Protein AF-0000000067923075 (afdb_homodimer)

Foldseek 3Di:
DDALLLLLVVLCLVLVAAEEEEADDDQCVLNVVSCVVVCVRHPYFYFPAQCLRLLLLLLLCLLPVGEREYEFEAQPRLVRNALSQQLQQVVLGQYEYEYGAAAPVCAPVPDPSRDDVLVVCVVQAPAGDEQDASLSSNPVSLVQRQCSSARSHYHYYYYYSVRSGHDPPNDDDDPVSDHPPDDSDHDHDAAWFDPVLLVVVQCQLQPWLAEEEEEELLCAVQLVLVVLVCQQSLYAYEYDLRCQQSAFLPDLRYLFYFDQLTAPLLLVSQAQTAAYEYEADLDPDLVSHYDPPRHEYEYEECDPVRPCPRHNHPRYTHGRRNNHSVVSSVSHGRDPDNPNSVVSSVRSVVRVVQLVQQLVDQDPQARLLVLLQLLLVPDDLQEEEFEAAAVLSSSVRHRRGHHNNYHYDYSPPSRDAQSRVSSQQSVCVSDPPHAYEYGYEPVSCVVRVLRLLSQQVVQRNYEYEYEYAQFSLRVQLCCQQVVLAARDDTGHDDDQSQVSNVVSPHGEAEAGGSVCSNVRSVVQNPDGGHYYYYYHHHSLQDSFGQARAPSSLVSNVSHLVVYPPSVVNVVNCVDGPNVVNSPRYD/DDALLLLLVVLCLVLVAAEEEEADDDQCVLNVVSCVVVCVRHPYFYFPAQCLRLLLLLLLCLLPVGEREYEFEAQPRLVRNALSQQLQQVVLGQYEYEYGAAAPVCAPVPDPSRDDVLVVCVVQAPAGDEQDANLSSNPVSLVQRQCSSARSHYHYYYYYSVRSGGDPPNDDDDPVSDHPPDDSDHDHDAAWFDPVLLVVVQVQLQPWLAEEEEEELLCAVQLVLVVLVCQQSLYAYEYDLRCQQSAFLPDLRYLFYFDLLTAPLLLVSQAQTQAYEYAADLDPDLVSHYDPPRHEYEYEHCDPVRPQPRHNHPRYTHGRRNNHSVVSSVSHGRDPDNPNSVVSSVRSVVRVVQLVQQLVDQDPQARLLVLLQLLLVPADLQEEEEEAAAVLSSSVRHRRGHHNNYHYDYSPPSRDAQSRVSSQQSVCVSDPPHAYEYGYEPVSCVVRVLRLLSQQVVQRNYEYEYEYAQFSLRVQLCCQQVVLAARDDTGHDDDQSQVSNVVSPHGEAEAGGSVCSNVRSVVQNPDGGHYYYYYHHHSLQDSFGQARDPSSLVSNVSHLVVYPPSVVNVVNCVDGPNVVNDPRYD

InterPro domains:
  IPR011766 Thiamine pyrophosphate enzyme, TPP-binding [PF02775] (388-534)
  IPR012000 Thiamine pyrophosphate enzyme, central domain [PF00205] (198-328)
  IPR012001 Thiamine pyrophosphate enzyme, N-terminal TPP-binding domain [PF02776] (3-116)
  IPR029035 DHS-like NAD/FAD-binding domain superfamily [SSF52467] (189-358)
  IPR029061 Thiamin diphosphate-binding fold [SSF52518] (2-173)
  IPR029061 Thiamin diphosphate-binding fold [SSF52518] (362-562)
  IPR047210 Pyruvate oxidase POXB-like, pyrimidine-binding domain [cd07039] (3-167)
  IPR047211 Pyruvate oxidase/Pyruvate dehydrogenase [ubiquinone]-like [PTHR42981] (3-560)
  IPR047212 Pyruvate oxidase POXB-like, PP-binding domain [cd02014] (365-541)

Structure (mmCIF, N/CA/C/O backbone):
data_AF-0000000067923075-model_v1
#
loop_
_entity.id
_entity.type
_entity.pdbx_description
1 polymer 'Thiamine pyrophosphate protein domain protein TPP-binding protein'
#
loop_
_atom_site.group_PDB
_atom_site.id
_atom_site.type_symbol
_atom_site.label_atom_id
_atom_site.label_alt_id
_atom_site.label_comp_id
_atom_site.label_asym_id
_atom_site.label_entity_id
_atom_site.label_seq_id
_atom_site.pdbx_PDB_ins_code
_atom_site.Cartn_x
_atom_site.Cartn_y
_atom_site.Cartn_z
_atom_site.occupancy
_atom_site.B_iso_or_equiv
_atom_site.auth_seq_id
_atom_site.auth_comp_id
_atom_site.auth_asym_id
_atom_site.auth_atom_id
_atom_site.pdbx_PDB_model_num
ATOM 1 N N . MET A 1 1 ? 35.031 7.148 14.508 1 85.75 1 MET A N 1
ATOM 2 C CA . MET A 1 1 ? 34.312 5.898 14.758 1 85.75 1 MET A CA 1
ATOM 3 C C . MET A 1 1 ? 33.031 5.816 13.93 1 85.75 1 MET A C 1
ATOM 5 O O . MET A 1 1 ? 32.375 6.832 13.703 1 85.75 1 MET A O 1
ATOM 9 N N . PRO A 1 2 ? 32.781 4.605 13.438 1 92.44 2 PRO A N 1
ATOM 10 C CA . PRO A 1 2 ? 31.562 4.504 12.641 1 92.44 2 PRO A CA 1
ATOM 11 C C . PRO A 1 2 ? 30.297 4.664 13.484 1 92.44 2 PRO A C 1
ATOM 13 O O . PRO A 1 2 ? 30.281 4.32 14.664 1 92.44 2 PRO A O 1
ATOM 16 N N . ASN A 1 3 ? 29.281 5.281 12.93 1 94.69 3 ASN A N 1
ATOM 17 C CA . ASN A 1 3 ? 27.984 5.355 13.609 1 94.69 3 ASN A CA 1
ATOM 18 C C . ASN A 1 3 ? 27.125 4.141 13.297 1 94.69 3 ASN A C 1
ATOM 20 O O . ASN A 1 3 ? 27.531 3.248 12.555 1 94.69 3 ASN A O 1
ATOM 24 N N . ALA A 1 4 ? 25.953 4.004 13.938 1 95.88 4 ALA A N 1
ATOM 25 C CA . ALA A 1 4 ? 25.094 2.828 13.82 1 95.88 4 ALA A CA 1
ATOM 26 C C . ALA A 1 4 ? 24.688 2.58 12.367 1 95.88 4 ALA A C 1
ATOM 28 O O . ALA A 1 4 ? 24.609 1.432 11.93 1 95.88 4 ALA A O 1
ATOM 29 N N . ALA A 1 5 ? 24.406 3.637 11.594 1 97.94 5 ALA A N 1
ATOM 30 C CA . ALA A 1 5 ? 24.016 3.51 10.188 1 97.94 5 ALA A CA 1
ATOM 31 C C . ALA A 1 5 ? 25.172 2.963 9.352 1 97.94 5 ALA A C 1
ATOM 33 O O . ALA A 1 5 ? 24.969 2.129 8.469 1 97.94 5 ALA A O 1
ATOM 34 N N . GLU A 1 6 ? 26.359 3.461 9.57 1 97.56 6 GLU A N 1
ATOM 35 C CA . GLU A 1 6 ? 27.547 2.984 8.867 1 97.56 6 GLU A CA 1
ATOM 36 C C . GLU A 1 6 ? 27.828 1.521 9.195 1 97.56 6 GLU A C 1
ATOM 38 O O . GLU A 1 6 ? 28.188 0.744 8.305 1 97.56 6 GLU A O 1
ATOM 43 N N . ILE A 1 7 ? 27.656 1.148 10.453 1 96.06 7 ILE A N 1
ATOM 44 C CA . ILE A 1 7 ? 27.844 -0.241 10.859 1 96.06 7 ILE A CA 1
ATOM 45 C C . ILE A 1 7 ? 26.859 -1.13 10.102 1 96.06 7 ILE A C 1
ATOM 47 O O . ILE A 1 7 ? 27.219 -2.197 9.609 1 96.06 7 ILE A O 1
ATOM 51 N N . LEU A 1 8 ? 25.578 -0.713 10.016 1 97.94 8 LEU A N 1
ATOM 52 C CA . LEU A 1 8 ? 24.547 -1.452 9.289 1 97.94 8 LEU A CA 1
ATOM 53 C C . LEU A 1 8 ? 24.953 -1.666 7.836 1 97.94 8 LEU A C 1
ATOM 55 O O . LEU A 1 8 ? 24.953 -2.799 7.348 1 97.94 8 LEU A O 1
ATOM 59 N N . VAL A 1 9 ? 25.312 -0.604 7.117 1 98.44 9 VAL A N 1
ATOM 60 C CA . VAL A 1 9 ? 25.609 -0.666 5.691 1 98.44 9 VAL A CA 1
ATOM 61 C C . VAL A 1 9 ? 26.844 -1.527 5.453 1 98.44 9 VAL A C 1
ATOM 63 O O . VAL A 1 9 ? 26.875 -2.328 4.516 1 98.44 9 VAL A O 1
ATOM 66 N N . ASP A 1 10 ? 27.891 -1.37 6.32 1 97 10 ASP A N 1
ATOM 67 C CA . ASP A 1 10 ? 29.078 -2.211 6.211 1 97 10 ASP A CA 1
ATOM 68 C C . ASP A 1 10 ? 28.734 -3.686 6.383 1 97 10 ASP A C 1
ATOM 70 O O . ASP A 1 10 ? 29.25 -4.543 5.664 1 97 10 ASP A O 1
ATOM 74 N N . THR A 1 11 ? 27.891 -3.955 7.355 1 96.06 11 THR A N 1
ATOM 75 C CA . THR A 1 11 ? 27.469 -5.328 7.594 1 96.06 11 THR A CA 1
ATOM 76 C C . THR A 1 11 ? 26.734 -5.883 6.379 1 96.06 11 THR A C 1
ATOM 78 O O . THR A 1 11 ? 26.938 -7.035 5.988 1 96.06 11 THR A O 1
ATOM 81 N N . LEU A 1 12 ? 25.812 -5.121 5.762 1 98.06 12 LEU A N 1
ATOM 82 C CA . LEU A 1 12 ? 25.078 -5.559 4.574 1 98.06 12 LEU A CA 1
ATOM 83 C C . LEU A 1 12 ? 26.047 -5.887 3.438 1 98.06 12 LEU A C 1
ATOM 85 O O . LEU A 1 12 ? 25.875 -6.883 2.734 1 98.06 12 LEU A O 1
ATOM 89 N N . ILE A 1 13 ? 27.062 -5.031 3.246 1 97.56 13 ILE A N 1
ATOM 90 C CA . ILE A 1 13 ? 28.078 -5.262 2.219 1 97.56 13 ILE A CA 1
ATOM 91 C C . ILE A 1 13 ? 28.812 -6.566 2.502 1 97.56 13 ILE A C 1
ATOM 93 O O . ILE A 1 13 ? 29.062 -7.359 1.59 1 97.56 13 ILE A O 1
ATOM 97 N N . ASP A 1 14 ? 29.141 -6.797 3.773 1 94.62 14 ASP A N 1
ATOM 98 C CA . ASP A 1 14 ? 29.844 -8.016 4.172 1 94.62 14 ASP A CA 1
ATOM 99 C C . ASP A 1 14 ? 28.984 -9.25 3.898 1 94.62 14 ASP A C 1
ATOM 101 O O . ASP A 1 14 ? 29.516 -10.336 3.65 1 94.62 14 ASP A O 1
ATOM 105 N N . TRP A 1 15 ? 27.703 -9.094 3.916 1 95.31 15 TRP A N 1
ATOM 106 C CA . TRP A 1 15 ? 26.781 -10.188 3.637 1 95.31 15 TRP A CA 1
ATOM 107 C C . TRP A 1 15 ? 26.438 -10.242 2.152 1 95.31 15 TRP A C 1
ATOM 109 O O . TRP A 1 15 ? 25.453 -10.883 1.758 1 95.31 15 TRP A O 1
ATOM 119 N N . ASN A 1 16 ? 27.094 -9.469 1.312 1 95.81 16 ASN A N 1
ATOM 120 C CA . ASN A 1 16 ? 27.047 -9.477 -0.145 1 95.81 16 ASN A CA 1
ATOM 121 C C . ASN A 1 16 ? 25.734 -8.891 -0.659 1 95.81 16 ASN A C 1
ATOM 123 O O . ASN A 1 16 ? 25.188 -9.367 -1.655 1 95.81 16 ASN A O 1
ATOM 127 N N . VAL A 1 17 ? 25.156 -8.039 0.11 1 97.88 17 VAL A N 1
ATOM 128 C CA . VAL A 1 17 ? 24.016 -7.277 -0.4 1 97.88 17 VAL A CA 1
ATOM 129 C C . VAL A 1 17 ? 24.5 -6.25 -1.42 1 97.88 17 VAL A C 1
ATOM 131 O O . VAL A 1 17 ? 25.344 -5.406 -1.108 1 97.88 17 VAL A O 1
ATOM 134 N N . GLU A 1 18 ? 23.938 -6.32 -2.582 1 97.81 18 GLU A N 1
ATOM 135 C CA . GLU A 1 18 ? 24.391 -5.453 -3.664 1 97.81 18 GLU A CA 1
ATOM 136 C C . GLU A 1 18 ? 23.391 -4.32 -3.914 1 97.81 18 GLU A C 1
ATOM 138 O O . GLU A 1 18 ? 23.766 -3.273 -4.457 1 97.81 18 GLU A O 1
ATOM 143 N N . VAL A 1 19 ? 22.172 -4.566 -3.578 1 98.44 19 VAL A N 1
ATOM 144 C CA . VAL A 1 19 ? 21.125 -3.604 -3.904 1 98.44 19 VAL A CA 1
ATOM 145 C C . VAL A 1 19 ? 20.141 -3.5 -2.744 1 98.44 19 VAL A C 1
ATOM 147 O O . VAL A 1 19 ? 19.844 -4.496 -2.078 1 98.44 19 VAL A O 1
ATOM 150 N N . ILE A 1 20 ? 19.703 -2.307 -2.457 1 98.75 20 ILE A N 1
ATOM 151 C CA . ILE A 1 20 ? 18.625 -2.014 -1.519 1 98.75 20 ILE A CA 1
ATOM 152 C C . ILE A 1 20 ? 17.516 -1.252 -2.234 1 98.75 20 ILE A C 1
ATOM 154 O O . ILE A 1 20 ? 17.781 -0.253 -2.91 1 98.75 20 ILE A O 1
ATOM 158 N N . PHE A 1 21 ? 16.266 -1.77 -2.139 1 98.88 21 PHE A N 1
ATOM 159 C CA . PHE A 1 21 ? 15.109 -1.108 -2.723 1 98.88 21 PHE A CA 1
ATOM 160 C C . PHE A 1 21 ? 14.398 -0.241 -1.689 1 98.88 21 PHE A C 1
ATOM 162 O O . PHE A 1 21 ? 14.117 -0.695 -0.578 1 98.88 21 PHE A O 1
ATOM 169 N N . GLY A 1 22 ? 14.133 1.04 -1.997 1 98.62 22 GLY A N 1
ATOM 170 C CA . GLY A 1 22 ? 13.438 1.816 -0.983 1 98.62 22 GLY A CA 1
ATOM 171 C C . GLY A 1 22 ? 13.109 3.229 -1.433 1 98.62 22 GLY A C 1
ATOM 172 O O . GLY A 1 22 ? 13.164 3.533 -2.627 1 98.62 22 GLY A O 1
ATOM 173 N N . LEU A 1 23 ? 12.578 4.023 -0.521 1 97.88 23 LEU A N 1
ATOM 174 C CA . LEU A 1 23 ? 12.266 5.441 -0.637 1 97.88 23 LEU A CA 1
ATOM 175 C C . LEU A 1 23 ? 12.859 6.227 0.528 1 97.88 23 LEU A C 1
ATOM 177 O O . LEU A 1 23 ? 12.711 5.836 1.688 1 97.88 23 LEU A O 1
ATOM 181 N N . PRO A 1 24 ? 13.609 7.344 0.22 1 97.38 24 PRO A N 1
ATOM 182 C CA . PRO A 1 24 ? 14.156 8.125 1.335 1 97.38 24 PRO A CA 1
ATOM 183 C C . PRO A 1 24 ? 13.078 8.797 2.174 1 97.38 24 PRO A C 1
ATOM 185 O O . PRO A 1 24 ? 11.945 8.953 1.715 1 97.38 24 PRO A O 1
ATOM 188 N N . GLY A 1 25 ? 13.438 9.133 3.338 1 95.75 25 GLY A N 1
ATOM 189 C CA . GLY A 1 25 ? 12.516 9.781 4.262 1 95.75 25 GLY A CA 1
ATOM 190 C C . GLY A 1 25 ? 13.18 10.234 5.547 1 95.75 25 GLY A C 1
ATOM 191 O O . GLY A 1 25 ? 14.328 9.875 5.82 1 95.75 25 GLY A O 1
ATOM 192 N N . ASP A 1 26 ? 12.477 11 6.293 1 92.5 26 ASP A N 1
ATOM 193 C CA . ASP A 1 26 ? 13.008 11.656 7.488 1 92.5 26 ASP A CA 1
ATOM 194 C C . ASP A 1 26 ? 13.508 10.633 8.5 1 92.5 26 ASP A C 1
ATOM 196 O O . ASP A 1 26 ? 14.562 10.82 9.109 1 92.5 26 ASP A O 1
ATOM 200 N N . GLY A 1 27 ? 12.82 9.516 8.578 1 95.19 27 GLY A N 1
ATOM 201 C CA . GLY A 1 27 ? 13.141 8.547 9.609 1 95.19 27 GLY A CA 1
ATOM 202 C C . GLY A 1 27 ? 14.352 7.695 9.273 1 95.19 27 GLY A C 1
ATOM 203 O O . GLY A 1 27 ? 14.844 6.941 10.117 1 95.19 27 GLY A O 1
ATOM 204 N N . ILE A 1 28 ? 14.883 7.836 8.031 1 97.69 28 ILE A N 1
ATOM 205 C CA . ILE A 1 28 ? 15.984 6.949 7.66 1 97.69 28 ILE A CA 1
ATOM 206 C C . ILE A 1 28 ? 17.078 7.754 6.98 1 97.69 28 ILE A C 1
ATOM 208 O O . ILE A 1 28 ? 17.891 7.203 6.227 1 97.69 28 ILE A O 1
ATOM 212 N N . ASN A 1 29 ? 17.156 9.062 7.121 1 96.06 29 ASN A N 1
ATOM 213 C CA . ASN A 1 29 ? 18.125 9.906 6.441 1 96.06 29 ASN A CA 1
ATOM 214 C C . ASN A 1 29 ? 19.547 9.578 6.887 1 96.06 29 ASN A C 1
ATOM 216 O O . ASN A 1 29 ? 20.5 9.719 6.109 1 96.06 29 ASN A O 1
ATOM 220 N N . GLY A 1 30 ? 19.75 9.148 8.172 1 96.62 30 GLY A N 1
ATOM 221 C CA . GLY A 1 30 ? 21.047 8.664 8.586 1 96.62 30 GLY A CA 1
ATOM 222 C C . GLY A 1 30 ? 21.531 7.477 7.777 1 96.62 30 GLY A C 1
ATOM 223 O O . GLY A 1 30 ? 22.719 7.402 7.426 1 96.62 30 GLY A O 1
ATOM 224 N N . ILE A 1 31 ? 20.641 6.551 7.543 1 98.31 31 ILE A N 1
ATOM 225 C CA . ILE A 1 31 ? 20.969 5.375 6.742 1 98.31 31 ILE A CA 1
ATOM 226 C C . ILE A 1 31 ? 21.234 5.797 5.297 1 98.31 31 ILE A C 1
ATOM 228 O O . ILE A 1 31 ? 22.156 5.289 4.652 1 98.31 31 ILE A O 1
ATOM 232 N N . MET A 1 32 ? 20.438 6.758 4.746 1 98 32 MET A N 1
ATOM 233 C CA . MET A 1 32 ? 20.641 7.262 3.391 1 98 32 MET A CA 1
ATOM 234 C C . MET A 1 32 ? 22.047 7.859 3.244 1 98 32 MET A C 1
ATOM 236 O O . MET A 1 32 ? 22.688 7.695 2.205 1 98 32 MET A O 1
ATOM 240 N N . GLU A 1 33 ? 22.5 8.617 4.277 1 97.62 33 GLU A N 1
ATOM 241 C CA . GLU A 1 33 ? 23.844 9.18 4.238 1 97.62 33 GLU A CA 1
ATOM 242 C C . GLU A 1 33 ? 24.906 8.086 4.199 1 97.62 33 GLU A C 1
ATOM 244 O O . GLU A 1 33 ? 25.891 8.188 3.463 1 97.62 33 GLU A O 1
ATOM 249 N N . ALA A 1 34 ? 24.703 7.027 5.023 1 98.19 34 ALA A N 1
ATOM 250 C CA . ALA A 1 34 ? 25.625 5.902 5.012 1 98.19 34 ALA A CA 1
ATOM 251 C C . ALA A 1 34 ? 25.672 5.242 3.637 1 98.19 34 ALA A C 1
ATOM 253 O O . ALA A 1 34 ? 26.734 4.84 3.164 1 98.19 34 ALA A O 1
ATOM 254 N N . LEU A 1 35 ? 24.516 5.086 2.994 1 98.25 35 LEU A N 1
ATOM 255 C CA . LEU A 1 35 ? 24.438 4.52 1.652 1 98.25 35 LEU A CA 1
ATOM 256 C C . LEU A 1 35 ? 25.125 5.422 0.636 1 98.25 35 LEU A C 1
ATOM 258 O O . LEU A 1 35 ? 25.828 4.934 -0.252 1 98.25 35 LEU A O 1
ATOM 262 N N . ARG A 1 36 ? 24.906 6.793 0.731 1 97.38 36 ARG A N 1
ATOM 263 C CA . ARG A 1 36 ? 25.531 7.742 -0.18 1 97.38 36 ARG A CA 1
ATOM 264 C C . ARG A 1 36 ? 27.047 7.602 -0.154 1 97.38 36 ARG A C 1
ATOM 266 O O . ARG A 1 36 ? 27.703 7.617 -1.203 1 97.38 36 ARG A O 1
ATOM 273 N N . LYS A 1 37 ? 27.641 7.383 0.996 1 97 37 LYS A N 1
ATOM 274 C CA . LYS A 1 37 ? 29.094 7.312 1.187 1 97 37 LYS A CA 1
ATOM 275 C C . LYS A 1 37 ? 29.656 6.012 0.627 1 97 37 LYS A C 1
ATOM 277 O O . LYS A 1 37 ? 30.859 5.922 0.336 1 97 37 LYS A O 1
ATOM 282 N N . LYS A 1 38 ? 28.797 5.02 0.48 1 97.56 38 LYS A N 1
ATOM 283 C CA . LYS A 1 38 ? 29.266 3.707 0.031 1 97.56 38 LYS A CA 1
ATOM 284 C C . LYS A 1 38 ? 28.609 3.318 -1.292 1 97.56 38 LYS A C 1
ATOM 286 O O . LYS A 1 38 ? 28.438 2.131 -1.581 1 97.56 38 LYS A O 1
ATOM 291 N N . GLN A 1 39 ? 28.203 4.238 -2.08 1 95.69 39 GLN A N 1
ATOM 292 C CA . GLN A 1 39 ? 27.422 4.012 -3.289 1 95.69 39 GLN A CA 1
ATOM 293 C C . GLN A 1 39 ? 28.219 3.225 -4.324 1 95.69 39 GLN A C 1
ATOM 295 O O . GLN A 1 39 ? 27.656 2.658 -5.258 1 95.69 39 GLN A O 1
ATOM 300 N N . ASP A 1 40 ? 29.547 3.072 -4.152 1 96.62 40 ASP A N 1
ATOM 301 C CA . ASP A 1 40 ? 30.391 2.297 -5.055 1 96.62 40 ASP A CA 1
ATOM 302 C C . ASP A 1 40 ? 30.312 0.806 -4.738 1 96.62 40 ASP A C 1
ATOM 304 O O . ASP A 1 40 ? 30.703 -0.029 -5.555 1 96.62 40 ASP A O 1
ATOM 308 N N . ARG A 1 41 ? 29.766 0.426 -3.588 1 97.31 41 ARG A N 1
ATOM 309 C CA . ARG A 1 41 ? 29.781 -0.966 -3.148 1 97.31 41 ARG A CA 1
ATOM 310 C C . ARG A 1 41 ? 28.359 -1.504 -3.01 1 97.31 41 ARG A C 1
ATOM 312 O O . ARG A 1 41 ? 28.141 -2.717 -3.053 1 97.31 41 ARG A O 1
ATOM 319 N N . ILE A 1 42 ? 27.438 -0.673 -2.756 1 97.88 42 ILE A N 1
ATOM 320 C CA . ILE A 1 42 ? 26.031 -1.047 -2.564 1 97.88 42 ILE A CA 1
ATOM 321 C C . ILE A 1 42 ? 25.125 -0.007 -3.219 1 97.88 42 ILE A C 1
ATOM 323 O O . ILE A 1 42 ? 25.281 1.195 -2.996 1 97.88 42 ILE A O 1
ATOM 327 N N . SER A 1 43 ? 24.172 -0.485 -4.062 1 97.94 43 SER A N 1
ATOM 328 C CA . SER A 1 43 ? 23.328 0.417 -4.836 1 97.94 43 SER A CA 1
ATOM 329 C C . SER A 1 43 ? 21.969 0.63 -4.156 1 97.94 43 SER A C 1
ATOM 331 O O . SER A 1 43 ? 21.391 -0.309 -3.607 1 97.94 43 SER A O 1
ATOM 333 N N . PHE A 1 44 ? 21.531 1.858 -4.133 1 98.25 44 PHE A N 1
ATOM 334 C CA . PHE A 1 44 ? 20.188 2.207 -3.711 1 98.25 44 PHE A CA 1
ATOM 335 C C . PHE A 1 44 ? 19.266 2.375 -4.914 1 98.25 44 PHE A C 1
ATOM 337 O O . PHE A 1 44 ? 19.531 3.201 -5.793 1 98.25 44 PHE A O 1
ATOM 344 N N . VAL A 1 45 ? 18.156 1.608 -5.055 1 98.69 45 VAL A N 1
ATOM 345 C CA . VAL A 1 45 ? 17.156 1.709 -6.102 1 98.69 45 VAL A CA 1
ATOM 346 C C . VAL A 1 45 ? 15.906 2.4 -5.551 1 98.69 45 VAL A C 1
ATOM 348 O O . VAL A 1 45 ? 15.203 1.844 -4.707 1 98.69 45 VAL A O 1
ATOM 351 N N . GLN A 1 46 ? 15.641 3.604 -6.016 1 98.56 46 GLN A N 1
ATOM 352 C CA . GLN A 1 46 ? 14.477 4.375 -5.578 1 98.56 46 GLN A CA 1
ATOM 353 C C . GLN A 1 46 ? 13.203 3.883 -6.254 1 98.56 46 GLN A C 1
ATOM 355 O O . GLN A 1 46 ? 13.172 3.693 -7.473 1 98.56 46 GLN A O 1
ATOM 360 N N . VAL A 1 47 ? 12.242 3.613 -5.457 1 98.56 47 VAL A N 1
ATOM 361 C CA . VAL A 1 47 ? 10.922 3.217 -5.93 1 98.56 47 VAL A CA 1
ATOM 362 C C . VAL A 1 47 ? 9.953 4.395 -5.82 1 98.56 47 VAL A C 1
ATOM 364 O O . VAL A 1 47 ? 10.312 5.453 -5.301 1 98.56 47 VAL A O 1
ATOM 367 N N . ARG A 1 48 ? 8.734 4.242 -6.348 1 97.94 48 ARG A N 1
ATOM 368 C CA . ARG A 1 48 ? 7.715 5.277 -6.211 1 97.94 48 ARG A CA 1
ATOM 369 C C . ARG A 1 48 ? 6.84 5.02 -4.988 1 97.94 48 ARG A C 1
ATOM 371 O O . ARG A 1 48 ? 6.273 5.957 -4.418 1 97.94 48 ARG A O 1
ATOM 378 N N . HIS A 1 49 ? 6.707 3.809 -4.621 1 98.31 49 HIS A N 1
ATOM 379 C CA . HIS A 1 49 ? 5.91 3.393 -3.469 1 98.31 49 HIS A CA 1
ATOM 380 C C . HIS A 1 49 ? 6.613 2.287 -2.686 1 98.31 49 HIS A C 1
ATOM 382 O O . HIS A 1 49 ? 7.047 1.289 -3.266 1 98.31 49 HIS A O 1
ATOM 388 N N . GLU A 1 50 ? 6.691 2.361 -1.402 1 98.5 50 GLU A N 1
ATOM 389 C CA . GLU A 1 50 ? 7.457 1.421 -0.587 1 98.5 50 GLU A CA 1
ATOM 390 C C . GLU A 1 50 ? 6.883 0.011 -0.686 1 98.5 50 GLU A C 1
ATOM 392 O O . GLU A 1 50 ? 7.598 -0.972 -0.481 1 98.5 50 GLU A O 1
ATOM 397 N N . GLU A 1 51 ? 5.559 -0.166 -0.998 1 98.38 51 GLU A N 1
ATOM 398 C CA . GLU A 1 51 ? 5.023 -1.491 -1.288 1 98.38 51 GLU A CA 1
ATOM 399 C C . GLU A 1 51 ? 5.812 -2.178 -2.396 1 98.38 51 GLU A C 1
ATOM 401 O O . GLU A 1 51 ? 6.117 -3.369 -2.303 1 98.38 51 GLU A O 1
ATOM 406 N N . SER A 1 52 ? 6.168 -1.396 -3.449 1 98.62 52 SER A N 1
ATOM 407 C CA . SER A 1 52 ? 6.961 -1.929 -4.555 1 98.62 52 SER A CA 1
ATOM 408 C C . SER A 1 52 ? 8.367 -2.305 -4.098 1 98.62 52 SER A C 1
ATOM 410 O O . SER A 1 52 ? 8.953 -3.262 -4.605 1 98.62 52 SER A O 1
ATOM 412 N N . ALA A 1 53 ? 8.906 -1.538 -3.109 1 98.88 53 ALA A N 1
ATOM 413 C CA . ALA A 1 53 ? 10.227 -1.876 -2.574 1 98.88 53 ALA A CA 1
ATOM 414 C C . ALA A 1 53 ? 10.227 -3.275 -1.967 1 98.88 53 ALA A C 1
ATOM 416 O O . ALA A 1 53 ? 11.141 -4.066 -2.215 1 98.88 53 ALA A O 1
ATOM 417 N N . ALA A 1 54 ? 9.195 -3.551 -1.173 1 98.88 54 ALA A N 1
ATOM 418 C CA . ALA A 1 54 ? 9.102 -4.859 -0.525 1 98.88 54 ALA A CA 1
ATOM 419 C C . ALA A 1 54 ? 8.859 -5.961 -1.55 1 98.88 54 ALA A C 1
ATOM 421 O O . ALA A 1 54 ? 9.445 -7.043 -1.458 1 98.88 54 ALA A O 1
ATOM 422 N N . PHE A 1 55 ? 7.992 -5.715 -2.578 1 98.88 55 PHE A N 1
ATOM 423 C CA . PHE A 1 55 ? 7.785 -6.684 -3.645 1 98.88 55 PHE A CA 1
ATOM 424 C C . PHE A 1 55 ? 9.078 -6.934 -4.406 1 98.88 55 PHE A C 1
ATOM 426 O O . PHE A 1 55 ? 9.383 -8.07 -4.77 1 98.88 55 PHE A O 1
ATOM 433 N N . MET A 1 56 ? 9.828 -5.871 -4.691 1 98.94 56 MET A N 1
ATOM 434 C CA . MET A 1 56 ? 11.078 -6.008 -5.438 1 98.94 56 MET A CA 1
ATOM 435 C C . MET A 1 56 ? 12.109 -6.781 -4.629 1 98.94 56 MET A C 1
ATOM 437 O O . MET A 1 56 ? 12.844 -7.609 -5.18 1 98.94 56 MET A O 1
ATOM 441 N N . ALA A 1 57 ? 12.18 -6.488 -3.281 1 98.94 57 ALA A N 1
ATOM 442 C CA . ALA A 1 57 ? 13.086 -7.254 -2.43 1 98.94 57 ALA A CA 1
ATOM 443 C C . ALA A 1 57 ? 12.719 -8.734 -2.436 1 98.94 57 ALA A C 1
ATOM 445 O O . ALA A 1 57 ? 13.602 -9.602 -2.539 1 98.94 57 ALA A O 1
ATOM 446 N N . CYS A 1 58 ? 11.438 -9.023 -2.33 1 98.81 58 CYS A N 1
ATOM 447 C CA . CYS A 1 58 ? 10.953 -10.398 -2.385 1 98.81 58 CYS A CA 1
ATOM 448 C C . CYS A 1 58 ? 11.32 -11.055 -3.709 1 98.81 58 CYS A C 1
ATOM 450 O O . CYS A 1 58 ? 11.883 -12.148 -3.729 1 98.81 58 CYS A O 1
ATOM 452 N N . ALA A 1 59 ? 11.016 -10.375 -4.816 1 98.81 59 ALA A N 1
ATOM 453 C CA . ALA A 1 59 ? 11.297 -10.898 -6.148 1 98.81 59 ALA A CA 1
ATOM 454 C C . ALA A 1 59 ? 12.789 -11.109 -6.359 1 98.81 59 ALA A C 1
ATOM 456 O O . ALA A 1 59 ? 13.211 -12.109 -6.949 1 98.81 59 ALA A O 1
ATOM 457 N N . TYR A 1 60 ? 13.625 -10.141 -5.898 1 98.75 60 TYR A N 1
ATOM 458 C CA . TYR A 1 60 ? 15.078 -10.25 -5.996 1 98.75 60 TYR A CA 1
ATOM 459 C C . TYR A 1 60 ? 15.57 -11.531 -5.328 1 98.75 60 TYR A C 1
ATOM 461 O O . TYR A 1 60 ? 16.391 -12.25 -5.891 1 98.75 60 TYR A O 1
ATOM 469 N N . ALA A 1 61 ? 15.055 -11.781 -4.145 1 98.44 61 ALA A N 1
ATOM 470 C CA . ALA A 1 61 ? 15.406 -13 -3.426 1 98.44 61 ALA A CA 1
ATOM 471 C C . ALA A 1 61 ? 14.984 -14.242 -4.207 1 98.44 61 ALA A C 1
ATOM 473 O O . ALA A 1 61 ? 15.734 -15.211 -4.293 1 98.44 61 ALA A O 1
ATOM 474 N N . LYS A 1 62 ? 13.828 -14.25 -4.789 1 97 62 LYS A N 1
ATOM 475 C CA . LYS A 1 62 ? 13.305 -15.383 -5.539 1 97 62 LYS A CA 1
ATOM 476 C C . LYS A 1 62 ? 14.117 -15.633 -6.805 1 97 62 LYS A C 1
ATOM 478 O O . LYS A 1 62 ? 14.383 -16.781 -7.16 1 97 62 LYS A O 1
ATOM 483 N N . TRP A 1 63 ? 14.516 -14.5 -7.516 1 97.56 63 TRP A N 1
ATOM 484 C CA . TRP A 1 63 ? 15.234 -14.617 -8.781 1 97.56 63 TRP A CA 1
ATOM 485 C C . TRP A 1 63 ? 16.672 -15.094 -8.547 1 97.56 63 TRP A C 1
ATOM 487 O O . TRP A 1 63 ? 17.203 -15.875 -9.336 1 97.56 63 TRP A O 1
ATOM 497 N N . THR A 1 64 ? 17.312 -14.672 -7.371 1 96.56 64 THR A N 1
ATOM 498 C CA . THR A 1 64 ? 18.75 -14.789 -7.262 1 96.56 64 THR A CA 1
ATOM 499 C C . THR A 1 64 ? 19.141 -15.82 -6.199 1 96.56 64 THR A C 1
ATOM 501 O O . THR A 1 64 ? 20.266 -16.312 -6.172 1 96.56 64 THR A O 1
ATOM 504 N N . GLY A 1 65 ? 18.203 -16.078 -5.293 1 94.25 65 GLY A N 1
ATOM 505 C CA . GLY A 1 65 ? 18.547 -16.891 -4.133 1 94.25 65 GLY A CA 1
ATOM 506 C C . GLY A 1 65 ? 19.281 -16.109 -3.061 1 94.25 65 GLY A C 1
ATOM 507 O O . GLY A 1 65 ? 19.578 -16.641 -1.993 1 94.25 65 GLY A O 1
ATOM 508 N N . LYS A 1 66 ? 19.547 -14.805 -3.33 1 96.81 66 LYS A N 1
ATOM 509 C CA . LYS A 1 66 ? 20.25 -13.945 -2.385 1 96.81 66 LYS A CA 1
ATOM 510 C C . LYS A 1 66 ? 19.281 -13.234 -1.452 1 96.81 66 LYS A C 1
ATOM 512 O O . LYS A 1 66 ? 18.062 -13.352 -1.611 1 96.81 66 LYS A O 1
ATOM 517 N N . LEU A 1 67 ? 19.844 -12.547 -0.433 1 98.06 67 LEU A N 1
ATOM 518 C CA . LEU A 1 67 ? 19.047 -11.75 0.49 1 98.06 67 LEU A CA 1
ATOM 519 C C . LEU A 1 67 ? 18.453 -10.523 -0.212 1 98.06 67 LEU A C 1
ATOM 521 O O . LEU A 1 67 ? 19.188 -9.758 -0.842 1 98.06 67 LEU A O 1
ATOM 525 N N . GLY A 1 68 ? 17.094 -10.438 -0.232 1 98.81 68 GLY A N 1
ATOM 526 C CA . GLY A 1 68 ? 16.484 -9.18 -0.631 1 98.81 68 GLY A CA 1
ATOM 527 C C . GLY A 1 68 ? 16.406 -8.164 0.494 1 98.81 68 GLY A C 1
ATOM 528 O O . GLY A 1 68 ? 16.172 -8.523 1.647 1 98.81 68 GLY A O 1
ATOM 529 N N . VAL A 1 69 ? 16.656 -6.859 0.231 1 98.94 69 VAL A N 1
ATOM 530 C CA . VAL A 1 69 ? 16.625 -5.84 1.274 1 98.94 69 VAL A CA 1
ATOM 531 C C . VAL A 1 69 ? 15.75 -4.668 0.833 1 98.94 69 VAL A C 1
ATOM 533 O O . VAL A 1 69 ? 15.883 -4.176 -0.291 1 98.94 69 VAL A O 1
ATOM 536 N N . CYS A 1 70 ? 14.773 -4.277 1.65 1 98.88 70 CYS A N 1
ATOM 537 C CA . CYS A 1 70 ? 13.977 -3.074 1.423 1 98.88 70 CYS A CA 1
ATOM 538 C C . CYS A 1 70 ? 14.109 -2.105 2.592 1 98.88 70 CYS A C 1
ATOM 540 O O . CYS A 1 70 ? 14.406 -2.516 3.713 1 98.88 70 CYS A O 1
ATOM 542 N N . LEU A 1 71 ? 13.969 -0.813 2.293 1 98.69 71 LEU A N 1
ATOM 543 C CA . LEU A 1 71 ? 14.211 0.289 3.219 1 98.69 71 LEU A CA 1
ATOM 544 C C . LEU A 1 71 ? 13.086 1.316 3.148 1 98.69 71 LEU A C 1
ATOM 546 O O . LEU A 1 71 ? 12.688 1.729 2.059 1 98.69 71 LEU A O 1
ATOM 550 N N . ALA A 1 72 ? 12.508 1.684 4.301 1 98.62 72 ALA A N 1
ATOM 551 C CA . ALA A 1 72 ? 11.453 2.691 4.371 1 98.62 72 ALA A CA 1
ATOM 552 C C . ALA A 1 72 ? 11.578 3.529 5.641 1 98.62 72 ALA A C 1
ATOM 554 O O . ALA A 1 72 ? 12.117 3.066 6.648 1 98.62 72 ALA A O 1
ATOM 555 N N . THR A 1 73 ? 11.086 4.781 5.535 1 97.31 73 THR A N 1
ATOM 556 C CA . THR A 1 73 ? 11.055 5.684 6.68 1 97.31 73 THR A CA 1
ATOM 557 C C . THR A 1 73 ? 10.102 5.168 7.754 1 97.31 73 THR A C 1
ATOM 559 O O . THR A 1 73 ? 9.664 4.016 7.699 1 97.31 73 THR A O 1
ATOM 562 N N . SER A 1 74 ? 9.82 5.969 8.758 1 93.94 74 SER A N 1
ATOM 563 C CA . SER A 1 74 ? 8.977 5.605 9.891 1 93.94 74 SER A CA 1
ATOM 564 C C . SER A 1 74 ? 7.5 5.641 9.516 1 93.94 74 SER A C 1
ATOM 566 O O . SER A 1 74 ? 7.141 6.086 8.422 1 93.94 74 SER A O 1
ATOM 568 N N . GLY A 1 75 ? 6.637 5.188 10.406 1 94.75 75 GLY A N 1
ATOM 569 C CA . GLY A 1 75 ? 5.188 5.285 10.375 1 94.75 75 GLY A CA 1
ATOM 570 C C . GLY A 1 75 ? 4.586 4.844 9.055 1 94.75 75 GLY A C 1
ATOM 571 O O . GLY A 1 75 ? 4.344 3.652 8.852 1 94.75 75 GLY A O 1
ATOM 572 N N . PRO A 1 76 ? 4.285 5.898 8.109 1 95.69 76 PRO A N 1
ATOM 573 C CA . PRO A 1 76 ? 3.561 5.578 6.879 1 95.69 76 PRO A CA 1
ATOM 574 C C . PRO A 1 76 ? 4.41 4.797 5.883 1 95.69 76 PRO A C 1
ATOM 576 O O . PRO A 1 76 ? 3.932 3.83 5.281 1 95.69 76 PRO A O 1
ATOM 579 N N . GLY A 1 77 ? 5.672 5.207 5.688 1 97.12 77 GLY A N 1
ATOM 580 C CA . GLY A 1 77 ? 6.535 4.473 4.781 1 97.12 77 GLY A CA 1
ATOM 581 C C . GLY A 1 77 ? 6.746 3.029 5.191 1 97.12 77 GLY A C 1
ATOM 582 O O . GLY A 1 77 ? 6.715 2.127 4.352 1 97.12 77 GLY A O 1
ATOM 583 N N . GLY A 1 78 ? 7.023 2.863 6.496 1 97.88 78 GLY A N 1
ATOM 584 C CA . GLY A 1 78 ? 7.184 1.509 7.004 1 97.88 78 GLY A CA 1
ATOM 585 C C . GLY A 1 78 ? 5.941 0.654 6.824 1 97.88 78 GLY A C 1
ATOM 586 O O . GLY A 1 78 ? 6.039 -0.516 6.445 1 97.88 78 GLY A O 1
ATOM 587 N N . ALA A 1 79 ? 4.777 1.19 7.113 1 97.75 79 ALA A N 1
ATOM 588 C CA . ALA A 1 79 ? 3.523 0.456 6.98 1 97.75 79 ALA A CA 1
ATOM 589 C C . ALA A 1 79 ? 3.299 0.011 5.539 1 97.75 79 ALA A C 1
ATOM 591 O O . ALA A 1 79 ? 2.725 -1.052 5.293 1 97.75 79 ALA A O 1
ATOM 592 N N . HIS A 1 80 ? 3.797 0.775 4.551 1 98.06 80 HIS A N 1
ATOM 593 C CA . HIS A 1 80 ? 3.631 0.481 3.131 1 98.06 80 HIS A CA 1
ATOM 594 C C . HIS A 1 80 ? 4.344 -0.812 2.75 1 98.06 80 HIS A C 1
ATOM 596 O O . HIS A 1 80 ? 4.016 -1.432 1.735 1 98.06 80 HIS A O 1
ATOM 602 N N . LEU A 1 81 ? 5.324 -1.286 3.549 1 98.62 81 LEU A N 1
ATOM 603 C CA . LEU A 1 81 ? 6.129 -2.453 3.199 1 98.62 81 LEU A CA 1
ATOM 604 C C . LEU A 1 81 ? 5.344 -3.74 3.426 1 98.62 81 LEU A C 1
ATOM 606 O O . LEU A 1 81 ? 5.711 -4.797 2.902 1 98.62 81 LEU A O 1
ATOM 610 N N . LEU A 1 82 ? 4.262 -3.699 4.121 1 98.56 82 LEU A N 1
ATOM 611 C CA . LEU A 1 82 ? 3.674 -4.863 4.777 1 98.56 82 LEU A CA 1
ATOM 612 C C . LEU A 1 82 ? 3.271 -5.918 3.752 1 98.56 82 LEU A C 1
ATOM 614 O O . LEU A 1 82 ? 3.594 -7.098 3.91 1 98.56 82 LEU A O 1
ATOM 618 N N . THR A 1 83 ? 2.543 -5.539 2.709 1 98.38 83 THR A N 1
ATOM 619 C CA . THR A 1 83 ? 2.02 -6.516 1.758 1 98.38 83 THR A CA 1
ATOM 620 C C . THR A 1 83 ? 3.158 -7.254 1.059 1 98.38 83 THR A C 1
ATOM 622 O O . THR A 1 83 ? 3.117 -8.477 0.919 1 98.38 83 THR A O 1
ATOM 625 N N . GLY A 1 84 ? 4.191 -6.5 0.622 1 98.62 84 GLY A N 1
ATOM 626 C CA . GLY A 1 84 ? 5.336 -7.148 0.006 1 98.62 84 GLY A CA 1
ATOM 627 C C . GLY A 1 84 ? 6.078 -8.07 0.952 1 98.62 84 GLY A C 1
ATOM 628 O O . GLY A 1 84 ? 6.641 -9.086 0.526 1 98.62 84 GLY A O 1
ATOM 629 N N . LEU A 1 85 ? 6.07 -7.715 2.268 1 98.81 85 LEU A N 1
ATOM 630 C CA . LEU A 1 85 ? 6.734 -8.562 3.254 1 98.81 85 LEU A CA 1
ATOM 631 C C . LEU A 1 85 ? 5.953 -9.852 3.475 1 98.81 85 LEU A C 1
ATOM 633 O O . LEU A 1 85 ? 6.547 -10.906 3.695 1 98.81 85 LEU A O 1
ATOM 637 N N . TYR A 1 86 ? 4.633 -9.789 3.408 1 98.62 86 TYR A N 1
ATOM 638 C CA . TYR A 1 86 ? 3.848 -11.016 3.492 1 98.62 86 TYR A CA 1
ATOM 639 C C . TYR A 1 86 ? 4.062 -11.883 2.258 1 98.62 86 TYR A C 1
ATOM 641 O O . TYR A 1 86 ? 4.039 -13.117 2.348 1 98.62 86 TYR A O 1
ATOM 649 N N . ASP A 1 87 ? 4.242 -11.242 1.097 1 98.38 87 ASP A N 1
ATOM 650 C CA . ASP A 1 87 ? 4.605 -12 -0.099 1 98.38 87 ASP A CA 1
ATOM 651 C C . ASP A 1 87 ? 5.879 -12.812 0.131 1 98.38 87 ASP A C 1
ATOM 653 O O . ASP A 1 87 ? 5.938 -13.992 -0.222 1 98.38 87 ASP A O 1
ATOM 657 N N . ALA A 1 88 ? 6.852 -12.203 0.735 1 98.62 88 ALA A N 1
ATOM 658 C CA . ALA A 1 88 ? 8.109 -12.875 1.057 1 98.62 88 ALA A CA 1
ATOM 659 C C . ALA A 1 88 ? 7.895 -13.992 2.068 1 98.62 88 ALA A C 1
ATOM 661 O O . ALA A 1 88 ? 8.398 -15.109 1.892 1 98.62 88 ALA A O 1
ATOM 662 N N . LYS A 1 89 ? 7.129 -13.727 3.107 1 97.81 89 LYS A N 1
ATOM 663 C CA . LYS A 1 89 ? 6.867 -14.711 4.148 1 97.81 89 LYS A CA 1
ATOM 664 C C . LYS A 1 89 ? 6.203 -15.961 3.572 1 97.81 89 LYS A C 1
ATOM 666 O O . LYS A 1 89 ? 6.68 -17.078 3.787 1 97.81 89 LYS A O 1
ATOM 671 N N . LEU A 1 90 ? 5.203 -15.766 2.77 1 96.25 90 LEU A N 1
ATOM 672 C CA . LEU A 1 90 ? 4.371 -16.891 2.344 1 96.25 90 LEU A CA 1
ATOM 673 C C . LEU A 1 90 ? 5.055 -17.672 1.232 1 96.25 90 LEU A C 1
ATOM 675 O O . LEU A 1 90 ? 4.82 -18.875 1.086 1 96.25 90 LEU A O 1
ATOM 679 N N . ASP A 1 91 ? 5.93 -17.062 0.48 1 95.94 91 ASP A N 1
ATOM 680 C CA . ASP A 1 91 ? 6.684 -17.766 -0.554 1 95.94 91 ASP A CA 1
ATOM 681 C C . ASP A 1 91 ? 8.055 -18.188 -0.041 1 95.94 91 ASP A C 1
ATOM 683 O O . ASP A 1 91 ? 8.883 -18.688 -0.807 1 95.94 91 ASP A O 1
ATOM 687 N N . GLN A 1 92 ? 8.352 -17.938 1.198 1 94.75 92 GLN A N 1
ATOM 688 C CA . GLN A 1 92 ? 9.586 -18.359 1.86 1 94.75 92 GLN A CA 1
ATOM 689 C C . GLN A 1 92 ? 10.812 -17.734 1.19 1 94.75 92 GLN A C 1
ATOM 691 O O . GLN A 1 92 ? 11.766 -18.453 0.872 1 94.75 92 GLN A O 1
ATOM 696 N N . ALA A 1 93 ? 10.703 -16.469 0.89 1 97.38 93 ALA A N 1
ATOM 697 C CA . ALA A 1 93 ? 11.82 -15.695 0.358 1 97.38 93 ALA A CA 1
ATOM 698 C C . ALA A 1 93 ? 12.555 -14.953 1.471 1 97.38 93 ALA A C 1
ATOM 700 O O . ALA A 1 93 ? 11.93 -14.32 2.322 1 97.38 93 ALA A O 1
ATOM 701 N N . PRO A 1 94 ? 13.898 -15.07 1.581 1 98.12 94 PRO A N 1
ATOM 702 C CA . PRO A 1 94 ? 14.648 -14.32 2.598 1 98.12 94 PRO A CA 1
ATOM 703 C C . PRO A 1 94 ? 14.695 -12.82 2.307 1 98.12 94 PRO A C 1
ATOM 705 O O . PRO A 1 94 ? 15.273 -12.406 1.299 1 98.12 94 PRO A O 1
ATOM 708 N N . VAL A 1 95 ? 14.117 -12 3.215 1 98.88 95 VAL A N 1
ATOM 709 C CA . VAL A 1 95 ? 14.07 -10.555 3.039 1 98.88 95 VAL A CA 1
ATOM 710 C C . VAL A 1 95 ? 14.398 -9.859 4.359 1 98.88 95 VAL A C 1
ATOM 712 O O . VAL A 1 95 ? 13.984 -10.32 5.426 1 98.88 95 VAL A O 1
ATOM 715 N N . LEU A 1 96 ? 15.25 -8.828 4.309 1 98.88 96 LEU A N 1
ATOM 716 C CA . LEU A 1 96 ? 15.469 -7.922 5.43 1 98.88 96 LEU A CA 1
ATOM 717 C C . LEU A 1 96 ? 14.781 -6.582 5.188 1 98.88 96 LEU A C 1
ATOM 719 O O . LEU A 1 96 ? 15.07 -5.902 4.195 1 98.88 96 LEU A O 1
ATOM 723 N N . ALA A 1 97 ? 13.82 -6.293 6.023 1 98.94 97 ALA A N 1
ATOM 724 C CA . ALA A 1 97 ? 13.211 -4.965 6.039 1 98.94 97 ALA A CA 1
ATOM 725 C C . ALA A 1 97 ? 13.891 -4.059 7.055 1 98.94 97 ALA A C 1
ATOM 727 O O . ALA A 1 97 ? 14.148 -4.469 8.188 1 98.94 97 ALA A O 1
ATOM 728 N N . ILE A 1 98 ? 14.258 -2.859 6.617 1 98.88 98 ILE A N 1
ATOM 729 C CA . ILE A 1 98 ? 14.852 -1.844 7.48 1 98.88 98 ILE A CA 1
ATOM 730 C C . ILE A 1 98 ? 13.938 -0.622 7.539 1 98.88 98 ILE A C 1
ATOM 732 O O . ILE A 1 98 ? 13.562 -0.065 6.504 1 98.88 98 ILE A O 1
ATOM 736 N N . THR A 1 99 ? 13.508 -0.239 8.734 1 98.69 99 THR A N 1
ATOM 737 C CA . THR A 1 99 ? 12.625 0.917 8.891 1 98.69 99 THR A CA 1
ATOM 738 C C . THR A 1 99 ? 13.203 1.896 9.906 1 98.69 99 THR A C 1
ATOM 740 O O . THR A 1 99 ? 14.055 1.531 10.719 1 98.69 99 THR A O 1
ATOM 743 N N . GLY A 1 100 ? 12.766 3.139 9.781 1 97.5 100 GLY A N 1
ATOM 744 C CA . GLY A 1 100 ? 13.125 4.164 10.75 1 97.5 100 GLY A CA 1
ATOM 745 C C . GLY A 1 100 ? 12.086 4.348 11.836 1 97.5 100 GLY A C 1
ATOM 746 O O . GLY A 1 100 ? 10.984 3.797 11.75 1 97.5 100 GLY A O 1
ATOM 747 N N . MET A 1 101 ? 12.492 5.051 12.859 1 94.88 101 MET A N 1
ATOM 748 C CA . MET A 1 101 ? 11.641 5.531 13.945 1 94.88 101 MET A CA 1
ATOM 749 C C . MET A 1 101 ? 11.914 7 14.242 1 94.88 101 MET A C 1
ATOM 751 O O . MET A 1 101 ? 12.906 7.559 13.781 1 94.88 101 MET A O 1
ATOM 755 N N . GLN A 1 102 ? 10.969 7.59 14.953 1 91.81 102 GLN A N 1
ATOM 756 C CA . GLN A 1 102 ? 11.25 8.906 15.516 1 91.81 102 GLN A CA 1
ATOM 757 C C . GLN A 1 102 ? 12.328 8.828 16.594 1 91.81 102 GLN A C 1
ATOM 759 O O . GLN A 1 102 ? 12.836 7.746 16.891 1 91.81 102 GLN A O 1
ATOM 764 N N . PHE A 1 103 ? 12.688 10.008 17.125 1 92.44 103 PHE A N 1
ATOM 765 C CA . PHE A 1 103 ? 13.711 10.047 18.156 1 92.44 103 PHE A CA 1
ATOM 766 C C . PHE A 1 103 ? 13.406 9.039 19.266 1 92.44 103 PHE A C 1
ATOM 768 O O . PHE A 1 103 ? 12.25 8.875 19.656 1 92.44 103 PHE A O 1
ATOM 775 N N . HIS A 1 104 ? 14.445 8.328 19.734 1 91.31 104 HIS A N 1
ATOM 776 C CA . HIS A 1 104 ? 14.305 7.199 20.641 1 91.31 104 HIS A CA 1
ATOM 777 C C . HIS A 1 104 ? 13.562 7.602 21.906 1 91.31 104 HIS A C 1
ATOM 779 O O . HIS A 1 104 ? 12.906 6.77 22.547 1 91.31 104 HIS A O 1
ATOM 785 N N . ASP A 1 105 ? 13.695 8.867 22.281 1 89.12 105 ASP A N 1
ATOM 786 C CA . ASP A 1 105 ? 13.109 9.297 23.562 1 89.12 105 ASP A CA 1
ATOM 787 C C . ASP A 1 105 ? 11.742 9.93 23.344 1 89.12 105 ASP A C 1
ATOM 789 O O . ASP A 1 105 ? 11.133 10.445 24.281 1 89.12 105 ASP A O 1
ATOM 793 N N . LEU A 1 106 ? 11.227 9.914 22.109 1 88.94 106 LEU A N 1
ATOM 794 C CA . LEU A 1 106 ? 9.93 10.508 21.812 1 88.94 106 LEU A CA 1
ATOM 795 C C . LEU A 1 106 ? 8.93 9.453 21.359 1 88.94 106 LEU A C 1
ATOM 797 O O . LEU A 1 106 ? 7.723 9.711 21.328 1 88.94 106 LEU A O 1
ATOM 801 N N . ILE A 1 107 ? 9.477 8.312 21.047 1 90.38 107 ILE A N 1
ATOM 802 C CA . ILE A 1 107 ? 8.586 7.254 20.578 1 90.38 107 ILE A CA 1
ATOM 803 C C . ILE A 1 107 ? 7.539 6.949 21.656 1 90.38 107 ILE A C 1
ATOM 805 O O . ILE A 1 107 ? 7.812 7.07 22.844 1 90.38 107 ILE A O 1
ATOM 809 N N . GLU A 1 108 ? 6.258 6.676 21.219 1 87.44 108 GLU A N 1
ATOM 810 C CA . GLU A 1 108 ? 5.125 6.281 22.062 1 87.44 108 GLU A CA 1
ATOM 811 C C . GLU A 1 108 ? 4.633 7.449 22.906 1 87.44 108 GLU A C 1
ATOM 813 O O . GLU A 1 108 ? 4.039 7.242 23.969 1 87.44 108 GLU A O 1
ATOM 818 N N . THR A 1 109 ? 4.922 8.688 22.453 1 86.94 109 THR A N 1
ATOM 819 C CA . THR A 1 109 ? 4.41 9.867 23.141 1 86.94 109 THR A CA 1
ATOM 820 C C . THR A 1 109 ? 3.445 10.641 22.234 1 86.94 109 THR A C 1
ATOM 822 O O . THR A 1 109 ? 3.27 11.844 22.391 1 86.94 109 THR A O 1
ATOM 825 N N . PHE A 1 110 ? 2.914 9.992 21.219 1 86.88 110 PHE A N 1
ATOM 826 C CA . PHE A 1 110 ? 1.884 10.523 20.344 1 86.88 110 PHE A CA 1
ATOM 827 C C . PHE A 1 110 ? 2.447 11.633 19.453 1 86.88 110 PHE A C 1
ATOM 829 O O . PHE A 1 110 ? 1.78 12.641 19.219 1 86.88 110 PHE A O 1
ATOM 836 N N . THR A 1 111 ? 3.67 11.453 19.062 1 88.94 111 THR A N 1
ATOM 837 C CA . THR A 1 111 ? 4.258 12.398 18.125 1 88.94 111 THR A CA 1
ATOM 838 C C . THR A 1 111 ? 3.963 11.984 16.688 1 88.94 111 THR A C 1
ATOM 840 O O . THR A 1 111 ? 3.27 10.992 16.453 1 88.94 111 THR A O 1
ATOM 843 N N . GLN A 1 112 ? 4.398 12.82 15.797 1 91.06 112 GLN A N 1
ATOM 844 C CA . GLN A 1 112 ? 4.133 12.586 14.383 1 91.06 112 GLN A CA 1
ATOM 845 C C . GLN A 1 112 ? 4.809 11.305 13.906 1 91.06 112 GLN A C 1
ATOM 847 O O . GLN A 1 112 ? 5.949 11.023 14.273 1 91.06 112 GLN A O 1
ATOM 852 N N . GLN A 1 113 ? 4.082 10.477 13.086 1 93.62 113 GLN A N 1
ATOM 853 C CA . GLN A 1 113 ? 4.527 9.25 12.438 1 93.62 113 GLN A CA 1
ATOM 854 C C . GLN A 1 113 ? 4.957 8.211 13.469 1 93.62 113 GLN A C 1
ATOM 856 O O . GLN A 1 113 ? 5.836 7.387 13.195 1 93.62 113 GLN A O 1
ATOM 861 N N . ASP A 1 114 ? 4.383 8.312 14.672 1 92.88 114 ASP A N 1
ATOM 862 C CA . ASP A 1 114 ? 4.715 7.398 15.758 1 92.88 114 ASP A CA 1
ATOM 863 C C . ASP A 1 114 ? 3.947 6.086 15.633 1 92.88 114 ASP A C 1
ATOM 865 O O . ASP A 1 114 ? 2.898 5.91 16.25 1 92.88 114 ASP A O 1
ATOM 869 N N . VAL A 1 115 ? 4.449 5.172 14.852 1 95.38 115 VAL A N 1
ATOM 870 C CA . VAL A 1 115 ? 3.951 3.812 14.672 1 95.38 115 VAL A CA 1
ATOM 871 C C . VAL A 1 115 ? 5.031 2.811 15.078 1 95.38 115 VAL A C 1
ATOM 873 O O . VAL A 1 115 ? 6.145 2.844 14.547 1 95.38 115 VAL A O 1
ATOM 876 N N . ASP A 1 116 ? 4.711 1.974 16.016 1 95.5 116 ASP A N 1
ATOM 877 C CA . ASP A 1 116 ? 5.652 0.918 16.375 1 95.5 116 ASP A CA 1
ATOM 878 C C . ASP A 1 116 ? 5.617 -0.223 15.367 1 95.5 116 ASP A C 1
ATOM 880 O O . ASP A 1 116 ? 4.871 -1.189 15.539 1 95.5 116 ASP A O 1
ATOM 884 N N . LEU A 1 117 ? 6.531 -0.17 14.484 1 96.69 117 LEU A N 1
ATOM 885 C CA . LEU A 1 117 ? 6.516 -1.121 13.383 1 96.69 117 LEU A CA 1
ATOM 886 C C . LEU A 1 117 ? 6.969 -2.502 13.844 1 96.69 117 LEU A C 1
ATOM 888 O O . LEU A 1 117 ? 6.73 -3.5 13.164 1 96.69 117 LEU A O 1
ATOM 892 N N . THR A 1 118 ? 7.637 -2.607 15.016 1 96.19 118 THR A N 1
ATOM 893 C CA . THR A 1 118 ? 7.949 -3.93 15.547 1 96.19 118 THR A CA 1
ATOM 894 C C . THR A 1 118 ? 6.68 -4.652 15.984 1 96.19 118 THR A C 1
ATOM 896 O O . THR A 1 118 ? 6.594 -5.879 15.898 1 96.19 118 THR A O 1
ATOM 899 N N . ARG A 1 119 ? 5.711 -3.93 16.453 1 94.94 119 ARG A N 1
ATOM 900 C CA . ARG A 1 119 ? 4.418 -4.527 16.75 1 94.94 119 ARG A CA 1
ATOM 901 C C . ARG A 1 119 ? 3.666 -4.895 15.477 1 94.94 119 ARG A C 1
ATOM 903 O O . ARG A 1 119 ? 3.057 -5.961 15.398 1 94.94 119 ARG A O 1
ATOM 910 N N . VAL A 1 120 ? 3.752 -4.055 14.531 1 96.19 120 VAL A N 1
ATOM 911 C CA . VAL A 1 120 ? 3.033 -4.219 13.266 1 96.19 120 VAL A CA 1
ATOM 912 C C . VAL A 1 120 ? 3.557 -5.449 12.531 1 96.19 120 VAL A C 1
ATOM 914 O O . VAL A 1 120 ? 2.779 -6.207 11.945 1 96.19 120 VAL A O 1
ATOM 917 N N . PHE A 1 121 ? 4.934 -5.633 12.539 1 97.56 121 PHE A N 1
ATOM 918 C CA . PHE A 1 121 ? 5.574 -6.668 11.742 1 97.56 121 PHE A CA 1
ATOM 919 C C . PHE A 1 121 ? 5.777 -7.938 12.555 1 97.56 121 PHE A C 1
ATOM 921 O O . PHE A 1 121 ? 6.465 -8.859 12.117 1 97.56 121 PHE A O 1
ATOM 928 N N . ASN A 1 122 ? 5.168 -8.008 13.719 1 96.19 122 ASN A N 1
ATOM 929 C CA . ASN A 1 122 ? 5.422 -9.133 14.617 1 96.19 122 ASN A CA 1
ATOM 930 C C . ASN A 1 122 ? 5.004 -10.461 13.984 1 96.19 122 ASN A C 1
ATOM 932 O O . ASN A 1 122 ? 5.652 -11.484 14.203 1 96.19 122 ASN A O 1
ATOM 936 N N . ASP A 1 123 ? 3.945 -10.492 13.266 1 95.56 123 ASP A N 1
ATOM 937 C CA . ASP A 1 123 ? 3.438 -11.727 12.688 1 95.56 123 ASP A CA 1
ATOM 938 C C . ASP A 1 123 ? 4.195 -12.094 11.414 1 95.56 123 ASP A C 1
ATOM 940 O O . ASP A 1 123 ? 4.359 -13.273 11.094 1 95.56 123 ASP A O 1
ATOM 944 N N . VAL A 1 124 ? 4.656 -11.117 10.68 1 97.81 124 VAL A N 1
ATOM 945 C CA . VAL A 1 124 ? 5.219 -11.375 9.359 1 97.81 124 VAL A CA 1
ATOM 946 C C . VAL A 1 124 ? 6.699 -11.727 9.484 1 97.81 124 VAL A C 1
ATOM 948 O O . VAL A 1 124 ? 7.246 -12.445 8.648 1 97.81 124 VAL A O 1
ATOM 951 N N . ALA A 1 125 ? 7.391 -11.328 10.539 1 98.19 125 ALA A N 1
ATOM 952 C CA . ALA A 1 125 ? 8.844 -11.445 10.633 1 98.19 125 ALA A CA 1
ATOM 953 C C . ALA A 1 125 ? 9.25 -12.641 11.484 1 98.19 125 ALA A C 1
ATOM 955 O O . ALA A 1 125 ? 8.602 -12.938 12.492 1 98.19 125 ALA A O 1
ATOM 956 N N . VAL A 1 126 ? 10.352 -13.344 11.078 1 97.12 126 VAL A N 1
ATOM 957 C CA . VAL A 1 126 ? 10.938 -14.438 11.859 1 97.12 126 VAL A CA 1
ATOM 958 C C . VAL A 1 126 ? 11.969 -13.875 12.836 1 97.12 126 VAL A C 1
ATOM 960 O O . VAL A 1 126 ? 12.375 -14.555 13.773 1 97.12 126 VAL A O 1
ATOM 963 N N . TYR A 1 127 ? 12.461 -12.695 12.664 1 96.19 127 TYR A N 1
ATOM 964 C CA . TYR A 1 127 ? 13.359 -11.906 13.5 1 96.19 127 TYR A CA 1
ATOM 965 C C . TYR A 1 127 ? 12.977 -10.43 13.461 1 96.19 127 TYR A C 1
ATOM 967 O O . TYR A 1 127 ? 12.906 -9.828 12.391 1 96.19 127 TYR A O 1
ATOM 975 N N . ASN A 1 128 ? 12.656 -9.758 14.562 1 98 128 ASN A N 1
ATOM 976 C CA . ASN A 1 128 ? 12.039 -8.438 14.648 1 98 128 ASN A CA 1
ATOM 977 C C . ASN A 1 128 ? 12.586 -7.648 15.836 1 98 128 ASN A C 1
ATOM 979 O O . ASN A 1 128 ? 12.234 -7.93 16.984 1 98 128 ASN A O 1
ATOM 983 N N . VAL A 1 129 ? 13.438 -6.574 15.484 1 96.25 129 VAL A N 1
ATOM 984 C CA . VAL A 1 129 ? 14.203 -5.98 16.578 1 96.25 129 VAL A CA 1
ATOM 985 C C . VAL A 1 129 ? 14.18 -4.457 16.453 1 96.25 129 VAL A C 1
ATOM 987 O O . VAL A 1 129 ? 14.281 -3.914 15.352 1 96.25 129 VAL A O 1
ATOM 990 N N . GLN A 1 130 ? 13.961 -3.801 17.531 1 96.44 130 GLN A N 1
ATOM 991 C CA . GLN A 1 130 ? 14.297 -2.389 17.672 1 96.44 130 GLN A CA 1
ATOM 992 C C . GLN A 1 130 ? 15.742 -2.211 18.141 1 96.44 130 GLN A C 1
ATOM 994 O O . GLN A 1 130 ? 16.125 -2.732 19.188 1 96.44 130 GLN A O 1
ATOM 999 N N . VAL A 1 131 ? 16.547 -1.493 17.438 1 95.75 131 VAL A N 1
ATOM 1000 C CA . VAL A 1 131 ? 17.969 -1.313 17.75 1 95.75 131 VAL A CA 1
ATOM 1001 C C . VAL A 1 131 ? 18.125 -0.263 18.844 1 95.75 131 VAL A C 1
ATOM 1003 O O . VAL A 1 131 ? 17.609 0.853 18.719 1 95.75 131 VAL A O 1
ATOM 1006 N N . SER A 1 132 ? 18.906 -0.589 19.844 1 92.44 132 SER A N 1
ATOM 1007 C CA . SER A 1 132 ? 19 0.274 21.031 1 92.44 132 SER A CA 1
ATOM 1008 C C . SER A 1 132 ? 20.141 1.276 20.875 1 92.44 132 SER A C 1
ATOM 1010 O O . SER A 1 132 ? 20.062 2.395 21.391 1 92.44 132 SER A O 1
ATOM 1012 N N . ASP A 1 133 ? 21.219 0.857 20.266 1 92.06 133 ASP A N 1
ATOM 1013 C CA . ASP A 1 133 ? 22.391 1.715 20.062 1 92.06 133 ASP A CA 1
ATOM 1014 C C . ASP A 1 133 ? 23.359 1.099 19.062 1 92.06 133 ASP A C 1
ATOM 1016 O O . ASP A 1 133 ? 23.062 0.067 18.453 1 92.06 133 ASP A O 1
ATOM 1020 N N . ALA A 1 134 ? 24.5 1.766 18.812 1 92.5 134 ALA A N 1
ATOM 1021 C CA . ALA A 1 134 ? 25.453 1.35 17.781 1 92.5 134 ALA A CA 1
ATOM 1022 C C . ALA A 1 134 ? 26.062 -0.01 18.125 1 92.5 134 ALA A C 1
ATOM 1024 O O . ALA A 1 134 ? 26.312 -0.823 17.234 1 92.5 134 ALA A O 1
ATOM 1025 N N . ALA A 1 135 ? 26.391 -0.251 19.344 1 87.94 135 ALA A N 1
ATOM 1026 C CA . ALA A 1 135 ? 26.938 -1.536 19.75 1 87.94 135 ALA A CA 1
ATOM 1027 C C . ALA A 1 135 ? 25.953 -2.67 19.516 1 87.94 135 ALA A C 1
ATOM 1029 O O . ALA A 1 135 ? 26.344 -3.764 19.094 1 87.94 135 ALA A O 1
ATOM 1030 N N . HIS A 1 136 ? 24.719 -2.393 19.859 1 92.06 136 HIS A N 1
ATOM 1031 C CA . HIS A 1 136 ? 23.641 -3.35 19.594 1 92.06 136 HIS A CA 1
ATOM 1032 C C . HIS A 1 136 ? 23.531 -3.654 18.109 1 92.06 136 HIS A C 1
ATOM 1034 O O . HIS A 1 136 ? 23.328 -4.805 17.719 1 92.06 136 HIS A O 1
ATOM 1040 N N . MET A 1 137 ? 23.703 -2.668 17.25 1 94 137 MET A N 1
ATOM 1041 C CA . MET A 1 137 ? 23.625 -2.811 15.805 1 94 137 MET A CA 1
ATOM 1042 C C . MET A 1 137 ? 24.641 -3.84 15.305 1 94 137 MET A C 1
ATOM 1044 O O . MET A 1 137 ? 24.328 -4.641 14.422 1 94 137 MET A O 1
ATOM 1048 N N . GLU A 1 138 ? 25.812 -3.877 15.836 1 88.62 138 GLU A N 1
ATOM 1049 C CA . GLU A 1 138 ? 26.859 -4.801 15.43 1 88.62 138 GLU A CA 1
ATOM 1050 C C . GLU A 1 138 ? 26.406 -6.25 15.547 1 88.62 138 GLU A C 1
ATOM 1052 O O . GLU A 1 138 ? 26.719 -7.082 14.695 1 88.62 138 GLU A O 1
ATOM 1057 N N . ASN A 1 139 ? 25.656 -6.508 16.531 1 88.44 139 ASN A N 1
ATOM 1058 C CA . ASN A 1 139 ? 25.188 -7.867 16.781 1 88.44 139 ASN A CA 1
ATOM 1059 C C . ASN A 1 139 ? 23.953 -8.195 15.938 1 88.44 139 ASN A C 1
ATOM 1061 O O . ASN A 1 139 ? 23.906 -9.25 15.305 1 88.44 139 ASN A O 1
ATOM 1065 N N . VAL A 1 140 ? 23.047 -7.242 15.914 1 94.12 140 VAL A N 1
ATOM 1066 C CA . VAL A 1 140 ? 21.719 -7.613 15.43 1 94.12 140 VAL A CA 1
ATOM 1067 C C . VAL A 1 140 ? 21.672 -7.512 13.906 1 94.12 140 VAL A C 1
ATOM 1069 O O . VAL A 1 140 ? 20.906 -8.227 13.25 1 94.12 140 VAL A O 1
ATOM 1072 N N . ALA A 1 141 ? 22.484 -6.684 13.328 1 95.12 141 ALA A N 1
ATOM 1073 C CA . ALA A 1 141 ? 22.484 -6.57 11.875 1 95.12 141 ALA A CA 1
ATOM 1074 C C . ALA A 1 141 ? 22.859 -7.898 11.219 1 95.12 141 ALA A C 1
ATOM 1076 O O . ALA A 1 141 ? 22.156 -8.375 10.32 1 95.12 141 ALA A O 1
ATOM 1077 N N . SER A 1 142 ? 23.938 -8.453 11.648 1 92.38 142 SER A N 1
ATOM 1078 C CA . SER A 1 142 ? 24.391 -9.727 11.109 1 92.38 142 SER A CA 1
ATOM 1079 C C . SER A 1 142 ? 23.391 -10.836 11.414 1 92.38 142 SER A C 1
ATOM 1081 O O . SER A 1 142 ? 23.141 -11.703 10.578 1 92.38 142 SER A O 1
ATOM 1083 N N . LEU A 1 143 ? 22.938 -10.852 12.641 1 93.56 143 LEU A N 1
ATOM 1084 C CA . LEU A 1 143 ? 21.969 -11.867 13.047 1 93.56 143 LEU A CA 1
ATOM 1085 C C . LEU A 1 143 ? 20.703 -11.781 12.203 1 93.56 143 LEU A C 1
ATOM 1087 O O . LEU A 1 143 ? 20.094 -12.797 11.875 1 93.56 143 LEU A O 1
ATOM 1091 N N . ALA A 1 144 ? 20.219 -10.57 11.891 1 97.06 144 ALA A N 1
ATOM 1092 C CA . ALA A 1 144 ? 19.047 -10.383 11.039 1 97.06 144 ALA A CA 1
ATOM 1093 C C . ALA A 1 144 ? 19.266 -10.984 9.656 1 97.06 144 ALA A C 1
ATOM 1095 O O . ALA A 1 144 ? 18.406 -11.688 9.125 1 97.06 144 ALA A O 1
ATOM 1096 N N . CYS A 1 145 ? 20.422 -10.688 9.055 1 96.31 145 CYS A N 1
ATOM 1097 C CA . CYS A 1 145 ? 20.766 -11.25 7.754 1 96.31 145 CYS A CA 1
ATOM 1098 C C . CYS A 1 145 ? 20.797 -12.766 7.801 1 96.31 145 CYS A C 1
ATOM 1100 O O . CYS A 1 145 ? 20.188 -13.438 6.961 1 96.31 145 CYS A O 1
ATOM 1102 N N . ARG A 1 146 ? 21.453 -13.328 8.766 1 92.44 146 ARG A N 1
ATOM 1103 C CA . ARG A 1 146 ? 21.609 -14.773 8.922 1 92.44 146 ARG A CA 1
ATOM 1104 C C . ARG A 1 146 ? 20.25 -15.445 9.117 1 92.44 146 ARG A C 1
ATOM 1106 O O . ARG A 1 146 ? 19.984 -16.5 8.523 1 92.44 146 ARG A O 1
ATOM 1113 N N . THR A 1 147 ? 19.453 -14.844 9.961 1 94.62 147 THR A N 1
ATOM 1114 C CA . THR A 1 147 ? 18.156 -15.438 10.273 1 94.62 147 THR A CA 1
ATOM 1115 C C . THR A 1 147 ? 17.25 -15.453 9.047 1 94.62 147 THR A C 1
ATOM 1117 O O . THR A 1 147 ? 16.578 -16.453 8.781 1 94.62 147 THR A O 1
ATOM 1120 N N . ALA A 1 148 ? 17.188 -14.312 8.289 1 97.19 148 ALA A N 1
ATOM 1121 C CA . ALA A 1 148 ? 16.375 -14.266 7.07 1 97.19 148 ALA A CA 1
ATOM 1122 C C . ALA A 1 148 ? 16.781 -15.367 6.098 1 97.19 148 ALA A C 1
ATOM 1124 O O . ALA A 1 148 ? 15.93 -16.062 5.539 1 97.19 148 ALA A O 1
ATOM 1125 N N . LEU A 1 149 ? 18.078 -15.523 5.918 1 94.31 149 LEU A N 1
ATOM 1126 C CA . LEU A 1 149 ? 18.594 -16.516 4.984 1 94.31 149 LEU A CA 1
ATOM 1127 C C . LEU A 1 149 ? 18.359 -17.922 5.504 1 94.31 149 LEU A C 1
ATOM 1129 O O . LEU A 1 149 ? 17.891 -18.797 4.758 1 94.31 149 LEU A O 1
ATOM 1133 N N . ALA A 1 150 ? 18.641 -18.172 6.777 1 90.12 150 ALA A N 1
ATOM 1134 C CA . ALA A 1 150 ? 18.547 -19.5 7.371 1 90.12 150 ALA A CA 1
ATOM 1135 C C . ALA A 1 150 ? 17.109 -19.984 7.43 1 90.12 150 ALA A C 1
ATOM 1137 O O . ALA A 1 150 ? 16.828 -21.172 7.242 1 90.12 150 ALA A O 1
ATOM 1138 N N . ARG A 1 151 ? 16.234 -19.062 7.684 1 91.94 151 ARG A N 1
ATOM 1139 C CA . ARG A 1 151 ? 14.836 -19.438 7.895 1 91.94 151 ARG A CA 1
ATOM 1140 C C . ARG A 1 151 ? 14 -19.156 6.656 1 91.94 151 ARG A C 1
ATOM 1142 O O . ARG A 1 151 ? 12.797 -19.438 6.633 1 91.94 151 ARG A O 1
ATOM 1149 N N . LYS A 1 152 ? 14.609 -18.656 5.637 1 93.69 152 LYS A N 1
ATOM 1150 C CA . LYS A 1 152 ? 13.906 -18.281 4.414 1 93.69 152 LYS A CA 1
ATOM 1151 C C . LYS A 1 152 ? 12.656 -17.469 4.727 1 93.69 152 LYS A C 1
ATOM 1153 O O . LYS A 1 152 ? 11.555 -17.828 4.289 1 93.69 152 LYS A O 1
ATOM 1158 N N . GLY A 1 153 ? 12.836 -16.438 5.461 1 97.19 153 GLY A N 1
ATOM 1159 C CA . GLY A 1 153 ? 11.734 -15.594 5.91 1 97.19 153 GLY A CA 1
ATOM 1160 C C . GLY A 1 153 ? 12.117 -14.133 6.051 1 97.19 153 GLY A C 1
ATOM 1161 O O . GLY A 1 153 ? 13.141 -13.703 5.516 1 97.19 153 GLY A O 1
ATOM 1162 N N . VAL A 1 154 ? 11.242 -13.328 6.707 1 98.75 154 VAL A N 1
ATOM 1163 C CA . VAL A 1 154 ? 11.406 -11.883 6.809 1 98.75 154 VAL A CA 1
ATOM 1164 C C . VAL A 1 154 ? 12.078 -11.531 8.133 1 98.75 154 VAL A C 1
ATOM 1166 O O . VAL A 1 154 ? 11.633 -11.961 9.195 1 98.75 154 VAL A O 1
ATOM 1169 N N . ALA A 1 155 ? 13.18 -10.812 8.078 1 98.81 155 ALA A N 1
ATOM 1170 C CA . ALA A 1 155 ? 13.75 -10.141 9.242 1 98.81 155 ALA A CA 1
ATOM 1171 C C . ALA A 1 155 ? 13.492 -8.641 9.195 1 98.81 155 ALA A C 1
ATOM 1173 O O . ALA A 1 155 ? 13.281 -8.078 8.117 1 98.81 155 ALA A O 1
ATOM 1174 N N . HIS A 1 156 ? 13.453 -8 10.367 1 98.81 156 HIS A N 1
ATOM 1175 C CA . HIS A 1 156 ? 13.148 -6.578 10.438 1 98.81 156 HIS A CA 1
ATOM 1176 C C . HIS A 1 156 ? 14 -5.887 11.5 1 98.81 156 HIS A C 1
ATOM 1178 O O . HIS A 1 156 ? 14.148 -6.395 12.609 1 98.81 156 HIS A O 1
ATOM 1184 N N . LEU A 1 157 ? 14.672 -4.832 11.102 1 98.62 157 LEU A N 1
ATOM 1185 C CA . LEU A 1 157 ? 15.367 -3.918 12.008 1 98.62 157 LEU A CA 1
ATOM 1186 C C . LEU A 1 157 ? 14.703 -2.543 12 1 98.62 157 LEU A C 1
ATOM 1188 O O . LEU A 1 157 ? 14.562 -1.922 10.945 1 98.62 157 LEU A O 1
ATOM 1192 N N . SER A 1 158 ? 14.25 -2.09 13.117 1 98.44 158 SER A N 1
ATOM 1193 C CA . SER A 1 158 ? 13.727 -0.741 13.305 1 98.44 158 SER A CA 1
ATOM 1194 C C . SER A 1 158 ? 14.703 0.126 14.094 1 98.44 158 SER A C 1
ATOM 1196 O O . SER A 1 158 ? 15.133 -0.251 15.188 1 98.44 158 SER A O 1
ATOM 1198 N N . ILE A 1 159 ? 15.102 1.309 13.539 1 98.06 159 ILE A N 1
ATOM 1199 C CA . ILE A 1 159 ? 16.188 2.096 14.125 1 98.06 159 ILE A CA 1
ATOM 1200 C C . ILE A 1 159 ? 15.734 3.549 14.281 1 98.06 159 ILE A C 1
ATOM 1202 O O . ILE A 1 159 ? 15.383 4.203 13.297 1 98.06 159 ILE A O 1
ATOM 1206 N N . ALA A 1 160 ? 15.781 4.066 15.5 1 96.38 160 ALA A N 1
ATOM 1207 C CA . ALA A 1 160 ? 15.438 5.469 15.734 1 96.38 160 ALA A CA 1
ATOM 1208 C C . ALA A 1 160 ? 16.406 6.398 15 1 96.38 160 ALA A C 1
ATOM 1210 O O . ALA A 1 160 ? 17.594 6.086 14.859 1 96.38 160 ALA A O 1
ATOM 1211 N N . SER A 1 161 ? 15.906 7.535 14.578 1 95.06 161 SER A N 1
ATOM 1212 C CA . SER A 1 161 ? 16.672 8.461 13.75 1 95.06 161 SER A CA 1
ATOM 1213 C C . SER A 1 161 ? 17.938 8.922 14.453 1 95.06 161 SER A C 1
ATOM 1215 O O . SER A 1 161 ? 19 9.039 13.828 1 95.06 161 SER A O 1
ATOM 1217 N N . ASP A 1 162 ? 17.906 9.18 15.781 1 93.5 162 ASP A N 1
ATOM 1218 C CA . ASP A 1 162 ? 19.078 9.633 16.531 1 93.5 162 ASP A CA 1
ATOM 1219 C C . ASP A 1 162 ? 20.031 8.477 16.797 1 93.5 162 ASP A C 1
ATOM 1221 O O . ASP A 1 162 ? 21.25 8.688 16.906 1 93.5 162 ASP A O 1
ATOM 1225 N N . ILE A 1 163 ? 19.531 7.234 16.844 1 94.62 163 ILE A N 1
ATOM 1226 C CA . ILE A 1 163 ? 20.375 6.062 17.031 1 94.62 163 ILE A CA 1
ATOM 1227 C C . ILE A 1 163 ? 21.172 5.789 15.75 1 94.62 163 ILE A C 1
ATOM 1229 O O . ILE A 1 163 ? 22.328 5.352 15.812 1 94.62 163 ILE A O 1
ATOM 1233 N N . GLN A 1 164 ? 20.641 6.055 14.578 1 96.25 164 GLN A N 1
ATOM 1234 C CA . GLN A 1 164 ? 21.328 5.887 13.305 1 96.25 164 GLN A CA 1
ATOM 1235 C C . GLN A 1 164 ? 22.641 6.668 13.289 1 96.25 164 GLN A C 1
ATOM 1237 O O . GLN A 1 164 ? 23.641 6.191 12.75 1 96.25 164 GLN A O 1
ATOM 1242 N N . GLU A 1 165 ? 22.625 7.871 13.945 1 93.44 165 GLU A N 1
ATOM 1243 C CA . GLU A 1 165 ? 23.75 8.797 13.898 1 93.44 165 GLU A CA 1
ATOM 1244 C C . GLU A 1 165 ? 24.672 8.602 15.094 1 93.44 165 GLU A C 1
ATOM 1246 O O . GLU A 1 165 ? 25.734 9.234 15.172 1 93.44 165 GLU A O 1
ATOM 1251 N N . GLN A 1 166 ? 24.344 7.773 15.969 1 92.19 166 GLN A N 1
ATOM 1252 C CA . GLN A 1 166 ? 25.109 7.582 17.188 1 92.19 166 GLN A CA 1
ATOM 1253 C C . GLN A 1 166 ? 26.438 6.898 16.906 1 92.19 166 GLN A C 1
ATOM 1255 O O . GLN A 1 166 ? 26.469 5.809 16.328 1 92.19 166 GLN A O 1
ATOM 1260 N N . PRO A 1 167 ? 27.531 7.574 17.375 1 90.75 167 PRO A N 1
ATOM 1261 C CA . PRO A 1 167 ? 28.828 6.91 17.203 1 90.75 167 PRO A CA 1
ATOM 1262 C C . PRO A 1 167 ? 28.953 5.637 18.047 1 90.75 167 PRO A C 1
ATOM 1264 O O . PRO A 1 167 ? 28.312 5.523 19.109 1 90.75 167 PRO A O 1
ATOM 1267 N N . SER A 1 168 ? 29.797 4.777 17.656 1 86.75 168 SER A N 1
ATOM 1268 C CA . SER A 1 168 ? 29.906 3.453 18.25 1 86.75 168 SER A CA 1
ATOM 1269 C C . SER A 1 168 ? 30.484 3.531 19.672 1 86.75 168 SER A C 1
ATOM 1271 O O . SER A 1 168 ? 30.297 2.613 20.469 1 86.75 168 SER A O 1
ATOM 1273 N N . ASP A 1 169 ? 31.125 4.59 19.969 1 79.38 169 ASP A N 1
ATOM 1274 C CA . ASP A 1 169 ? 31.75 4.695 21.281 1 79.38 169 ASP A CA 1
ATOM 1275 C C . ASP A 1 169 ? 30.906 5.543 22.234 1 79.38 169 ASP A C 1
ATOM 1277 O O . ASP A 1 169 ? 31.359 5.906 23.328 1 79.38 169 ASP A O 1
ATOM 1281 N N . ALA A 1 170 ? 29.734 5.859 21.812 1 74.62 170 ALA A N 1
ATOM 1282 C CA . ALA A 1 170 ? 28.891 6.738 22.609 1 74.62 170 ALA A CA 1
ATOM 1283 C C . ALA A 1 170 ? 28.312 5.992 23.812 1 74.62 170 ALA A C 1
ATOM 1285 O O . ALA A 1 170 ? 28.062 6.59 24.859 1 74.62 170 ALA A O 1
ATOM 1286 N N . ALA A 1 171 ? 27.969 4.785 23.578 1 70.88 171 ALA A N 1
ATOM 1287 C CA . ALA A 1 171 ? 27.375 4.016 24.688 1 70.88 171 ALA A CA 1
ATOM 1288 C C . ALA A 1 171 ? 28.328 2.914 25.141 1 70.88 171 ALA A C 1
ATOM 1290 O O . ALA A 1 171 ? 29.094 2.373 24.344 1 70.88 171 ALA A O 1
ATOM 1291 N N . LYS A 1 172 ? 28.297 2.67 26.562 1 74.69 172 LYS A N 1
ATOM 1292 C CA . LYS A 1 172 ? 29.125 1.62 27.141 1 74.69 172 LYS A CA 1
ATOM 1293 C C . LYS A 1 172 ? 28.578 0.236 26.812 1 74.69 172 LYS A C 1
ATOM 1295 O O . LYS A 1 172 ? 27.375 -0.015 26.984 1 74.69 172 LYS A O 1
ATOM 1300 N N . ARG A 1 173 ? 29.453 -0.643 26.328 1 73.56 173 ARG A N 1
ATOM 1301 C CA . ARG A 1 173 ? 29.125 -2.035 26.047 1 73.56 173 ARG A CA 1
ATOM 1302 C C . ARG A 1 173 ? 29.062 -2.852 27.328 1 73.56 173 ARG A C 1
ATOM 1304 O O . ARG A 1 173 ? 29.797 -2.58 28.281 1 73.56 173 ARG A O 1
ATOM 1311 N N . SER A 1 174 ? 28.109 -3.812 27.297 1 67.81 174 SER A N 1
ATOM 1312 C CA . SER A 1 174 ? 28.141 -4.777 28.391 1 67.81 174 SER A CA 1
ATOM 1313 C C . SER A 1 174 ? 29.359 -5.691 28.297 1 67.81 174 SER A C 1
ATOM 1315 O O . SER A 1 174 ? 29.906 -5.895 27.219 1 67.81 174 SER A O 1
ATOM 1317 N N . LYS A 1 175 ? 29.828 -6.246 29.453 1 65.44 175 LYS A N 1
ATOM 1318 C CA . LYS A 1 175 ? 30.953 -7.168 29.484 1 65.44 175 LYS A CA 1
ATOM 1319 C C . LYS A 1 175 ? 30.719 -8.375 28.578 1 65.44 175 LYS A C 1
ATOM 1321 O O . LYS A 1 175 ? 31.656 -8.977 28.062 1 65.44 175 LYS A O 1
ATOM 1326 N N . ARG A 1 176 ? 29.562 -8.711 28.25 1 65.5 176 ARG A N 1
ATOM 1327 C CA . ARG A 1 176 ? 29.203 -9.898 27.484 1 65.5 176 ARG A CA 1
ATOM 1328 C C . ARG A 1 176 ? 29.094 -9.586 26 1 65.5 176 ARG A C 1
ATOM 1330 O O . ARG A 1 176 ? 28.953 -10.484 25.172 1 65.5 176 ARG A O 1
ATOM 1337 N N . ASN A 1 177 ? 29.094 -8.328 25.531 1 65.88 177 ASN A N 1
ATOM 1338 C CA . ASN A 1 177 ? 29 -7.898 24.141 1 65.88 177 ASN A CA 1
ATOM 1339 C C . ASN A 1 177 ? 30.328 -7.379 23.609 1 65.88 177 ASN A C 1
ATOM 1341 O O . ASN A 1 177 ? 30.469 -6.191 23.297 1 65.88 177 ASN A O 1
ATOM 1345 N N . ARG A 1 178 ? 31.25 -8.297 23.484 1 60.09 178 ARG A N 1
ATOM 1346 C CA . ARG A 1 178 ? 32.562 -7.926 22.984 1 60.09 178 ARG A CA 1
ATOM 1347 C C . ARG A 1 178 ? 32.5 -7.594 21.5 1 60.09 178 ARG A C 1
ATOM 1349 O O . ARG A 1 178 ? 31.766 -8.219 20.75 1 60.09 178 ARG A O 1
ATOM 1356 N N . PRO A 1 179 ? 33.25 -6.664 21.141 1 69.44 179 PRO A N 1
ATOM 1357 C CA . PRO A 1 179 ? 33.25 -6.32 19.719 1 69.44 179 PRO A CA 1
ATOM 1358 C C . PRO A 1 179 ? 33.594 -7.508 18.812 1 69.44 179 PRO A C 1
ATOM 1360 O O . PRO A 1 179 ? 34.5 -8.305 19.156 1 69.44 179 PRO A O 1
ATOM 1363 N N . ALA A 1 180 ? 32.875 -7.754 17.766 1 65.81 180 ALA A N 1
ATOM 1364 C CA . ALA A 1 180 ? 33.125 -8.75 16.719 1 65.81 180 ALA A CA 1
ATOM 1365 C C . ALA A 1 180 ? 33.188 -10.156 17.312 1 65.81 180 ALA A C 1
ATOM 1367 O O . ALA A 1 180 ? 33.969 -10.984 16.891 1 65.81 180 ALA A O 1
ATOM 1368 N N . HIS A 1 181 ? 32.5 -10.5 18.312 1 63.22 181 HIS A N 1
ATOM 1369 C CA . HIS A 1 181 ? 32.594 -11.797 18.969 1 63.22 181 HIS A CA 1
ATOM 1370 C C . HIS A 1 181 ? 31.812 -12.859 18.188 1 63.22 181 HIS A C 1
ATOM 1372 O O . HIS A 1 181 ? 31.859 -14.039 18.531 1 63.22 181 HIS A O 1
ATOM 1378 N N . THR A 1 182 ? 31.078 -12.477 17.125 1 64.69 182 THR A N 1
ATOM 1379 C CA . THR A 1 182 ? 30.328 -13.43 16.312 1 64.69 182 THR A CA 1
ATOM 1380 C C . THR A 1 182 ? 30.734 -13.312 14.844 1 64.69 182 THR A C 1
ATOM 1382 O O . THR A 1 182 ? 31.016 -12.219 14.359 1 64.69 182 THR A O 1
ATOM 1385 N N . PRO A 1 183 ? 30.766 -14.414 14.086 1 57.47 183 PRO A N 1
ATOM 1386 C CA . PRO A 1 183 ? 31.094 -14.359 12.664 1 57.47 183 PRO A CA 1
ATOM 1387 C C . PRO A 1 183 ? 29.984 -13.727 11.828 1 57.47 183 PRO A C 1
ATOM 1389 O O . PRO A 1 183 ? 28.828 -13.734 12.242 1 57.47 183 PRO A O 1
ATOM 1392 N N . GLN A 1 184 ? 30.438 -13.18 10.703 1 66.5 184 GLN A N 1
ATOM 1393 C CA . GLN A 1 184 ? 29.516 -12.609 9.727 1 66.5 184 GLN A CA 1
ATOM 1394 C C . GLN A 1 184 ? 29.344 -13.547 8.531 1 66.5 184 GLN A C 1
ATOM 1396 O O . GLN A 1 184 ? 29.5 -13.133 7.387 1 66.5 184 GLN A O 1
ATOM 1401 N N . ASP A 1 185 ? 29.094 -14.812 8.859 1 67.56 185 ASP A N 1
ATOM 1402 C CA . ASP A 1 185 ? 29.016 -15.805 7.789 1 67.56 185 ASP A CA 1
ATOM 1403 C C . ASP A 1 185 ? 27.75 -16.656 7.922 1 67.56 185 ASP A C 1
ATOM 1405 O O . ASP A 1 185 ? 27.141 -16.703 8.992 1 67.56 185 ASP A O 1
ATOM 1409 N N . MET A 1 186 ? 27.406 -17.203 6.746 1 71.56 186 MET A N 1
ATOM 1410 C CA . MET A 1 186 ? 26.297 -18.156 6.707 1 71.56 186 MET A CA 1
ATOM 1411 C C . MET A 1 186 ? 26.797 -19.594 6.793 1 71.56 186 MET A C 1
ATOM 1413 O O . MET A 1 186 ? 27.828 -19.922 6.211 1 71.56 186 MET A O 1
ATOM 1417 N N . PHE A 1 187 ? 26.109 -20.359 7.648 1 61.47 187 PHE A N 1
ATOM 1418 C CA . PHE A 1 187 ? 26.344 -21.797 7.711 1 61.47 187 PHE A CA 1
ATOM 1419 C C . PHE A 1 187 ? 25.109 -22.562 7.258 1 61.47 187 PHE A C 1
ATOM 1421 O O . PHE A 1 187 ? 24.031 -22.422 7.84 1 61.47 187 PHE A O 1
ATOM 1428 N N . VAL A 1 188 ? 25.203 -23.203 6.098 1 69.06 188 VAL A N 1
ATOM 1429 C CA . VAL A 1 188 ? 24.031 -23.859 5.52 1 69.06 188 VAL A CA 1
ATOM 1430 C C . VAL A 1 188 ? 24.094 -25.359 5.809 1 69.06 188 VAL A C 1
ATOM 1432 O O . VAL A 1 188 ? 25.125 -26 5.586 1 69.06 188 VAL A O 1
ATOM 1435 N N . PRO A 1 189 ? 23 -25.781 6.457 1 60.97 189 PRO A N 1
ATOM 1436 C CA . PRO A 1 189 ? 22.969 -27.219 6.668 1 60.97 189 PRO A CA 1
ATOM 1437 C C . PRO A 1 189 ? 22.781 -28 5.371 1 60.97 189 PRO A C 1
ATOM 1439 O O . PRO A 1 189 ? 22.172 -27.5 4.426 1 60.97 189 PRO A O 1
ATOM 1442 N N . HIS A 1 190 ? 23.5 -29.094 5.277 1 71.38 190 HIS A N 1
ATOM 1443 C CA . HIS A 1 190 ? 23.219 -30.094 4.242 1 71.38 190 HIS A CA 1
ATOM 1444 C C . HIS A 1 190 ? 22.203 -31.125 4.73 1 71.38 190 HIS A C 1
ATOM 1446 O O . HIS A 1 190 ? 22.547 -32 5.516 1 71.38 190 HIS A O 1
ATOM 1452 N N . CYS A 1 191 ? 20.922 -30.812 4.355 1 69.94 191 CYS A N 1
ATOM 1453 C CA . CYS A 1 191 ? 19.875 -31.703 4.812 1 69.94 191 CYS A CA 1
ATOM 1454 C C . CYS A 1 191 ? 19.609 -32.812 3.793 1 69.94 191 CYS A C 1
ATOM 1456 O O . CYS A 1 191 ? 19.25 -32.531 2.648 1 69.94 191 CYS A O 1
ATOM 1458 N N . VAL A 1 192 ? 19.953 -34.062 4.184 1 78.56 192 VAL A N 1
ATOM 1459 C CA . VAL A 1 192 ? 19.734 -35.219 3.318 1 78.56 192 VAL A CA 1
ATOM 1460 C C . VAL A 1 192 ? 18.703 -36.156 3.951 1 78.56 192 VAL A C 1
ATOM 1462 O O . VAL A 1 192 ? 18.625 -36.25 5.176 1 78.56 192 VAL A O 1
ATOM 1465 N N . ALA A 1 193 ? 17.875 -36.781 3.086 1 83.75 193 ALA A N 1
ATOM 1466 C CA . ALA A 1 193 ? 16.828 -37.719 3.549 1 83.75 193 ALA A CA 1
ATOM 1467 C C . ALA A 1 193 ? 17.438 -38.906 4.258 1 83.75 193 ALA A C 1
ATOM 1469 O O . ALA A 1 193 ? 18.531 -39.375 3.898 1 83.75 193 ALA A O 1
ATOM 1470 N N . GLU A 1 194 ? 16.766 -39.438 5.25 1 81.62 194 GLU A N 1
ATOM 1471 C CA . GLU A 1 194 ? 17.203 -40.594 5.988 1 81.62 194 GLU A CA 1
ATOM 1472 C C . GLU A 1 194 ? 17.141 -41.844 5.113 1 81.62 194 GLU A C 1
ATOM 1474 O O . GLU A 1 194 ? 16.203 -42.031 4.332 1 81.62 194 GLU A O 1
ATOM 1479 N N . ASP A 1 195 ? 18.078 -42.781 5.371 1 87.88 195 ASP A N 1
ATOM 1480 C CA . ASP A 1 195 ? 18.188 -44 4.555 1 87.88 195 ASP A CA 1
ATOM 1481 C C . ASP A 1 195 ? 16.922 -44.844 4.625 1 87.88 195 ASP A C 1
ATOM 1483 O O . ASP A 1 195 ? 16.469 -45.375 3.607 1 87.88 195 ASP A O 1
ATOM 1487 N N . GLU A 1 196 ? 16.406 -44.906 5.77 1 89.38 196 GLU A N 1
ATOM 1488 C CA . GLU A 1 196 ? 15.211 -45.719 5.938 1 89.38 196 GLU A CA 1
ATOM 1489 C C . GLU A 1 196 ? 14.047 -45.156 5.125 1 89.38 196 GLU A C 1
ATOM 1491 O O . GLU A 1 196 ? 13.258 -45.906 4.555 1 89.38 196 GLU A O 1
ATOM 1496 N N . GLU A 1 197 ? 13.953 -43.875 5.168 1 92.44 197 GLU A N 1
ATOM 1497 C CA . GLU A 1 197 ? 12.883 -43.25 4.402 1 92.44 197 GLU A CA 1
ATOM 1498 C C . GLU A 1 197 ? 13.133 -43.344 2.902 1 92.44 197 GLU A C 1
ATOM 1500 O O . GLU A 1 197 ? 12.195 -43.469 2.117 1 92.44 197 GLU A O 1
ATOM 1505 N N . LEU A 1 198 ? 14.367 -43.344 2.516 1 96.19 198 LEU A N 1
ATOM 1506 C CA . LEU A 1 198 ? 14.727 -43.531 1.116 1 96.19 198 LEU A CA 1
ATOM 1507 C C . LEU A 1 198 ? 14.359 -44.938 0.654 1 96.19 198 LEU A C 1
ATOM 1509 O O . LEU A 1 198 ? 13.844 -45.125 -0.45 1 96.19 198 LEU A O 1
ATOM 1513 N N . ASP A 1 199 ? 14.641 -45.938 1.49 1 96.56 199 ASP A N 1
ATOM 1514 C CA . ASP A 1 199 ? 14.281 -47.312 1.175 1 96.56 199 ASP A CA 1
ATOM 1515 C C . ASP A 1 199 ? 12.773 -47.469 0.992 1 96.56 199 ASP A C 1
ATOM 1517 O O . ASP A 1 199 ? 12.32 -48.094 0.044 1 96.56 199 ASP A O 1
ATOM 1521 N N . LYS A 1 200 ? 12.102 -46.844 1.87 1 96.25 200 LYS A N 1
ATOM 1522 C CA . LYS A 1 200 ? 10.641 -46.906 1.821 1 96.25 200 LYS A CA 1
ATOM 1523 C C . LYS A 1 200 ? 10.109 -46.25 0.565 1 96.25 200 LYS A C 1
ATOM 1525 O O . LYS A 1 200 ? 9.211 -46.75 -0.1 1 96.25 200 LYS A O 1
ATOM 1530 N N . ALA A 1 201 ? 10.617 -45.062 0.268 1 98.19 201 ALA A N 1
ATOM 1531 C CA . ALA A 1 201 ? 10.219 -44.344 -0.929 1 98.19 201 ALA A CA 1
ATOM 1532 C C . ALA A 1 201 ? 10.492 -45.156 -2.189 1 98.19 201 ALA A C 1
ATOM 1534 O O . ALA A 1 201 ? 9.641 -45.25 -3.072 1 98.19 201 ALA A O 1
ATOM 1535 N N . ALA A 1 202 ? 11.695 -45.75 -2.25 1 98.19 202 ALA A N 1
ATOM 1536 C CA . ALA A 1 202 ? 12.07 -46.562 -3.4 1 98.19 202 ALA A CA 1
ATOM 1537 C C . ALA A 1 202 ? 11.133 -47.75 -3.547 1 98.19 202 ALA A C 1
ATOM 1539 O O . ALA A 1 202 ? 10.727 -48.094 -4.66 1 98.19 202 ALA A O 1
ATOM 1540 N N . ALA A 1 203 ? 10.805 -48.375 -2.461 1 98 203 ALA A N 1
ATOM 1541 C CA . ALA A 1 203 ? 9.906 -49.531 -2.484 1 98 203 ALA A CA 1
ATOM 1542 C C . ALA A 1 203 ? 8.531 -49.125 -3.029 1 98 203 ALA A C 1
ATOM 1544 O O . ALA A 1 203 ? 7.949 -49.875 -3.832 1 98 203 ALA A O 1
ATOM 1545 N N . ILE A 1 204 ? 8.031 -48 -2.623 1 97.62 204 ILE A N 1
ATOM 1546 C CA . ILE A 1 204 ? 6.723 -47.531 -3.051 1 97.62 204 ILE A CA 1
ATOM 1547 C C . ILE A 1 204 ? 6.742 -47.25 -4.551 1 97.62 204 ILE A C 1
ATOM 1549 O O . ILE A 1 204 ? 5.871 -47.719 -5.289 1 97.62 204 ILE A O 1
ATOM 1553 N N . LEU A 1 205 ? 7.711 -46.531 -5.02 1 98.5 205 LEU A N 1
ATOM 1554 C CA . LEU A 1 205 ? 7.777 -46.094 -6.41 1 98.5 205 LEU A CA 1
ATOM 1555 C C . LEU A 1 205 ? 8.086 -47.25 -7.332 1 98.5 205 LEU A C 1
ATOM 1557 O O . LEU A 1 205 ? 7.527 -47.344 -8.43 1 98.5 205 LEU A O 1
ATOM 1561 N N . ASN A 1 206 ? 8.969 -48.188 -6.863 1 98.19 206 ASN A N 1
ATOM 1562 C CA . ASN A 1 206 ? 9.289 -49.375 -7.652 1 98.19 206 ASN A CA 1
ATOM 1563 C C . ASN A 1 206 ? 8.094 -50.312 -7.758 1 98.19 206 ASN A C 1
ATOM 1565 O O . ASN A 1 206 ? 7.918 -50.969 -8.773 1 98.19 206 ASN A O 1
ATOM 1569 N N . GLY A 1 207 ? 7.32 -50.344 -6.77 1 97.12 207 GLY A N 1
ATOM 1570 C CA . GLY A 1 207 ? 6.188 -51.25 -6.723 1 97.12 207 GLY A CA 1
ATOM 1571 C C . GLY A 1 207 ? 4.969 -50.719 -7.453 1 97.12 207 GLY A C 1
ATOM 1572 O O . GLY A 1 207 ? 4.039 -51.469 -7.75 1 97.12 207 GLY A O 1
ATOM 1573 N N . ALA A 1 208 ? 4.93 -49.5 -7.863 1 97.44 208 ALA A N 1
ATOM 1574 C CA . ALA A 1 208 ? 3.783 -48.875 -8.516 1 97.44 208 ALA A CA 1
ATOM 1575 C C . ALA A 1 208 ? 3.83 -49.094 -10.023 1 97.44 208 ALA A C 1
ATOM 1577 O O . ALA A 1 208 ? 4.91 -49.188 -10.617 1 97.44 208 ALA A O 1
ATOM 1578 N N . LYS A 1 209 ? 2.676 -49.156 -10.648 1 96.94 209 LYS A N 1
ATOM 1579 C CA . LYS A 1 209 ? 2.576 -49.312 -12.102 1 96.94 209 LYS A CA 1
ATOM 1580 C C . LYS A 1 209 ? 2.479 -47.938 -12.789 1 96.94 209 LYS A C 1
ATOM 1582 O O . LYS A 1 209 ? 3.004 -47.75 -13.891 1 96.94 209 LYS A O 1
ATOM 1587 N N . ARG A 1 210 ? 1.749 -47 -12.195 1 98.38 210 ARG A N 1
ATOM 1588 C CA . ARG A 1 210 ? 1.521 -45.656 -12.734 1 98.38 210 ARG A CA 1
ATOM 1589 C C . ARG A 1 210 ? 1.962 -44.594 -11.734 1 98.38 210 ARG A C 1
ATOM 1591 O O . ARG A 1 210 ? 1.193 -44.219 -10.852 1 98.38 210 ARG A O 1
ATOM 1598 N N . VAL A 1 211 ? 3.146 -44.062 -11.93 1 98.62 211 VAL A N 1
ATOM 1599 C CA . VAL A 1 211 ? 3.682 -43.031 -11.047 1 98.62 211 VAL A CA 1
ATOM 1600 C C . VAL A 1 211 ? 3.504 -41.656 -11.688 1 98.62 211 VAL A C 1
ATOM 1602 O O . VAL A 1 211 ? 3.83 -41.438 -12.867 1 98.62 211 VAL A O 1
ATOM 1605 N N . ALA A 1 212 ? 2.918 -40.688 -10.984 1 98.69 212 ALA A N 1
ATOM 1606 C CA . ALA A 1 212 ? 2.887 -39.281 -11.367 1 98.69 212 ALA A CA 1
ATOM 1607 C C . ALA A 1 212 ? 3.844 -38.438 -10.508 1 98.69 212 ALA A C 1
ATOM 1609 O O . ALA A 1 212 ? 3.992 -38.719 -9.305 1 98.69 212 ALA A O 1
ATOM 1610 N N . ILE A 1 213 ? 4.523 -37.469 -11.055 1 98.81 213 ILE A N 1
ATOM 1611 C CA . ILE A 1 213 ? 5.422 -36.594 -10.328 1 98.81 213 ILE A CA 1
ATOM 1612 C C . ILE A 1 213 ? 4.852 -35.156 -10.328 1 98.81 213 ILE A C 1
ATOM 1614 O O . ILE A 1 213 ? 4.504 -34.625 -11.375 1 98.81 213 ILE A O 1
ATOM 1618 N N . LEU A 1 214 ? 4.645 -34.562 -9.172 1 98.62 214 LEU A N 1
ATOM 1619 C CA . LEU A 1 214 ? 4.266 -33.156 -9.008 1 98.62 214 LEU A CA 1
ATOM 1620 C C . LEU A 1 214 ? 5.457 -32.344 -8.562 1 98.62 214 LEU A C 1
ATOM 1622 O O . LEU A 1 214 ? 5.969 -32.5 -7.453 1 98.62 214 LEU A O 1
ATOM 1626 N N . ALA A 1 215 ? 5.902 -31.453 -9.438 1 98.56 215 ALA A N 1
ATOM 1627 C CA . ALA A 1 215 ? 7.074 -30.625 -9.164 1 98.56 215 ALA A CA 1
ATOM 1628 C C . ALA A 1 215 ? 6.668 -29.172 -8.875 1 98.56 215 ALA A C 1
ATOM 1630 O O . ALA A 1 215 ? 5.863 -28.594 -9.609 1 98.56 215 ALA A O 1
ATOM 1631 N N . GLY A 1 216 ? 7.137 -28.641 -7.734 1 97.25 216 GLY A N 1
ATOM 1632 C CA . GLY A 1 216 ? 6.906 -27.25 -7.375 1 97.25 216 GLY A CA 1
ATOM 1633 C C . GLY A 1 216 ? 8.172 -26.422 -7.387 1 97.25 216 GLY A C 1
ATOM 1634 O O . GLY A 1 216 ? 9.148 -26.781 -8.039 1 97.25 216 GLY A O 1
ATOM 1635 N N . ARG A 1 217 ? 8.117 -25.344 -6.762 1 94.88 217 ARG A N 1
ATOM 1636 C CA . ARG A 1 217 ? 9.227 -24.391 -6.723 1 94.88 217 ARG A CA 1
ATOM 1637 C C . ARG A 1 217 ? 10.477 -25.031 -6.133 1 94.88 217 ARG A C 1
ATOM 1639 O O . ARG A 1 217 ? 11.594 -24.703 -6.547 1 94.88 217 ARG A O 1
ATOM 1646 N N . GLY A 1 218 ? 10.32 -25.875 -5.172 1 94.5 218 GLY A N 1
ATOM 1647 C CA . GLY A 1 218 ? 11.453 -26.516 -4.52 1 94.5 218 GLY A CA 1
ATOM 1648 C C . GLY A 1 218 ? 12.242 -27.422 -5.445 1 94.5 218 GLY A C 1
ATOM 1649 O O . GLY A 1 218 ? 13.367 -27.828 -5.125 1 94.5 218 GLY A O 1
ATOM 1650 N N . ALA A 1 219 ? 11.719 -27.734 -6.562 1 96.75 219 ALA A N 1
ATOM 1651 C CA . ALA A 1 219 ? 12.391 -28.594 -7.523 1 96.75 219 ALA A CA 1
ATOM 1652 C C . ALA A 1 219 ? 13.266 -27.797 -8.477 1 96.75 219 ALA A C 1
ATOM 1654 O O . ALA A 1 219 ? 13.977 -28.359 -9.312 1 96.75 219 ALA A O 1
ATOM 1655 N N . MET A 1 220 ? 13.156 -26.422 -8.172 1 93.75 220 MET A N 1
ATOM 1656 C CA . MET A 1 220 ? 14.023 -25.578 -8.992 1 93.75 220 MET A CA 1
ATOM 1657 C C . MET A 1 220 ? 15.492 -25.938 -8.773 1 93.75 220 MET A C 1
ATOM 1659 O O . MET A 1 220 ? 15.938 -26.078 -7.637 1 93.75 220 MET A O 1
ATOM 1663 N N . GLY A 1 221 ? 16.328 -26.25 -9.648 1 92.12 221 GLY A N 1
ATOM 1664 C CA . GLY A 1 221 ? 17.719 -26.641 -9.539 1 92.12 221 GLY A CA 1
ATOM 1665 C C . GLY A 1 221 ? 17.938 -28.141 -9.617 1 92.12 221 GLY A C 1
ATOM 1666 O O . GLY A 1 221 ? 19.078 -28.609 -9.578 1 92.12 221 GLY A O 1
ATOM 1667 N N . ALA A 1 222 ? 16.828 -28.828 -9.656 1 96.75 222 ALA A N 1
ATOM 1668 C CA . ALA A 1 222 ? 16.922 -30.281 -9.672 1 96.75 222 ALA A CA 1
ATOM 1669 C C . ALA A 1 222 ? 16.406 -30.844 -10.992 1 96.75 222 ALA A C 1
ATOM 1671 O O . ALA A 1 222 ? 15.852 -31.953 -11.031 1 96.75 222 ALA A O 1
ATOM 1672 N N . ALA A 1 223 ? 16.484 -30.062 -12.055 1 97.06 223 ALA A N 1
ATOM 1673 C CA . ALA A 1 223 ? 15.891 -30.438 -13.336 1 97.06 223 ALA A CA 1
ATOM 1674 C C . ALA A 1 223 ? 16.5 -31.75 -13.844 1 97.06 223 ALA A C 1
ATOM 1676 O O . ALA A 1 223 ? 15.773 -32.625 -14.297 1 97.06 223 ALA A O 1
ATOM 1677 N N . ALA A 1 224 ? 17.828 -31.906 -13.781 1 97.5 224 ALA A N 1
ATOM 1678 C CA . ALA A 1 224 ? 18.5 -33.094 -14.305 1 97.5 224 ALA A CA 1
ATOM 1679 C C . ALA A 1 224 ? 18.094 -34.344 -13.523 1 97.5 224 ALA A C 1
ATOM 1681 O O . ALA A 1 224 ? 17.797 -35.375 -14.117 1 97.5 224 ALA A O 1
ATOM 1682 N N . GLU A 1 225 ? 18.109 -34.25 -12.234 1 98.25 225 GLU A N 1
ATOM 1683 C CA . GLU A 1 225 ? 17.734 -35.344 -11.375 1 98.25 225 GLU A CA 1
ATOM 1684 C C . GLU A 1 225 ? 16.266 -35.719 -11.57 1 98.25 225 GLU A C 1
ATOM 1686 O O . GLU A 1 225 ? 15.906 -36.906 -11.562 1 98.25 225 GLU A O 1
ATOM 1691 N N . LEU A 1 226 ? 15.445 -34.688 -11.719 1 98.5 226 LEU A N 1
ATOM 1692 C CA . LEU A 1 226 ? 14.016 -34.906 -11.93 1 98.5 226 LEU A CA 1
ATOM 1693 C C . LEU A 1 226 ? 13.766 -35.625 -13.25 1 98.5 226 LEU A C 1
ATOM 1695 O O . LEU A 1 226 ? 12.93 -36.531 -13.32 1 98.5 226 LEU A O 1
ATOM 1699 N N . GLU A 1 227 ? 14.469 -35.25 -14.305 1 98 227 GLU A N 1
ATOM 1700 C CA . GLU A 1 227 ? 14.375 -35.906 -15.602 1 98 227 GLU A CA 1
ATOM 1701 C C . GLU A 1 227 ? 14.766 -37.375 -15.508 1 98 227 GLU A C 1
ATOM 1703 O O . GLU A 1 227 ? 14.109 -38.25 -16.094 1 98 227 GLU A O 1
ATOM 1708 N N . GLU A 1 228 ? 15.859 -37.625 -14.805 1 98.31 228 GLU A N 1
ATOM 1709 C CA . GLU A 1 228 ? 16.312 -39 -14.602 1 98.31 228 GLU A CA 1
ATOM 1710 C C . GLU A 1 228 ? 15.242 -39.812 -13.875 1 98.31 228 GLU A C 1
ATOM 1712 O O . GLU A 1 228 ? 14.961 -40.938 -14.266 1 98.31 228 GLU A O 1
ATOM 1717 N N . THR A 1 229 ? 14.672 -39.219 -12.844 1 98.62 229 THR A N 1
ATOM 1718 C CA . THR A 1 229 ? 13.617 -39.906 -12.094 1 98.62 229 THR A CA 1
ATOM 1719 C C . THR A 1 229 ? 12.445 -40.25 -13 1 98.62 229 THR A C 1
ATOM 1721 O O . THR A 1 229 ? 11.938 -41.375 -12.969 1 98.62 229 THR A O 1
ATOM 1724 N N . ALA A 1 230 ? 11.984 -39.219 -13.789 1 98.62 230 ALA A N 1
ATOM 1725 C CA . ALA A 1 230 ? 10.867 -39.406 -14.711 1 98.62 230 ALA A CA 1
ATOM 1726 C C . ALA A 1 230 ? 11.164 -40.531 -15.711 1 98.62 230 ALA A C 1
ATOM 1728 O O . ALA A 1 230 ? 10.289 -41.312 -16.047 1 98.62 230 ALA A O 1
ATOM 1729 N N . GLY A 1 231 ? 12.352 -40.594 -16.234 1 98.06 231 GLY A N 1
ATOM 1730 C CA . GLY A 1 231 ? 12.773 -41.625 -17.172 1 98.06 231 GLY A CA 1
ATOM 1731 C C . GLY A 1 231 ? 12.773 -43 -16.562 1 98.06 231 GLY A C 1
ATOM 1732 O O . GLY A 1 231 ? 12.281 -43.969 -17.172 1 98.06 231 GLY A O 1
ATOM 1733 N N . LEU A 1 232 ? 13.359 -43.125 -15.375 1 98.31 232 LEU A N 1
ATOM 1734 C CA . LEU A 1 232 ? 13.422 -44.406 -14.688 1 98.31 232 LEU A CA 1
ATOM 1735 C C . LEU A 1 232 ? 12.023 -44.938 -14.398 1 98.31 232 LEU A C 1
ATOM 1737 O O . LEU A 1 232 ? 11.758 -46.125 -14.586 1 98.31 232 LEU A O 1
ATOM 1741 N N . LEU A 1 233 ? 11.117 -44.062 -14.023 1 98.38 233 LEU A N 1
ATOM 1742 C CA . LEU A 1 233 ? 9.797 -44.469 -13.562 1 98.38 233 LEU A CA 1
ATOM 1743 C C . LEU A 1 233 ? 8.789 -44.438 -14.703 1 98.38 233 LEU A C 1
ATOM 1745 O O . LEU A 1 233 ? 7.637 -44.875 -14.539 1 98.38 233 LEU A O 1
ATOM 1749 N N . GLN A 1 234 ? 9.227 -43.938 -15.906 1 98.19 234 GLN A N 1
ATOM 1750 C CA . GLN A 1 234 ? 8.305 -43.719 -17.016 1 98.19 234 GLN A CA 1
ATOM 1751 C C . GLN A 1 234 ? 7.07 -42.938 -16.547 1 98.19 234 GLN A C 1
ATOM 1753 O O . GLN A 1 234 ? 5.938 -43.344 -16.812 1 98.19 234 GLN A O 1
ATOM 1758 N N . ALA A 1 235 ? 7.367 -41.844 -15.859 1 98.56 235 ALA A N 1
ATOM 1759 C CA . ALA A 1 235 ? 6.328 -41.094 -15.172 1 98.56 235 ALA A CA 1
ATOM 1760 C C . ALA A 1 235 ? 6.176 -39.688 -15.773 1 98.56 235 ALA A C 1
ATOM 1762 O O . ALA A 1 235 ? 7.168 -39.031 -16.109 1 98.56 235 ALA A O 1
ATOM 1763 N N . PRO A 1 236 ? 4.918 -39.188 -16.031 1 98.62 236 PRO A N 1
ATOM 1764 C CA . PRO A 1 236 ? 4.723 -37.781 -16.391 1 98.62 236 PRO A CA 1
ATOM 1765 C C . PRO A 1 236 ? 5.074 -36.812 -15.25 1 98.62 236 PRO A C 1
ATOM 1767 O O . PRO A 1 236 ? 4.863 -37.156 -14.078 1 98.62 236 PRO A O 1
ATOM 1770 N N . VAL A 1 237 ? 5.586 -35.656 -15.57 1 98.75 237 VAL A N 1
ATOM 1771 C CA . VAL A 1 237 ? 5.898 -34.594 -14.625 1 98.75 237 VAL A CA 1
ATOM 1772 C C . VAL A 1 237 ? 4.836 -33.5 -14.719 1 98.75 237 VAL A C 1
ATOM 1774 O O . VAL A 1 237 ? 4.723 -32.812 -15.742 1 98.75 237 VAL A O 1
ATOM 1777 N N . ILE A 1 238 ? 4.02 -33.344 -13.68 1 98.62 238 ILE A N 1
ATOM 1778 C CA . ILE A 1 238 ? 3.041 -32.281 -13.5 1 98.62 238 ILE A CA 1
ATOM 1779 C C . ILE A 1 238 ? 3.686 -31.109 -12.75 1 98.62 238 ILE A C 1
ATOM 1781 O O . ILE A 1 238 ? 4.445 -31.312 -11.805 1 98.62 238 ILE A O 1
ATOM 1785 N N . LYS A 1 239 ? 3.385 -29.875 -13.109 1 98.19 239 LYS A N 1
ATOM 1786 C CA . LYS A 1 239 ? 4.066 -28.734 -12.516 1 98.19 239 LYS A CA 1
ATOM 1787 C C . LYS A 1 239 ? 3.078 -27.812 -11.797 1 98.19 239 LYS A C 1
ATOM 1789 O O . LYS A 1 239 ? 2.148 -27.297 -12.414 1 98.19 239 LYS A O 1
ATOM 1794 N N . ALA A 1 240 ? 3.264 -27.656 -10.477 1 97 240 ALA A N 1
ATOM 1795 C CA . ALA A 1 240 ? 2.607 -26.516 -9.82 1 97 240 ALA A CA 1
ATOM 1796 C C . ALA A 1 240 ? 3.057 -25.203 -10.422 1 97 240 ALA A C 1
ATOM 1798 O O . ALA A 1 240 ? 4.109 -25.125 -11.062 1 97 240 ALA A O 1
ATOM 1799 N N . LEU A 1 241 ? 2.314 -24.141 -10.25 1 96.75 241 LEU A N 1
ATOM 1800 C CA . LEU A 1 241 ? 2.533 -22.891 -10.977 1 96.75 241 LEU A CA 1
ATOM 1801 C C . LEU A 1 241 ? 3.938 -22.344 -10.719 1 96.75 241 LEU A C 1
ATOM 1803 O O . LEU A 1 241 ? 4.629 -21.938 -11.656 1 96.75 241 LEU A O 1
ATOM 1807 N N . LEU A 1 242 ? 4.395 -22.422 -9.469 1 95.5 242 LEU A N 1
ATOM 1808 C CA . LEU A 1 242 ? 5.695 -21.844 -9.133 1 95.5 242 LEU A CA 1
ATOM 1809 C C . LEU A 1 242 ? 6.824 -22.766 -9.609 1 95.5 242 LEU A C 1
ATOM 1811 O O . LEU A 1 242 ? 7.992 -22.359 -9.609 1 95.5 242 LEU A O 1
ATOM 1815 N N . GLY A 1 243 ? 6.539 -23.969 -10.039 1 97.12 243 GLY A N 1
ATOM 1816 C CA . GLY A 1 243 ? 7.496 -24.875 -10.648 1 97.12 243 GLY A CA 1
ATOM 1817 C C . GLY A 1 243 ? 7.441 -24.875 -12.164 1 97.12 243 GLY A C 1
ATOM 1818 O O . GLY A 1 243 ? 8.016 -25.75 -12.812 1 97.12 243 GLY A O 1
ATOM 1819 N N . LYS A 1 244 ? 6.793 -23.906 -12.727 1 97.62 244 LYS A N 1
ATOM 1820 C CA . LYS A 1 244 ? 6.547 -23.891 -14.172 1 97.62 244 LYS A CA 1
ATOM 1821 C C . LYS A 1 244 ? 7.855 -23.953 -14.953 1 97.62 244 LYS A C 1
ATOM 1823 O O . LYS A 1 244 ? 7.918 -24.594 -16 1 97.62 244 LYS A O 1
ATOM 1828 N N . ALA A 1 245 ? 8.914 -23.375 -14.406 1 96.81 245 ALA A N 1
ATOM 1829 C CA . ALA A 1 245 ? 10.164 -23.25 -15.148 1 96.81 245 ALA A CA 1
ATOM 1830 C C . ALA A 1 245 ? 11.102 -24.422 -14.828 1 96.81 245 ALA A C 1
ATOM 1832 O O . ALA A 1 245 ? 12.25 -24.438 -15.281 1 96.81 245 ALA A O 1
ATOM 1833 N N . VAL A 1 246 ? 10.656 -25.453 -14.078 1 97.31 246 VAL A N 1
ATOM 1834 C CA . VAL A 1 246 ? 11.523 -26.562 -13.688 1 97.31 246 VAL A CA 1
ATOM 1835 C C . VAL A 1 246 ? 11.945 -27.344 -14.93 1 97.31 246 VAL A C 1
ATOM 1837 O O . VAL A 1 246 ? 13.109 -27.734 -15.055 1 97.31 246 VAL A O 1
ATOM 1840 N N . LEU A 1 247 ? 11.008 -27.594 -15.812 1 97.38 247 LEU A N 1
ATOM 1841 C CA . LEU A 1 247 ? 11.227 -28.172 -17.125 1 97.38 247 LEU A CA 1
ATOM 1842 C C . LEU A 1 247 ? 10.547 -27.344 -18.203 1 97.38 247 LEU A C 1
ATOM 1844 O O . LEU A 1 247 ? 9.5 -26.734 -17.969 1 97.38 247 LEU A O 1
ATOM 1848 N N . PRO A 1 248 ? 11.203 -27.297 -19.391 1 96.94 248 PRO A N 1
ATOM 1849 C CA . PRO A 1 248 ? 10.492 -26.609 -20.469 1 96.94 248 PRO A CA 1
ATOM 1850 C C . PRO A 1 248 ? 9.125 -27.234 -20.75 1 96.94 248 PRO A C 1
ATOM 1852 O O . PRO A 1 248 ? 8.938 -28.438 -20.578 1 96.94 248 PRO A O 1
ATOM 1855 N N . ASP A 1 249 ? 8.203 -26.406 -21.234 1 96.19 249 ASP A N 1
ATOM 1856 C CA . ASP A 1 249 ? 6.82 -26.859 -21.406 1 96.19 249 ASP A CA 1
ATOM 1857 C C . ASP A 1 249 ? 6.691 -27.844 -22.562 1 96.19 249 ASP A C 1
ATOM 1859 O O . ASP A 1 249 ? 5.699 -28.578 -22.656 1 96.19 249 ASP A O 1
ATOM 1863 N N . ASP A 1 250 ? 7.68 -27.922 -23.406 1 93.31 250 ASP A N 1
ATOM 1864 C CA . ASP A 1 250 ? 7.648 -28.859 -24.5 1 93.31 250 ASP A CA 1
ATOM 1865 C C . ASP A 1 250 ? 8.461 -30.125 -24.172 1 93.31 250 ASP A C 1
ATOM 1867 O O . ASP A 1 250 ? 8.695 -30.953 -25.047 1 93.31 250 ASP A O 1
ATOM 1871 N N . HIS A 1 251 ? 8.93 -30.25 -22.969 1 96.12 251 HIS A N 1
ATOM 1872 C CA . HIS A 1 251 ? 9.664 -31.438 -22.562 1 96.12 251 HIS A CA 1
ATOM 1873 C C . HIS A 1 251 ? 8.805 -32.688 -22.703 1 96.12 251 HIS A C 1
ATOM 1875 O O . HIS A 1 251 ? 7.613 -32.688 -22.375 1 96.12 251 HIS A O 1
ATOM 1881 N N . PRO A 1 252 ? 9.398 -33.75 -23.109 1 95.38 252 PRO A N 1
ATOM 1882 C CA . PRO A 1 252 ? 8.602 -34.969 -23.375 1 95.38 252 PRO A CA 1
ATOM 1883 C C . PRO A 1 252 ? 8.008 -35.562 -22.109 1 95.38 252 PRO A C 1
ATOM 1885 O O . PRO A 1 252 ? 7.055 -36.344 -22.172 1 95.38 252 PRO A O 1
ATOM 1888 N N . TYR A 1 253 ? 8.484 -35.219 -20.984 1 97.25 253 TYR A N 1
ATOM 1889 C CA . TYR A 1 253 ? 8.008 -35.812 -19.75 1 97.25 253 TYR A CA 1
ATOM 1890 C C . TYR A 1 253 ? 6.902 -34.969 -19.125 1 97.25 253 TYR A C 1
ATOM 1892 O O . TYR A 1 253 ? 6.203 -35.438 -18.219 1 97.25 253 TYR A O 1
ATOM 1900 N N . THR A 1 254 ? 6.648 -33.75 -19.516 1 97.56 254 THR A N 1
ATOM 1901 C CA . THR A 1 254 ? 5.738 -32.906 -18.766 1 97.56 254 THR A CA 1
ATOM 1902 C C . THR A 1 254 ? 4.348 -32.906 -19.391 1 97.56 254 THR A C 1
ATOM 1904 O O . THR A 1 254 ? 4.207 -33.031 -20.609 1 97.56 254 THR A O 1
ATOM 1907 N N . THR A 1 255 ? 3.326 -32.812 -18.531 1 97.81 255 THR A N 1
ATOM 1908 C CA . THR A 1 255 ? 1.951 -32.594 -18.969 1 97.81 255 THR A CA 1
ATOM 1909 C C . THR A 1 255 ? 1.463 -31.203 -18.594 1 97.81 255 THR A C 1
ATOM 1911 O O . THR A 1 255 ? 0.261 -30.938 -18.625 1 97.81 255 THR A O 1
ATOM 1914 N N . GLY A 1 256 ? 2.318 -30.297 -18.188 1 96.81 256 GLY A N 1
ATOM 1915 C CA . GLY A 1 256 ? 1.966 -28.922 -17.891 1 96.81 256 GLY A CA 1
ATOM 1916 C C . GLY A 1 256 ? 1.475 -28.719 -16.469 1 96.81 256 GLY A C 1
ATOM 1917 O O . GLY A 1 256 ? 1.949 -29.391 -15.547 1 96.81 256 GLY A O 1
ATOM 1918 N N . GLY A 1 257 ? 0.639 -27.688 -16.297 1 97 257 GLY A N 1
ATOM 1919 C CA . GLY A 1 257 ? 0.232 -27.266 -14.961 1 97 257 GLY A CA 1
ATOM 1920 C C . GLY A 1 257 ? -0.895 -28.094 -14.383 1 97 257 GLY A C 1
ATOM 1921 O O . GLY A 1 257 ? -1.479 -28.922 -15.086 1 97 257 GLY A O 1
ATOM 1922 N N . ILE A 1 258 ? -1.199 -27.812 -13.086 1 96.06 258 ILE A N 1
ATOM 1923 C CA . ILE A 1 258 ? -2.256 -28.484 -12.344 1 96.06 258 ILE A CA 1
ATOM 1924 C C . ILE A 1 258 ? -3.236 -27.453 -11.789 1 96.06 258 ILE A C 1
ATOM 1926 O O . ILE A 1 258 ? -2.951 -26.25 -11.797 1 96.06 258 ILE A O 1
ATOM 1930 N N . GLY A 1 259 ? -4.406 -27.891 -11.414 1 92.56 259 GLY A N 1
ATOM 1931 C CA . GLY A 1 259 ? -5.398 -27.016 -10.82 1 92.56 259 GLY A CA 1
ATOM 1932 C C . GLY A 1 259 ? -6.289 -26.344 -11.852 1 92.56 259 GLY A C 1
ATOM 1933 O O . GLY A 1 259 ? -6.297 -26.734 -13.023 1 92.56 259 GLY A O 1
ATOM 1934 N N . ILE A 1 260 ? -6.973 -25.297 -11.398 1 89.38 260 ILE A N 1
ATOM 1935 C CA . ILE A 1 260 ? -7.906 -24.578 -12.25 1 89.38 260 ILE A CA 1
ATOM 1936 C C . ILE A 1 260 ? -7.16 -23.953 -13.43 1 89.38 260 ILE A C 1
ATOM 1938 O O . ILE A 1 260 ? -7.707 -23.844 -14.531 1 89.38 260 ILE A O 1
ATOM 1942 N N . LEU A 1 261 ? -5.926 -23.688 -13.242 1 91.81 261 LEU A N 1
ATOM 1943 C CA . LEU A 1 261 ? -5.102 -23.078 -14.281 1 91.81 261 LEU A CA 1
ATOM 1944 C C . LEU A 1 261 ? -4.371 -24.141 -15.086 1 91.81 261 LEU A C 1
ATOM 1946 O O . LEU A 1 261 ? -3.629 -23.828 -16.016 1 91.81 261 LEU A O 1
ATOM 1950 N N . GLY A 1 262 ? -4.57 -25.453 -14.734 1 94.31 262 GLY A N 1
ATOM 1951 C CA . GLY A 1 262 ? -3.748 -26.516 -15.273 1 94.31 262 GLY A CA 1
ATOM 1952 C C . GLY A 1 262 ? -4.312 -27.125 -16.547 1 94.31 262 GLY A C 1
ATOM 1953 O O . GLY A 1 262 ? -4.961 -26.438 -17.328 1 94.31 262 GLY A O 1
ATOM 1954 N N . THR A 1 263 ? -3.885 -28.359 -16.859 1 95.69 263 THR A N 1
ATOM 1955 C CA . THR A 1 263 ? -4.246 -29.062 -18.078 1 95.69 263 THR A CA 1
ATOM 1956 C C . THR A 1 263 ? -5.066 -30.297 -17.766 1 95.69 263 THR A C 1
ATOM 1958 O O . THR A 1 263 ? -4.977 -30.859 -16.656 1 95.69 263 THR A O 1
ATOM 1961 N N . LEU A 1 264 ? -5.844 -30.703 -18.75 1 95 264 LEU A N 1
ATOM 1962 C CA . LEU A 1 264 ? -6.633 -31.922 -18.594 1 95 264 LEU A CA 1
ATOM 1963 C C . LEU A 1 264 ? -5.734 -33.156 -18.422 1 95 264 LEU A C 1
ATOM 1965 O O . LEU A 1 264 ? -5.98 -33.969 -17.547 1 95 264 LEU A O 1
ATOM 1969 N N . PRO A 1 265 ? -4.629 -33.312 -19.203 1 97.19 265 PRO A N 1
ATOM 1970 C CA . PRO A 1 265 ? -3.742 -34.438 -19.016 1 97.19 265 PRO A CA 1
ATOM 1971 C C . PRO A 1 265 ? -3.135 -34.5 -17.609 1 97.19 265 PRO A C 1
ATOM 1973 O O . PRO A 1 265 ? -2.979 -35.594 -17.047 1 97.19 265 PRO A O 1
ATOM 1976 N N . SER A 1 266 ? -2.725 -33.406 -17.062 1 98 266 SER A N 1
ATOM 1977 C CA . SER A 1 266 ? -2.209 -33.375 -15.695 1 98 266 SER A CA 1
ATOM 1978 C C . SER A 1 266 ? -3.264 -33.844 -14.695 1 98 266 SER A C 1
ATOM 1980 O O . SER A 1 266 ? -2.961 -34.625 -13.781 1 98 266 SER A O 1
ATOM 1982 N N . GLN A 1 267 ? -4.461 -33.281 -14.867 1 95.81 267 GLN A N 1
ATOM 1983 C CA . GLN A 1 267 ? -5.547 -33.719 -13.984 1 95.81 267 GLN A CA 1
ATOM 1984 C C . GLN A 1 267 ? -5.82 -35.219 -14.109 1 95.81 267 GLN A C 1
ATOM 1986 O O . GLN A 1 267 ? -5.996 -35.906 -13.109 1 95.81 267 GLN A O 1
ATOM 1991 N N . GLU A 1 268 ? -5.859 -35.75 -15.297 1 96.38 268 GLU A N 1
ATOM 1992 C CA . GLU A 1 268 ? -6.117 -37.156 -15.547 1 96.38 268 GLU A CA 1
ATOM 1993 C C . GLU A 1 268 ? -5.004 -38.031 -14.969 1 96.38 268 GLU A C 1
ATOM 1995 O O . GLU A 1 268 ? -5.273 -39.094 -14.406 1 96.38 268 GLU A O 1
ATOM 2000 N N . ALA A 1 269 ? -3.771 -37.594 -15.156 1 98.12 269 ALA A N 1
ATOM 2001 C CA . ALA A 1 269 ? -2.645 -38.344 -14.586 1 98.12 269 ALA A CA 1
ATOM 2002 C C . ALA A 1 269 ? -2.783 -38.438 -13.07 1 98.12 269 ALA A C 1
ATOM 2004 O O . ALA A 1 269 ? -2.555 -39.531 -12.508 1 98.12 269 ALA A O 1
ATOM 2005 N N . MET A 1 270 ? -3.166 -37.406 -12.422 1 97.56 270 MET A N 1
ATOM 2006 C CA . MET A 1 270 ? -3.336 -37.406 -10.969 1 97.56 270 MET A CA 1
ATOM 2007 C C . MET A 1 270 ? -4.508 -38.281 -10.562 1 97.56 270 MET A C 1
ATOM 2009 O O . MET A 1 270 ? -4.461 -38.938 -9.516 1 97.56 270 MET A O 1
ATOM 2013 N N . GLU A 1 271 ? -5.512 -38.312 -11.359 1 96.12 271 GLU A N 1
ATOM 2014 C CA . GLU A 1 271 ? -6.727 -39.062 -11.047 1 96.12 271 GLU A CA 1
ATOM 2015 C C . GLU A 1 271 ? -6.52 -40.562 -11.25 1 96.12 271 GLU A C 1
ATOM 2017 O O . GLU A 1 271 ? -7.281 -41.375 -10.727 1 96.12 271 GLU A O 1
ATOM 2022 N N . THR A 1 272 ? -5.504 -41 -12.008 1 97.56 272 THR A N 1
ATOM 2023 C CA . THR A 1 272 ? -5.422 -42.406 -12.398 1 97.56 272 THR A CA 1
ATOM 2024 C C . THR A 1 272 ? -4.137 -43.062 -11.867 1 97.56 272 THR A C 1
ATOM 2026 O O . THR A 1 272 ? -3.984 -44.281 -11.883 1 97.56 272 THR A O 1
ATOM 2029 N N . CYS A 1 273 ? -3.213 -42.281 -11.344 1 98.25 273 CYS A N 1
ATOM 2030 C CA . CYS A 1 273 ? -1.953 -42.844 -10.859 1 98.25 273 CYS A CA 1
ATOM 2031 C C . CYS A 1 273 ? -2.172 -43.688 -9.617 1 98.25 273 CYS A C 1
ATOM 2033 O O . CYS A 1 273 ? -3.189 -43.562 -8.938 1 98.25 273 CYS A O 1
ATOM 2035 N N . ASP A 1 274 ? -1.239 -44.594 -9.406 1 98.19 274 ASP A N 1
ATOM 2036 C CA . ASP A 1 274 ? -1.313 -45.406 -8.203 1 98.19 274 ASP A CA 1
ATOM 2037 C C . ASP A 1 274 ? -0.176 -45.094 -7.242 1 98.19 274 ASP A C 1
ATOM 2039 O O . ASP A 1 274 ? -0.107 -45.625 -6.137 1 98.19 274 ASP A O 1
ATOM 2043 N N . ALA A 1 275 ? 0.701 -44.156 -7.57 1 98.25 275 ALA A N 1
ATOM 2044 C CA . ALA A 1 275 ? 1.673 -43.5 -6.691 1 98.25 275 ALA A CA 1
ATOM 2045 C C . ALA A 1 275 ? 1.965 -42.094 -7.148 1 98.25 275 ALA A C 1
ATOM 2047 O O . ALA A 1 275 ? 1.897 -41.781 -8.344 1 98.25 275 ALA A O 1
ATOM 2048 N N . VAL A 1 276 ? 2.225 -41.188 -6.219 1 98.12 276 VAL A N 1
ATOM 2049 C CA . VAL A 1 276 ? 2.557 -39.812 -6.535 1 98.12 276 VAL A CA 1
ATOM 2050 C C . VAL A 1 276 ? 3.832 -39.406 -5.797 1 98.12 276 VAL A C 1
ATOM 2052 O O . VAL A 1 276 ? 3.98 -39.688 -4.605 1 98.12 276 VAL A O 1
ATOM 2055 N N . LEU A 1 277 ? 4.797 -38.906 -6.531 1 98.69 277 LEU A N 1
ATOM 2056 C CA . LEU A 1 277 ? 6.008 -38.281 -5.992 1 98.69 277 LEU A CA 1
ATOM 2057 C C . LEU A 1 277 ? 5.922 -36.781 -6.043 1 98.69 277 LEU A C 1
ATOM 2059 O O . LEU A 1 277 ? 5.957 -36.188 -7.125 1 98.69 277 LEU A O 1
ATOM 2063 N N . ILE A 1 278 ? 5.781 -36.125 -4.879 1 98.12 278 ILE A N 1
ATOM 2064 C CA . ILE A 1 278 ? 5.73 -34.656 -4.773 1 98.12 278 ILE A CA 1
ATOM 2065 C C . ILE A 1 278 ? 7.129 -34.125 -4.5 1 98.12 278 ILE A C 1
ATOM 2067 O O . ILE A 1 278 ? 7.766 -34.469 -3.51 1 98.12 278 ILE A O 1
ATOM 2071 N N . VAL A 1 279 ? 7.613 -33.281 -5.418 1 98.44 279 VAL A N 1
ATOM 2072 C CA . VAL A 1 279 ? 8.969 -32.781 -5.285 1 98.44 279 VAL A CA 1
ATOM 2073 C C . VAL A 1 279 ? 8.93 -31.266 -5.086 1 98.44 279 VAL A C 1
ATOM 2075 O O . VAL A 1 279 ? 8.781 -30.5 -6.047 1 98.44 279 VAL A O 1
ATOM 2078 N N . GLY A 1 280 ? 9.109 -30.812 -3.824 1 96.62 280 GLY A N 1
ATOM 2079 C CA . GLY A 1 280 ? 9.242 -29.391 -3.514 1 96.62 280 GLY A CA 1
ATOM 2080 C C . GLY A 1 280 ? 7.961 -28.609 -3.758 1 96.62 280 GLY A C 1
ATOM 2081 O O . GLY A 1 280 ? 8 -27.484 -4.266 1 96.62 280 GLY A O 1
ATOM 2082 N N . SER A 1 281 ? 6.746 -29.188 -3.453 1 95.56 281 SER A N 1
ATOM 2083 C CA . SER A 1 281 ? 5.48 -28.5 -3.689 1 95.56 281 SER A CA 1
ATOM 2084 C C . SER A 1 281 ? 4.531 -28.672 -2.51 1 95.56 281 SER A C 1
ATOM 2086 O O . SER A 1 281 ? 4.473 -29.75 -1.899 1 95.56 281 SER A O 1
ATOM 2088 N N . THR A 1 282 ? 3.906 -27.578 -2.176 1 91.19 282 THR A N 1
ATOM 2089 C CA . THR A 1 282 ? 2.758 -27.625 -1.275 1 91.19 282 THR A CA 1
ATOM 2090 C C . THR A 1 282 ? 1.523 -27.031 -1.948 1 91.19 282 THR A C 1
ATOM 2092 O O . THR A 1 282 ? 0.798 -26.234 -1.341 1 91.19 282 THR A O 1
ATOM 2095 N N . PHE A 1 283 ? 1.369 -27.344 -3.26 1 93.12 283 PHE A N 1
ATOM 2096 C CA . PHE A 1 283 ? 0.179 -26.938 -3.994 1 93.12 283 PHE A CA 1
ATOM 2097 C C . PHE A 1 283 ? -1.063 -27.047 -3.119 1 93.12 283 PHE A C 1
ATOM 2099 O O . PHE A 1 283 ? -1.354 -28.125 -2.58 1 93.12 283 PHE A O 1
ATOM 2106 N N . PRO A 1 284 ? -1.83 -25.953 -2.971 1 91.12 284 PRO A N 1
ATOM 2107 C CA . PRO A 1 284 ? -2.754 -25.891 -1.835 1 91.12 284 PRO A CA 1
ATOM 2108 C C . PRO A 1 284 ? -4.121 -26.484 -2.154 1 91.12 284 PRO A C 1
ATOM 2110 O O . PRO A 1 284 ? -4.953 -26.656 -1.259 1 91.12 284 PRO A O 1
ATOM 2113 N N . TYR A 1 285 ? -4.414 -26.938 -3.305 1 90.75 285 TYR A N 1
ATOM 2114 C CA . TYR A 1 285 ? -5.762 -27.359 -3.676 1 90.75 285 TYR A CA 1
ATOM 2115 C C . TYR A 1 285 ? -5.883 -28.875 -3.678 1 90.75 285 TYR A C 1
ATOM 2117 O O . TYR A 1 285 ? -5.555 -29.531 -4.668 1 90.75 285 TYR A O 1
ATOM 2125 N N . ILE A 1 286 ? -6.469 -29.391 -2.688 1 89.69 286 ILE A N 1
ATOM 2126 C CA . ILE A 1 286 ? -6.449 -30.812 -2.379 1 89.69 286 ILE A CA 1
ATOM 2127 C C . ILE A 1 286 ? -7.293 -31.578 -3.398 1 89.69 286 ILE A C 1
ATOM 2129 O O . ILE A 1 286 ? -7.047 -32.75 -3.662 1 89.69 286 ILE A O 1
ATOM 2133 N N . GLU A 1 287 ? -8.266 -30.859 -3.998 1 88.62 287 GLU A N 1
ATOM 2134 C CA . GLU A 1 287 ? -9.211 -31.516 -4.895 1 88.62 287 GLU A CA 1
ATOM 2135 C C . GLU A 1 287 ? -8.523 -32 -6.168 1 88.62 287 GLU A C 1
ATOM 2137 O O . GLU A 1 287 ? -9.086 -32.781 -6.918 1 88.62 287 GLU A O 1
ATOM 2142 N N . TYR A 1 288 ? -7.289 -31.609 -6.371 1 92.88 288 TYR A N 1
ATOM 2143 C CA . TYR A 1 288 ? -6.598 -31.984 -7.598 1 92.88 288 TYR A CA 1
ATOM 2144 C C . TYR A 1 288 ? -5.555 -33.062 -7.332 1 92.88 288 TYR A C 1
ATOM 2146 O O . TYR A 1 288 ? -4.902 -33.531 -8.258 1 92.88 288 TYR A O 1
ATOM 2154 N N . TYR A 1 289 ? -5.32 -33.438 -6.059 1 94.19 289 TYR A N 1
ATOM 2155 C CA . TYR A 1 289 ? -4.504 -34.594 -5.719 1 94.19 289 TYR A CA 1
ATOM 2156 C C . TYR A 1 289 ? -5.281 -35.875 -5.93 1 94.19 289 TYR A C 1
ATOM 2158 O O . TYR A 1 289 ? -6.508 -35.875 -6.047 1 94.19 289 TYR A O 1
ATOM 2166 N N . PRO A 1 290 ? -4.531 -37.031 -6 1 94 290 PRO A N 1
ATOM 2167 C CA . PRO A 1 290 ? -5.266 -38.312 -6.004 1 94 290 PRO A CA 1
ATOM 2168 C C . PRO A 1 290 ? -6.18 -38.469 -4.793 1 94 290 PRO A C 1
ATOM 2170 O O . PRO A 1 290 ? -5.844 -38 -3.699 1 94 290 PRO A O 1
ATOM 2173 N N . LYS A 1 291 ? -7.285 -39.156 -5.047 1 91.12 291 LYS A N 1
ATOM 2174 C CA . LYS A 1 291 ? -8.164 -39.438 -3.912 1 91.12 291 LYS A CA 1
ATOM 2175 C C . LYS A 1 291 ? -7.461 -40.281 -2.865 1 91.12 291 LYS A C 1
ATOM 2177 O O . LYS A 1 291 ? -6.641 -41.156 -3.205 1 91.12 291 LYS A O 1
ATOM 2182 N N . PRO A 1 292 ? -7.828 -40.031 -1.653 1 84.81 292 PRO A N 1
ATOM 2183 C CA . PRO A 1 292 ? -7.234 -40.906 -0.622 1 84.81 292 PRO A CA 1
ATOM 2184 C C . PRO A 1 292 ? -7.453 -42.375 -0.889 1 84.81 292 PRO A C 1
ATOM 2186 O O . PRO A 1 292 ? -8.562 -42.812 -1.224 1 84.81 292 PRO A O 1
ATOM 2189 N N . GLY A 1 293 ? -6.449 -43.125 -0.728 1 89.44 293 GLY A N 1
ATOM 2190 C CA . GLY A 1 293 ? -6.543 -44.562 -0.954 1 89.44 293 GLY A CA 1
ATOM 2191 C C . GLY A 1 293 ? -6.23 -44.969 -2.385 1 89.44 293 GLY A C 1
ATOM 2192 O O . GLY A 1 293 ? -5.938 -46.125 -2.66 1 89.44 293 GLY A O 1
ATOM 2193 N N . GLN A 1 294 ? -6.168 -44 -3.262 1 93.62 294 GLN A N 1
ATOM 2194 C CA . GLN A 1 294 ? -5.938 -44.25 -4.676 1 93.62 294 GLN A CA 1
ATOM 2195 C C . GLN A 1 294 ? -4.453 -44.469 -4.961 1 93.62 294 GLN A C 1
ATOM 2197 O O . GLN A 1 294 ? -4.082 -45.406 -5.691 1 93.62 294 GLN A O 1
ATOM 2202 N N . ALA A 1 295 ? -3.643 -43.688 -4.422 1 97.06 295 ALA A N 1
ATOM 2203 C CA . ALA A 1 295 ? -2.213 -43.688 -4.727 1 97.06 295 ALA A CA 1
ATOM 2204 C C . ALA A 1 295 ? -1.381 -43.656 -3.447 1 97.06 295 ALA A C 1
ATOM 2206 O O . ALA A 1 295 ? -1.813 -43.094 -2.436 1 97.06 295 ALA A O 1
ATOM 2207 N N . ARG A 1 296 ? -0.235 -44.219 -3.506 1 96.44 296 ARG A N 1
ATOM 2208 C CA . ARG A 1 296 ? 0.728 -44.094 -2.414 1 96.44 296 ARG A CA 1
ATOM 2209 C C . ARG A 1 296 ? 1.616 -42.875 -2.596 1 96.44 296 ARG A C 1
ATOM 2211 O O . ARG A 1 296 ? 2.045 -42.562 -3.711 1 96.44 296 ARG A O 1
ATOM 2218 N N . GLY A 1 297 ? 1.794 -42.156 -1.466 1 96.5 297 GLY A N 1
ATOM 2219 C CA . GLY A 1 297 ? 2.445 -40.844 -1.58 1 96.5 297 GLY A CA 1
ATOM 2220 C C . GLY A 1 297 ? 3.871 -40.844 -1.062 1 96.5 297 GLY A C 1
ATOM 2221 O O . GLY A 1 297 ? 4.152 -41.406 -0.004 1 96.5 297 GLY A O 1
ATOM 2222 N N . VAL A 1 298 ? 4.789 -40.25 -1.857 1 97.12 298 VAL A N 1
ATOM 2223 C CA . VAL A 1 298 ? 6.156 -39.906 -1.494 1 97.12 298 VAL A CA 1
ATOM 2224 C C . VAL A 1 298 ? 6.375 -38.406 -1.68 1 97.12 298 VAL A C 1
ATOM 2226 O O . VAL A 1 298 ? 5.906 -37.812 -2.66 1 97.12 298 VAL A O 1
ATOM 2229 N N . GLN A 1 299 ? 6.984 -37.719 -0.707 1 97.31 299 GLN A N 1
ATOM 2230 C CA . GLN A 1 299 ? 7.188 -36.281 -0.834 1 97.31 299 GLN A CA 1
ATOM 2231 C C . GLN A 1 299 ? 8.594 -35.875 -0.398 1 97.31 299 GLN A C 1
ATOM 2233 O O . GLN A 1 299 ? 9.102 -36.375 0.608 1 97.31 299 GLN A O 1
ATOM 2238 N N . ILE A 1 300 ? 9.219 -35.125 -1.212 1 96.94 300 ILE A N 1
ATOM 2239 C CA . ILE A 1 300 ? 10.492 -34.469 -0.903 1 96.94 300 ILE A CA 1
ATOM 2240 C C . ILE A 1 300 ? 10.266 -33 -0.588 1 96.94 300 ILE A C 1
ATOM 2242 O O . ILE A 1 300 ? 9.672 -32.281 -1.389 1 96.94 300 ILE A O 1
ATOM 2246 N N . ASP A 1 301 ? 10.672 -32.562 0.552 1 93.94 301 ASP A N 1
ATOM 2247 C CA . ASP A 1 301 ? 10.633 -31.172 0.947 1 93.94 301 ASP A CA 1
ATOM 2248 C C . ASP A 1 301 ? 11.758 -30.844 1.919 1 93.94 301 ASP A C 1
ATOM 2250 O O . ASP A 1 301 ? 12.195 -31.703 2.689 1 93.94 301 ASP A O 1
ATOM 2254 N N . CYS A 1 302 ? 12.227 -29.625 1.798 1 91.38 302 CYS A N 1
ATOM 2255 C CA . CYS A 1 302 ? 13.312 -29.25 2.697 1 91.38 302 CYS A CA 1
ATOM 2256 C C . CYS A 1 302 ? 12.773 -28.875 4.074 1 91.38 302 CYS A C 1
ATOM 2258 O O . CYS A 1 302 ? 13.531 -28.781 5.039 1 91.38 302 CYS A O 1
ATOM 2260 N N . ASP A 1 303 ? 11.492 -28.703 4.211 1 88.56 303 ASP A N 1
ATOM 2261 C CA . ASP A 1 303 ? 10.836 -28.344 5.465 1 88.56 303 ASP A CA 1
ATOM 2262 C C . ASP A 1 303 ? 9.914 -29.469 5.934 1 88.56 303 ASP A C 1
ATOM 2264 O O . ASP A 1 303 ? 8.867 -29.719 5.336 1 88.56 303 ASP A O 1
ATOM 2268 N N . ALA A 1 304 ? 10.258 -30.078 7.023 1 87.81 304 ALA A N 1
ATOM 2269 C CA . ALA A 1 304 ? 9.5 -31.203 7.57 1 87.81 304 ALA A CA 1
ATOM 2270 C C . ALA A 1 304 ? 8.062 -30.812 7.879 1 87.81 304 ALA A C 1
ATOM 2272 O O . ALA A 1 304 ? 7.145 -31.625 7.766 1 87.81 304 ALA A O 1
ATOM 2273 N N . GLN A 1 305 ? 7.863 -29.516 8.148 1 86.88 305 GLN A N 1
ATOM 2274 C CA . GLN A 1 305 ? 6.539 -29.016 8.5 1 86.88 305 GLN A CA 1
ATOM 2275 C C . GLN A 1 305 ? 5.578 -29.109 7.32 1 86.88 305 GLN A C 1
ATOM 2277 O O . GLN A 1 305 ? 4.359 -29.156 7.504 1 86.88 305 GLN A O 1
ATOM 2282 N N . ARG A 1 306 ? 6.082 -29.219 6.129 1 89.38 306 ARG A N 1
ATOM 2283 C CA . ARG A 1 306 ? 5.254 -29.109 4.934 1 89.38 306 ARG A CA 1
ATOM 2284 C C . ARG A 1 306 ? 4.98 -30.484 4.324 1 89.38 306 ARG A C 1
ATOM 2286 O O . ARG A 1 306 ? 4.23 -30.594 3.354 1 89.38 306 ARG A O 1
ATOM 2293 N N . ILE A 1 307 ? 5.566 -31.5 4.871 1 90 307 ILE A N 1
ATOM 2294 C CA . ILE A 1 307 ? 5.336 -32.844 4.371 1 90 307 ILE A CA 1
ATOM 2295 C C . ILE A 1 307 ? 3.955 -33.344 4.801 1 90 307 ILE A C 1
ATOM 2297 O O . ILE A 1 307 ? 3.594 -33.25 5.977 1 90 307 ILE A O 1
ATOM 2301 N N . GLY A 1 308 ? 3.154 -33.75 3.84 1 89 308 GLY A N 1
ATOM 2302 C CA . GLY A 1 308 ? 1.862 -34.344 4.121 1 89 308 GLY A CA 1
ATOM 2303 C C . GLY A 1 308 ? 0.77 -33.312 4.383 1 89 308 GLY A C 1
ATOM 2304 O O . GLY A 1 308 ? -0.27 -33.656 4.957 1 89 308 GLY A O 1
ATOM 2305 N N . LEU A 1 309 ? 0.936 -32.094 3.951 1 85.88 309 LEU A N 1
ATOM 2306 C CA . LEU A 1 309 ? -0.033 -31.047 4.207 1 85.88 309 LEU A CA 1
ATOM 2307 C C . LEU A 1 309 ? -1.309 -31.266 3.4 1 85.88 309 LEU A C 1
ATOM 2309 O O . LEU A 1 309 ? -2.4 -30.906 3.846 1 85.88 309 LEU A O 1
ATOM 2313 N N . ARG A 1 310 ? -1.134 -31.844 2.217 1 90.62 310 ARG A N 1
ATOM 2314 C CA . ARG A 1 310 ? -2.244 -31.844 1.271 1 90.62 310 ARG A CA 1
ATOM 2315 C C . ARG A 1 310 ? -2.613 -33.25 0.852 1 90.62 310 ARG A C 1
ATOM 2317 O O . ARG A 1 310 ? -3.682 -33.5 0.281 1 90.62 310 ARG A O 1
ATOM 2324 N N . PHE A 1 311 ? -1.712 -34.188 1.062 1 91.06 311 PHE A N 1
ATOM 2325 C CA . PHE A 1 311 ? -1.873 -35.594 0.649 1 91.06 311 PHE A CA 1
ATOM 2326 C C . PHE A 1 311 ? -1.28 -36.531 1.688 1 91.06 311 PHE A C 1
ATOM 2328 O O . PHE A 1 311 ? -0.304 -36.188 2.357 1 91.06 311 PHE A O 1
ATOM 2335 N N . PRO A 1 312 ? -1.938 -37.688 1.922 1 91.31 312 PRO A N 1
ATOM 2336 C CA . PRO A 1 312 ? -1.417 -38.625 2.922 1 91.31 312 PRO A CA 1
ATOM 2337 C C . PRO A 1 312 ? -0.121 -39.312 2.479 1 91.31 312 PRO A C 1
ATOM 2339 O O . PRO A 1 312 ? -0.131 -40.469 2.088 1 91.31 312 PRO A O 1
ATOM 2342 N N . VAL A 1 313 ? 0.952 -38.75 2.689 1 93.12 313 VAL A N 1
ATOM 2343 C CA . VAL A 1 313 ? 2.283 -39.219 2.303 1 93.12 313 VAL A CA 1
ATOM 2344 C C . VAL A 1 313 ? 2.73 -40.344 3.223 1 93.12 313 VAL A C 1
ATOM 2346 O O . VAL A 1 313 ? 2.582 -40.25 4.441 1 93.12 313 VAL A O 1
ATOM 2349 N N . GLU A 1 314 ? 3.24 -41.375 2.619 1 92.94 314 GLU A N 1
ATOM 2350 C CA . GLU A 1 314 ? 3.732 -42.531 3.371 1 92.94 314 GLU A CA 1
ATOM 2351 C C . GLU A 1 314 ? 5.23 -42.406 3.645 1 92.94 314 GLU A C 1
ATOM 2353 O O . GLU A 1 314 ? 5.711 -42.844 4.695 1 92.94 314 GLU A O 1
ATOM 2358 N N . ALA A 1 315 ? 5.945 -41.875 2.682 1 94.62 315 ALA A N 1
ATOM 2359 C CA . ALA A 1 315 ? 7.379 -41.656 2.828 1 94.62 315 ALA A CA 1
ATOM 2360 C C . ALA A 1 315 ? 7.711 -40.156 2.639 1 94.62 315 ALA A C 1
ATOM 2362 O O . ALA A 1 315 ? 7.52 -39.625 1.553 1 94.62 315 ALA A O 1
ATOM 2363 N N . GLY A 1 316 ? 8.102 -39.562 3.719 1 95.06 316 GLY A N 1
ATOM 2364 C CA . GLY A 1 316 ? 8.539 -38.156 3.699 1 95.06 316 GLY A CA 1
ATOM 2365 C C . GLY A 1 316 ? 10.047 -38 3.723 1 95.06 316 GLY A C 1
ATOM 2366 O O . GLY A 1 316 ? 10.703 -38.438 4.676 1 95.06 316 GLY A O 1
ATOM 2367 N N . LEU A 1 317 ? 10.57 -37.469 2.643 1 95.31 317 LEU A N 1
ATOM 2368 C CA . LEU A 1 317 ? 12.008 -37.25 2.512 1 95.31 317 LEU A CA 1
ATOM 2369 C C . LEU A 1 317 ? 12.367 -35.812 2.756 1 95.31 317 LEU A C 1
ATOM 2371 O O . LEU A 1 317 ? 12.266 -34.969 1.85 1 95.31 317 LEU A O 1
ATOM 2375 N N . VAL A 1 318 ? 12.883 -35.469 3.939 1 92.88 318 VAL A N 1
ATOM 2376 C CA . VAL A 1 318 ? 13.258 -34.094 4.289 1 92.88 318 VAL A CA 1
ATOM 2377 C C . VAL A 1 318 ? 14.672 -33.812 3.797 1 92.88 318 VAL A C 1
ATOM 2379 O O . VAL A 1 318 ? 15.641 -34.406 4.281 1 92.88 318 VAL A O 1
ATOM 2382 N N . GLY A 1 319 ? 14.82 -32.938 2.789 1 91.5 319 GLY A N 1
ATOM 2383 C CA . GLY A 1 319 ? 16.125 -32.625 2.238 1 91.5 319 GLY A CA 1
ATOM 2384 C C . GLY A 1 319 ? 16.047 -31.828 0.945 1 91.5 319 GLY A C 1
ATOM 2385 O O . GLY A 1 319 ? 14.945 -31.531 0.464 1 91.5 319 GLY A O 1
ATOM 2386 N N . ASP A 1 320 ? 17.188 -31.531 0.457 1 92.5 320 ASP A N 1
ATOM 2387 C CA . ASP A 1 320 ? 17.297 -30.844 -0.826 1 92.5 320 ASP A CA 1
ATOM 2388 C C . ASP A 1 320 ? 16.797 -31.734 -1.967 1 92.5 320 ASP A C 1
ATOM 2390 O O . ASP A 1 320 ? 17.062 -32.938 -1.999 1 92.5 320 ASP A O 1
ATOM 2394 N N . ALA A 1 321 ? 16.078 -31.125 -2.861 1 95.88 321 ALA A N 1
ATOM 2395 C CA . ALA A 1 321 ? 15.422 -31.891 -3.922 1 95.88 321 ALA A CA 1
ATOM 2396 C C . ALA A 1 321 ? 16.453 -32.594 -4.805 1 95.88 321 ALA A C 1
ATOM 2398 O O . ALA A 1 321 ? 16.328 -33.781 -5.105 1 95.88 321 ALA A O 1
ATOM 2399 N N . ALA A 1 322 ? 17.484 -31.875 -5.238 1 96.06 322 ALA A N 1
ATOM 2400 C CA . ALA A 1 322 ? 18.484 -32.438 -6.148 1 96.06 322 ALA A CA 1
ATOM 2401 C C . ALA A 1 322 ? 19.234 -33.594 -5.492 1 96.06 322 ALA A C 1
ATOM 2403 O O . ALA A 1 322 ? 19.359 -34.688 -6.082 1 96.06 322 ALA A O 1
ATOM 2404 N N . GLU A 1 323 ? 19.656 -33.406 -4.309 1 95.06 323 GLU A N 1
ATOM 2405 C CA . GLU A 1 323 ? 20.422 -34.406 -3.584 1 95.06 323 GLU A CA 1
ATOM 2406 C C . GLU A 1 323 ? 19.547 -35.625 -3.264 1 95.06 323 GLU A C 1
ATOM 2408 O O . GLU A 1 323 ? 20 -36.75 -3.389 1 95.06 323 GLU A O 1
ATOM 2413 N N . THR A 1 324 ? 18.344 -35.312 -2.805 1 96.56 324 THR A N 1
ATOM 2414 C CA . THR A 1 324 ? 17.438 -36.375 -2.436 1 96.56 324 THR A CA 1
ATOM 2415 C C . THR A 1 324 ? 17.062 -37.219 -3.658 1 96.56 324 THR A C 1
ATOM 2417 O O . THR A 1 324 ? 17.047 -38.438 -3.592 1 96.56 324 THR A O 1
ATOM 2420 N N . LEU A 1 325 ? 16.797 -36.594 -4.793 1 97.94 325 LEU A N 1
ATOM 2421 C CA . LEU A 1 325 ? 16.469 -37.281 -6.02 1 97.94 325 LEU A CA 1
ATOM 2422 C C . LEU A 1 325 ? 17.656 -38.125 -6.516 1 97.94 325 LEU A C 1
ATOM 2424 O O . LEU A 1 325 ? 17.469 -39.219 -7.027 1 97.94 325 LEU A O 1
ATOM 2428 N N . HIS A 1 326 ? 18.844 -37.562 -6.41 1 96.94 326 HIS A N 1
ATOM 2429 C CA . HIS A 1 326 ? 20.031 -38.312 -6.809 1 96.94 326 HIS A CA 1
ATOM 2430 C C . HIS A 1 326 ? 20.172 -39.594 -6.039 1 96.94 326 HIS A C 1
ATOM 2432 O O . HIS A 1 326 ? 20.438 -40.656 -6.633 1 96.94 326 HIS A O 1
ATOM 2438 N N . ALA A 1 327 ? 20 -39.5 -4.754 1 96.94 327 ALA A N 1
ATOM 2439 C CA . ALA A 1 327 ? 20.078 -40.688 -3.904 1 96.94 327 ALA A CA 1
ATOM 2440 C C . ALA A 1 327 ? 18.953 -41.688 -4.238 1 96.94 327 ALA A C 1
ATOM 2442 O O . ALA A 1 327 ? 19.188 -42.875 -4.316 1 96.94 327 ALA A O 1
ATOM 2443 N N . LEU A 1 328 ? 17.75 -41.188 -4.398 1 97.81 328 LEU A N 1
ATOM 2444 C CA . LEU A 1 328 ? 16.594 -42.031 -4.707 1 97.81 328 LEU A CA 1
ATOM 2445 C C . LEU A 1 328 ? 16.766 -42.75 -6.047 1 97.81 328 LEU A C 1
ATOM 2447 O O . LEU A 1 328 ? 16.453 -43.906 -6.176 1 97.81 328 LEU A O 1
ATOM 2451 N N . ASN A 1 329 ? 17.266 -42.031 -7.062 1 98.19 329 ASN A N 1
ATOM 2452 C CA . ASN A 1 329 ? 17.453 -42.562 -8.414 1 98.19 329 ASN A CA 1
ATOM 2453 C C . ASN A 1 329 ? 18.344 -43.781 -8.422 1 98.19 329 ASN A C 1
ATOM 2455 O O . ASN A 1 329 ? 18.141 -44.688 -9.234 1 98.19 329 ASN A O 1
ATOM 2459 N N . ARG A 1 330 ? 19.266 -43.844 -7.547 1 97.25 330 ARG A N 1
ATOM 2460 C CA . ARG A 1 330 ? 20.172 -44.969 -7.461 1 97.25 330 ARG A CA 1
ATOM 2461 C C . ARG A 1 330 ? 19.422 -46.219 -7.008 1 97.25 330 ARG A C 1
ATOM 2463 O O . ARG A 1 330 ? 19.875 -47.344 -7.23 1 97.25 330 ARG A O 1
ATOM 2470 N N . MET A 1 331 ? 18.328 -46 -6.422 1 98 331 MET A N 1
ATOM 2471 C CA . MET A 1 331 ? 17.578 -47.094 -5.848 1 98 331 MET A CA 1
ATOM 2472 C C . MET A 1 331 ? 16.391 -47.469 -6.727 1 98 331 MET A C 1
ATOM 2474 O O . MET A 1 331 ? 15.727 -48.5 -6.504 1 98 331 MET A O 1
ATOM 2478 N N . LEU A 1 332 ? 16.078 -46.656 -7.711 1 98.12 332 LEU A N 1
ATOM 2479 C CA . LEU A 1 332 ? 14.922 -46.906 -8.57 1 98.12 332 LEU A CA 1
ATOM 2480 C C . LEU A 1 332 ? 15.273 -47.875 -9.68 1 98.12 332 LEU A C 1
ATOM 2482 O O . LEU A 1 332 ? 16.406 -47.875 -10.18 1 98.12 332 LEU A O 1
ATOM 2486 N N . LYS A 1 333 ? 14.312 -48.688 -10.023 1 97.25 333 LYS A N 1
ATOM 2487 C CA . LYS A 1 333 ? 14.438 -49.625 -11.133 1 97.25 333 LYS A CA 1
ATOM 2488 C C . LYS A 1 333 ? 13.688 -49.125 -12.367 1 97.25 333 LYS A C 1
ATOM 2490 O O . LYS A 1 333 ? 12.523 -48.75 -12.273 1 97.25 333 LYS A O 1
ATOM 2495 N N . PRO A 1 334 ? 14.383 -49.188 -13.484 1 96.5 334 PRO A N 1
ATOM 2496 C CA . PRO A 1 334 ? 13.695 -48.75 -14.695 1 96.5 334 PRO A CA 1
ATOM 2497 C C . PRO A 1 334 ? 12.438 -49.562 -14.992 1 96.5 334 PRO A C 1
ATOM 2499 O O . PRO A 1 334 ? 12.484 -50.781 -15.023 1 96.5 334 PRO A O 1
ATOM 2502 N N . LYS A 1 335 ? 11.406 -48.812 -15.195 1 95.88 335 LYS A N 1
ATOM 2503 C CA . LYS A 1 335 ? 10.164 -49.5 -15.531 1 95.88 335 LYS A CA 1
ATOM 2504 C C . LYS A 1 335 ? 10.172 -49.969 -16.984 1 95.88 335 LYS A C 1
ATOM 2506 O O . LYS A 1 335 ? 10.633 -49.25 -17.875 1 95.88 335 LYS A O 1
ATOM 2511 N N . ALA A 1 336 ? 9.672 -51.188 -17.172 1 90.19 336 ALA A N 1
ATOM 2512 C CA . ALA A 1 336 ? 9.641 -51.75 -18.5 1 90.19 336 ALA A CA 1
ATOM 2513 C C . ALA A 1 336 ? 8.422 -51.281 -19.281 1 90.19 336 ALA A C 1
ATOM 2515 O O . ALA A 1 336 ? 8.453 -51.219 -20.516 1 90.19 336 ALA A O 1
ATOM 2516 N N . ASP A 1 337 ? 7.426 -51 -18.547 1 91.88 337 ASP A N 1
ATOM 2517 C CA . ASP A 1 337 ? 6.168 -50.562 -19.141 1 91.88 337 ASP A CA 1
ATOM 2518 C C . ASP A 1 337 ? 6.062 -49.031 -19.125 1 91.88 337 ASP A C 1
ATOM 2520 O O . ASP A 1 337 ? 6.062 -48.406 -18.062 1 91.88 337 ASP A O 1
ATOM 2524 N N . GLY A 1 338 ? 5.977 -48.5 -20.312 1 94.69 338 GLY A N 1
ATOM 2525 C CA . GLY A 1 338 ? 5.887 -47.062 -20.438 1 94.69 338 GLY A CA 1
ATOM 2526 C C . GLY A 1 338 ? 4.512 -46.562 -20.859 1 94.69 338 GLY A C 1
ATOM 2527 O O . GLY A 1 338 ? 4.359 -45.438 -21.344 1 94.69 338 GLY A O 1
ATOM 2528 N N . ALA A 1 339 ? 3.557 -47.375 -20.641 1 97.19 339 ALA A N 1
ATOM 2529 C CA . ALA A 1 339 ? 2.221 -47.094 -21.172 1 97.19 339 ALA A CA 1
ATOM 2530 C C . ALA A 1 339 ? 1.616 -45.844 -20.531 1 97.19 339 ALA A C 1
ATOM 2532 O O . ALA A 1 339 ? 0.925 -45.094 -21.188 1 97.19 339 ALA A O 1
ATOM 2533 N N . PHE A 1 340 ? 1.81 -45.719 -19.25 1 97.94 340 PHE A N 1
ATOM 2534 C CA . PHE A 1 340 ? 1.246 -44.594 -18.516 1 97.94 340 PHE A CA 1
ATOM 2535 C C . PHE A 1 340 ? 1.799 -43.281 -19.047 1 97.94 340 PHE A C 1
ATOM 2537 O O . PHE A 1 340 ? 1.04 -42.344 -19.344 1 97.94 340 PHE A O 1
ATOM 2544 N N . LEU A 1 341 ? 3.127 -43.188 -19.266 1 98.19 341 LEU A N 1
ATOM 2545 C CA . LEU A 1 341 ? 3.77 -42 -19.812 1 98.19 341 LEU A CA 1
ATOM 2546 C C . LEU A 1 341 ? 3.354 -41.781 -21.266 1 98.19 341 LEU A C 1
ATOM 2548 O O . LEU A 1 341 ? 3.131 -40.656 -21.672 1 98.19 341 LEU A O 1
ATOM 2552 N N . ALA A 1 342 ? 3.287 -42.844 -22 1 97.81 342 ALA A N 1
ATOM 2553 C CA . ALA A 1 342 ? 2.873 -42.719 -23.406 1 97.81 342 ALA A CA 1
ATOM 2554 C C . ALA A 1 342 ? 1.456 -42.188 -23.516 1 97.81 342 ALA A C 1
ATOM 2556 O O . ALA A 1 342 ? 1.176 -41.344 -24.375 1 97.81 342 ALA A O 1
ATOM 2557 N N . ALA A 1 343 ? 0.594 -42.625 -22.672 1 97.88 343 ALA A N 1
ATOM 2558 C CA . ALA A 1 343 ? -0.779 -42.156 -22.656 1 97.88 343 ALA A CA 1
ATOM 2559 C C . ALA A 1 343 ? -0.818 -40.656 -22.281 1 97.88 343 ALA A C 1
ATOM 2561 O O . ALA A 1 343 ? -1.589 -39.906 -22.875 1 97.88 343 ALA A O 1
ATOM 2562 N N . ALA A 1 344 ? -0.044 -40.312 -21.328 1 97.88 344 ALA A N 1
ATOM 2563 C CA . ALA A 1 344 ? 0.023 -38.938 -20.891 1 97.88 344 ALA A CA 1
ATOM 2564 C C . ALA A 1 344 ? 0.535 -38.031 -22.016 1 97.88 344 ALA A C 1
ATOM 2566 O O . ALA A 1 344 ? 0.039 -36.906 -22.203 1 97.88 344 ALA A O 1
ATOM 2567 N N . ARG A 1 345 ? 1.539 -38.469 -22.734 1 97.44 345 ARG A N 1
ATOM 2568 C CA . ARG A 1 345 ? 2.096 -37.719 -23.859 1 97.44 345 ARG A CA 1
ATOM 2569 C C . ARG A 1 345 ? 1.053 -37.5 -24.953 1 97.44 345 ARG A C 1
ATOM 2571 O O . ARG A 1 345 ? 0.938 -36.406 -25.516 1 97.44 345 ARG A O 1
ATOM 2578 N N . THR A 1 346 ? 0.348 -38.562 -25.219 1 97.62 346 THR A N 1
ATOM 2579 C CA . THR A 1 346 ? -0.71 -38.469 -26.219 1 97.62 346 THR A CA 1
ATOM 2580 C C . THR A 1 346 ? -1.794 -37.5 -25.797 1 97.62 346 THR A C 1
ATOM 2582 O O . THR A 1 346 ? -2.238 -36.656 -26.578 1 97.62 346 THR A O 1
ATOM 2585 N N . ALA A 1 347 ? -2.174 -37.594 -24.547 1 97 347 ALA A N 1
ATOM 2586 C CA . ALA A 1 347 ? -3.189 -36.688 -24 1 97 347 ALA A CA 1
ATOM 2587 C C . ALA A 1 347 ? -2.723 -35.25 -24.062 1 97 347 ALA A C 1
ATOM 2589 O O . ALA A 1 347 ? -3.521 -34.344 -24.312 1 97 347 ALA A O 1
ATOM 2590 N N . MET A 1 348 ? -1.468 -35.031 -23.812 1 97.25 348 MET A N 1
ATOM 2591 C CA . MET A 1 348 ? -0.93 -33.688 -23.844 1 97.25 348 MET A CA 1
ATOM 2592 C C . MET A 1 348 ? -0.938 -33.094 -25.25 1 97.25 348 MET A C 1
ATOM 2594 O O . MET A 1 348 ? -1.201 -31.922 -25.453 1 97.25 348 MET A O 1
ATOM 2598 N N . GLN A 1 349 ? -0.636 -33.906 -26.219 1 96.19 349 GLN A N 1
ATOM 2599 C CA . GLN A 1 349 ? -0.709 -33.5 -27.609 1 96.19 349 GLN A CA 1
ATOM 2600 C C . GLN A 1 349 ? -2.133 -33.094 -28 1 96.19 349 GLN A C 1
ATOM 2602 O O . GLN A 1 349 ? -2.346 -32.094 -28.656 1 96.19 349 GLN A O 1
ATOM 2607 N N . GLU A 1 350 ? -3.088 -33.906 -27.547 1 95.31 350 GLU A N 1
ATOM 2608 C CA . GLU A 1 350 ? -4.492 -33.594 -27.812 1 95.31 350 GLU A CA 1
ATOM 2609 C C . GLU A 1 350 ? -4.918 -32.312 -27.125 1 95.31 350 GLU A C 1
ATOM 2611 O O . GLU A 1 350 ? -5.664 -31.516 -27.703 1 95.31 350 GLU A O 1
ATOM 2616 N N . TRP A 1 351 ? -4.461 -32.156 -25.922 1 94.75 351 TRP A N 1
ATOM 2617 C CA . TRP A 1 351 ? -4.754 -30.953 -25.156 1 94.75 351 TRP A CA 1
ATOM 2618 C C . TRP A 1 351 ? -4.223 -29.719 -25.891 1 94.75 351 TRP A C 1
ATOM 2620 O O . TRP A 1 351 ? -4.918 -28.703 -25.984 1 94.75 351 TRP A O 1
ATOM 2630 N N . ARG A 1 352 ? -3.035 -29.812 -26.375 1 94.69 352 ARG A N 1
ATOM 2631 C CA . ARG A 1 352 ? -2.432 -28.688 -27.094 1 94.69 352 ARG A CA 1
ATOM 2632 C C . ARG A 1 352 ? -3.225 -28.359 -28.359 1 94.69 352 ARG A C 1
ATOM 2634 O O . ARG A 1 352 ? -3.4 -27.188 -28.703 1 94.69 352 ARG A O 1
ATOM 2641 N N . GLU A 1 353 ? -3.664 -29.344 -29.016 1 93.88 353 GLU A N 1
ATOM 2642 C CA . GLU A 1 353 ? -4.484 -29.141 -30.203 1 93.88 353 GLU A CA 1
ATOM 2643 C C . GLU A 1 353 ? -5.809 -28.469 -29.859 1 93.88 353 GLU A C 1
ATOM 2645 O O . GLU A 1 353 ? -6.281 -27.609 -30.594 1 93.88 353 GLU A O 1
ATOM 2650 N N . MET A 1 354 ? -6.367 -28.875 -28.781 1 92 354 MET A N 1
ATOM 2651 C CA . MET A 1 354 ? -7.613 -28.281 -28.328 1 92 354 MET A CA 1
ATOM 2652 C C . MET A 1 354 ? -7.414 -26.812 -27.984 1 92 354 MET A C 1
ATOM 2654 O O . MET A 1 354 ? -8.234 -25.969 -28.344 1 92 354 MET A O 1
ATOM 2658 N N . MET A 1 355 ? -6.344 -26.531 -27.266 1 92.31 355 MET A N 1
ATOM 2659 C CA . MET A 1 355 ? -6.059 -25.156 -26.875 1 92.31 355 MET A CA 1
ATOM 2660 C C . MET A 1 355 ? -5.836 -24.266 -28.094 1 92.31 355 MET A C 1
ATOM 2662 O O . MET A 1 355 ? -6.18 -23.078 -28.078 1 92.31 355 MET A O 1
ATOM 2666 N N . ARG A 1 356 ? -5.336 -24.828 -29.156 1 92.25 356 ARG A N 1
ATOM 2667 C CA . ARG A 1 356 ? -5.09 -24.062 -30.391 1 92.25 356 ARG A CA 1
ATOM 2668 C C . ARG A 1 356 ? -6.391 -23.516 -30.969 1 92.25 356 ARG A C 1
ATOM 2670 O O . ARG A 1 356 ? -6.402 -22.453 -31.594 1 92.25 356 ARG A O 1
ATOM 2677 N N . GLN A 1 357 ? -7.473 -24.125 -30.688 1 88.25 357 GLN A N 1
ATOM 2678 C CA . GLN A 1 357 ? -8.773 -23.672 -31.172 1 88.25 357 GLN A CA 1
ATOM 2679 C C . GLN A 1 357 ? -9.133 -22.312 -30.578 1 88.25 357 GLN A C 1
ATOM 2681 O O . GLN A 1 357 ? -9.75 -21.484 -31.25 1 88.25 357 GLN A O 1
ATOM 2686 N N . SER A 1 358 ? -8.82 -22.125 -29.359 1 86.5 358 SER A N 1
ATOM 2687 C CA . SER A 1 358 ? -9.078 -20.844 -28.703 1 86.5 358 SER A CA 1
ATOM 2688 C C . SER A 1 358 ? -8.008 -19.812 -29.047 1 86.5 358 SER A C 1
ATOM 2690 O O . SER A 1 358 ? -8.281 -18.609 -29.094 1 86.5 358 SER A O 1
ATOM 2692 N N . GLU A 1 359 ? -6.875 -20.234 -29.359 1 90.81 359 GLU A N 1
ATOM 2693 C CA . GLU A 1 359 ? -5.723 -19.375 -29.609 1 90.81 359 GLU A CA 1
ATOM 2694 C C . GLU A 1 359 ? -5.738 -18.828 -31.031 1 90.81 359 GLU A C 1
ATOM 2696 O O . GLU A 1 359 ? -5.113 -17.797 -31.328 1 90.81 359 GLU A O 1
ATOM 2701 N N . ASP A 1 360 ? -6.461 -19.5 -31.922 1 83.31 360 ASP A N 1
ATOM 2702 C CA . ASP A 1 360 ? -6.484 -19.125 -33.344 1 83.31 360 ASP A CA 1
ATOM 2703 C C . ASP A 1 360 ? -7.77 -18.359 -33.688 1 83.31 360 ASP A C 1
ATOM 2705 O O . ASP A 1 360 ? -7.992 -18 -34.844 1 83.31 360 ASP A O 1
ATOM 2709 N N . GLY A 1 361 ? -8.5 -18.141 -32.688 1 77.88 361 GLY A N 1
ATOM 2710 C CA . GLY A 1 361 ? -9.766 -17.484 -32.938 1 77.88 361 GLY A CA 1
ATOM 2711 C C . GLY A 1 361 ? -9.617 -16.031 -33.375 1 77.88 361 GLY A C 1
ATOM 2712 O O . GLY A 1 361 ? -8.789 -15.305 -32.812 1 77.88 361 GLY A O 1
ATOM 2713 N N . GLU A 1 362 ? -10.273 -15.664 -34.469 1 75.25 362 GLU A N 1
ATOM 2714 C CA . GLU A 1 362 ? -10.211 -14.305 -35 1 75.25 362 GLU A CA 1
ATOM 2715 C C . GLU A 1 362 ? -11.414 -13.477 -34.562 1 75.25 362 GLU A C 1
ATOM 2717 O O . GLU A 1 362 ? -11.812 -12.539 -35.25 1 75.25 362 GLU A O 1
ATOM 2722 N N . GLY A 1 363 ? -11.867 -13.797 -33.406 1 77.56 363 GLY A N 1
ATOM 2723 C CA . GLY A 1 363 ? -13.07 -13.109 -32.969 1 77.56 363 GLY A CA 1
ATOM 2724 C C . GLY A 1 363 ? -12.82 -11.672 -32.562 1 77.56 363 GLY A C 1
ATOM 2725 O O . GLY A 1 363 ? -11.664 -11.25 -32.406 1 77.56 363 GLY A O 1
ATOM 2726 N N . HIS A 1 364 ? -13.898 -10.758 -32.688 1 83.69 364 HIS A N 1
ATOM 2727 C CA . HIS A 1 364 ? -13.977 -9.422 -32.094 1 83.69 364 HIS A CA 1
ATOM 2728 C C . HIS A 1 364 ? -15.023 -9.359 -31 1 83.69 364 HIS A C 1
ATOM 2730 O O . HIS A 1 364 ? -16.203 -9.672 -31.234 1 83.69 364 HIS A O 1
ATOM 2736 N N . PRO A 1 365 ? -14.562 -9.016 -29.812 1 88.5 365 PRO A N 1
ATOM 2737 C CA . PRO A 1 365 ? -13.281 -8.531 -29.281 1 88.5 365 PRO A CA 1
ATOM 2738 C C . PRO A 1 365 ? -12.188 -9.594 -29.312 1 88.5 365 PRO A C 1
ATOM 2740 O O . PRO A 1 365 ? -12.484 -10.781 -29.438 1 88.5 365 PRO A O 1
ATOM 2743 N N . LEU A 1 366 ? -10.992 -9.133 -29.297 1 94.44 366 LEU A N 1
ATOM 2744 C CA . LEU A 1 366 ? -9.789 -9.961 -29.328 1 94.44 366 LEU A CA 1
ATOM 2745 C C . LEU A 1 366 ? -9.836 -11.023 -28.234 1 94.44 366 LEU A C 1
ATOM 2747 O O . LEU A 1 366 ? -10.211 -10.734 -27.094 1 94.44 366 LEU A O 1
ATOM 2751 N N . LYS A 1 367 ? -9.508 -12.312 -28.625 1 94.06 367 LYS A N 1
ATOM 2752 C CA . LYS A 1 367 ? -9.414 -13.375 -27.625 1 94.06 367 LYS A CA 1
ATOM 2753 C C . LYS A 1 367 ? -8.133 -13.242 -26.797 1 94.06 367 LYS A C 1
ATOM 2755 O O . LYS A 1 367 ? -7.043 -13.117 -27.359 1 94.06 367 LYS A O 1
ATOM 2760 N N . PRO A 1 368 ? -8.312 -13.266 -25.5 1 95.75 368 PRO A N 1
ATOM 2761 C CA . PRO A 1 368 ? -7.113 -13.117 -24.688 1 95.75 368 PRO A CA 1
ATOM 2762 C C . PRO A 1 368 ? -6.102 -14.242 -24.891 1 95.75 368 PRO A C 1
ATOM 2764 O O . PRO A 1 368 ? -4.895 -14.023 -24.797 1 95.75 368 PRO A O 1
ATOM 2767 N N . GLN A 1 369 ? -6.543 -15.492 -25.25 1 95.75 369 GLN A N 1
ATOM 2768 C CA . GLN A 1 369 ? -5.668 -16.641 -25.484 1 95.75 369 GLN A CA 1
ATOM 2769 C C . GLN A 1 369 ? -4.738 -16.406 -26.656 1 95.75 369 GLN A C 1
ATOM 2771 O O . GLN A 1 369 ? -3.561 -16.75 -26.609 1 95.75 369 GLN A O 1
ATOM 2776 N N . LEU A 1 370 ? -5.266 -15.766 -27.672 1 96 370 LEU A N 1
ATOM 2777 C CA . LEU A 1 370 ? -4.5 -15.461 -28.875 1 96 370 LEU A CA 1
ATOM 2778 C C . LEU A 1 370 ? -3.336 -14.523 -28.562 1 96 370 LEU A C 1
ATOM 2780 O O . LEU A 1 370 ? -2.205 -14.766 -28.984 1 96 370 LEU A O 1
ATOM 2784 N N . ILE A 1 371 ? -3.635 -13.5 -27.812 1 97.19 371 ILE A N 1
ATOM 2785 C CA . ILE A 1 371 ? -2.643 -12.477 -27.516 1 97.19 371 ILE A CA 1
ATOM 2786 C C . ILE A 1 371 ? -1.566 -13.055 -26.609 1 97.19 371 ILE A C 1
ATOM 2788 O O . ILE A 1 371 ? -0.379 -12.758 -26.766 1 97.19 371 ILE A O 1
ATOM 2792 N N . ALA A 1 372 ? -1.941 -13.836 -25.609 1 97.31 372 ALA A N 1
ATOM 2793 C CA . ALA A 1 372 ? -0.979 -14.445 -24.688 1 97.31 372 ALA A CA 1
ATOM 2794 C C . ALA A 1 372 ? -0.016 -15.359 -25.438 1 97.31 372 ALA A C 1
ATOM 2796 O O . ALA A 1 372 ? 1.194 -15.32 -25.203 1 97.31 372 ALA A O 1
ATOM 2797 N N . ARG A 1 373 ? -0.514 -16.203 -26.344 1 97.31 373 ARG A N 1
ATOM 2798 C CA . ARG A 1 373 ? 0.316 -17.109 -27.125 1 97.31 373 ARG A CA 1
ATOM 2799 C C . ARG A 1 373 ? 1.284 -16.344 -28.016 1 97.31 373 ARG A C 1
ATOM 2801 O O . ARG A 1 373 ? 2.482 -16.625 -28.031 1 97.31 373 ARG A O 1
ATOM 2808 N N . ALA A 1 374 ? 0.713 -15.383 -28.766 1 97.88 374 ALA A N 1
ATOM 2809 C CA . ALA A 1 374 ? 1.53 -14.609 -29.688 1 97.88 374 ALA A CA 1
ATOM 2810 C C . ALA A 1 374 ? 2.656 -13.883 -28.953 1 97.88 374 ALA A C 1
ATOM 2812 O O . ALA A 1 374 ? 3.785 -13.82 -29.453 1 97.88 374 ALA A O 1
ATOM 2813 N N . PHE A 1 375 ? 2.33 -13.328 -27.812 1 98.56 375 PHE A N 1
ATOM 2814 C CA . PHE A 1 375 ? 3.322 -12.664 -26.969 1 98.56 375 PHE A CA 1
ATOM 2815 C C . PHE A 1 375 ? 4.391 -13.648 -26.516 1 98.56 375 PHE A C 1
ATOM 2817 O O . PHE A 1 375 ? 5.586 -13.375 -26.625 1 98.56 375 PHE A O 1
ATOM 2824 N N . GLY A 1 376 ? 3.986 -14.805 -25.984 1 98.25 376 GLY A N 1
ATOM 2825 C CA . GLY A 1 376 ? 4.895 -15.828 -25.5 1 98.25 376 GLY A CA 1
ATOM 2826 C C . GLY A 1 376 ? 5.852 -16.328 -26.562 1 98.25 376 GLY A C 1
ATOM 2827 O O . GLY A 1 376 ? 7.02 -16.609 -26.281 1 98.25 376 GLY A O 1
ATOM 2828 N N . GLU A 1 377 ? 5.395 -16.453 -27.797 1 97.38 377 GLU A N 1
ATOM 2829 C CA . GLU A 1 377 ? 6.18 -17 -28.906 1 97.38 377 GLU A CA 1
ATOM 2830 C C . GLU A 1 377 ? 7.324 -16.047 -29.266 1 97.38 377 GLU A C 1
ATOM 2832 O O . GLU A 1 377 ? 8.297 -16.469 -29.906 1 97.38 377 GLU A O 1
ATOM 2837 N N . ARG A 1 378 ? 7.289 -14.883 -28.766 1 98.06 378 ARG A N 1
ATOM 2838 C CA . ARG A 1 378 ? 8.273 -13.875 -29.141 1 98.06 378 ARG A CA 1
ATOM 2839 C C . ARG A 1 378 ? 9.344 -13.719 -28.062 1 98.06 378 ARG A C 1
ATOM 2841 O O . ARG A 1 378 ? 10.336 -13.023 -28.266 1 98.06 378 ARG A O 1
ATOM 2848 N N . LEU A 1 379 ? 9.133 -14.352 -26.922 1 98.19 379 LEU A N 1
ATOM 2849 C CA . LEU A 1 379 ? 10.086 -14.227 -25.828 1 98.19 379 LEU A CA 1
ATOM 2850 C C . LEU A 1 379 ? 11.438 -14.828 -26.203 1 98.19 379 LEU A C 1
ATOM 2852 O O . LEU A 1 379 ? 11.5 -15.906 -26.797 1 98.19 379 LEU A O 1
ATOM 2856 N N . ALA A 1 380 ? 12.5 -14.156 -25.859 1 97.31 380 ALA A N 1
ATOM 2857 C CA . ALA A 1 380 ? 13.852 -14.664 -26.078 1 97.31 380 ALA A CA 1
ATOM 2858 C C . ALA A 1 380 ? 14.133 -15.867 -25.203 1 97.31 380 ALA A C 1
ATOM 2860 O O . ALA A 1 380 ? 13.438 -16.094 -24.203 1 97.31 380 ALA A O 1
ATOM 2861 N N . ASP A 1 381 ? 15.172 -16.656 -25.484 1 95 381 ASP A N 1
ATOM 2862 C CA . ASP A 1 381 ? 15.477 -17.938 -24.844 1 95 381 ASP A CA 1
ATOM 2863 C C . ASP A 1 381 ? 15.875 -17.734 -23.375 1 95 381 ASP A C 1
ATOM 2865 O O . ASP A 1 381 ? 15.75 -18.656 -22.562 1 95 381 ASP A O 1
ATOM 2869 N N . ASN A 1 382 ? 16.281 -16.562 -23.016 1 96.81 382 ASN A N 1
ATOM 2870 C CA . ASN A 1 382 ? 16.703 -16.359 -21.625 1 96.81 382 ASN A CA 1
ATOM 2871 C C . ASN A 1 382 ? 15.82 -15.328 -20.938 1 96.81 382 ASN A C 1
ATOM 2873 O O . ASN A 1 382 ? 16.25 -14.688 -19.969 1 96.81 382 ASN A O 1
ATOM 2877 N N . THR A 1 383 ? 14.617 -15.133 -21.422 1 98.38 383 THR A N 1
ATOM 2878 C CA . THR A 1 383 ? 13.695 -14.148 -20.875 1 98.38 383 THR A CA 1
ATOM 2879 C C . THR A 1 383 ? 13.273 -14.523 -19.453 1 98.38 383 THR A C 1
ATOM 2881 O O . THR A 1 383 ? 13.055 -15.695 -19.156 1 98.38 383 THR A O 1
ATOM 2884 N N . VAL A 1 384 ? 13.258 -13.523 -18.531 1 98.62 384 VAL A N 1
ATOM 2885 C CA . VAL A 1 384 ? 12.562 -13.656 -17.266 1 98.62 384 VAL A CA 1
ATOM 2886 C C . VAL A 1 384 ? 11.133 -13.148 -17.406 1 98.62 384 VAL A C 1
ATOM 2888 O O . VAL A 1 384 ? 10.906 -11.977 -17.719 1 98.62 384 VAL A O 1
ATOM 2891 N N . LEU A 1 385 ? 10.156 -14.016 -17.234 1 98.81 385 LEU A N 1
ATOM 2892 C CA . LEU A 1 385 ? 8.742 -13.664 -17.359 1 98.81 385 LEU A CA 1
ATOM 2893 C C . LEU A 1 385 ? 8.078 -13.555 -15.992 1 98.81 385 LEU A C 1
ATOM 2895 O O . LEU A 1 385 ? 8.031 -14.531 -15.242 1 98.81 385 LEU A O 1
ATOM 2899 N N . ALA A 1 386 ? 7.656 -12.359 -15.625 1 98.62 386 ALA A N 1
ATOM 2900 C CA . ALA A 1 386 ? 6.836 -12.133 -14.438 1 98.62 386 ALA A CA 1
ATOM 2901 C C . ALA A 1 386 ? 5.363 -12 -14.805 1 98.62 386 ALA A C 1
ATOM 2903 O O . ALA A 1 386 ? 5.027 -11.57 -15.914 1 98.62 386 ALA A O 1
ATOM 2904 N N . THR A 1 387 ? 4.488 -12.414 -13.961 1 98.25 387 THR A N 1
ATOM 2905 C CA . THR A 1 387 ? 3.064 -12.156 -14.148 1 98.25 387 THR A CA 1
ATOM 2906 C C . THR A 1 387 ? 2.428 -11.672 -12.852 1 98.25 387 THR A C 1
ATOM 2908 O O . THR A 1 387 ? 3.084 -11.625 -11.812 1 98.25 387 THR A O 1
ATOM 2911 N N . ASP A 1 388 ? 1.205 -11.156 -12.945 1 97.56 388 ASP A N 1
ATOM 2912 C CA . ASP A 1 388 ? 0.406 -10.656 -11.828 1 97.56 388 ASP A CA 1
ATOM 2913 C C . ASP A 1 388 ? -0.67 -11.664 -11.43 1 97.56 388 ASP A C 1
ATOM 2915 O O . ASP A 1 388 ? -0.776 -12.734 -12.031 1 97.56 388 ASP A O 1
ATOM 2919 N N . SER A 1 389 ? -1.421 -11.344 -10.359 1 96.5 389 SER A N 1
ATOM 2920 C CA . SER A 1 389 ? -2.541 -12.195 -9.969 1 96.5 389 SER A CA 1
ATOM 2921 C C . SER A 1 389 ? -3.83 -11.766 -10.656 1 96.5 389 SER A C 1
ATOM 2923 O O . SER A 1 389 ? -4.113 -10.57 -10.758 1 96.5 389 SER A O 1
ATOM 2925 N N . GLY A 1 390 ? -4.531 -12.688 -11.164 1 95.31 390 GLY A N 1
ATOM 2926 C CA . GLY A 1 390 ? -5.766 -12.477 -11.898 1 95.31 390 GLY A CA 1
ATOM 2927 C C . GLY A 1 390 ? -5.934 -13.422 -13.078 1 95.31 390 GLY A C 1
ATOM 2928 O O . GLY A 1 390 ? -5.277 -14.461 -13.141 1 95.31 390 GLY A O 1
ATOM 2929 N N . GLN A 1 391 ? -6.836 -13.094 -13.984 1 95.31 391 GLN A N 1
ATOM 2930 C CA . GLN A 1 391 ? -7.023 -13.906 -15.18 1 95.31 391 GLN A CA 1
ATOM 2931 C C . GLN A 1 391 ? -5.75 -13.953 -16.016 1 95.31 391 GLN A C 1
ATOM 2933 O O . GLN A 1 391 ? -5.449 -14.969 -16.656 1 95.31 391 GLN A O 1
ATOM 2938 N N . ASN A 1 392 ? -4.973 -12.867 -15.961 1 97.56 392 ASN A N 1
ATOM 2939 C CA . ASN A 1 392 ? -3.688 -12.82 -16.641 1 97.56 392 ASN A CA 1
ATOM 2940 C C . ASN A 1 392 ? -2.766 -13.953 -16.203 1 97.56 392 ASN A C 1
ATOM 2942 O O . ASN A 1 392 ? -1.93 -14.422 -16.969 1 97.56 392 ASN A O 1
ATOM 2946 N N . THR A 1 393 ? -2.9 -14.414 -14.969 1 96.94 393 THR A N 1
ATOM 2947 C CA . THR A 1 393 ? -2.084 -15.523 -14.477 1 96.94 393 THR A CA 1
ATOM 2948 C C . THR A 1 393 ? -2.41 -16.812 -15.227 1 96.94 393 THR A C 1
ATOM 2950 O O . THR A 1 393 ? -1.507 -17.562 -15.602 1 96.94 393 THR A O 1
ATOM 2953 N N . GLU A 1 394 ? -3.697 -17.047 -15.414 1 95.12 394 GLU A N 1
ATOM 2954 C CA . GLU A 1 394 ? -4.137 -18.219 -16.156 1 95.12 394 GLU A CA 1
ATOM 2955 C C . GLU A 1 394 ? -3.613 -18.203 -17.594 1 95.12 394 GLU A C 1
ATOM 2957 O O . GLU A 1 394 ? -3.16 -19.219 -18.109 1 95.12 394 GLU A O 1
ATOM 2962 N N . LEU A 1 395 ? -3.699 -17.062 -18.203 1 97 395 LEU A N 1
ATOM 2963 C CA . LEU A 1 395 ? -3.252 -16.922 -19.578 1 97 395 LEU A CA 1
ATOM 2964 C C . LEU A 1 395 ? -1.758 -17.203 -19.703 1 97 395 LEU A C 1
ATOM 2966 O O . LEU A 1 395 ? -1.33 -17.906 -20.609 1 97 395 LEU A O 1
ATOM 2970 N N . ALA A 1 396 ? -0.994 -16.672 -18.75 1 97.69 396 ALA A N 1
ATOM 2971 C CA . ALA A 1 396 ? 0.445 -16.922 -18.766 1 97.69 396 ALA A CA 1
ATOM 2972 C C . ALA A 1 396 ? 0.748 -18.391 -18.5 1 97.69 396 ALA A C 1
ATOM 2974 O O . ALA A 1 396 ? 1.651 -18.969 -19.109 1 97.69 396 ALA A O 1
ATOM 2975 N N . ALA A 1 397 ? -0.001 -18.984 -17.594 1 96.5 397 ALA A N 1
ATOM 2976 C CA . ALA A 1 397 ? 0.222 -20.375 -17.188 1 96.5 397 ALA A CA 1
ATOM 2977 C C . ALA A 1 397 ? -0.092 -21.344 -18.328 1 96.5 397 ALA A C 1
ATOM 2979 O O . ALA A 1 397 ? 0.651 -22.297 -18.578 1 96.5 397 ALA A O 1
ATOM 2980 N N . ARG A 1 398 ? -1.145 -21.078 -19.078 1 95 398 ARG A N 1
ATOM 2981 C CA . ARG A 1 398 ? -1.681 -22.078 -20.016 1 95 398 ARG A CA 1
ATOM 2982 C C . ARG A 1 398 ? -1.244 -21.781 -21.438 1 95 398 ARG A C 1
ATOM 2984 O O . ARG A 1 398 ? -1.067 -22.688 -22.25 1 95 398 ARG A O 1
ATOM 2991 N N . HIS A 1 399 ? -1.027 -20.531 -21.75 1 96.25 399 HIS A N 1
ATOM 2992 C CA . HIS A 1 399 ? -0.921 -20.188 -23.172 1 96.25 399 HIS A CA 1
ATOM 2993 C C . HIS A 1 399 ? 0.473 -19.672 -23.516 1 96.25 399 HIS A C 1
ATOM 2995 O O . HIS A 1 399 ? 0.764 -19.375 -24.672 1 96.25 399 HIS A O 1
ATOM 3001 N N . VAL A 1 400 ? 1.315 -19.531 -22.531 1 97.75 400 VAL A N 1
ATOM 3002 C CA . VAL A 1 400 ? 2.725 -19.25 -22.781 1 97.75 400 VAL A CA 1
ATOM 3003 C C . VAL A 1 400 ? 3.562 -20.5 -22.516 1 97.75 400 VAL A C 1
ATOM 3005 O O . VAL A 1 400 ? 3.67 -20.953 -21.375 1 97.75 400 VAL A O 1
ATOM 3008 N N . ASP A 1 401 ? 4.164 -21.062 -23.531 1 96.69 401 ASP A N 1
ATOM 3009 C CA . ASP A 1 401 ? 5.055 -22.203 -23.375 1 96.69 401 ASP A CA 1
ATOM 3010 C C . ASP A 1 401 ? 6.484 -21.75 -23.078 1 96.69 401 ASP A C 1
ATOM 3012 O O . ASP A 1 401 ? 7.145 -21.172 -23.938 1 96.69 401 ASP A O 1
ATOM 3016 N N . LEU A 1 402 ? 6.898 -22.047 -21.891 1 97.69 402 LEU A N 1
ATOM 3017 C CA . LEU A 1 402 ? 8.258 -21.688 -21.5 1 97.69 402 LEU A CA 1
ATOM 3018 C C . LEU A 1 402 ? 9.273 -22.641 -22.109 1 97.69 402 LEU A C 1
ATOM 3020 O O . LEU A 1 402 ? 9.078 -23.859 -22.078 1 97.69 402 LEU A O 1
ATOM 3024 N N . ARG A 1 403 ? 10.352 -22.078 -22.625 1 96.75 403 ARG A N 1
ATOM 3025 C CA . ARG A 1 403 ? 11.477 -22.844 -23.156 1 96.75 403 ARG A CA 1
ATOM 3026 C C . ARG A 1 403 ? 12.609 -22.938 -22.141 1 96.75 403 ARG A C 1
ATOM 3028 O O . ARG A 1 403 ? 12.57 -22.266 -21.109 1 96.75 403 ARG A O 1
ATOM 3035 N N . GLU A 1 404 ? 13.523 -23.891 -22.469 1 94.81 404 GLU A N 1
ATOM 3036 C CA . GLU A 1 404 ? 14.703 -24.016 -21.625 1 94.81 404 GLU A CA 1
ATOM 3037 C C . GLU A 1 404 ? 15.453 -22.688 -21.516 1 94.81 404 GLU A C 1
ATOM 3039 O O . GLU A 1 404 ? 15.648 -22 -22.531 1 94.81 404 GLU A O 1
ATOM 3044 N N . GLY A 1 405 ? 15.812 -22.312 -20.344 1 94.62 405 GLY A N 1
ATOM 3045 C CA . GLY A 1 405 ? 16.562 -21.078 -20.141 1 94.62 405 GLY A CA 1
ATOM 3046 C C . GLY A 1 405 ? 15.703 -19.922 -19.688 1 94.62 405 GLY A C 1
ATOM 3047 O O . GLY A 1 405 ? 16.219 -18.938 -19.156 1 94.62 405 GLY A O 1
ATOM 3048 N N . GLN A 1 406 ? 14.398 -19.984 -19.922 1 97.25 406 GLN A N 1
ATOM 3049 C CA . GLN A 1 406 ? 13.484 -18.953 -19.469 1 97.25 406 GLN A CA 1
ATOM 3050 C C . GLN A 1 406 ? 13.086 -19.156 -18.016 1 97.25 406 GLN A C 1
ATOM 3052 O O . GLN A 1 406 ? 13.148 -20.281 -17.5 1 97.25 406 GLN A O 1
ATOM 3057 N N . GLU A 1 407 ? 12.805 -18.062 -17.297 1 97.38 407 GLU A N 1
ATOM 3058 C CA . GLU A 1 407 ? 12.359 -18.094 -15.914 1 97.38 407 GLU A CA 1
ATOM 3059 C C . GLU A 1 407 ? 10.93 -17.562 -15.789 1 97.38 407 GLU A C 1
ATOM 3061 O O . GLU A 1 407 ? 10.43 -16.875 -16.688 1 97.38 407 GLU A O 1
ATOM 3066 N N . PHE A 1 408 ? 10.305 -17.953 -14.688 1 97.88 408 PHE A N 1
ATOM 3067 C CA . PHE A 1 408 ? 8.914 -17.562 -14.445 1 97.88 408 PHE A CA 1
ATOM 3068 C C . PHE A 1 408 ? 8.703 -17.203 -12.977 1 97.88 408 PHE A C 1
ATOM 3070 O O . PHE A 1 408 ? 9.258 -17.859 -12.086 1 97.88 408 PHE A O 1
ATOM 3077 N N . GLY A 1 409 ? 7.969 -16.094 -12.734 1 97.19 409 GLY A N 1
ATOM 3078 C CA . GLY A 1 409 ? 7.684 -15.727 -11.352 1 97.19 409 GLY A CA 1
ATOM 3079 C C . GLY A 1 409 ? 6.344 -15.039 -11.188 1 97.19 409 GLY A C 1
ATOM 3080 O O . GLY A 1 409 ? 5.91 -14.289 -12.062 1 97.19 409 GLY A O 1
ATOM 3081 N N . VAL A 1 410 ? 5.684 -15.242 -10.07 1 96.88 410 VAL A N 1
ATOM 3082 C CA . VAL A 1 410 ? 4.438 -14.609 -9.648 1 96.88 410 VAL A CA 1
ATOM 3083 C C . VAL A 1 410 ? 4.297 -14.711 -8.133 1 96.88 410 VAL A C 1
ATOM 3085 O O . VAL A 1 410 ? 4.98 -15.508 -7.488 1 96.88 410 VAL A O 1
ATOM 3088 N N . SER A 1 411 ? 3.475 -13.789 -7.551 1 97.75 411 SER A N 1
ATOM 3089 C CA . SER A 1 411 ? 3.088 -13.953 -6.152 1 97.75 411 SER A CA 1
ATOM 3090 C C . SER A 1 411 ? 2.377 -15.281 -5.93 1 97.75 411 SER A C 1
ATOM 3092 O O . SER A 1 411 ? 1.291 -15.508 -6.469 1 97.75 411 SER A O 1
ATOM 3094 N N . GLY A 1 412 ? 2.98 -16.203 -5.184 1 95.19 412 GLY A N 1
ATOM 3095 C CA . GLY A 1 412 ? 2.482 -17.547 -5.035 1 95.19 412 GLY A CA 1
ATOM 3096 C C . GLY A 1 412 ? 1.359 -17.672 -4.02 1 95.19 412 GLY A C 1
ATOM 3097 O O . GLY A 1 412 ? 0.197 -17.406 -4.34 1 95.19 412 GLY A O 1
ATOM 3098 N N . ALA A 1 413 ? 1.736 -17.891 -2.779 1 93.75 413 ALA A N 1
ATOM 3099 C CA . ALA A 1 413 ? 0.747 -18.203 -1.749 1 93.75 413 ALA A CA 1
ATOM 3100 C C . ALA A 1 413 ? -0.059 -16.953 -1.379 1 93.75 413 ALA A C 1
ATOM 3102 O O . ALA A 1 413 ? -1.233 -17.062 -1.017 1 93.75 413 ALA A O 1
ATOM 3103 N N . LEU A 1 414 ? 0.529 -15.797 -1.485 1 96.88 414 LEU A N 1
ATOM 3104 C CA . LEU A 1 414 ? -0.229 -14.594 -1.166 1 96.88 414 LEU A CA 1
ATOM 3105 C C . LEU A 1 414 ? -1.177 -14.227 -2.303 1 96.88 414 LEU A C 1
ATOM 3107 O O . LEU A 1 414 ? -2.25 -13.664 -2.068 1 96.88 414 LEU A O 1
ATOM 3111 N N . ALA A 1 415 ? -0.739 -14.516 -3.576 1 96.75 415 ALA A N 1
ATOM 3112 C CA . ALA A 1 415 ? -1.553 -14.234 -4.754 1 96.75 415 ALA A CA 1
ATOM 3113 C C . ALA A 1 415 ? -1.983 -12.766 -4.789 1 96.75 415 ALA A C 1
ATOM 3115 O O . ALA A 1 415 ? -3.172 -12.469 -4.926 1 96.75 415 ALA A O 1
ATOM 3116 N N . SER A 1 416 ? -1.023 -11.891 -4.691 1 97.62 416 SER A N 1
ATOM 3117 C CA . SER A 1 416 ? -1.323 -10.461 -4.609 1 97.62 416 SER A CA 1
ATOM 3118 C C . SER A 1 416 ? -1.391 -9.836 -5.996 1 97.62 416 SER A C 1
ATOM 3120 O O . SER A 1 416 ? -0.551 -10.117 -6.855 1 97.62 416 SER A O 1
ATOM 3122 N N . MET A 1 417 ? -2.396 -9.023 -6.207 1 97 417 MET A N 1
ATOM 3123 C CA . MET A 1 417 ? -2.361 -8.109 -7.348 1 97 417 MET A CA 1
ATOM 3124 C C . MET A 1 417 ? -1.242 -7.086 -7.195 1 97 417 MET A C 1
ATOM 3126 O O . MET A 1 417 ? -0.751 -6.859 -6.086 1 97 417 MET A O 1
ATOM 3130 N N . ALA A 1 418 ? -0.766 -6.531 -8.266 1 96.12 418 ALA A N 1
ATOM 3131 C CA . ALA A 1 418 ? 0.167 -5.406 -8.32 1 96.12 418 ALA A CA 1
ATOM 3132 C C . ALA A 1 418 ? 1.607 -5.883 -8.156 1 96.12 418 ALA A C 1
ATOM 3134 O O . ALA A 1 418 ? 2.537 -5.074 -8.141 1 96.12 418 ALA A O 1
ATOM 3135 N N . CYS A 1 419 ? 1.897 -7.168 -8.102 1 97.81 419 CYS A N 1
ATOM 3136 C CA . CYS A 1 419 ? 3.252 -7.668 -7.883 1 97.81 419 CYS A CA 1
ATOM 3137 C C . CYS A 1 419 ? 4.023 -7.734 -9.195 1 97.81 419 CYS A C 1
ATOM 3139 O O . CYS A 1 419 ? 5.254 -7.641 -9.203 1 97.81 419 CYS A O 1
ATOM 3141 N N . GLY A 1 420 ? 3.361 -7.918 -10.359 1 98.44 420 GLY A N 1
ATOM 3142 C CA . GLY A 1 420 ? 3.969 -8.266 -11.633 1 98.44 420 GLY A CA 1
ATOM 3143 C C . GLY A 1 420 ? 5.016 -7.262 -12.086 1 98.44 420 GLY A C 1
ATOM 3144 O O . GLY A 1 420 ? 6.133 -7.641 -12.438 1 98.44 420 GLY A O 1
ATOM 3145 N N . LEU A 1 421 ? 4.652 -5.957 -12.094 1 98.69 421 LEU A N 1
ATOM 3146 C CA . LEU A 1 421 ? 5.578 -4.914 -12.523 1 98.69 421 LEU A CA 1
ATOM 3147 C C . LEU A 1 421 ? 6.805 -4.871 -11.609 1 98.69 421 LEU A C 1
ATOM 3149 O O . LEU A 1 421 ? 7.938 -4.781 -12.094 1 98.69 421 LEU A O 1
ATOM 3153 N N . SER A 1 422 ? 6.625 -4.934 -10.273 1 98.81 422 SER A N 1
ATOM 3154 C CA . SER A 1 422 ? 7.727 -4.898 -9.32 1 98.81 422 SER A CA 1
ATOM 3155 C C . SER A 1 422 ? 8.656 -6.094 -9.5 1 98.81 422 SER A C 1
ATOM 3157 O O . SER A 1 422 ? 9.875 -5.953 -9.414 1 98.81 422 SER A O 1
ATOM 3159 N N . TYR A 1 423 ? 8.047 -7.309 -9.758 1 98.88 423 TYR A N 1
ATOM 3160 C CA . TYR A 1 423 ? 8.844 -8.5 -10.016 1 98.88 423 TYR A CA 1
ATOM 3161 C C . TYR A 1 423 ? 9.719 -8.32 -11.25 1 98.88 423 TYR A C 1
ATOM 3163 O O . TYR A 1 423 ? 10.891 -8.695 -11.25 1 98.88 423 TYR A O 1
ATOM 3171 N N . ALA A 1 424 ? 9.125 -7.746 -12.32 1 98.88 424 ALA A N 1
ATOM 3172 C CA . ALA A 1 424 ? 9.844 -7.527 -13.578 1 98.88 424 ALA A CA 1
ATOM 3173 C C . ALA A 1 424 ? 10.992 -6.547 -13.383 1 98.88 424 ALA A C 1
ATOM 3175 O O . ALA A 1 424 ? 12.102 -6.781 -13.875 1 98.88 424 ALA A O 1
ATOM 3176 N N . ILE A 1 425 ? 10.75 -5.449 -12.656 1 98.88 425 ILE A N 1
ATOM 3177 C CA . ILE A 1 425 ? 11.781 -4.445 -12.422 1 98.88 425 ILE A CA 1
ATOM 3178 C C . ILE A 1 425 ? 12.922 -5.062 -11.617 1 98.88 425 ILE A C 1
ATOM 3180 O O . ILE A 1 425 ? 14.102 -4.863 -11.938 1 98.88 425 ILE A O 1
ATOM 3184 N N . ALA A 1 426 ? 12.57 -5.812 -10.547 1 98.88 426 ALA A N 1
ATOM 3185 C CA . ALA A 1 426 ? 13.586 -6.469 -9.727 1 98.88 426 ALA A CA 1
ATOM 3186 C C . ALA A 1 426 ? 14.453 -7.402 -10.57 1 98.88 426 ALA A C 1
ATOM 3188 O O . ALA A 1 426 ? 15.656 -7.508 -10.344 1 98.88 426 ALA A O 1
ATOM 3189 N N . ALA A 1 427 ? 13.844 -8.125 -11.547 1 98.81 427 ALA A N 1
ATOM 3190 C CA . ALA A 1 427 ? 14.594 -9.008 -12.43 1 98.81 427 ALA A CA 1
ATOM 3191 C C . ALA A 1 427 ? 15.602 -8.227 -13.266 1 98.81 427 ALA A C 1
ATOM 3193 O O . ALA A 1 427 ? 16.75 -8.641 -13.422 1 98.81 427 ALA A O 1
ATOM 3194 N N . GLY A 1 428 ? 15.148 -7.074 -13.836 1 98.69 428 GLY A N 1
ATOM 3195 C CA . GLY A 1 428 ? 16.047 -6.238 -14.625 1 98.69 428 GLY A CA 1
ATOM 3196 C C . GLY A 1 428 ? 17.219 -5.715 -13.828 1 98.69 428 GLY A C 1
ATOM 3197 O O . GLY A 1 428 ? 18.328 -5.566 -14.359 1 98.69 428 GLY A O 1
ATOM 3198 N N . ILE A 1 429 ? 16.969 -5.395 -12.531 1 98.69 429 ILE A N 1
ATOM 3199 C CA . ILE A 1 429 ? 18.031 -4.91 -11.648 1 98.69 429 ILE A CA 1
ATOM 3200 C C . ILE A 1 429 ? 18.984 -6.055 -11.305 1 98.69 429 ILE A C 1
ATOM 3202 O O . ILE A 1 429 ? 20.188 -5.863 -11.258 1 98.69 429 ILE A O 1
ATOM 3206 N N . ALA A 1 430 ? 18.422 -7.277 -11.094 1 98.31 430 ALA A N 1
ATOM 3207 C CA . ALA A 1 430 ? 19.203 -8.445 -10.703 1 98.31 430 ALA A CA 1
ATOM 3208 C C . ALA A 1 430 ? 20.078 -8.938 -11.852 1 98.31 430 ALA A C 1
ATOM 3210 O O . ALA A 1 430 ? 21.188 -9.43 -11.633 1 98.31 430 ALA A O 1
ATOM 3211 N N . PHE A 1 431 ? 19.547 -8.875 -13.125 1 97.88 431 PHE A N 1
ATOM 3212 C CA . PHE A 1 431 ? 20.219 -9.414 -14.305 1 97.88 431 PHE A CA 1
ATOM 3213 C C . PHE A 1 431 ? 20.312 -8.359 -15.398 1 97.88 431 PHE A C 1
ATOM 3215 O O . PHE A 1 431 ? 19.656 -8.469 -16.438 1 97.88 431 PHE A O 1
ATOM 3222 N N . PRO A 1 432 ? 21.25 -7.402 -15.258 1 96.31 432 PRO A N 1
ATOM 3223 C CA . PRO A 1 432 ? 21.359 -6.34 -16.266 1 96.31 432 PRO A CA 1
ATOM 3224 C C . PRO A 1 432 ? 21.594 -6.883 -17.672 1 96.31 432 PRO A C 1
ATOM 3226 O O . PRO A 1 432 ? 22.453 -7.738 -17.875 1 96.31 432 PRO A O 1
ATOM 3229 N N . GLY A 1 433 ? 20.766 -6.48 -18.625 1 93.75 433 GLY A N 1
ATOM 3230 C CA . GLY A 1 433 ? 20.922 -6.871 -20.016 1 93.75 433 GLY A CA 1
ATOM 3231 C C . GLY A 1 433 ? 20.047 -8.031 -20.422 1 93.75 433 GLY A C 1
ATOM 3232 O O . GLY A 1 433 ? 19.797 -8.258 -21.609 1 93.75 433 GLY A O 1
ATOM 3233 N N . ARG A 1 434 ? 19.641 -8.875 -19.469 1 96.75 434 ARG A N 1
ATOM 3234 C CA . ARG A 1 434 ? 18.719 -9.984 -19.75 1 96.75 434 ARG A CA 1
ATOM 3235 C C . ARG A 1 434 ? 17.344 -9.469 -20.156 1 96.75 434 ARG A C 1
ATOM 3237 O O . ARG A 1 434 ? 16.844 -8.5 -19.578 1 96.75 434 ARG A O 1
ATOM 3244 N N . PRO A 1 435 ? 16.703 -10.023 -21.234 1 98.19 435 PRO A N 1
ATOM 3245 C CA . PRO A 1 435 ? 15.359 -9.594 -21.594 1 98.19 435 PRO A CA 1
ATOM 3246 C C . PRO A 1 435 ? 14.328 -9.867 -20.5 1 98.19 435 PRO A C 1
ATOM 3248 O O . PRO A 1 435 ? 14.336 -10.945 -19.906 1 98.19 435 PRO A O 1
ATOM 3251 N N . ILE A 1 436 ? 13.5 -8.867 -20.234 1 98.81 436 ILE A N 1
ATOM 3252 C CA . ILE A 1 436 ? 12.477 -8.961 -19.203 1 98.81 436 ILE A CA 1
ATOM 3253 C C . ILE A 1 436 ? 11.086 -8.828 -19.828 1 98.81 436 ILE A C 1
ATOM 3255 O O . ILE A 1 436 ? 10.883 -8 -20.719 1 98.81 436 ILE A O 1
ATOM 3259 N N . ALA A 1 437 ? 10.141 -9.648 -19.438 1 98.88 437 ALA A N 1
ATOM 3260 C CA . ALA A 1 437 ? 8.75 -9.594 -19.875 1 98.88 437 ALA A CA 1
ATOM 3261 C C . ALA A 1 437 ? 7.789 -9.711 -18.703 1 98.88 437 ALA A C 1
ATOM 3263 O O . ALA A 1 437 ? 8.148 -10.242 -17.641 1 98.88 437 ALA A O 1
ATOM 3264 N N . ALA A 1 438 ? 6.613 -9.188 -18.875 1 98.88 438 ALA A N 1
ATOM 3265 C CA . ALA A 1 438 ? 5.555 -9.328 -17.891 1 98.88 438 ALA A CA 1
ATOM 3266 C C . ALA A 1 438 ? 4.184 -9.406 -18.547 1 98.88 438 ALA A C 1
ATOM 3268 O O . ALA A 1 438 ? 3.941 -8.766 -19.578 1 98.88 438 ALA A O 1
ATOM 3269 N N . ILE A 1 439 ? 3.285 -10.203 -18.047 1 98.88 439 ILE A N 1
ATOM 3270 C CA . ILE A 1 439 ? 1.871 -10.258 -18.406 1 98.88 439 ILE A CA 1
ATOM 3271 C C . ILE A 1 439 ? 1.022 -9.891 -17.188 1 98.88 439 ILE A C 1
ATOM 3273 O O . ILE A 1 439 ? 1.016 -10.609 -16.188 1 98.88 439 ILE A O 1
ATOM 3277 N N . VAL A 1 440 ? 0.333 -8.758 -17.266 1 98.81 440 VAL A N 1
ATOM 3278 C CA . VAL A 1 440 ? -0.439 -8.25 -16.141 1 98.81 440 VAL A CA 1
ATOM 3279 C C . VAL A 1 440 ? -1.866 -7.945 -16.578 1 98.81 440 VAL A C 1
ATOM 3281 O O . VAL A 1 440 ? -2.152 -7.895 -17.781 1 98.81 440 VAL A O 1
ATOM 3284 N N . GLY A 1 441 ? -2.814 -7.879 -15.617 1 98.44 441 GLY A N 1
ATOM 3285 C CA . GLY A 1 441 ? -4.16 -7.395 -15.867 1 98.44 441 GLY A CA 1
ATOM 3286 C C . GLY A 1 441 ? -4.301 -5.891 -15.695 1 98.44 441 GLY A C 1
ATOM 3287 O O . GLY A 1 441 ? -3.469 -5.262 -15.039 1 98.44 441 GLY A O 1
ATOM 3288 N N . ASP A 1 442 ? -5.375 -5.328 -16.266 1 98.19 442 ASP A N 1
ATOM 3289 C CA . ASP A 1 442 ? -5.59 -3.889 -16.156 1 98.19 442 ASP A CA 1
ATOM 3290 C C . ASP A 1 442 ? -5.906 -3.482 -14.719 1 98.19 442 ASP A C 1
ATOM 3292 O O . ASP A 1 442 ? -5.547 -2.387 -14.289 1 98.19 442 ASP A O 1
ATOM 3296 N N . GLY A 1 443 ? -6.547 -4.344 -13.922 1 98 443 GLY A N 1
ATOM 3297 C CA . GLY A 1 443 ? -6.797 -4.051 -12.523 1 98 443 GLY A CA 1
ATOM 3298 C C . GLY A 1 443 ? -5.531 -3.959 -11.695 1 98 443 GLY A C 1
ATOM 3299 O O . GLY A 1 443 ? -5.301 -2.963 -11.008 1 98 443 GLY A O 1
ATOM 3300 N N . GLY A 1 444 ? -4.699 -5.02 -11.781 1 98 444 GLY A N 1
ATOM 3301 C CA . GLY A 1 444 ? -3.465 -5.066 -11.016 1 98 444 GLY A CA 1
ATOM 3302 C C . GLY A 1 444 ? -2.475 -3.986 -11.414 1 98 444 GLY A C 1
ATOM 3303 O O . GLY A 1 444 ? -1.844 -3.367 -10.555 1 98 444 GLY A O 1
ATOM 3304 N N . PHE A 1 445 ? -2.318 -3.656 -12.703 1 98.56 445 PHE A N 1
ATOM 3305 C CA . PHE A 1 445 ? -1.354 -2.678 -13.188 1 98.56 445 PHE A CA 1
ATOM 3306 C C . PHE A 1 445 ? -1.712 -1.278 -12.703 1 98.56 445 PHE A C 1
ATOM 3308 O O . PHE A 1 445 ? -0.828 -0.484 -12.383 1 98.56 445 PHE A O 1
ATOM 3315 N N . ALA A 1 446 ? -3.006 -1.019 -12.633 1 98.38 446 ALA A N 1
ATOM 3316 C CA . ALA A 1 446 ? -3.477 0.302 -12.219 1 98.38 446 ALA A CA 1
ATOM 3317 C C . ALA A 1 446 ? -3.135 0.58 -10.758 1 98.38 446 ALA A C 1
ATOM 3319 O O . ALA A 1 446 ? -2.992 1.737 -10.359 1 98.38 446 ALA A O 1
ATOM 3320 N N . MET A 1 447 ? -2.994 -0.447 -9.93 1 97.88 447 MET A N 1
ATOM 3321 C CA . MET A 1 447 ? -2.729 -0.287 -8.5 1 97.88 447 MET A CA 1
ATOM 3322 C C . MET A 1 447 ? -1.393 0.41 -8.273 1 97.88 447 MET A C 1
ATOM 3324 O O . MET A 1 447 ? -1.242 1.173 -7.316 1 97.88 447 MET A O 1
ATOM 3328 N N . GLN A 1 448 ? -0.403 0.106 -9.141 1 97 448 GLN A N 1
ATOM 3329 C CA . GLN A 1 448 ? 0.923 0.7 -9.008 1 97 448 GLN A CA 1
ATOM 3330 C C . GLN A 1 448 ? 1.383 1.312 -10.328 1 97 448 GLN A C 1
ATOM 3332 O O . GLN A 1 448 ? 2.525 1.114 -10.75 1 97 448 GLN A O 1
ATOM 3337 N N . LEU A 1 449 ? 0.483 2.025 -10.961 1 98.25 449 LEU A N 1
ATOM 3338 C CA . LEU A 1 449 ? 0.71 2.543 -12.305 1 98.25 449 LEU A CA 1
ATOM 3339 C C . LEU A 1 449 ? 1.946 3.436 -12.344 1 98.25 449 LEU A C 1
ATOM 3341 O O . LEU A 1 449 ? 2.756 3.344 -13.266 1 98.25 449 LEU A O 1
ATOM 3345 N N . GLY A 1 450 ? 2.166 4.273 -11.352 1 98.25 450 GLY A N 1
ATOM 3346 C CA . GLY A 1 450 ? 3.281 5.207 -11.305 1 98.25 450 GLY A CA 1
ATOM 3347 C C . GLY A 1 450 ? 4.633 4.52 -11.266 1 98.25 450 GLY A C 1
ATOM 3348 O O . GLY A 1 450 ? 5.648 5.113 -11.633 1 98.25 450 GLY A O 1
ATOM 3349 N N . GLU A 1 451 ? 4.66 3.246 -10.836 1 98.38 451 GLU A N 1
ATOM 3350 C CA . GLU A 1 451 ? 5.902 2.5 -10.68 1 98.38 451 GLU A CA 1
ATOM 3351 C C . GLU A 1 451 ? 6.543 2.201 -12.039 1 98.38 451 GLU A C 1
ATOM 3353 O O . GLU A 1 451 ? 7.727 1.871 -12.109 1 98.38 451 GLU A O 1
ATOM 3358 N N . PHE A 1 452 ? 5.758 2.307 -13.125 1 98.81 452 PHE A N 1
ATOM 3359 C CA . PHE A 1 452 ? 6.34 2.125 -14.453 1 98.81 452 PHE A CA 1
ATOM 3360 C C . PHE A 1 452 ? 7.453 3.137 -14.703 1 98.81 452 PHE A C 1
ATOM 3362 O O . PHE A 1 452 ? 8.422 2.842 -15.398 1 98.81 452 PHE A O 1
ATOM 3369 N N . SER A 1 453 ? 7.391 4.312 -14.086 1 98.69 453 SER A N 1
ATOM 3370 C CA . SER A 1 453 ? 8.438 5.316 -14.211 1 98.69 453 SER A CA 1
ATOM 3371 C C . SER A 1 453 ? 9.766 4.805 -13.656 1 98.69 453 SER A C 1
ATOM 3373 O O . SER A 1 453 ? 10.836 5.219 -14.109 1 98.69 453 SER A O 1
ATOM 3375 N N . THR A 1 454 ? 9.734 3.887 -12.633 1 98.69 454 THR A N 1
ATOM 3376 C CA . THR A 1 454 ? 10.938 3.279 -12.086 1 98.69 454 THR A CA 1
ATOM 3377 C C . THR A 1 454 ? 11.625 2.406 -13.133 1 98.69 454 THR A C 1
ATOM 3379 O O . THR A 1 454 ? 12.852 2.404 -13.25 1 98.69 454 THR A O 1
ATOM 3382 N N . ALA A 1 455 ? 10.82 1.629 -13.93 1 98.75 455 ALA A N 1
ATOM 3383 C CA . ALA A 1 455 ? 11.375 0.849 -15.023 1 98.75 455 ALA A CA 1
ATOM 3384 C C . ALA A 1 455 ? 12.078 1.751 -16.031 1 98.75 455 ALA A C 1
ATOM 3386 O O . ALA A 1 455 ? 13.141 1.403 -16.562 1 98.75 455 ALA A O 1
ATOM 3387 N N . VAL A 1 456 ? 11.445 2.885 -16.312 1 98.75 456 VAL A N 1
ATOM 3388 C CA . VAL A 1 456 ? 12.016 3.85 -17.25 1 98.75 456 VAL A CA 1
ATOM 3389 C C . VAL A 1 456 ? 13.312 4.422 -16.688 1 98.75 456 VAL A C 1
ATOM 3391 O O . VAL A 1 456 ? 14.328 4.484 -17.391 1 98.75 456 VAL A O 1
ATOM 3394 N N . ARG A 1 457 ? 13.32 4.812 -15.43 1 98.31 457 ARG A N 1
ATOM 3395 C CA . ARG A 1 457 ? 14.484 5.414 -14.773 1 98.31 457 ARG A CA 1
ATOM 3396 C C . ARG A 1 457 ? 15.703 4.512 -14.883 1 98.31 457 ARG A C 1
ATOM 3398 O O . ARG A 1 457 ? 16.812 4.988 -15.133 1 98.31 457 ARG A O 1
ATOM 3405 N N . TYR A 1 458 ? 15.5 3.279 -14.695 1 98.19 458 TYR A N 1
ATOM 3406 C CA . TYR A 1 458 ? 16.641 2.373 -14.609 1 98.19 458 TYR A CA 1
ATOM 3407 C C . TYR A 1 458 ? 16.844 1.626 -15.922 1 98.19 458 TYR A C 1
ATOM 3409 O O . TYR A 1 458 ? 17.625 0.67 -15.984 1 98.19 458 TYR A O 1
ATOM 3417 N N . GLY A 1 459 ? 16.141 1.988 -17 1 97.81 459 GLY A N 1
ATOM 3418 C CA . GLY A 1 459 ? 16.344 1.465 -18.344 1 97.81 459 GLY A CA 1
ATOM 3419 C C . GLY A 1 459 ? 16.125 -0.032 -18.438 1 97.81 459 GLY A C 1
ATOM 3420 O O . GLY A 1 459 ? 16.906 -0.743 -19.062 1 97.81 459 GLY A O 1
ATOM 3421 N N . ILE A 1 460 ? 15.102 -0.574 -17.688 1 98.31 460 ILE A N 1
ATOM 3422 C CA . ILE A 1 460 ? 14.82 -2.004 -17.734 1 98.31 460 ILE A CA 1
ATOM 3423 C C . ILE A 1 460 ? 14.344 -2.404 -19.125 1 98.31 460 ILE A C 1
ATOM 3425 O O . ILE A 1 460 ? 13.438 -1.778 -19.688 1 98.31 460 ILE A O 1
ATOM 3429 N N . PRO A 1 461 ? 14.969 -3.4 -19.797 1 98.19 461 PRO A N 1
ATOM 3430 C CA . PRO A 1 461 ? 14.477 -3.879 -21.094 1 98.19 461 PRO A CA 1
ATOM 3431 C C . PRO A 1 461 ? 13.18 -4.684 -20.984 1 98.19 461 PRO A C 1
ATOM 3433 O O . PRO A 1 461 ? 13.156 -5.871 -21.297 1 98.19 461 PRO A O 1
ATOM 3436 N N . LEU A 1 462 ? 12.102 -4.059 -20.641 1 98.69 462 LEU A N 1
ATOM 3437 C CA . LEU A 1 462 ? 10.836 -4.664 -20.25 1 98.69 462 LEU A CA 1
ATOM 3438 C C . LEU A 1 462 ? 9.812 -4.59 -21.375 1 98.69 462 LEU A C 1
ATOM 3440 O O . LEU A 1 462 ? 9.602 -3.521 -21.953 1 98.69 462 LEU A O 1
ATOM 3444 N N . LYS A 1 463 ? 9.273 -5.719 -21.797 1 98.94 463 LYS A N 1
ATOM 3445 C CA . LYS A 1 463 ? 8.047 -5.816 -22.578 1 98.94 463 LYS A CA 1
ATOM 3446 C C . LYS A 1 463 ? 6.863 -6.238 -21.719 1 98.94 463 LYS A C 1
ATOM 3448 O O . LYS A 1 463 ? 6.77 -7.398 -21.312 1 98.94 463 LYS A O 1
ATOM 3453 N N . LEU A 1 464 ? 5.965 -5.297 -21.422 1 98.94 464 LEU A N 1
ATOM 3454 C CA . LEU A 1 464 ? 4.855 -5.551 -20.516 1 98.94 464 LEU A CA 1
ATOM 3455 C C . LEU A 1 464 ? 3.531 -5.609 -21.266 1 98.94 464 LEU A C 1
ATOM 3457 O O . LEU A 1 464 ? 3.105 -4.613 -21.859 1 98.94 464 LEU A O 1
ATOM 3461 N N . LEU A 1 465 ? 2.881 -6.758 -21.281 1 98.94 465 LEU A N 1
ATOM 3462 C CA . LEU A 1 465 ? 1.571 -6.965 -21.891 1 98.94 465 LEU A CA 1
ATOM 3463 C C . LEU A 1 465 ? 0.458 -6.773 -20.875 1 98.94 465 LEU A C 1
ATOM 3465 O O . LEU A 1 465 ? 0.441 -7.445 -19.828 1 98.94 465 LEU A O 1
ATOM 3469 N N . VAL A 1 466 ? -0.425 -5.848 -21.141 1 98.88 466 VAL A N 1
ATOM 3470 C CA . VAL A 1 466 ? -1.607 -5.641 -20.312 1 98.88 466 VAL A CA 1
ATOM 3471 C C . VAL A 1 466 ? -2.818 -6.305 -20.969 1 98.88 466 VAL A C 1
ATOM 3473 O O . VAL A 1 466 ? -3.26 -5.887 -22.031 1 98.88 466 VAL A O 1
ATOM 3476 N N . ILE A 1 467 ? -3.299 -7.355 -20.297 1 98.62 467 ILE A N 1
ATOM 3477 C CA . ILE A 1 467 ? -4.59 -7.922 -20.672 1 98.62 467 ILE A CA 1
ATOM 3478 C C . ILE A 1 467 ? -5.711 -6.996 -20.219 1 98.62 467 ILE A C 1
ATOM 3480 O O . ILE A 1 467 ? -6.105 -7.027 -19.047 1 98.62 467 ILE A O 1
ATOM 3484 N N . LYS A 1 468 ? -6.27 -6.234 -21.156 1 98.25 468 LYS A N 1
ATOM 3485 C CA . LYS A 1 468 ? -7.23 -5.195 -20.797 1 98.25 468 LYS A CA 1
ATOM 3486 C C . LYS A 1 468 ? -8.648 -5.59 -21.203 1 98.25 468 LYS A C 1
ATOM 3488 O O . LYS A 1 468 ? -8.945 -5.719 -22.391 1 98.25 468 LYS A O 1
ATOM 3493 N N . ASN A 1 469 ? -9.461 -5.824 -20.219 1 97.25 469 ASN A N 1
ATOM 3494 C CA . ASN A 1 469 ? -10.859 -6.113 -20.5 1 97.25 469 ASN A CA 1
ATOM 3495 C C . ASN A 1 469 ? -11.789 -5.234 -19.672 1 97.25 469 ASN A C 1
ATOM 3497 O O . ASN A 1 469 ? -13.008 -5.41 -19.688 1 97.25 469 ASN A O 1
ATOM 3501 N N . ASN A 1 470 ? -11.211 -4.277 -18.859 1 97.62 470 ASN A N 1
ATOM 3502 C CA . ASN A 1 470 ? -11.93 -3.309 -18.031 1 97.62 470 ASN A CA 1
ATOM 3503 C C . ASN A 1 470 ? -12.836 -3.998 -17.016 1 97.62 470 ASN A C 1
ATOM 3505 O O . ASN A 1 470 ? -13.945 -3.531 -16.75 1 97.62 470 ASN A O 1
ATOM 3509 N N . MET A 1 471 ? -12.352 -5.109 -16.5 1 96.69 471 MET A N 1
ATOM 3510 C CA . MET A 1 471 ? -13.109 -5.918 -15.555 1 96.69 471 MET A CA 1
ATOM 3511 C C . MET A 1 471 ? -12.172 -6.672 -14.617 1 96.69 471 MET A C 1
ATOM 3513 O O . MET A 1 471 ? -11.133 -7.176 -15.039 1 96.69 471 MET A O 1
ATOM 3517 N N . LEU A 1 472 ? -12.461 -6.645 -13.289 1 97.31 472 LEU A N 1
ATOM 3518 C CA . LEU A 1 472 ? -11.852 -7.648 -12.43 1 97.31 472 LEU A CA 1
ATOM 3519 C C . LEU A 1 472 ? -12.398 -9.039 -12.734 1 97.31 472 LEU A C 1
ATOM 3521 O O . LEU A 1 472 ? -13.172 -9.586 -11.953 1 97.31 472 LEU A O 1
ATOM 3525 N N . ASN A 1 473 ? -11.906 -9.586 -13.766 1 95.88 473 ASN A N 1
ATOM 3526 C CA . ASN A 1 473 ? -12.547 -10.719 -14.422 1 95.88 473 ASN A CA 1
ATOM 3527 C C . ASN A 1 473 ? -12.492 -11.977 -13.547 1 95.88 473 ASN A C 1
ATOM 3529 O O . ASN A 1 473 ? -13.438 -12.758 -13.523 1 95.88 473 ASN A O 1
ATOM 3533 N N . GLN A 1 474 ? -11.383 -12.219 -12.938 1 95 474 GLN A N 1
ATOM 3534 C CA . GLN A 1 474 ? -11.305 -13.383 -12.07 1 95 474 GLN A CA 1
ATOM 3535 C C . GLN A 1 474 ? -12.367 -13.336 -10.984 1 95 474 GLN A C 1
ATOM 3537 O O . GLN A 1 474 ? -12.984 -14.359 -10.664 1 95 474 GLN A O 1
ATOM 3542 N N . ILE A 1 475 ? -12.578 -12.172 -10.414 1 95.88 475 ILE A N 1
ATOM 3543 C CA . ILE A 1 475 ? -13.562 -12 -9.344 1 95.88 475 ILE A CA 1
ATOM 3544 C C . ILE A 1 475 ? -14.969 -12.18 -9.906 1 95.88 475 ILE A C 1
ATOM 3546 O O . ILE A 1 475 ? -15.82 -12.797 -9.273 1 95.88 475 ILE A O 1
ATOM 3550 N N . ALA A 1 476 ? -15.234 -11.656 -11.094 1 95.31 476 ALA A N 1
ATOM 3551 C CA . ALA A 1 476 ? -16.547 -11.805 -11.734 1 95.31 476 ALA A CA 1
ATOM 3552 C C . ALA A 1 476 ? -16.891 -13.281 -11.922 1 95.31 476 ALA A C 1
ATOM 3554 O O . ALA A 1 476 ? -18.016 -13.695 -11.617 1 95.31 476 ALA A O 1
ATOM 3555 N N . TRP A 1 477 ? -15.969 -14.055 -12.406 1 93.56 477 TRP A N 1
ATOM 3556 C CA . TRP A 1 477 ? -16.203 -15.469 -12.641 1 93.56 477 TRP A CA 1
ATOM 3557 C C . TRP A 1 477 ? -16.406 -16.219 -11.32 1 93.56 477 TRP A C 1
ATOM 3559 O O . TRP A 1 477 ? -17.234 -17.125 -11.234 1 93.56 477 TRP A O 1
ATOM 3569 N N . GLU A 1 478 ? -15.617 -15.844 -10.305 1 93.12 478 GLU A N 1
ATOM 3570 C CA . GLU A 1 478 ? -15.781 -16.469 -8.992 1 93.12 478 GLU A CA 1
ATOM 3571 C C . GLU A 1 478 ? -17.156 -16.188 -8.414 1 93.12 478 GLU A C 1
ATOM 3573 O O . GLU A 1 478 ? -17.781 -17.078 -7.816 1 93.12 478 GLU A O 1
ATOM 3578 N N . GLN A 1 479 ? -17.641 -14.938 -8.555 1 95.44 479 GLN A N 1
ATOM 3579 C CA . GLN A 1 479 ? -18.984 -14.602 -8.086 1 95.44 479 GLN A CA 1
ATOM 3580 C C . GLN A 1 479 ? -20.031 -15.492 -8.734 1 95.44 479 GLN A C 1
ATOM 3582 O O . GLN A 1 479 ? -20.938 -16 -8.062 1 95.44 479 GLN A O 1
ATOM 3587 N N . MET A 1 480 ? -19.906 -15.812 -10.016 1 94.25 480 MET A N 1
ATOM 3588 C CA . MET A 1 480 ? -20.891 -16.578 -10.773 1 94.25 480 MET A CA 1
ATOM 3589 C C . MET A 1 480 ? -20.719 -18.078 -10.531 1 94.25 480 MET A C 1
ATOM 3591 O O . MET A 1 480 ? -21.688 -18.766 -10.219 1 94.25 480 MET A O 1
ATOM 3595 N N . MET A 1 481 ? -19.484 -18.562 -10.617 1 91.06 481 MET A N 1
ATOM 3596 C CA . MET A 1 481 ? -19.25 -20 -10.625 1 91.06 481 MET A CA 1
ATOM 3597 C C . MET A 1 481 ? -19.188 -20.547 -9.203 1 91.06 481 MET A C 1
ATOM 3599 O O . MET A 1 481 ? -19.609 -21.672 -8.953 1 91.06 481 MET A O 1
ATOM 3603 N N . PHE A 1 482 ? -18.578 -19.766 -8.297 1 89.69 482 PHE A N 1
ATOM 3604 C CA . PHE A 1 482 ? -18.391 -20.297 -6.953 1 89.69 482 PHE A CA 1
ATOM 3605 C C . PHE A 1 482 ? -19.641 -20.094 -6.113 1 89.69 482 PHE A C 1
ATOM 3607 O O . PHE A 1 482 ? -20.047 -20.969 -5.348 1 89.69 482 PHE A O 1
ATOM 3614 N N . LEU A 1 483 ? -20.266 -18.906 -6.254 1 91.56 483 LEU A N 1
ATOM 3615 C CA . LEU A 1 483 ? -21.344 -18.578 -5.324 1 91.56 483 LEU A CA 1
ATOM 3616 C C . LEU A 1 483 ? -22.703 -18.594 -6.035 1 91.56 483 LEU A C 1
ATOM 3618 O O . LEU A 1 483 ? -23.75 -18.609 -5.387 1 91.56 483 LEU A O 1
ATOM 3622 N N . GLY A 1 484 ? -22.703 -18.594 -7.344 1 94.62 484 GLY A N 1
ATOM 3623 C CA . GLY A 1 484 ? -23.953 -18.578 -8.094 1 94.62 484 GLY A CA 1
ATOM 3624 C C . GLY A 1 484 ? -24.656 -17.234 -8.047 1 94.62 484 GLY A C 1
ATOM 3625 O O . GLY A 1 484 ? -25.875 -17.172 -8.133 1 94.62 484 GLY A O 1
ATOM 3626 N N . ASN A 1 485 ? -23.906 -16.188 -7.773 1 95.69 485 ASN A N 1
ATOM 3627 C CA . ASN A 1 485 ? -24.438 -14.828 -7.73 1 95.69 485 ASN A CA 1
ATOM 3628 C C . ASN A 1 485 ? -24.125 -14.062 -9.008 1 95.69 485 ASN A C 1
ATOM 3630 O O . ASN A 1 485 ? -23.094 -14.297 -9.641 1 95.69 485 ASN A O 1
ATOM 3634 N N . PRO A 1 486 ? -25.047 -13.086 -9.406 1 95.94 486 PRO A N 1
ATOM 3635 C CA . PRO A 1 486 ? -24.703 -12.227 -10.539 1 95.94 486 PRO A CA 1
ATOM 3636 C C . PRO A 1 486 ? -23.453 -11.383 -10.297 1 95.94 486 PRO A C 1
ATOM 3638 O O . PRO A 1 486 ? -23.156 -11.023 -9.148 1 95.94 486 PRO A O 1
ATOM 3641 N N . GLN A 1 487 ? -22.781 -11.141 -11.398 1 95.31 487 GLN A N 1
ATOM 3642 C CA . GLN A 1 487 ? -21.609 -10.273 -11.336 1 95.31 487 GLN A CA 1
ATOM 3643 C C . GLN A 1 487 ? -21.969 -8.922 -10.727 1 95.31 487 GLN A C 1
ATOM 3645 O O . GLN A 1 487 ? -22.984 -8.312 -11.094 1 95.31 487 GLN A O 1
ATOM 3650 N N . PHE A 1 488 ? -21.141 -8.414 -9.742 1 96.31 488 PHE A N 1
ATOM 3651 C CA . PHE A 1 488 ? -21.375 -7.125 -9.094 1 96.31 488 PHE A CA 1
ATOM 3652 C C . PHE A 1 488 ? -20.062 -6.473 -8.688 1 96.31 488 PHE A C 1
ATOM 3654 O O . PHE A 1 488 ? -19.203 -7.113 -8.062 1 96.31 488 PHE A O 1
ATOM 3661 N N . GLY A 1 489 ? -19.922 -5.176 -9.07 1 96.38 489 GLY A N 1
ATOM 3662 C CA . GLY A 1 489 ? -18.828 -4.34 -8.586 1 96.38 489 GLY A CA 1
ATOM 3663 C C . GLY A 1 489 ? -17.5 -4.672 -9.227 1 96.38 489 GLY A C 1
ATOM 3664 O O . GLY A 1 489 ? -16.438 -4.363 -8.672 1 96.38 489 GLY A O 1
ATOM 3665 N N . CYS A 1 490 ? -17.484 -5.301 -10.414 1 97.38 490 CYS A N 1
ATOM 3666 C CA . CYS A 1 490 ? -16.234 -5.801 -10.977 1 97.38 490 CYS A CA 1
ATOM 3667 C C . CYS A 1 490 ? -15.797 -4.953 -12.172 1 97.38 490 CYS A C 1
ATOM 3669 O O . CYS A 1 490 ? -14.656 -5.039 -12.609 1 97.38 490 CYS A O 1
ATOM 3671 N N . GLU A 1 491 ? -16.672 -4.062 -12.719 1 97.38 491 GLU A N 1
ATOM 3672 C CA . GLU A 1 491 ? -16.344 -3.232 -13.875 1 97.38 491 GLU A CA 1
ATOM 3673 C C . GLU A 1 491 ? -15.336 -2.148 -13.508 1 97.38 491 GLU A C 1
ATOM 3675 O O . GLU A 1 491 ? -15.445 -1.525 -12.453 1 97.38 491 GLU A O 1
ATOM 3680 N N . LEU A 1 492 ? -14.398 -1.913 -14.375 1 97.81 492 LEU A N 1
ATOM 3681 C CA . LEU A 1 492 ? -13.352 -0.928 -14.117 1 97.81 492 LEU A CA 1
ATOM 3682 C C . LEU A 1 492 ? -13.5 0.274 -15.047 1 97.81 492 LEU A C 1
ATOM 3684 O O . LEU A 1 492 ? -13.859 0.122 -16.219 1 97.81 492 LEU A O 1
ATOM 3688 N N . GLN A 1 493 ? -13.242 1.492 -14.484 1 97.62 493 GLN A N 1
ATOM 3689 C CA . GLN A 1 493 ? -13.039 2.658 -15.336 1 97.62 493 GLN A CA 1
ATOM 3690 C C . GLN A 1 493 ? -11.844 2.459 -16.266 1 97.62 493 GLN A C 1
ATOM 3692 O O . GLN A 1 493 ? -10.734 2.174 -15.805 1 97.62 493 GLN A O 1
ATOM 3697 N N . PRO A 1 494 ? -12.109 2.574 -17.562 1 97.81 494 PRO A N 1
ATOM 3698 C CA . PRO A 1 494 ? -11.023 2.293 -18.5 1 97.81 494 PRO A CA 1
ATOM 3699 C C . PRO A 1 494 ? -9.852 3.266 -18.359 1 97.81 494 PRO A C 1
ATOM 3701 O O . PRO A 1 494 ? -10.062 4.457 -18.109 1 97.81 494 PRO A O 1
ATOM 3704 N N . ILE A 1 495 ? -8.672 2.779 -18.5 1 98.69 495 ILE A N 1
ATOM 3705 C CA . ILE A 1 495 ? -7.43 3.541 -18.594 1 98.69 495 ILE A CA 1
ATOM 3706 C C . ILE A 1 495 ? -6.707 3.201 -19.891 1 98.69 495 ILE A C 1
ATOM 3708 O O . ILE A 1 495 ? -6.652 2.037 -20.297 1 98.69 495 ILE A O 1
ATOM 3712 N N . ASP A 1 496 ? -6.254 4.18 -20.641 1 98.81 496 ASP A N 1
ATOM 3713 C CA . ASP A 1 496 ? -5.355 3.98 -21.781 1 98.81 496 ASP A CA 1
ATOM 3714 C C . ASP A 1 496 ? -3.914 3.795 -21.312 1 98.81 496 ASP A C 1
ATOM 3716 O O . ASP A 1 496 ? -3.15 4.758 -21.234 1 98.81 496 ASP A O 1
ATOM 3720 N N . PHE A 1 497 ? -3.574 2.549 -21.125 1 98.88 497 PHE A N 1
ATOM 3721 C CA . PHE A 1 497 ? -2.287 2.242 -20.516 1 98.88 497 PHE A CA 1
ATOM 3722 C C . PHE A 1 497 ? -1.143 2.58 -21.469 1 98.88 497 PHE A C 1
ATOM 3724 O O . PHE A 1 497 ? -0.026 2.861 -21.031 1 98.88 497 PHE A O 1
ATOM 3731 N N . ALA A 1 498 ? -1.34 2.469 -22.766 1 98.81 498 ALA A N 1
ATOM 3732 C CA . ALA A 1 498 ? -0.317 2.879 -23.734 1 98.81 498 ALA A CA 1
ATOM 3733 C C . ALA A 1 498 ? 0.012 4.363 -23.578 1 98.81 498 ALA A C 1
ATOM 3735 O O . ALA A 1 498 ? 1.184 4.742 -23.516 1 98.81 498 ALA A O 1
ATOM 3736 N N . LYS A 1 499 ? -1.035 5.18 -23.516 1 98.69 499 LYS A N 1
ATOM 3737 C CA . LYS A 1 499 ? -0.861 6.617 -23.328 1 98.69 499 LYS A CA 1
ATOM 3738 C C . LYS A 1 499 ? -0.21 6.91 -21.969 1 98.69 499 LYS A C 1
ATOM 3740 O O . LYS A 1 499 ? 0.639 7.797 -21.859 1 98.69 499 LYS A O 1
ATOM 3745 N N . ALA A 1 500 ? -0.627 6.207 -20.938 1 98.81 500 ALA A N 1
ATOM 3746 C CA . ALA A 1 500 ? -0.036 6.383 -19.609 1 98.81 500 ALA A CA 1
ATOM 3747 C C . ALA A 1 500 ? 1.457 6.062 -19.641 1 98.81 500 ALA A C 1
ATOM 3749 O O . ALA A 1 500 ? 2.248 6.73 -18.969 1 98.81 500 ALA A O 1
ATOM 3750 N N . ALA A 1 501 ? 1.821 4.992 -20.375 1 98.69 501 ALA A N 1
ATOM 3751 C CA . ALA A 1 501 ? 3.232 4.637 -20.484 1 98.69 501 ALA A CA 1
ATOM 3752 C C . ALA A 1 501 ? 4.043 5.785 -21.078 1 98.69 501 ALA A C 1
ATOM 3754 O O . ALA A 1 501 ? 5.137 6.094 -20.609 1 98.69 501 ALA A O 1
ATOM 3755 N N . GLU A 1 502 ? 3.529 6.398 -22.047 1 98.69 502 GLU A N 1
ATOM 3756 C CA . GLU A 1 502 ? 4.191 7.535 -22.688 1 98.69 502 GLU A CA 1
ATOM 3757 C C . GLU A 1 502 ? 4.328 8.703 -21.719 1 98.69 502 GLU A C 1
ATOM 3759 O O . GLU A 1 502 ? 5.352 9.391 -21.688 1 98.69 502 GLU A O 1
ATOM 3764 N N . ALA A 1 503 ? 3.283 8.906 -20.906 1 98.75 503 ALA A N 1
ATOM 3765 C CA . ALA A 1 503 ? 3.314 9.961 -19.906 1 98.75 503 ALA A CA 1
ATOM 3766 C C . ALA A 1 503 ? 4.449 9.727 -18.906 1 98.75 503 ALA A C 1
ATOM 3768 O O . ALA A 1 503 ? 4.961 10.68 -18.312 1 98.75 503 ALA A O 1
ATOM 3769 N N . MET A 1 504 ? 4.883 8.539 -18.766 1 98.5 504 MET A N 1
ATOM 3770 C CA . MET A 1 504 ? 5.891 8.203 -17.766 1 98.5 504 MET A CA 1
ATOM 3771 C C . MET A 1 504 ? 7.262 8.031 -18.406 1 98.5 504 MET A C 1
ATOM 3773 O O . MET A 1 504 ? 8.234 7.676 -17.734 1 98.5 504 MET A O 1
ATOM 3777 N N . GLY A 1 505 ? 7.395 8.188 -19.734 1 98.12 505 GLY A N 1
ATOM 3778 C CA . GLY A 1 505 ? 8.68 8.203 -20.406 1 98.12 505 GLY A CA 1
ATOM 3779 C C . GLY A 1 505 ? 8.969 6.93 -21.172 1 98.12 505 GLY A C 1
ATOM 3780 O O . GLY A 1 505 ? 10.023 6.801 -21.797 1 98.12 505 GLY A O 1
ATOM 3781 N N . GLY A 1 506 ? 8.008 5.977 -21.156 1 98.5 506 GLY A N 1
ATOM 3782 C CA . GLY A 1 506 ? 8.156 4.758 -21.938 1 98.5 506 GLY A CA 1
ATOM 3783 C C . GLY A 1 506 ? 7.438 4.809 -23.266 1 98.5 506 GLY A C 1
ATOM 3784 O O . GLY A 1 506 ? 7.172 5.891 -23.797 1 98.5 506 GLY A O 1
ATOM 3785 N N . LYS A 1 507 ? 7.277 3.682 -23.906 1 98.62 507 LYS A N 1
ATOM 3786 C CA . LYS A 1 507 ? 6.543 3.555 -25.156 1 98.62 507 LYS A CA 1
ATOM 3787 C C . LYS A 1 507 ? 5.258 2.752 -24.969 1 98.62 507 LYS A C 1
ATOM 3789 O O . LYS A 1 507 ? 5.219 1.821 -24.156 1 98.62 507 LYS A O 1
ATOM 3794 N N . GLY A 1 508 ? 4.246 3.152 -25.672 1 98.81 508 GLY A N 1
ATOM 3795 C CA . GLY A 1 508 ? 2.961 2.48 -25.578 1 98.81 508 GLY A CA 1
ATOM 3796 C C . GLY A 1 508 ? 2.473 1.959 -26.922 1 98.81 508 GLY A C 1
ATOM 3797 O O . GLY A 1 508 ? 2.66 2.607 -27.953 1 98.81 508 GLY A O 1
ATOM 3798 N N . PHE A 1 509 ? 1.909 0.774 -26.953 1 98.88 509 PHE A N 1
ATOM 3799 C CA . PHE A 1 509 ? 1.292 0.141 -28.109 1 98.88 509 PHE A CA 1
ATOM 3800 C C . PHE A 1 509 ? -0.098 -0.381 -27.766 1 98.88 509 PHE A C 1
ATOM 3802 O O . PHE A 1 509 ? -0.364 -0.743 -26.625 1 98.88 509 PHE A O 1
ATOM 3809 N N . SER A 1 510 ? -0.967 -0.376 -28.781 1 98.62 510 SER A N 1
ATOM 3810 C CA . SER A 1 510 ? -2.33 -0.854 -28.578 1 98.62 510 SER A CA 1
ATOM 3811 C C . SER A 1 510 ? -2.723 -1.873 -29.641 1 98.62 510 SER A C 1
ATOM 3813 O O . SER A 1 510 ? -2.379 -1.715 -30.812 1 98.62 510 SER A O 1
ATOM 3815 N N . ILE A 1 511 ? -3.342 -2.906 -29.172 1 98.31 511 ILE A N 1
ATOM 3816 C CA . ILE A 1 511 ? -3.896 -3.941 -30.031 1 98.31 511 ILE A CA 1
ATOM 3817 C C . ILE A 1 511 ? -5.391 -4.102 -29.766 1 98.31 511 ILE A C 1
ATOM 3819 O O . ILE A 1 511 ? -5.797 -4.285 -28.609 1 98.31 511 ILE A O 1
ATOM 3823 N N . GLU A 1 512 ? -6.23 -4.047 -30.781 1 95.88 512 GLU A N 1
ATOM 3824 C CA . GLU A 1 512 ? -7.676 -4.176 -30.609 1 95.88 512 GLU A CA 1
ATOM 3825 C C . GLU A 1 512 ? -8.242 -5.273 -31.5 1 95.88 512 GLU A C 1
ATOM 3827 O O . GLU A 1 512 ? -9.312 -5.824 -31.203 1 95.88 512 GLU A O 1
ATOM 3832 N N . ARG A 1 513 ? -7.551 -5.543 -32.781 1 94.56 513 ARG A N 1
ATOM 3833 C CA . ARG A 1 513 ? -8.031 -6.516 -33.75 1 94.56 513 ARG A CA 1
ATOM 3834 C C . ARG A 1 513 ? -6.996 -7.613 -33.969 1 94.56 513 ARG A C 1
ATOM 3836 O O . ARG A 1 513 ? -5.789 -7.359 -33.906 1 94.56 513 ARG A O 1
ATOM 3843 N N . ALA A 1 514 ? -7.438 -8.789 -34.156 1 95.25 514 ALA A N 1
ATOM 3844 C CA . ALA A 1 514 ? -6.59 -9.961 -34.344 1 95.25 514 ALA A CA 1
ATOM 3845 C C . ALA A 1 514 ? -5.559 -9.711 -35.438 1 95.25 514 ALA A C 1
ATOM 3847 O O . ALA A 1 514 ? -4.414 -10.156 -35.344 1 95.25 514 ALA A O 1
ATOM 3848 N N . GLU A 1 515 ? -5.918 -8.992 -36.469 1 94.94 515 GLU A N 1
ATOM 3849 C CA . GLU A 1 515 ? -5.062 -8.781 -37.625 1 94.94 515 GLU A CA 1
ATOM 3850 C C . GLU A 1 515 ? -3.871 -7.891 -37.281 1 94.94 515 GLU A C 1
ATOM 3852 O O . GLU A 1 515 ? -2.873 -7.867 -38 1 94.94 515 GLU A O 1
ATOM 3857 N N . GLU A 1 516 ? -3.979 -7.16 -36.125 1 96.25 516 GLU A N 1
ATOM 3858 C CA . GLU A 1 516 ? -2.928 -6.238 -35.719 1 96.25 516 GLU A CA 1
ATOM 3859 C C . GLU A 1 516 ? -1.889 -6.941 -34.844 1 96.25 516 GLU A C 1
ATOM 3861 O O . GLU A 1 516 ? -0.79 -6.422 -34.656 1 96.25 516 GLU A O 1
ATOM 3866 N N . VAL A 1 517 ? -2.15 -8.109 -34.375 1 97.38 517 VAL A N 1
ATOM 3867 C CA . VAL A 1 517 ? -1.405 -8.75 -33.312 1 97.38 517 VAL A CA 1
ATOM 3868 C C . VAL A 1 517 ? 0.054 -8.93 -33.719 1 97.38 517 VAL A C 1
ATOM 3870 O O . VAL A 1 517 ? 0.963 -8.469 -33.031 1 97.38 517 VAL A O 1
ATOM 3873 N N . GLU A 1 518 ? 0.279 -9.578 -34.906 1 96.75 518 GLU A N 1
ATOM 3874 C CA . GLU A 1 518 ? 1.644 -9.883 -35.312 1 96.75 518 GLU A CA 1
ATOM 3875 C C . GLU A 1 518 ? 2.441 -8.602 -35.562 1 96.75 518 GLU A C 1
ATOM 3877 O O . GLU A 1 518 ? 3.551 -8.445 -35.062 1 96.75 518 GLU A O 1
ATOM 3882 N N . ARG A 1 519 ? 1.909 -7.68 -36.281 1 97.94 519 ARG A N 1
ATOM 3883 C CA . ARG A 1 519 ? 2.59 -6.445 -36.656 1 97.94 519 ARG A CA 1
ATOM 3884 C C . ARG A 1 519 ? 2.932 -5.617 -35.438 1 97.94 519 ARG A C 1
ATOM 3886 O O . ARG A 1 519 ? 4.062 -5.148 -35.281 1 97.94 519 ARG A O 1
ATOM 3893 N N . VAL A 1 520 ? 1.963 -5.414 -34.531 1 98.56 520 VAL A N 1
ATOM 3894 C CA . VAL A 1 520 ? 2.148 -4.543 -33.375 1 98.56 520 VAL A CA 1
ATOM 3895 C C . VAL A 1 520 ? 3.127 -5.188 -32.406 1 98.56 520 VAL A C 1
ATOM 3897 O O . VAL A 1 520 ? 3.977 -4.504 -31.828 1 98.56 520 VAL A O 1
ATOM 3900 N N . LEU A 1 521 ? 3.016 -6.473 -32.188 1 98.75 521 LEU A N 1
ATOM 3901 C CA . LEU A 1 521 ? 3.959 -7.148 -31.297 1 98.75 521 LEU A CA 1
ATOM 3902 C C . LEU A 1 521 ? 5.379 -7.059 -31.859 1 98.75 521 LEU A C 1
ATOM 3904 O O . LEU A 1 521 ? 6.332 -6.863 -31.094 1 98.75 521 LEU A O 1
ATOM 3908 N N . ASP A 1 522 ? 5.523 -7.27 -33.188 1 98.5 522 ASP A N 1
ATOM 3909 C CA . ASP A 1 522 ? 6.848 -7.145 -33.781 1 98.5 522 ASP A CA 1
ATOM 3910 C C . ASP A 1 522 ? 7.434 -5.758 -33.531 1 98.5 522 ASP A C 1
ATOM 3912 O O . ASP A 1 522 ? 8.617 -5.629 -33.219 1 98.5 522 ASP A O 1
ATOM 3916 N N . GLN A 1 523 ? 6.652 -4.73 -33.688 1 98.62 523 GLN A N 1
ATOM 3917 C CA . GLN A 1 523 ? 7.086 -3.361 -33.438 1 98.62 523 GLN A CA 1
ATOM 3918 C C . GLN A 1 523 ? 7.457 -3.158 -31.969 1 98.62 523 GLN A C 1
ATOM 3920 O O . GLN A 1 523 ? 8.477 -2.535 -31.656 1 98.62 523 GLN A O 1
ATOM 3925 N N . ALA A 1 524 ? 6.605 -3.66 -31.078 1 98.62 524 ALA A N 1
ATOM 3926 C CA . ALA A 1 524 ? 6.82 -3.494 -29.641 1 98.62 524 ALA A CA 1
ATOM 3927 C C . ALA A 1 524 ? 8.117 -4.176 -29.203 1 98.62 524 ALA A C 1
ATOM 3929 O O . ALA A 1 524 ? 8.875 -3.621 -28.406 1 98.62 524 ALA A O 1
ATOM 3930 N N . PHE A 1 525 ? 8.375 -5.371 -29.719 1 98.31 525 PHE A N 1
ATOM 3931 C CA . PHE A 1 525 ? 9.547 -6.141 -29.312 1 98.31 525 PHE A CA 1
ATOM 3932 C C . PHE A 1 525 ? 10.82 -5.551 -29.922 1 98.31 525 PHE A C 1
ATOM 3934 O O . PHE A 1 525 ? 11.922 -5.785 -29.422 1 98.31 525 PHE A O 1
ATOM 3941 N N . ALA A 1 526 ? 10.711 -4.762 -31 1 97.88 526 ALA A N 1
ATOM 3942 C CA . ALA A 1 526 ? 11.852 -4.121 -31.641 1 97.88 526 ALA A CA 1
ATOM 3943 C C . ALA A 1 526 ? 12.195 -2.803 -30.953 1 97.88 526 ALA A C 1
ATOM 3945 O O . ALA A 1 526 ? 13.289 -2.268 -31.141 1 97.88 526 ALA A O 1
ATOM 3946 N N . ALA A 1 527 ? 11.289 -2.309 -30.125 1 97.31 527 ALA A N 1
ATOM 3947 C CA . ALA A 1 527 ? 11.484 -1.012 -29.484 1 97.31 527 ALA A CA 1
ATOM 3948 C C . ALA A 1 527 ? 12.477 -1.116 -28.328 1 97.31 527 ALA A C 1
ATOM 3950 O O . ALA A 1 527 ? 12.484 -2.107 -27.594 1 97.31 527 ALA A O 1
ATOM 3951 N N . ASP A 1 528 ? 13.281 -0.075 -28.125 1 94.88 528 ASP A N 1
ATOM 3952 C CA . ASP A 1 528 ? 14.219 -0.012 -27.016 1 94.88 528 ASP A CA 1
ATOM 3953 C C . ASP A 1 528 ? 13.531 0.48 -25.734 1 94.88 528 ASP A C 1
ATOM 3955 O O . ASP A 1 528 ? 12.57 1.251 -25.797 1 94.88 528 ASP A O 1
ATOM 3959 N N . GLY A 1 529 ? 14.07 0.007 -24.547 1 94.69 529 GLY A N 1
ATOM 3960 C CA . GLY A 1 529 ? 13.555 0.482 -23.281 1 94.69 529 GLY A CA 1
ATOM 3961 C C . GLY A 1 529 ? 12.258 -0.198 -22.859 1 94.69 529 GLY A C 1
ATOM 3962 O O . GLY A 1 529 ? 11.812 -1.141 -23.516 1 94.69 529 GLY A O 1
ATOM 3963 N N . PRO A 1 530 ? 11.664 0.296 -21.734 1 98.31 530 PRO A N 1
ATOM 3964 C CA . PRO A 1 530 ? 10.422 -0.314 -21.25 1 98.31 530 PRO A CA 1
ATOM 3965 C C . PRO A 1 530 ? 9.227 0.026 -22.141 1 98.31 530 PRO A C 1
ATOM 3967 O O . PRO A 1 530 ? 9.055 1.181 -22.531 1 98.31 530 PRO A O 1
ATOM 3970 N N . VAL A 1 531 ? 8.445 -0.985 -22.406 1 98.5 531 VAL A N 1
ATOM 3971 C CA . VAL A 1 531 ? 7.297 -0.888 -23.297 1 98.5 531 VAL A CA 1
ATOM 3972 C C . VAL A 1 531 ? 6.055 -1.438 -22.594 1 98.5 531 VAL A C 1
ATOM 3974 O O . VAL A 1 531 ? 6.129 -2.445 -21.891 1 98.5 531 VAL A O 1
ATOM 3977 N N . VAL A 1 532 ? 4.898 -0.664 -22.797 1 98.88 532 VAL A N 1
ATOM 3978 C CA . VAL A 1 532 ? 3.6 -1.208 -22.422 1 98.88 532 VAL A CA 1
ATOM 3979 C C . VAL A 1 532 ? 2.793 -1.539 -23.672 1 98.88 532 VAL A C 1
ATOM 3981 O O . VAL A 1 532 ? 2.641 -0.698 -24.562 1 98.88 532 VAL A O 1
ATOM 3984 N N . ILE A 1 533 ? 2.355 -2.756 -23.797 1 98.94 533 ILE A N 1
ATOM 3985 C CA . ILE A 1 533 ? 1.46 -3.223 -24.844 1 98.94 533 ILE A CA 1
ATOM 3986 C C . ILE A 1 533 ? 0.086 -3.531 -24.266 1 98.94 533 ILE A C 1
ATOM 3988 O O . ILE A 1 533 ? -0.079 -4.52 -23.547 1 98.94 533 ILE A O 1
ATOM 3992 N N . GLN A 1 534 ? -0.922 -2.67 -24.531 1 98.81 534 GLN A N 1
ATOM 3993 C CA . GLN A 1 534 ? -2.266 -3.016 -24.078 1 98.81 534 GLN A CA 1
ATOM 3994 C C . GLN A 1 534 ? -3.045 -3.74 -25.172 1 98.81 534 GLN A C 1
ATOM 3996 O O . GLN A 1 534 ? -2.994 -3.352 -26.344 1 98.81 534 GLN A O 1
ATOM 4001 N N . ALA A 1 535 ? -3.602 -4.816 -24.828 1 98.56 535 ALA A N 1
ATOM 4002 C CA . ALA A 1 535 ? -4.496 -5.566 -25.703 1 98.56 535 ALA A CA 1
ATOM 4003 C C . ALA A 1 535 ? -5.93 -5.531 -25.188 1 98.56 535 ALA A C 1
ATOM 4005 O O . ALA A 1 535 ? -6.211 -5.992 -24.078 1 98.56 535 ALA A O 1
ATOM 4006 N N . LEU A 1 536 ? -6.82 -4.883 -25.938 1 97.94 536 LEU A N 1
ATOM 4007 C CA . LEU A 1 536 ? -8.234 -4.887 -25.578 1 97.94 536 LEU A CA 1
ATOM 4008 C C . LEU A 1 536 ? -8.883 -6.219 -25.953 1 97.94 536 LEU A C 1
ATOM 4010 O O . LEU A 1 536 ? -9.094 -6.512 -27.125 1 97.94 536 LEU A O 1
ATOM 4014 N N . VAL A 1 537 ? -9.211 -7.02 -24.906 1 96.88 537 VAL A N 1
ATOM 4015 C CA . VAL A 1 537 ? -9.664 -8.383 -25.156 1 96.88 537 VAL A CA 1
ATOM 4016 C C . VAL A 1 537 ? -11.109 -8.547 -24.688 1 96.88 537 VAL A C 1
ATOM 4018 O O . VAL A 1 537 ? -11.664 -7.648 -24.062 1 96.88 537 VAL A O 1
ATOM 4021 N N . ASP A 1 538 ? -11.742 -9.656 -25.031 1 95.38 538 ASP A N 1
ATOM 4022 C CA . ASP A 1 538 ? -13.125 -9.992 -24.703 1 95.38 538 ASP A CA 1
ATOM 4023 C C . ASP A 1 538 ? -13.289 -10.242 -23.203 1 95.38 538 ASP A C 1
ATOM 4025 O O . ASP A 1 538 ? -12.773 -11.227 -22.688 1 95.38 538 ASP A O 1
ATOM 4029 N N . ALA A 1 539 ? -14.023 -9.367 -22.547 1 94.81 539 ALA A N 1
ATOM 4030 C CA . ALA A 1 539 ? -14.258 -9.469 -21.109 1 94.81 539 ALA A CA 1
ATOM 4031 C C . ALA A 1 539 ? -15.133 -10.68 -20.781 1 94.81 539 ALA A C 1
ATOM 4033 O O . ALA A 1 539 ? -15.195 -11.109 -19.625 1 94.81 539 ALA A O 1
ATOM 4034 N N . TYR A 1 540 ? -15.766 -11.273 -21.781 1 93.94 540 TYR A N 1
ATOM 4035 C CA . TYR A 1 540 ? -16.781 -12.297 -21.547 1 93.94 540 TYR A CA 1
ATOM 4036 C C . TYR A 1 540 ? -16.266 -13.672 -21.953 1 93.94 540 TYR A C 1
ATOM 4038 O O . TYR A 1 540 ? -17.062 -14.617 -22.078 1 93.94 540 TYR A O 1
ATOM 4046 N N . GLU A 1 541 ? -14.953 -13.695 -22.266 1 91.56 541 GLU A N 1
ATOM 4047 C CA . GLU A 1 541 ? -14.297 -14.984 -22.438 1 91.56 541 GLU A CA 1
ATOM 4048 C C . GLU A 1 541 ? -14.102 -15.703 -21.109 1 91.56 541 GLU A C 1
ATOM 4050 O O . GLU A 1 541 ? -13.375 -15.219 -20.234 1 91.56 541 GLU A O 1
ATOM 4055 N N . PRO A 1 542 ? -14.781 -16.875 -20.922 1 86.88 542 PRO A N 1
ATOM 4056 C CA . PRO A 1 542 ? -14.695 -17.531 -19.625 1 86.88 542 PRO A CA 1
ATOM 4057 C C . PRO A 1 542 ? -13.336 -18.172 -19.375 1 86.88 542 PRO A C 1
ATOM 4059 O O . PRO A 1 542 ? -12.703 -18.672 -20.312 1 86.88 542 PRO A O 1
ATOM 4062 N N . MET A 1 543 ? -12.961 -18.141 -18.125 1 80.94 543 MET A N 1
ATOM 4063 C CA . MET A 1 543 ? -11.844 -18.984 -17.672 1 80.94 543 MET A CA 1
ATOM 4064 C C . MET A 1 543 ? -12.344 -20.359 -17.234 1 80.94 543 MET A C 1
ATOM 4066 O O . MET A 1 543 ? -12.844 -20.5 -16.125 1 80.94 543 MET A O 1
ATOM 4070 N N . MET A 1 544 ? -12.125 -21.328 -18 1 86.44 544 MET A N 1
ATOM 4071 C CA . MET A 1 544 ? -12.656 -22.656 -17.703 1 86.44 544 MET A CA 1
ATOM 4072 C C . MET A 1 544 ? -11.586 -23.547 -17.094 1 86.44 544 MET A C 1
ATOM 4074 O O . MET A 1 544 ? -10.453 -23.594 -17.578 1 86.44 544 MET A O 1
ATOM 4078 N N . PRO A 1 545 ? -12 -24.234 -15.961 1 89.25 545 PRO A N 1
ATOM 4079 C CA . PRO A 1 545 ? -11.086 -25.297 -15.539 1 89.25 545 PRO A CA 1
ATOM 4080 C C . PRO A 1 545 ? -10.992 -26.422 -16.547 1 89.25 545 PRO A C 1
ATOM 4082 O O . PRO A 1 545 ? -11.828 -26.531 -17.453 1 89.25 545 PRO A O 1
ATOM 4085 N N . PRO A 1 546 ? -9.922 -27.234 -16.453 1 89.31 546 PRO A N 1
ATOM 4086 C CA . PRO A 1 546 ? -9.805 -28.359 -17.375 1 89.31 546 PRO A CA 1
ATOM 4087 C C . PRO A 1 546 ? -11.031 -29.266 -17.359 1 89.31 546 PRO A C 1
ATOM 4089 O O . PRO A 1 546 ? -11.484 -29.703 -18.422 1 89.31 546 PRO A O 1
ATOM 4092 N N . LYS A 1 547 ? -11.562 -29.484 -16.188 1 88.25 547 LYS A N 1
ATOM 4093 C CA . LYS A 1 547 ? -12.844 -30.156 -15.953 1 88.25 547 LYS A CA 1
ATOM 4094 C C . LYS A 1 547 ? -13.75 -29.328 -15.055 1 88.25 547 LYS A C 1
ATOM 4096 O O . LYS A 1 547 ? -13.398 -29.047 -13.898 1 88.25 547 LYS A O 1
ATOM 4101 N N . MET A 1 548 ? -14.898 -29.016 -15.609 1 89 548 MET A N 1
ATOM 4102 C CA . MET A 1 548 ? -15.812 -28.172 -14.836 1 89 548 MET A CA 1
ATOM 4103 C C . MET A 1 548 ? -16.484 -28.984 -13.727 1 89 548 MET A C 1
ATOM 4105 O O . MET A 1 548 ? -17.188 -29.953 -13.992 1 89 548 MET A O 1
ATOM 4109 N N . PRO A 1 549 ? -16.266 -28.562 -12.492 1 87.44 549 PRO A N 1
ATOM 4110 C CA . PRO A 1 549 ? -17.016 -29.234 -11.414 1 87.44 549 PRO A CA 1
ATOM 4111 C C . PRO A 1 549 ? -18.516 -29.016 -11.523 1 87.44 549 PRO A C 1
ATOM 4113 O O . PRO A 1 549 ? -18.969 -27.922 -11.883 1 87.44 549 PRO A O 1
ATOM 4116 N N . PRO A 1 550 ? -19.312 -30.031 -11.164 1 89.12 550 PRO A N 1
ATOM 4117 C CA . PRO A 1 550 ? -20.766 -29.938 -11.312 1 89.12 550 PRO A CA 1
ATOM 4118 C C . PRO A 1 550 ? -21.359 -28.781 -10.516 1 89.12 550 PRO A C 1
ATOM 4120 O O . PRO A 1 550 ? -22.297 -28.125 -10.984 1 89.12 550 PRO A O 1
ATOM 4123 N N . ASP A 1 551 ? -20.859 -28.562 -9.359 1 91.19 551 ASP A N 1
ATOM 4124 C CA . ASP A 1 551 ? -21.391 -27.484 -8.531 1 91.19 551 ASP A CA 1
ATOM 4125 C C . ASP A 1 551 ? -21.094 -26.125 -9.164 1 91.19 551 ASP A C 1
ATOM 4127 O O . ASP A 1 551 ? -21.922 -25.219 -9.102 1 91.19 551 ASP A O 1
ATOM 4131 N N . TYR A 1 552 ? -19.984 -25.984 -9.773 1 91.06 552 TYR A N 1
ATOM 4132 C CA . TYR A 1 552 ? -19.641 -24.75 -10.461 1 91.06 552 TYR A CA 1
ATOM 4133 C C . TYR A 1 552 ? -20.578 -24.516 -11.648 1 91.06 552 TYR A C 1
ATOM 4135 O O . TYR A 1 552 ? -21.016 -23.391 -11.891 1 91.06 552 TYR A O 1
ATOM 4143 N N . ALA A 1 553 ? -20.828 -25.609 -12.375 1 90.94 553 ALA A N 1
ATOM 4144 C CA . ALA A 1 553 ? -21.719 -25.516 -13.516 1 90.94 553 ALA A CA 1
ATOM 4145 C C . ALA A 1 553 ? -23.125 -25.078 -13.086 1 90.94 553 ALA A C 1
ATOM 4147 O O . ALA A 1 553 ? -23.75 -24.25 -13.734 1 90.94 553 ALA A O 1
ATOM 4148 N N . LYS A 1 554 ? -23.609 -25.656 -12.039 1 93.81 554 LYS A N 1
ATOM 4149 C CA . LYS A 1 554 ? -24.922 -25.328 -11.5 1 93.81 554 LYS A CA 1
ATOM 4150 C C . LYS A 1 554 ? -24.984 -23.859 -11.07 1 93.81 554 LYS A C 1
ATOM 4152 O O . LYS A 1 554 ? -25.938 -23.141 -11.406 1 93.81 554 LYS A O 1
ATOM 4157 N N . ASN A 1 555 ? -24 -23.438 -10.336 1 94.69 555 ASN A N 1
ATOM 4158 C CA . ASN A 1 555 ? -23.922 -22.062 -9.891 1 94.69 555 ASN A CA 1
ATOM 4159 C C . ASN A 1 555 ? -23.891 -21.094 -11.062 1 94.69 555 ASN A C 1
ATOM 4161 O O . ASN A 1 555 ? -24.562 -20.062 -11.047 1 94.69 555 ASN A O 1
ATOM 4165 N N . PHE A 1 556 ? -23.141 -21.453 -12.055 1 93.44 556 PHE A N 1
ATOM 4166 C CA . PHE A 1 556 ? -23 -20.625 -13.25 1 93.44 556 PHE A CA 1
ATOM 4167 C C . PHE A 1 556 ? -24.344 -20.438 -13.953 1 93.44 556 PHE A C 1
ATOM 4169 O O . PHE A 1 556 ? -24.703 -19.328 -14.328 1 93.44 556 PHE A O 1
ATOM 4176 N N . ARG A 1 557 ? -25.109 -21.453 -14.062 1 92.81 557 ARG A N 1
ATOM 4177 C CA . ARG A 1 557 ? -26.422 -21.406 -14.688 1 92.81 557 ARG A CA 1
ATOM 4178 C C . ARG A 1 557 ? -27.391 -20.531 -13.883 1 92.81 557 ARG A C 1
ATOM 4180 O O . ARG A 1 557 ? -28.234 -19.844 -14.453 1 92.81 557 ARG A O 1
ATOM 4187 N N . LYS A 1 558 ? -27.203 -20.594 -12.656 1 95.56 558 LYS A N 1
ATOM 4188 C CA . LYS A 1 558 ? -28.062 -19.828 -11.766 1 95.56 558 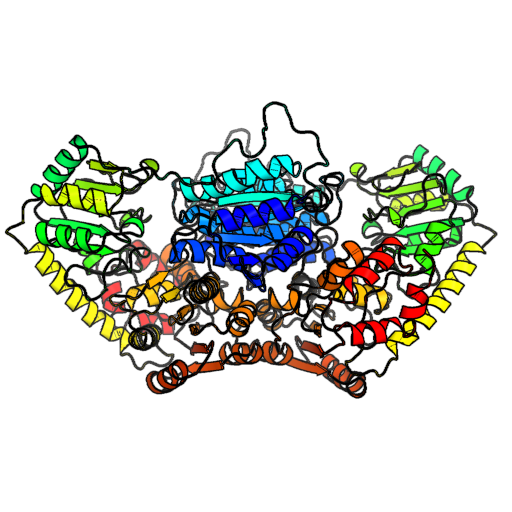LYS A CA 1
ATOM 4189 C C . LYS A 1 558 ? -27.766 -18.328 -11.875 1 95.56 558 LYS A C 1
ATOM 4191 O O . LYS A 1 558 ? -28.688 -17.5 -11.859 1 95.56 558 LYS A O 1
ATOM 4196 N N . ALA A 1 559 ? -26.547 -17.984 -12 1 95.69 559 ALA A N 1
ATOM 4197 C CA . ALA A 1 559 ? -26.094 -16.594 -11.953 1 95.69 559 ALA A CA 1
ATOM 4198 C C . ALA A 1 559 ? -26.312 -15.906 -13.305 1 95.69 559 ALA A C 1
ATOM 4200 O O . ALA A 1 559 ? -26.547 -14.695 -13.359 1 95.69 559 ALA A O 1
ATOM 4201 N N . LEU A 1 560 ? -26.266 -16.641 -14.398 1 94.75 560 LEU A N 1
ATOM 4202 C CA . LEU A 1 560 ? -26.094 -16.109 -15.75 1 94.75 560 LEU A CA 1
ATOM 4203 C C . LEU A 1 560 ? -27.281 -15.258 -16.156 1 94.75 560 LEU A C 1
ATOM 4205 O O . LEU A 1 560 ? -27.109 -14.188 -16.75 1 94.75 560 LEU A O 1
ATOM 4209 N N . PRO A 1 561 ? -28.516 -15.57 -15.836 1 94.56 561 PRO A N 1
ATOM 4210 C CA . PRO A 1 561 ? -29.656 -14.797 -16.328 1 94.56 561 PRO A CA 1
ATOM 4211 C C . PRO A 1 561 ? -29.625 -13.352 -15.852 1 94.56 561 PRO A C 1
ATOM 4213 O O . PRO A 1 561 ? -30.109 -12.453 -16.562 1 94.56 561 PRO A O 1
ATOM 4216 N N . ASP A 1 562 ? -29.078 -13.125 -14.672 1 94.94 562 ASP A N 1
ATOM 4217 C CA . ASP A 1 562 ? -29.109 -11.789 -14.086 1 94.94 562 ASP A CA 1
ATOM 4218 C C . ASP A 1 562 ? -27.75 -11.102 -14.195 1 94.94 562 ASP A C 1
ATOM 4220 O O . ASP A 1 562 ? -27.531 -10.055 -13.578 1 94.94 562 ASP A O 1
ATOM 4224 N N . THR A 1 563 ? -26.859 -11.695 -14.914 1 95 563 THR A N 1
ATOM 4225 C CA . THR A 1 563 ? -25.516 -11.148 -15.055 1 95 563 THR A CA 1
ATOM 4226 C C . THR A 1 563 ? -25.438 -10.258 -16.297 1 95 563 THR A C 1
ATOM 4228 O O . THR A 1 563 ? -25.875 -10.648 -17.375 1 95 563 THR A O 1
ATOM 4231 N N . PRO A 1 564 ? -24.828 -9 -16.125 1 91.94 564 PRO A N 1
ATOM 4232 C CA . PRO A 1 564 ? -24.578 -8.195 -17.312 1 91.94 564 PRO A CA 1
ATOM 4233 C C . PRO A 1 564 ? -23.719 -8.914 -18.344 1 91.94 564 PRO A C 1
ATOM 4235 O O . PRO A 1 564 ? -22.766 -9.609 -17.969 1 91.94 564 PRO A O 1
ATOM 4238 N N . GLY A 1 565 ? -24.047 -8.812 -19.703 1 92.62 565 GLY A N 1
ATOM 4239 C CA . GLY A 1 565 ? -23.266 -9.438 -20.766 1 92.62 565 GLY A CA 1
ATOM 4240 C C . GLY A 1 565 ? -23.609 -10.906 -20.969 1 92.62 565 GLY A C 1
ATOM 4241 O O . GLY A 1 565 ? -22.859 -11.633 -21.625 1 92.62 565 GLY A O 1
ATOM 4242 N N . ARG A 1 566 ? -24.719 -11.344 -20.406 1 94.38 566 ARG A N 1
ATOM 4243 C CA . ARG A 1 566 ? -25.125 -12.75 -20.422 1 94.38 566 ARG A CA 1
ATOM 4244 C C . ARG A 1 566 ? -25.109 -13.32 -21.844 1 94.38 566 ARG A C 1
ATOM 4246 O O . ARG A 1 566 ? -24.609 -14.43 -22.062 1 94.38 566 ARG A O 1
ATOM 4253 N N . GLU A 1 567 ? -25.578 -12.586 -22.828 1 94.5 567 GLU A N 1
ATOM 4254 C CA . GLU A 1 567 ? -25.672 -13.094 -24.203 1 94.5 567 GLU A CA 1
ATOM 4255 C C . GLU A 1 567 ? -24.281 -13.391 -24.766 1 94.5 567 GLU A C 1
ATOM 4257 O O . GLU A 1 567 ? -24.078 -14.438 -25.391 1 94.5 567 GLU A O 1
ATOM 4262 N N . ARG A 1 568 ? -23.391 -12.508 -24.531 1 93.94 568 ARG A N 1
ATOM 4263 C CA . ARG A 1 568 ? -22.031 -12.703 -25.016 1 93.94 568 ARG A CA 1
ATOM 4264 C C . ARG A 1 568 ? -21.359 -13.859 -24.281 1 93.94 568 ARG A C 1
ATOM 4266 O O . ARG A 1 568 ? -20.594 -14.617 -24.891 1 93.94 568 ARG A O 1
ATOM 4273 N N . ILE A 1 569 ? -21.594 -13.977 -23.016 1 94.31 569 ILE A N 1
ATOM 4274 C CA . ILE A 1 569 ? -21.031 -15.078 -22.234 1 94.31 569 ILE A CA 1
ATOM 4275 C C . ILE A 1 569 ? -21.531 -16.406 -22.781 1 94.31 569 ILE A C 1
ATOM 4277 O O . ILE A 1 569 ? -20.766 -17.344 -22.969 1 94.31 569 ILE A O 1
ATOM 4281 N N . GLU A 1 570 ? -22.844 -16.469 -23.062 1 93.81 570 GLU A N 1
ATOM 4282 C CA . GLU A 1 570 ? -23.453 -17.688 -23.594 1 93.81 570 GLU A CA 1
ATOM 4283 C C . GLU A 1 570 ? -22.859 -18.047 -24.953 1 93.81 570 GLU A C 1
ATOM 4285 O O . GLU A 1 570 ? -22.594 -19.219 -25.234 1 93.81 570 GLU A O 1
ATOM 4290 N N . GLU A 1 571 ? -22.609 -17.078 -25.734 1 92.69 571 GLU A N 1
ATOM 4291 C CA . GLU A 1 571 ? -22 -17.297 -27.031 1 92.69 571 GLU A CA 1
ATOM 4292 C C . GLU A 1 571 ? -20.609 -17.891 -26.891 1 92.69 571 GLU A C 1
ATOM 4294 O O . GLU A 1 571 ? -20.25 -18.828 -27.609 1 92.69 571 GLU A O 1
ATOM 4299 N N . ASN A 1 572 ? -19.812 -17.375 -26.031 1 92.31 572 ASN A N 1
ATOM 4300 C CA . ASN A 1 572 ? -18.438 -17.828 -25.844 1 92.31 572 ASN A CA 1
ATOM 4301 C C . ASN A 1 572 ? -18.391 -19.234 -25.25 1 92.31 572 ASN A C 1
ATOM 4303 O O . ASN A 1 572 ? -17.531 -20.047 -25.641 1 92.31 572 ASN A O 1
ATOM 4307 N N . VAL A 1 573 ? -19.281 -19.547 -24.359 1 91.56 573 VAL A N 1
ATOM 4308 C CA . VAL A 1 573 ? -19.312 -20.859 -23.719 1 91.56 573 VAL A CA 1
ATOM 4309 C C . VAL A 1 573 ? -19.734 -21.922 -24.719 1 91.56 573 VAL A C 1
ATOM 4311 O O . VAL A 1 573 ? -19.328 -23.078 -24.609 1 91.56 573 VAL A O 1
ATOM 4314 N N . ALA A 1 574 ? -20.438 -21.516 -25.75 1 90.88 574 ALA A N 1
ATOM 4315 C CA . ALA A 1 574 ? -20.953 -22.438 -26.766 1 90.88 574 ALA A CA 1
ATOM 4316 C C . ALA A 1 574 ? -19.891 -22.781 -27.797 1 90.88 574 ALA A C 1
ATOM 4318 O O . ALA A 1 574 ? -20.062 -23.703 -28.594 1 90.88 574 ALA A O 1
ATOM 4319 N N . ARG A 1 575 ? -18.766 -22.141 -27.703 1 88.5 575 ARG A N 1
ATOM 4320 C CA . ARG A 1 575 ? -17.703 -22.359 -28.656 1 88.5 575 ARG A CA 1
ATOM 4321 C C . ARG A 1 575 ? -16.625 -23.281 -28.078 1 88.5 575 ARG A C 1
ATOM 4323 O O . ARG A 1 575 ? -16.438 -23.328 -26.859 1 88.5 575 ARG A O 1
ATOM 4330 N N . GLU A 1 576 ? -15.977 -24.016 -29.031 1 87.88 576 GLU A N 1
ATOM 4331 C CA . GLU A 1 576 ? -14.828 -24.812 -28.594 1 87.88 576 GLU A CA 1
ATOM 4332 C C . GLU A 1 576 ? -13.641 -23.922 -28.266 1 87.88 576 GLU A C 1
ATOM 4334 O O . GLU A 1 576 ? -13.453 -22.859 -28.875 1 87.88 576 GLU A O 1
ATOM 4339 N N . PRO A 1 577 ? -12.867 -24.297 -27.359 1 89.81 577 PRO A N 1
ATOM 4340 C CA . PRO A 1 577 ? -12.906 -25.547 -26.578 1 89.81 577 PRO A CA 1
ATOM 4341 C C . PRO A 1 577 ? -13.773 -25.422 -25.328 1 89.81 577 PRO A C 1
ATOM 4343 O O . PRO A 1 577 ? -13.914 -26.391 -24.578 1 89.81 577 PRO A O 1
ATOM 4346 N N . ALA A 1 578 ? -14.312 -24.266 -25.078 1 87.5 578 ALA A N 1
ATOM 4347 C CA . ALA A 1 578 ? -15.094 -24.047 -23.859 1 87.5 578 ALA A CA 1
ATOM 4348 C C . ALA A 1 578 ? -16.266 -25.016 -23.766 1 87.5 578 ALA A C 1
ATOM 4350 O O . ALA A 1 578 ? -16.562 -25.531 -22.672 1 87.5 578 ALA A O 1
ATOM 4351 N N . LYS A 1 579 ? -16.891 -25.281 -24.844 1 86.75 579 LYS A N 1
ATOM 4352 C CA . LYS A 1 579 ? -18.016 -26.203 -24.891 1 86.75 579 LYS A CA 1
ATOM 4353 C C . LYS A 1 579 ? -17.609 -27.578 -24.375 1 86.75 579 LYS A C 1
ATOM 4355 O O . LYS A 1 579 ? -18.281 -28.141 -23.484 1 86.75 579 LYS A O 1
ATOM 4360 N N . THR A 1 580 ? -16.531 -28.047 -24.922 1 85.94 580 THR A N 1
ATOM 4361 C CA . THR A 1 580 ? -16.031 -29.359 -24.531 1 85.94 580 THR A CA 1
ATOM 4362 C C . THR A 1 580 ? -15.656 -29.375 -23.047 1 85.94 580 THR A C 1
ATOM 4364 O O . THR A 1 580 ? -15.945 -30.344 -22.344 1 85.94 580 THR A O 1
ATOM 4367 N N . MET A 1 581 ? -15.016 -28.359 -22.609 1 85.12 581 MET A N 1
ATOM 4368 C CA . MET A 1 581 ? -14.555 -28.266 -21.219 1 85.12 581 MET A CA 1
ATOM 4369 C C . MET A 1 581 ? -15.742 -28.172 -20.266 1 85.12 581 MET A C 1
ATOM 4371 O O . MET A 1 581 ? -15.68 -28.672 -19.141 1 85.12 581 MET A O 1
ATOM 4375 N N . MET A 1 582 ? -16.797 -27.531 -20.719 1 83.31 582 MET A N 1
ATOM 4376 C CA . MET A 1 582 ? -18.016 -27.406 -19.922 1 83.31 582 MET A CA 1
ATOM 4377 C C . MET A 1 582 ? -18.734 -28.734 -19.812 1 83.31 582 MET A C 1
ATOM 4379 O O . MET A 1 582 ? -19.328 -29.047 -18.797 1 83.31 582 MET A O 1
ATOM 4383 N N . GLU A 1 583 ? -18.656 -29.484 -20.875 1 78.94 583 GLU A N 1
ATOM 4384 C CA . GLU A 1 583 ? -19.375 -30.75 -20.938 1 78.94 583 GLU A CA 1
ATOM 4385 C C . GLU A 1 583 ? -18.562 -31.891 -20.344 1 78.94 583 GLU A C 1
ATOM 4387 O O . GLU A 1 583 ? -19.094 -32.969 -20.062 1 78.94 583 GLU A O 1
ATOM 4392 N N . ALA A 1 584 ? -17.359 -31.594 -20.312 1 69.31 584 ALA A N 1
ATOM 4393 C CA . ALA A 1 584 ? -16.5 -32.656 -19.766 1 69.31 584 ALA A CA 1
ATOM 4394 C C . ALA A 1 584 ? -16.938 -33.031 -18.344 1 69.31 584 ALA A C 1
ATOM 4396 O O . ALA A 1 584 ? -17.219 -32.156 -17.516 1 69.31 584 ALA A O 1
ATOM 4397 N N . GLU A 1 585 ? -17.828 -34 -18.188 1 59.69 585 GLU A N 1
ATOM 4398 C CA . GLU A 1 585 ? -18.406 -34.469 -16.922 1 59.69 585 GLU A CA 1
ATOM 4399 C C . GLU A 1 585 ? -17.328 -34.625 -15.852 1 59.69 585 GLU A C 1
ATOM 4401 O O . GLU A 1 585 ? -16.312 -35.281 -16.078 1 59.69 585 GLU A O 1
ATOM 4406 N N . GLY A 1 586 ? -17.281 -33.625 -14.898 1 51.06 586 GLY A N 1
ATOM 4407 C CA . GLY A 1 586 ? -16.5 -33.781 -13.695 1 51.06 586 GLY A CA 1
ATOM 4408 C C . GLY A 1 586 ? -16.922 -35 -12.859 1 51.06 586 GLY A C 1
ATOM 4409 O O . GLY A 1 586 ? -18.047 -35.469 -12.992 1 51.06 586 GLY A O 1
ATOM 4410 N N . MET B 1 1 ? -34.094 -17.016 6.188 1 85.75 1 MET B N 1
ATOM 4411 C CA . MET B 1 1 ? -33.344 -16.391 7.258 1 85.75 1 MET B CA 1
ATOM 4412 C C . MET B 1 1 ? -32.125 -15.656 6.699 1 85.75 1 MET B C 1
ATOM 4414 O O . MET B 1 1 ? -31.5 -16.109 5.734 1 85.75 1 MET B O 1
ATOM 4418 N N . PRO B 1 2 ? -31.844 -14.5 7.305 1 92.38 2 PRO B N 1
ATOM 4419 C CA . PRO B 1 2 ? -30.672 -13.781 6.793 1 92.38 2 PRO B CA 1
ATOM 4420 C C . PRO B 1 2 ? -29.359 -14.492 7.121 1 92.38 2 PRO B C 1
ATOM 4422 O O . PRO B 1 2 ? -29.266 -15.18 8.133 1 92.38 2 PRO B O 1
ATOM 4425 N N . ASN B 1 3 ? -28.422 -14.43 6.227 1 94.69 3 ASN B N 1
ATOM 4426 C CA . ASN B 1 3 ? -27.094 -14.953 6.512 1 94.69 3 ASN B CA 1
ATOM 4427 C C . ASN B 1 3 ? -26.203 -13.914 7.184 1 94.69 3 ASN B C 1
ATOM 4429 O O . ASN B 1 3 ? -26.641 -12.781 7.422 1 94.69 3 ASN B O 1
ATOM 4433 N N . ALA B 1 4 ? -24.984 -14.281 7.605 1 95.81 4 ALA B N 1
ATOM 4434 C CA . ALA B 1 4 ? -24.094 -13.414 8.367 1 95.81 4 ALA B CA 1
ATOM 4435 C C . ALA B 1 4 ? -23.781 -12.133 7.602 1 95.81 4 ALA B C 1
ATOM 4437 O O . ALA B 1 4 ? -23.703 -11.055 8.195 1 95.81 4 ALA B O 1
ATOM 4438 N N . ALA B 1 5 ? -23.594 -12.211 6.277 1 97.94 5 ALA B N 1
ATOM 4439 C CA . ALA B 1 5 ? -23.312 -11.047 5.449 1 97.94 5 ALA B CA 1
ATOM 4440 C C . ALA B 1 5 ? -24.5 -10.086 5.418 1 97.94 5 ALA B C 1
ATOM 4442 O O . ALA B 1 5 ? -24.328 -8.867 5.477 1 97.94 5 ALA B O 1
ATOM 4443 N N . GLU B 1 6 ? -25.672 -10.602 5.27 1 97.56 6 GLU B N 1
ATOM 4444 C CA . GLU B 1 6 ? -26.891 -9.797 5.266 1 97.56 6 GLU B CA 1
ATOM 4445 C C . GLU B 1 6 ? -27.094 -9.117 6.617 1 97.56 6 GLU B C 1
ATOM 4447 O O . GLU B 1 6 ? -27.5 -7.953 6.672 1 97.56 6 GLU B O 1
ATOM 4452 N N . ILE B 1 7 ? -26.828 -9.836 7.688 1 96 7 ILE B N 1
ATOM 4453 C CA . ILE B 1 7 ? -26.938 -9.266 9.023 1 96 7 ILE B CA 1
ATOM 4454 C C . ILE B 1 7 ? -25.969 -8.086 9.156 1 96 7 ILE B C 1
ATOM 4456 O O . ILE B 1 7 ? -26.344 -7.031 9.688 1 96 7 ILE B O 1
ATOM 4460 N N . LEU B 1 8 ? -24.734 -8.242 8.68 1 97.94 8 LEU B N 1
ATOM 4461 C CA . LEU B 1 8 ? -23.734 -7.18 8.711 1 97.94 8 LEU B CA 1
ATOM 4462 C C . LEU B 1 8 ? -24.234 -5.941 7.977 1 97.94 8 LEU B C 1
ATOM 4464 O O . LEU B 1 8 ? -24.219 -4.84 8.531 1 97.94 8 LEU B O 1
ATOM 4468 N N . VAL B 1 9 ? -24.672 -6.082 6.738 1 98.38 9 VAL B N 1
ATOM 4469 C CA . VAL B 1 9 ? -25.062 -4.957 5.891 1 98.38 9 VAL B CA 1
ATOM 4470 C C . VAL B 1 9 ? -26.297 -4.262 6.488 1 98.38 9 VAL B C 1
ATOM 4472 O O . VAL B 1 9 ? -26.359 -3.031 6.508 1 98.38 9 VAL B O 1
ATOM 4475 N N . ASP B 1 10 ? -27.266 -5.059 6.992 1 97 10 ASP B N 1
ATOM 4476 C CA . ASP B 1 10 ? -28.438 -4.477 7.652 1 97 10 ASP B CA 1
ATOM 4477 C C . ASP B 1 10 ? -28.016 -3.648 8.867 1 97 10 ASP B C 1
ATOM 4479 O O . ASP B 1 10 ? -28.562 -2.566 9.102 1 97 10 ASP B O 1
ATOM 4483 N N . THR B 1 11 ? -27.109 -4.199 9.633 1 96.06 11 THR B N 1
ATOM 4484 C CA . THR B 1 11 ? -26.625 -3.486 10.805 1 96.06 11 THR B CA 1
ATOM 4485 C C . THR B 1 11 ? -25.953 -2.174 10.406 1 96.06 11 THR B C 1
ATOM 4487 O O . THR B 1 11 ? -26.156 -1.145 11.055 1 96.06 11 THR B O 1
ATOM 4490 N N . LEU B 1 12 ? -25.109 -2.162 9.359 1 98.06 12 LEU B N 1
ATOM 4491 C CA . LEU B 1 12 ? -24.453 -0.949 8.883 1 98.06 12 LEU B CA 1
ATOM 4492 C C . LEU B 1 12 ? -25.484 0.102 8.477 1 98.06 12 LEU B C 1
ATOM 4494 O O . LEU B 1 12 ? -25.312 1.285 8.781 1 98.06 12 LEU B O 1
ATOM 4498 N N . ILE B 1 13 ? -26.547 -0.33 7.773 1 97.56 13 ILE B N 1
ATOM 4499 C CA . ILE B 1 13 ? -27.625 0.569 7.367 1 97.56 13 ILE B CA 1
ATOM 4500 C C . ILE B 1 13 ? -28.297 1.166 8.602 1 97.56 13 ILE B C 1
ATOM 4502 O O . ILE B 1 13 ? -28.578 2.365 8.641 1 97.56 13 ILE B O 1
ATOM 4506 N N . ASP B 1 14 ? -28.516 0.332 9.609 1 94.62 14 ASP B N 1
ATOM 4507 C CA . ASP B 1 14 ? -29.141 0.787 10.852 1 94.62 14 ASP B CA 1
ATOM 4508 C C . ASP B 1 14 ? -28.266 1.818 11.562 1 94.62 14 ASP B C 1
ATOM 4510 O O . ASP B 1 14 ? -28.781 2.688 12.273 1 94.62 14 ASP B O 1
ATOM 4514 N N . TRP B 1 15 ? -27 1.74 11.359 1 95.25 15 TRP B N 1
ATOM 4515 C CA . TRP B 1 15 ? -26.062 2.688 11.953 1 95.25 15 TRP B CA 1
ATOM 4516 C C . TRP B 1 15 ? -25.828 3.873 11.023 1 95.25 15 TRP B C 1
ATOM 4518 O O . TRP B 1 15 ? -24.859 4.621 11.195 1 95.25 15 TRP B O 1
ATOM 4528 N N . ASN B 1 16 ? -26.562 3.986 9.938 1 95.75 16 ASN B N 1
ATOM 4529 C CA . ASN B 1 16 ? -26.609 5.109 9.008 1 95.75 16 ASN B CA 1
ATOM 4530 C C . ASN B 1 16 ? -25.359 5.168 8.133 1 95.75 16 ASN B C 1
ATOM 4532 O O . ASN B 1 16 ? -24.875 6.254 7.82 1 95.75 16 ASN B O 1
ATOM 4536 N N . VAL B 1 17 ? -24.766 4.051 7.934 1 97.81 17 VAL B N 1
ATOM 4537 C CA . VAL B 1 17 ? -23.688 3.986 6.945 1 97.81 17 VAL B CA 1
ATOM 4538 C C . VAL B 1 17 ? -24.281 4.09 5.539 1 97.81 17 VAL B C 1
ATOM 4540 O O . VAL B 1 17 ? -25.125 3.283 5.152 1 97.81 17 VAL B O 1
ATOM 4543 N N . GLU B 1 18 ? -23.797 5.047 4.809 1 97.81 18 GLU B N 1
ATOM 4544 C CA . GLU B 1 18 ? -24.359 5.301 3.482 1 97.81 18 GLU B CA 1
ATOM 4545 C C . GLU B 1 18 ? -23.422 4.797 2.387 1 97.81 18 GLU B C 1
ATOM 4547 O O . GLU B 1 18 ? -23.859 4.527 1.267 1 97.81 18 GLU B O 1
ATOM 4552 N N . VAL B 1 19 ? -22.172 4.738 2.709 1 98.38 19 VAL B N 1
ATOM 4553 C CA . VAL B 1 19 ? -21.188 4.406 1.69 1 98.38 19 VAL B CA 1
ATOM 4554 C C . VAL B 1 19 ? -20.125 3.48 2.281 1 98.38 19 VAL B C 1
ATOM 4556 O O . VAL B 1 19 ? -19.75 3.615 3.449 1 98.38 19 VAL B O 1
ATOM 4559 N N . ILE B 1 20 ? -19.703 2.512 1.516 1 98.75 20 ILE B N 1
ATOM 4560 C CA . ILE B 1 20 ? -18.578 1.639 1.812 1 98.75 20 ILE B CA 1
ATOM 4561 C C . ILE B 1 20 ? -17.547 1.735 0.69 1 98.75 20 ILE B C 1
ATOM 4563 O O . ILE B 1 20 ? -17.891 1.6 -0.488 1 98.75 20 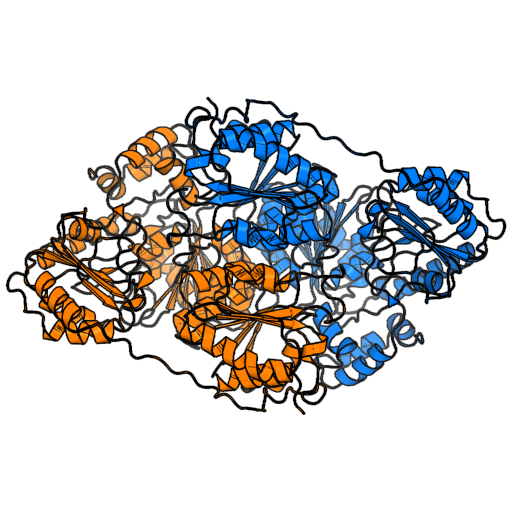ILE B O 1
ATOM 4567 N N . PHE B 1 21 ? -16.281 2.031 1.056 1 98.88 21 PHE B N 1
ATOM 4568 C CA . PHE B 1 21 ? -15.18 2.094 0.091 1 98.88 21 PHE B CA 1
ATOM 4569 C C . PHE B 1 21 ? -14.43 0.77 0.038 1 98.88 21 PHE B C 1
ATOM 4571 O O . PHE B 1 21 ? -14.062 0.217 1.076 1 98.88 21 PHE B O 1
ATOM 4578 N N . GLY B 1 22 ? -14.234 0.195 -1.153 1 98.56 22 GLY B N 1
ATOM 4579 C CA . GLY B 1 22 ? -13.484 -1.054 -1.148 1 98.56 22 GLY B CA 1
ATOM 4580 C C . GLY B 1 22 ? -13.242 -1.61 -2.539 1 98.56 22 GLY B C 1
ATOM 4581 O O . GLY B 1 22 ? -13.391 -0.895 -3.533 1 98.56 22 GLY B O 1
ATOM 4582 N N . LEU B 1 23 ? -12.688 -2.803 -2.604 1 97.88 23 LEU B N 1
ATOM 4583 C CA . LEU B 1 23 ? -12.43 -3.617 -3.787 1 97.88 23 LEU B CA 1
ATOM 4584 C C . LEU B 1 23 ? -12.969 -5.031 -3.598 1 97.88 23 LEU B C 1
ATOM 4586 O O . LEU B 1 23 ? -12.727 -5.66 -2.566 1 97.88 23 LEU B O 1
ATOM 4590 N N . PRO B 1 24 ? -13.781 -5.539 -4.609 1 97.31 24 PRO B N 1
ATOM 4591 C CA . PRO B 1 24 ? -14.273 -6.91 -4.449 1 97.31 24 PRO B CA 1
ATOM 4592 C C . PRO B 1 24 ? -13.156 -7.949 -4.508 1 97.31 24 PRO B C 1
ATOM 4594 O O . PRO B 1 24 ? -12.062 -7.66 -5.004 1 97.31 24 PRO B O 1
ATOM 4597 N N . GLY B 1 25 ? -13.453 -9.07 -4.004 1 95.75 25 GLY B N 1
ATOM 4598 C CA . GLY B 1 25 ? -12.492 -10.164 -3.977 1 95.75 25 GLY B CA 1
ATOM 4599 C C . GLY B 1 25 ? -13.078 -11.461 -3.451 1 95.75 25 GLY B C 1
ATOM 4600 O O . GLY B 1 25 ? -14.18 -11.477 -2.904 1 95.75 25 GLY B O 1
ATOM 4601 N N . ASP B 1 26 ? -12.344 -12.5 -3.604 1 92.38 26 ASP B N 1
ATOM 4602 C CA . ASP B 1 26 ? -12.805 -13.844 -3.297 1 92.38 26 ASP B CA 1
ATOM 4603 C C . ASP B 1 26 ? -13.188 -13.977 -1.825 1 92.38 26 ASP B C 1
ATOM 4605 O O . ASP B 1 26 ? -14.203 -14.602 -1.497 1 92.38 26 ASP B O 1
ATOM 4609 N N . GLY B 1 27 ? -12.461 -13.297 -0.995 1 95.06 27 GLY B N 1
ATOM 4610 C CA . GLY B 1 27 ? -12.664 -13.461 0.435 1 95.06 27 GLY B CA 1
ATOM 4611 C C . GLY B 1 27 ? -13.867 -12.703 0.958 1 95.06 27 GLY B C 1
ATOM 4612 O O . GLY B 1 27 ? -14.273 -12.891 2.105 1 95.06 27 GLY B O 1
ATOM 4613 N N . ILE B 1 28 ? -14.484 -11.859 0.104 1 97.62 28 ILE B N 1
ATOM 4614 C CA . ILE B 1 28 ? -15.586 -11.047 0.625 1 97.62 28 ILE B CA 1
ATOM 4615 C C . ILE B 1 28 ? -16.766 -11.078 -0.35 1 97.62 28 ILE B C 1
ATOM 4617 O O . ILE B 1 28 ? -17.594 -10.18 -0.346 1 97.62 28 ILE B O 1
ATOM 4621 N N . ASN B 1 29 ? -16.859 -12.023 -1.254 1 95.94 29 ASN B N 1
ATOM 4622 C CA . ASN B 1 29 ? -17.906 -12.086 -2.264 1 95.94 29 ASN B CA 1
ATOM 4623 C C . ASN B 1 29 ? -19.297 -12.258 -1.629 1 95.94 29 ASN B C 1
ATOM 4625 O O . ASN B 1 29 ? -20.297 -11.781 -2.164 1 95.94 29 ASN B O 1
ATOM 4629 N N . GLY B 1 30 ? -19.375 -12.977 -0.472 1 96.56 30 GLY B N 1
ATOM 4630 C CA . GLY B 1 30 ? -20.641 -13.031 0.257 1 96.56 30 GLY B CA 1
ATOM 4631 C C . GLY B 1 30 ? -21.141 -11.664 0.682 1 96.56 30 GLY B C 1
ATOM 4632 O O . GLY B 1 30 ? -22.328 -11.383 0.594 1 96.56 30 GLY B O 1
ATOM 4633 N N . ILE B 1 31 ? -20.219 -10.859 1.173 1 98.31 31 ILE B N 1
ATOM 4634 C CA . ILE B 1 31 ? -20.578 -9.5 1.581 1 98.31 31 ILE B CA 1
ATOM 4635 C C . ILE B 1 31 ? -20.953 -8.672 0.355 1 98.31 31 ILE B C 1
ATOM 4637 O O . ILE B 1 31 ? -21.891 -7.883 0.398 1 98.31 31 ILE B O 1
ATOM 4641 N N . MET B 1 32 ? -20.234 -8.844 -0.785 1 98 32 MET B N 1
ATOM 4642 C CA . MET B 1 32 ? -20.562 -8.133 -2.021 1 98 32 MET B CA 1
ATOM 4643 C C . MET B 1 32 ? -21.984 -8.453 -2.473 1 98 32 MET B C 1
ATOM 4645 O O . MET B 1 32 ? -22.688 -7.574 -2.965 1 98 32 MET B O 1
ATOM 4649 N N . GLU B 1 33 ? -22.406 -9.742 -2.352 1 97.62 33 GLU B N 1
ATOM 4650 C CA . GLU B 1 33 ? -23.766 -10.125 -2.713 1 97.62 33 GLU B CA 1
ATOM 4651 C C . GLU B 1 33 ? -24.781 -9.422 -1.823 1 97.62 33 GLU B C 1
ATOM 4653 O O . GLU B 1 33 ? -25.828 -8.953 -2.305 1 97.62 33 GLU B O 1
ATOM 4658 N N . ALA B 1 34 ? -24.469 -9.367 -0.512 1 98.12 34 ALA B N 1
ATOM 4659 C CA . ALA B 1 34 ? -25.359 -8.664 0.406 1 98.12 34 ALA B CA 1
ATOM 4660 C C . ALA B 1 34 ? -25.484 -7.191 0.035 1 98.12 34 ALA B C 1
ATOM 4662 O O . ALA B 1 34 ? -26.562 -6.605 0.115 1 98.12 34 ALA B O 1
ATOM 4663 N N . LEU B 1 35 ? -24.375 -6.562 -0.34 1 98.19 35 LEU B N 1
ATOM 4664 C CA . LEU B 1 35 ? -24.375 -5.168 -0.769 1 98.19 35 LEU B CA 1
ATOM 4665 C C . LEU B 1 35 ? -25.172 -4.992 -2.059 1 98.19 35 LEU B C 1
ATOM 4667 O O . LEU B 1 35 ? -25.922 -4.023 -2.201 1 98.19 35 LEU B O 1
ATOM 4671 N N . ARG B 1 36 ? -24.984 -5.938 -3.062 1 97.31 36 ARG B N 1
ATOM 4672 C CA . ARG B 1 36 ? -25.703 -5.871 -4.328 1 97.31 36 ARG B CA 1
ATOM 4673 C C . ARG B 1 36 ? -27.203 -5.852 -4.098 1 97.31 36 ARG B C 1
ATOM 4675 O O . ARG B 1 36 ? -27.938 -5.082 -4.734 1 97.31 36 ARG B O 1
ATOM 4682 N N . LYS B 1 37 ? -27.719 -6.605 -3.146 1 97 37 LYS B N 1
ATOM 4683 C CA . LYS B 1 37 ? -29.141 -6.754 -2.867 1 97 37 LYS B CA 1
ATOM 4684 C C . LYS B 1 37 ? -29.703 -5.508 -2.188 1 97 37 LYS B C 1
ATOM 4686 O O . LYS B 1 37 ? -30.906 -5.266 -2.219 1 97 37 LYS B O 1
ATOM 4691 N N . LYS B 1 38 ? -28.828 -4.73 -1.584 1 97.5 38 LYS B N 1
ATOM 4692 C CA . LYS B 1 38 ? -29.266 -3.559 -0.834 1 97.5 38 LYS B CA 1
ATOM 4693 C C . LYS B 1 38 ? -28.703 -2.273 -1.429 1 97.5 38 LYS B C 1
ATOM 4695 O O . LYS B 1 38 ? -28.516 -1.285 -0.717 1 97.5 38 LYS B O 1
ATOM 4700 N N . GLN B 1 39 ? -28.391 -2.244 -2.664 1 95.62 39 GLN B N 1
ATOM 4701 C CA . GLN B 1 39 ? -27.688 -1.144 -3.32 1 95.62 39 GLN B CA 1
ATOM 4702 C C . GLN B 1 39 ? -28.531 0.126 -3.312 1 95.62 39 GLN B C 1
ATOM 4704 O O . GLN B 1 39 ? -28.016 1.226 -3.516 1 95.62 39 GLN B O 1
ATOM 4709 N N . ASP B 1 40 ? -29.828 0.051 -2.992 1 96.56 40 ASP B N 1
ATOM 4710 C CA . ASP B 1 40 ? -30.719 1.209 -2.906 1 96.56 40 ASP B CA 1
ATOM 4711 C C . ASP B 1 40 ? -30.547 1.928 -1.57 1 96.56 40 ASP B C 1
ATOM 4713 O O . ASP B 1 40 ? -30.969 3.076 -1.422 1 96.56 40 ASP B O 1
ATOM 4717 N N . ARG B 1 41 ? -29.906 1.297 -0.587 1 97.19 41 ARG B N 1
ATOM 4718 C CA . ARG B 1 41 ? -29.844 1.853 0.76 1 97.19 41 ARG B CA 1
ATOM 4719 C C . ARG B 1 41 ? -28.391 2.137 1.158 1 97.19 41 ARG B C 1
ATOM 4721 O O . ARG B 1 41 ? -28.141 2.955 2.045 1 97.19 41 ARG B O 1
ATOM 4728 N N . ILE B 1 42 ? -27.484 1.444 0.615 1 97.81 42 ILE B N 1
ATOM 4729 C CA . ILE B 1 42 ? -26.062 1.581 0.922 1 97.81 42 ILE B CA 1
ATOM 4730 C C . ILE B 1 42 ? -25.234 1.45 -0.36 1 97.81 42 ILE B C 1
ATOM 4732 O O . ILE B 1 42 ? -25.422 0.504 -1.129 1 97.81 42 ILE B O 1
ATOM 4736 N N . SER B 1 43 ? -24.344 2.434 -0.595 1 97.94 43 SER B N 1
ATOM 4737 C CA . SER B 1 43 ? -23.578 2.48 -1.841 1 97.94 43 SER B CA 1
ATOM 4738 C C . SER B 1 43 ? -22.188 1.865 -1.668 1 97.94 43 SER B C 1
ATOM 4740 O O . SER B 1 43 ? -21.547 2.062 -0.638 1 97.94 43 SER B O 1
ATOM 4742 N N . PHE B 1 44 ? -21.797 1.078 -2.627 1 98.25 44 PHE B N 1
ATOM 4743 C CA . PHE B 1 44 ? -20.438 0.572 -2.719 1 98.25 44 PHE B CA 1
ATOM 4744 C C . PHE B 1 44 ? -19.609 1.415 -3.684 1 98.25 44 PHE B C 1
ATOM 4746 O O . PHE B 1 44 ? -19.953 1.556 -4.855 1 98.25 44 PHE B O 1
ATOM 4753 N N . VAL B 1 45 ? -18.484 2.035 -3.254 1 98.69 45 VAL B N 1
ATOM 4754 C CA . VAL B 1 45 ? -17.562 2.807 -4.074 1 98.69 45 VAL B CA 1
ATOM 4755 C C . VAL B 1 45 ? -16.297 1.982 -4.34 1 98.69 45 VAL B C 1
ATOM 4757 O O . VAL B 1 45 ? -15.516 1.715 -3.422 1 98.69 45 VAL B O 1
ATOM 4760 N N . GLN B 1 46 ? -16.109 1.575 -5.582 1 98.5 46 GLN B N 1
ATOM 4761 C CA . GLN B 1 46 ? -14.945 0.782 -5.98 1 98.5 46 GLN B CA 1
ATOM 4762 C C . GLN B 1 46 ? -13.703 1.657 -6.121 1 98.5 46 GLN B C 1
ATOM 4764 O O . GLN B 1 46 ? -13.75 2.715 -6.754 1 98.5 46 GLN B O 1
ATOM 4769 N N . VAL B 1 47 ? -12.672 1.247 -5.477 1 98.56 47 VAL B N 1
ATOM 4770 C CA . VAL B 1 47 ? -11.375 1.909 -5.57 1 98.56 47 VAL B CA 1
ATOM 4771 C C . VAL B 1 47 ? -10.445 1.099 -6.469 1 98.56 47 VAL B C 1
ATOM 4773 O O . VAL B 1 47 ? -10.805 0.01 -6.926 1 98.56 47 VAL B O 1
ATOM 4776 N N . ARG B 1 48 ? -9.273 1.64 -6.785 1 97.88 48 ARG B N 1
ATOM 4777 C CA . ARG B 1 48 ? -8.273 0.904 -7.559 1 97.88 48 ARG B CA 1
ATOM 4778 C C . ARG B 1 48 ? -7.312 0.158 -6.645 1 97.88 48 ARG B C 1
ATOM 4780 O O . ARG B 1 48 ? -6.75 -0.868 -7.031 1 97.88 48 ARG B O 1
ATOM 4787 N N . HIS B 1 49 ? -7.109 0.667 -5.488 1 98.25 49 HIS B N 1
ATOM 4788 C CA . HIS B 1 49 ? -6.223 0.076 -4.492 1 98.25 49 HIS B CA 1
ATOM 4789 C C . HIS B 1 49 ? -6.828 0.166 -3.094 1 98.25 49 HIS B C 1
ATOM 4791 O O . HIS B 1 49 ? -7.273 1.236 -2.674 1 98.25 49 HIS B O 1
ATOM 4797 N N . GLU B 1 50 ? -6.809 -0.858 -2.32 1 98.5 50 GLU B N 1
ATOM 4798 C CA . GLU B 1 50 ? -7.484 -0.905 -1.026 1 98.5 50 GLU B CA 1
ATOM 4799 C C . GLU B 1 50 ? -6.871 0.095 -0.049 1 98.5 50 GLU B C 1
ATOM 4801 O O . GLU B 1 50 ? -7.535 0.543 0.887 1 98.5 50 GLU B O 1
ATOM 4806 N N . GLU B 1 51 ? -5.57 0.488 -0.204 1 98.38 51 GLU B N 1
ATOM 4807 C CA . GLU B 1 51 ? -5.012 1.581 0.585 1 98.38 51 GLU B CA 1
ATOM 4808 C C . GLU B 1 51 ? -5.859 2.844 0.458 1 98.38 51 GLU B C 1
ATOM 4810 O O . GLU B 1 51 ? -6.117 3.527 1.451 1 98.38 51 GLU B O 1
ATOM 4815 N N . SER B 1 52 ? -6.316 3.133 -0.783 1 98.62 52 SER B N 1
ATOM 4816 C CA . SER B 1 52 ? -7.164 4.293 -1.026 1 98.62 52 SER B CA 1
ATOM 4817 C C . SER B 1 52 ? -8.523 4.141 -0.344 1 98.62 52 SER B C 1
ATOM 4819 O O . SER B 1 52 ? -9.109 5.125 0.103 1 98.62 52 SER B O 1
ATOM 4821 N N . ALA B 1 53 ? -9.016 2.877 -0.26 1 98.88 53 ALA B N 1
ATOM 4822 C CA . ALA B 1 53 ? -10.273 2.639 0.436 1 98.88 53 ALA B CA 1
ATOM 4823 C C . ALA B 1 53 ? -10.188 3.074 1.896 1 98.88 53 ALA B C 1
ATOM 4825 O O . ALA B 1 53 ? -11.094 3.742 2.406 1 98.88 53 ALA B O 1
ATOM 4826 N N . ALA B 1 54 ? -9.094 2.684 2.541 1 98.88 54 ALA B N 1
ATOM 4827 C CA . ALA B 1 54 ? -8.914 3.031 3.949 1 98.88 54 ALA B CA 1
ATOM 4828 C C . ALA B 1 54 ? -8.703 4.531 4.121 1 98.88 54 ALA B C 1
ATOM 4830 O O . ALA B 1 54 ? -9.25 5.137 5.047 1 98.88 54 ALA B O 1
ATOM 4831 N N . PHE B 1 55 ? -7.922 5.184 3.207 1 98.88 55 PHE B N 1
ATOM 4832 C CA . PHE B 1 55 ? -7.762 6.633 3.25 1 98.88 55 PHE B CA 1
ATOM 4833 C C . PHE B 1 55 ? -9.102 7.332 3.047 1 98.88 55 PHE B C 1
ATOM 4835 O O . PHE B 1 55 ? -9.391 8.336 3.703 1 98.88 55 PHE B O 1
ATOM 4842 N N . MET B 1 56 ? -9.898 6.832 2.113 1 98.94 56 MET B N 1
ATOM 4843 C CA . MET B 1 56 ? -11.195 7.449 1.827 1 98.94 56 MET B CA 1
ATOM 4844 C C . MET B 1 56 ? -12.141 7.297 3.012 1 98.94 56 MET B C 1
ATOM 4846 O O . MET B 1 56 ? -12.883 8.227 3.344 1 98.94 56 MET B O 1
ATOM 4850 N N . ALA B 1 57 ? -12.125 6.07 3.65 1 98.94 57 ALA B N 1
ATOM 4851 C CA . ALA B 1 57 ? -12.945 5.883 4.848 1 98.94 57 ALA B CA 1
ATOM 4852 C C . ALA B 1 57 ? -12.531 6.852 5.949 1 98.94 57 ALA B C 1
ATOM 4854 O O . ALA B 1 57 ? -13.383 7.453 6.605 1 98.94 57 ALA B O 1
ATOM 4855 N N . CYS B 1 58 ? -11.234 7 6.145 1 98.81 58 CYS B N 1
ATOM 4856 C CA . CYS B 1 58 ? -10.703 7.941 7.125 1 98.81 58 CYS B CA 1
ATOM 4857 C C . CYS B 1 58 ? -11.141 9.367 6.805 1 98.81 58 CYS B C 1
ATOM 4859 O O . CYS B 1 58 ? -11.664 10.07 7.672 1 98.81 58 CYS B O 1
ATOM 4861 N N . ALA B 1 59 ? -10.945 9.773 5.555 1 98.81 59 ALA B N 1
ATOM 4862 C CA . ALA B 1 59 ? -11.297 11.125 5.121 1 98.81 59 ALA B CA 1
ATOM 4863 C C . ALA B 1 59 ? -12.797 11.375 5.254 1 98.81 59 ALA B C 1
ATOM 4865 O O . ALA B 1 59 ? -13.219 12.453 5.668 1 98.81 59 ALA B O 1
ATOM 4866 N N . TYR B 1 60 ? -13.625 10.367 4.875 1 98.75 60 TYR B N 1
ATOM 4867 C CA . TYR B 1 60 ? -15.07 10.477 5 1 98.75 60 TYR B CA 1
ATOM 4868 C C . TYR B 1 60 ? -15.477 10.766 6.441 1 98.75 60 TYR B C 1
ATOM 4870 O O . TYR B 1 60 ? -16.312 11.641 6.691 1 98.75 60 TYR B O 1
ATOM 4878 N N . ALA B 1 61 ? -14.867 10.039 7.352 1 98.44 61 ALA B N 1
ATOM 4879 C CA . ALA B 1 61 ? -15.125 10.258 8.773 1 98.44 61 ALA B CA 1
ATOM 4880 C C . ALA B 1 61 ? -14.719 11.672 9.188 1 98.44 61 ALA B C 1
ATOM 4882 O O . ALA B 1 61 ? -15.438 12.336 9.938 1 98.44 61 ALA B O 1
ATOM 4883 N N . LYS B 1 62 ? -13.602 12.156 8.734 1 97.06 62 LYS B N 1
ATOM 4884 C CA . LYS B 1 62 ? -13.094 13.477 9.086 1 97.06 62 LYS B CA 1
ATOM 4885 C C . LYS B 1 62 ? -13.984 14.578 8.531 1 97.06 62 LYS B C 1
ATOM 4887 O O . LYS B 1 62 ? -14.234 15.578 9.203 1 97.06 62 LYS B O 1
ATOM 4892 N N . TRP B 1 63 ? -14.469 14.383 7.23 1 97.56 63 TRP B N 1
ATOM 4893 C CA . TRP B 1 63 ? -15.273 15.398 6.566 1 97.56 63 TRP B CA 1
ATOM 4894 C C . TRP B 1 63 ? -16.672 15.484 7.18 1 97.56 63 TRP B C 1
ATOM 4896 O O . TRP B 1 63 ? -17.234 16.578 7.309 1 97.56 63 TRP B O 1
ATOM 4906 N N . THR B 1 64 ? -17.234 14.289 7.66 1 96.62 64 THR B N 1
ATOM 4907 C CA . THR B 1 64 ? -18.672 14.234 7.926 1 96.62 64 THR B CA 1
ATOM 4908 C C . THR B 1 64 ? -18.938 14.07 9.422 1 96.62 64 THR B C 1
ATOM 4910 O O . THR B 1 64 ? -20.047 14.328 9.891 1 96.62 64 THR B O 1
ATOM 4913 N N . GLY B 1 65 ? -17.922 13.57 10.125 1 94.25 65 GLY B N 1
ATOM 4914 C CA . GLY B 1 65 ? -18.156 13.195 11.508 1 94.25 65 GLY B CA 1
ATOM 4915 C C . GLY B 1 65 ? -18.844 11.852 11.656 1 94.25 65 GLY B C 1
ATOM 4916 O O . GLY B 1 65 ? -19.047 11.367 12.773 1 94.25 65 GLY B O 1
ATOM 4917 N N . LYS B 1 66 ? -19.188 11.219 10.508 1 96.81 66 LYS B N 1
ATOM 4918 C CA . LYS B 1 66 ? -19.859 9.922 10.5 1 96.81 66 LYS B CA 1
ATOM 4919 C C . LYS B 1 66 ? -18.844 8.781 10.484 1 96.81 66 LYS B C 1
ATOM 4921 O O . LYS B 1 66 ? -17.641 9.016 10.383 1 96.81 66 LYS B O 1
ATOM 4926 N N . LEU B 1 67 ? -19.359 7.535 10.656 1 98.06 67 LEU B N 1
ATOM 4927 C CA . LEU B 1 67 ? -18.516 6.344 10.578 1 98.06 67 LEU B CA 1
ATOM 4928 C C . LEU B 1 67 ? -18.031 6.113 9.156 1 98.06 67 LEU B C 1
ATOM 4930 O O . LEU B 1 67 ? -18.828 6.074 8.211 1 98.06 67 LEU B O 1
ATOM 4934 N N . GLY B 1 68 ? -16.672 6.121 8.969 1 98.81 68 GLY B N 1
ATOM 4935 C CA . GLY B 1 68 ? -16.125 5.641 7.715 1 98.81 68 GLY B CA 1
ATOM 4936 C C . GLY B 1 68 ? -16.016 4.129 7.652 1 98.81 68 GLY B C 1
ATOM 4937 O O . GLY B 1 68 ? -15.68 3.484 8.648 1 98.81 68 GLY B O 1
ATOM 4938 N N . VAL B 1 69 ? -16.312 3.484 6.496 1 98.94 69 VAL B N 1
ATOM 4939 C CA . VAL B 1 69 ? -16.25 2.031 6.379 1 98.94 69 VAL B CA 1
ATOM 4940 C C . VAL B 1 69 ? -15.453 1.646 5.137 1 98.94 69 VAL B C 1
ATOM 4942 O O . VAL B 1 69 ? -15.68 2.186 4.055 1 98.94 69 VAL B O 1
ATOM 4945 N N . CYS B 1 70 ? -14.438 0.801 5.297 1 98.88 70 CYS B N 1
ATOM 4946 C CA . CYS B 1 70 ? -13.695 0.229 4.176 1 98.88 70 CYS B CA 1
ATOM 4947 C C . CYS B 1 70 ? -13.773 -1.294 4.191 1 98.88 70 CYS B C 1
ATOM 4949 O O . CYS B 1 70 ? -13.984 -1.896 5.246 1 98.88 70 CYS B O 1
ATOM 4951 N N . LEU B 1 71 ? -13.68 -1.876 2.996 1 98.62 71 LEU B N 1
ATOM 4952 C CA . LEU B 1 71 ? -13.891 -3.301 2.762 1 98.62 71 LEU B CA 1
ATOM 4953 C C . LEU B 1 71 ? -12.805 -3.867 1.852 1 98.62 71 LEU B C 1
ATOM 4955 O O . LEU B 1 71 ? -12.484 -3.271 0.822 1 98.62 71 LEU B O 1
ATOM 4959 N N . ALA B 1 72 ? -12.18 -4.984 2.264 1 98.56 72 ALA B N 1
ATOM 4960 C CA . ALA B 1 72 ? -11.156 -5.648 1.457 1 98.56 72 ALA B CA 1
ATOM 4961 C C . ALA B 1 72 ? -11.219 -7.164 1.635 1 98.56 72 ALA B C 1
ATOM 4963 O O . ALA B 1 72 ? -11.672 -7.656 2.672 1 98.56 72 ALA B O 1
ATOM 4964 N N . THR B 1 73 ? -10.773 -7.867 0.583 1 97.31 73 THR B N 1
ATOM 4965 C CA . THR B 1 73 ? -10.695 -9.32 0.619 1 97.31 73 THR B CA 1
ATOM 4966 C C . THR B 1 73 ? -9.648 -9.781 1.634 1 97.31 73 THR B C 1
ATOM 4968 O O . THR B 1 73 ? -9.18 -8.992 2.451 1 97.31 73 THR B O 1
ATOM 4971 N N . SER B 1 74 ? -9.336 -11.07 1.643 1 94.12 74 SER B N 1
ATOM 4972 C CA . SER B 1 74 ? -8.398 -11.68 2.58 1 94.12 74 SER B CA 1
ATOM 4973 C C . SER B 1 74 ? -6.953 -11.375 2.195 1 94.12 74 SER B C 1
ATOM 4975 O O . SER B 1 74 ? -6.688 -10.891 1.095 1 94.12 74 SER B O 1
ATOM 4977 N N . GLY B 1 75 ? -6.02 -11.695 3.07 1 94.81 75 GLY B N 1
ATOM 4978 C CA . GLY B 1 75 ? -4.582 -11.695 2.85 1 94.81 75 GLY B CA 1
ATOM 4979 C C . GLY B 1 75 ? -4.059 -10.383 2.303 1 94.81 75 GLY B C 1
ATOM 4980 O O . GLY B 1 75 ? -3.797 -9.453 3.064 1 94.81 75 GLY B O 1
ATOM 4981 N N . PRO B 1 76 ? -3.857 -10.336 0.876 1 95.62 76 PRO B N 1
ATOM 4982 C CA . PRO B 1 76 ? -3.213 -9.164 0.281 1 95.62 76 PRO B CA 1
ATOM 4983 C C . PRO B 1 76 ? -4.105 -7.926 0.303 1 95.62 76 PRO B C 1
ATOM 4985 O O . PRO B 1 76 ? -3.639 -6.828 0.624 1 95.62 76 PRO B O 1
ATOM 4988 N N . GLY B 1 77 ? -5.391 -8.086 -0.042 1 97.12 77 GLY B N 1
ATOM 4989 C CA . GLY B 1 77 ? -6.293 -6.945 -0.001 1 97.12 77 GLY B CA 1
ATOM 4990 C C . GLY B 1 77 ? -6.422 -6.336 1.382 1 97.12 77 GLY B C 1
ATOM 4991 O O . GLY B 1 77 ? -6.422 -5.109 1.529 1 97.12 77 GLY B O 1
ATOM 4992 N N . GLY B 1 78 ? -6.594 -7.234 2.371 1 97.88 78 GLY B N 1
ATOM 4993 C CA . GLY B 1 78 ? -6.676 -6.75 3.74 1 97.88 78 GLY B CA 1
ATOM 4994 C C . GLY B 1 78 ? -5.422 -6.023 4.191 1 97.88 78 GLY B C 1
ATOM 4995 O O . GLY B 1 78 ? -5.504 -4.988 4.852 1 97.88 78 GLY B O 1
ATOM 4996 N N . ALA B 1 79 ? -4.262 -6.559 3.877 1 97.69 79 ALA B N 1
ATOM 4997 C CA . ALA B 1 79 ? -2.992 -5.945 4.262 1 97.69 79 ALA B CA 1
ATOM 4998 C C . ALA B 1 79 ? -2.857 -4.547 3.664 1 97.69 79 ALA B C 1
ATOM 5000 O O . ALA B 1 79 ? -2.266 -3.656 4.281 1 97.69 79 ALA B O 1
ATOM 5001 N N . HIS B 1 80 ? -3.457 -4.297 2.486 1 98.06 80 HIS B N 1
ATOM 5002 C CA . HIS B 1 80 ? -3.385 -3.018 1.794 1 98.06 80 HIS B CA 1
ATOM 5003 C C . HIS B 1 80 ? -4.078 -1.918 2.592 1 98.06 80 HIS B C 1
ATOM 5005 O O . HIS B 1 80 ? -3.799 -0.733 2.396 1 98.06 80 HIS B O 1
ATOM 5011 N N . LEU B 1 81 ? -4.977 -2.256 3.547 1 98.69 81 LEU B N 1
ATOM 5012 C CA . LEU B 1 81 ? -5.762 -1.268 4.273 1 98.69 81 LEU B CA 1
ATOM 5013 C C . LEU B 1 81 ? -4.922 -0.586 5.348 1 98.69 81 LEU B C 1
ATOM 5015 O O . LEU B 1 81 ? -5.289 0.48 5.848 1 98.69 81 LEU B O 1
ATOM 5019 N N . LEU B 1 82 ? -3.795 -1.112 5.684 1 98.56 82 LEU B N 1
ATOM 5020 C CA . LEU B 1 82 ? -3.125 -0.848 6.953 1 98.56 82 LEU B CA 1
ATOM 5021 C C . LEU B 1 82 ? -2.762 0.628 7.078 1 98.56 82 LEU B C 1
ATOM 5023 O O . LEU B 1 82 ? -3.031 1.253 8.109 1 98.56 82 LEU B O 1
ATOM 5027 N N . THR B 1 83 ? -2.123 1.205 6.07 1 98.38 83 THR B N 1
ATOM 5028 C CA . THR B 1 83 ? -1.636 2.576 6.172 1 98.38 83 THR B CA 1
ATOM 5029 C C . THR B 1 83 ? -2.795 3.549 6.367 1 98.38 83 THR B C 1
ATOM 5031 O O . THR B 1 83 ? -2.723 4.449 7.211 1 98.38 83 THR B O 1
ATOM 5034 N N . GLY B 1 84 ? -3.879 3.367 5.59 1 98.62 84 GLY B N 1
ATOM 5035 C CA . GLY B 1 84 ? -5.047 4.215 5.773 1 98.62 84 GLY B CA 1
ATOM 5036 C C . GLY B 1 84 ? -5.688 4.059 7.141 1 98.62 84 GLY B C 1
ATOM 5037 O O . GLY B 1 84 ? -6.242 5.02 7.684 1 98.62 84 GLY B O 1
ATOM 5038 N N . LEU B 1 85 ? -5.602 2.822 7.703 1 98.81 85 LEU B N 1
ATOM 5039 C CA . LEU B 1 85 ? -6.16 2.586 9.031 1 98.81 85 LEU B CA 1
ATOM 5040 C C . LEU B 1 85 ? -5.32 3.271 10.102 1 98.81 85 LEU B C 1
ATOM 5042 O O . LEU B 1 85 ? -5.859 3.762 11.102 1 98.81 85 LEU B O 1
ATOM 5046 N N . TYR B 1 86 ? -4.004 3.326 9.914 1 98.56 86 TYR B N 1
ATOM 5047 C CA . TYR B 1 86 ? -3.172 4.074 10.852 1 98.56 86 TYR B CA 1
ATOM 5048 C C . TYR B 1 86 ? -3.443 5.57 10.75 1 98.56 86 TYR B C 1
ATOM 5050 O O . TYR B 1 86 ? -3.371 6.293 11.742 1 98.56 86 TYR B O 1
ATOM 5058 N N . ASP B 1 87 ? -3.73 6.039 9.523 1 98.38 87 ASP B N 1
ATOM 5059 C CA . ASP B 1 87 ? -4.152 7.43 9.367 1 98.38 87 ASP B CA 1
ATOM 5060 C C . ASP B 1 87 ? -5.375 7.73 10.227 1 98.38 87 ASP B C 1
ATOM 5062 O O . ASP B 1 87 ? -5.422 8.758 10.906 1 98.38 87 ASP B O 1
ATOM 5066 N N . ALA B 1 88 ? -6.324 6.848 10.219 1 98.62 88 ALA B N 1
ATOM 5067 C CA . ALA B 1 88 ? -7.535 6.988 11.023 1 98.62 88 ALA B CA 1
ATOM 5068 C C . ALA B 1 88 ? -7.211 6.941 12.516 1 98.62 88 ALA B C 1
ATOM 5070 O O . ALA B 1 88 ? -7.691 7.773 13.289 1 98.62 88 ALA B O 1
ATOM 5071 N N . LYS B 1 89 ? -6.383 5.996 12.914 1 97.81 89 LYS B N 1
ATOM 5072 C CA . LYS B 1 89 ? -6.016 5.84 14.32 1 97.81 89 LYS B CA 1
ATOM 5073 C C . LYS B 1 89 ? -5.352 7.102 14.859 1 97.81 89 LYS B C 1
ATOM 5075 O O . LYS B 1 89 ? -5.773 7.645 15.883 1 97.81 89 LYS B O 1
ATOM 5080 N N . LEU B 1 90 ? -4.414 7.621 14.125 1 96.25 90 LEU B N 1
ATOM 5081 C CA . LEU B 1 90 ? -3.58 8.695 14.641 1 96.25 90 LEU B CA 1
ATOM 5082 C C . LEU B 1 90 ? -4.312 10.031 14.586 1 96.25 90 LEU B C 1
ATOM 5084 O O . LEU B 1 90 ? -4.051 10.922 15.398 1 96.25 90 LEU B O 1
ATOM 5088 N N . ASP B 1 91 ? -5.262 10.188 13.688 1 95.94 91 ASP B N 1
ATOM 5089 C CA . ASP B 1 91 ? -6.059 11.406 13.617 1 95.94 91 ASP B CA 1
ATOM 5090 C C . ASP B 1 91 ? -7.379 11.242 14.367 1 95.94 91 ASP B C 1
ATOM 5092 O O . ASP B 1 91 ? -8.242 12.117 14.312 1 95.94 91 ASP B O 1
ATOM 5096 N N . GLN B 1 92 ? -7.598 10.117 15 1 94.81 92 GLN B N 1
ATOM 5097 C CA . GLN B 1 92 ? -8.766 9.844 15.836 1 94.81 92 GLN B CA 1
ATOM 5098 C C . GLN B 1 92 ? -10.055 9.922 15.023 1 94.81 92 GLN B C 1
ATOM 5100 O O . GLN B 1 92 ? -11.008 10.586 15.422 1 94.81 92 GLN B O 1
ATOM 5105 N N . ALA B 1 93 ? -10.008 9.32 13.844 1 97.38 93 ALA B N 1
ATOM 5106 C CA . ALA B 1 93 ? -11.195 9.203 12.992 1 97.38 93 ALA B CA 1
ATOM 5107 C C . ALA B 1 93 ? -11.875 7.852 13.195 1 97.38 93 ALA B C 1
ATOM 5109 O O . ALA B 1 93 ? -11.211 6.812 13.211 1 97.38 93 ALA B O 1
ATOM 5110 N N . PRO B 1 94 ? -13.203 7.805 13.445 1 98.12 94 PRO B N 1
ATOM 5111 C CA . PRO B 1 94 ? -13.898 6.523 13.578 1 98.12 94 PRO B CA 1
ATOM 5112 C C . PRO B 1 94 ? -14.016 5.781 12.25 1 98.12 94 PRO B C 1
ATOM 5114 O O . PRO B 1 94 ? -14.672 6.266 11.32 1 98.12 94 PRO B O 1
ATOM 5117 N N . VAL B 1 95 ? -13.406 4.574 12.156 1 98.88 95 VAL B N 1
ATOM 5118 C CA . VAL B 1 95 ? -13.422 3.779 10.93 1 98.88 95 VAL B CA 1
ATOM 5119 C C . VAL B 1 95 ? -13.672 2.312 11.266 1 98.88 95 VAL B C 1
ATOM 5121 O O . VAL B 1 95 ? -13.172 1.804 12.273 1 98.88 95 VAL B O 1
ATOM 5124 N N . LEU B 1 96 ? -14.562 1.668 10.516 1 98.88 96 LEU B N 1
ATOM 5125 C CA . LEU B 1 96 ? -14.727 0.22 10.547 1 98.88 96 LEU B CA 1
ATOM 5126 C C . LEU B 1 96 ? -14.109 -0.433 9.32 1 98.88 96 LEU B C 1
ATOM 5128 O O . LEU B 1 96 ? -14.484 -0.117 8.188 1 98.88 96 LEU B O 1
ATOM 5132 N N . ALA B 1 97 ? -13.109 -1.236 9.57 1 98.94 97 ALA B N 1
ATOM 5133 C CA . ALA B 1 97 ? -12.539 -2.078 8.516 1 98.94 97 ALA B CA 1
ATOM 5134 C C . ALA B 1 97 ? -13.18 -3.463 8.516 1 98.94 97 ALA B C 1
ATOM 5136 O O . ALA B 1 97 ? -13.336 -4.078 9.578 1 98.94 97 ALA B O 1
ATOM 5137 N N . ILE B 1 98 ? -13.609 -3.895 7.336 1 98.88 98 ILE B N 1
ATOM 5138 C CA . ILE B 1 98 ? -14.172 -5.227 7.152 1 98.88 98 ILE B CA 1
ATOM 5139 C C . ILE B 1 98 ? -13.297 -6.031 6.191 1 98.88 98 ILE B C 1
ATOM 5141 O O . ILE B 1 98 ? -13.023 -5.59 5.074 1 98.88 98 ILE B O 1
ATOM 5145 N N . THR B 1 99 ? -12.797 -7.176 6.637 1 98.69 99 THR B N 1
ATOM 5146 C CA . THR B 1 99 ? -11.945 -8.008 5.789 1 98.69 99 THR B CA 1
ATOM 5147 C C . THR B 1 99 ? -12.477 -9.438 5.734 1 98.69 99 THR B C 1
ATOM 5149 O O . THR B 1 99 ? -13.266 -9.852 6.59 1 98.69 99 THR B O 1
ATOM 5152 N N . GLY B 1 100 ? -12.086 -10.125 4.668 1 97.56 100 GLY B N 1
ATOM 5153 C CA . GLY B 1 100 ? -12.414 -11.539 4.523 1 97.56 100 GLY B CA 1
ATOM 5154 C C . GLY B 1 100 ? -11.305 -12.453 5.012 1 97.56 100 GLY B C 1
ATOM 5155 O O . GLY B 1 100 ? -10.195 -12 5.305 1 97.56 100 GLY B O 1
ATOM 5156 N N . MET B 1 101 ? -11.672 -13.703 5.152 1 94.88 101 MET B N 1
ATOM 5157 C CA . MET B 1 101 ? -10.758 -14.805 5.418 1 94.88 101 MET B CA 1
ATOM 5158 C C . MET B 1 101 ? -11.055 -15.992 4.504 1 94.88 101 MET B C 1
ATOM 5160 O O . MET B 1 101 ? -12.102 -16.031 3.852 1 94.88 101 MET B O 1
ATOM 5164 N N . GLN B 1 102 ? -10.078 -16.875 4.441 1 91.81 102 GLN B N 1
ATOM 5165 C CA . GLN B 1 102 ? -10.367 -18.172 3.814 1 91.81 102 GLN B CA 1
ATOM 5166 C C . GLN B 1 102 ? -11.359 -18.969 4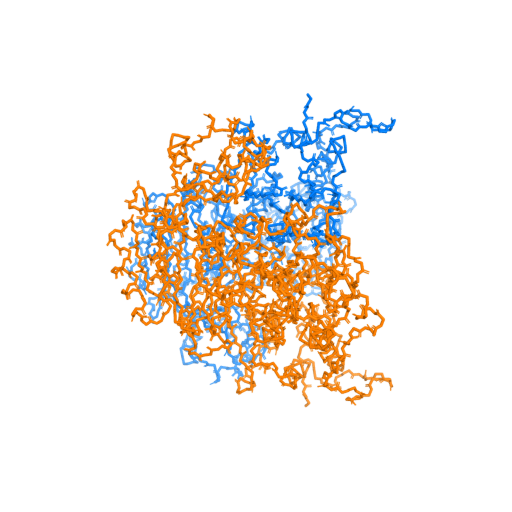.641 1 91.81 102 GLN B C 1
ATOM 5168 O O . GLN B 1 102 ? -11.805 -18.531 5.699 1 91.81 102 GLN B O 1
ATOM 5173 N N . PHE B 1 103 ? -11.727 -20.156 4.098 1 92.38 103 PHE B N 1
ATOM 5174 C CA . PHE B 1 103 ? -12.68 -21 4.805 1 92.38 103 PHE B CA 1
ATOM 5175 C C . PHE B 1 103 ? -12.258 -21.188 6.258 1 92.38 103 PHE B C 1
ATOM 5177 O O . PHE B 1 103 ? -11.078 -21.359 6.555 1 92.38 103 PHE B O 1
ATOM 5184 N N . HIS B 1 104 ? -13.242 -21.141 7.168 1 91.38 104 HIS B N 1
ATOM 5185 C CA . HIS B 1 104 ? -12.992 -21.094 8.609 1 91.38 104 HIS B CA 1
ATOM 5186 C C . HIS B 1 104 ? -12.18 -22.297 9.055 1 91.38 104 HIS B C 1
ATOM 5188 O O . HIS B 1 104 ? -11.453 -22.234 10.055 1 91.38 104 HIS B O 1
ATOM 5194 N N . ASP B 1 105 ? -12.312 -23.406 8.344 1 88.94 105 ASP B N 1
ATOM 5195 C CA . ASP B 1 105 ? -11.656 -24.625 8.781 1 88.94 105 ASP B CA 1
ATOM 5196 C C . ASP B 1 105 ? -10.328 -24.828 8.062 1 88.94 105 ASP B C 1
ATOM 5198 O O . ASP B 1 105 ? -9.68 -25.859 8.219 1 88.94 105 ASP B O 1
ATOM 5202 N N . LEU B 1 106 ? -9.906 -23.844 7.262 1 89 106 LEU B N 1
ATOM 5203 C CA . LEU B 1 106 ? -8.648 -23.969 6.527 1 89 106 LEU B CA 1
ATOM 5204 C C . LEU B 1 106 ? -7.652 -22.906 6.98 1 89 106 LEU B C 1
ATOM 5206 O O . LEU B 1 106 ? -6.461 -22.984 6.676 1 89 106 LEU B O 1
ATOM 5210 N N . ILE B 1 107 ? -8.188 -21.953 7.699 1 90.44 107 ILE B N 1
ATOM 5211 C CA . ILE B 1 107 ? -7.301 -20.875 8.141 1 90.44 107 ILE B CA 1
ATOM 5212 C C . ILE B 1 107 ? -6.176 -21.469 8.992 1 90.44 107 ILE B C 1
ATOM 5214 O O . ILE B 1 107 ? -6.367 -22.469 9.688 1 90.44 107 ILE B O 1
ATOM 5218 N N . GLU B 1 108 ? -4.906 -20.922 8.828 1 87.38 108 GLU B N 1
ATOM 5219 C CA . GLU B 1 108 ? -3.709 -21.266 9.594 1 87.38 108 GLU B CA 1
ATOM 5220 C C . GLU B 1 108 ? -3.188 -22.641 9.211 1 87.38 108 GLU B C 1
ATOM 5222 O O . GLU B 1 108 ? -2.504 -23.297 10.008 1 87.38 108 GLU B O 1
ATOM 5227 N N . THR B 1 109 ? -3.549 -23.094 7.988 1 86.81 109 THR B N 1
ATOM 5228 C CA . THR B 1 109 ? -3.027 -24.359 7.488 1 86.81 109 THR B CA 1
ATOM 5229 C C . THR B 1 109 ? -2.156 -24.141 6.254 1 86.81 109 THR B C 1
ATOM 5231 O O . THR B 1 109 ? -2.01 -25.047 5.422 1 86.81 109 THR B O 1
ATOM 5234 N N . PHE B 1 110 ? -1.678 -22.953 6.059 1 86.81 110 PHE B N 1
ATOM 5235 C CA . PHE B 1 110 ? -0.731 -22.594 5.012 1 86.81 110 PHE B CA 1
ATOM 5236 C C . PHE B 1 110 ? -1.39 -22.656 3.641 1 86.81 110 PHE B C 1
ATOM 5238 O O . PHE B 1 110 ? -0.771 -23.094 2.67 1 86.81 110 PHE B O 1
ATOM 5245 N N . THR B 1 111 ? -2.627 -22.281 3.611 1 88.81 111 THR B N 1
ATOM 5246 C CA . THR B 1 111 ? -3.311 -22.203 2.326 1 88.81 111 THR B CA 1
ATOM 5247 C C . THR B 1 111 ? -3.105 -20.828 1.697 1 88.81 111 THR B C 1
ATOM 5249 O O . THR B 1 111 ? -2.395 -19.984 2.25 1 88.81 111 THR B O 1
ATOM 5252 N N . GLN B 1 112 ? -3.635 -20.688 0.519 1 91.06 112 GLN B N 1
ATOM 5253 C CA . GLN B 1 112 ? -3.465 -19.453 -0.228 1 91.06 112 GLN B CA 1
ATOM 5254 C C . GLN B 1 112 ? -4.129 -18.281 0.494 1 91.06 112 GLN B C 1
ATOM 5256 O O . GLN B 1 112 ? -5.23 -18.422 1.03 1 91.06 112 GLN B O 1
ATOM 5261 N N . GLN B 1 113 ? -3.438 -17.094 0.551 1 93.69 113 GLN B N 1
ATOM 5262 C CA . GLN B 1 113 ? -3.887 -15.828 1.108 1 93.69 113 GLN B CA 1
ATOM 5263 C C . GLN B 1 113 ? -4.211 -15.961 2.594 1 93.69 113 GLN B C 1
ATOM 5265 O O . GLN B 1 113 ? -5.098 -15.273 3.105 1 93.69 113 GLN B O 1
ATOM 5270 N N . ASP B 1 114 ? -3.541 -16.922 3.242 1 92.94 114 ASP B N 1
ATOM 5271 C CA . ASP B 1 114 ? -3.766 -17.188 4.66 1 92.94 114 ASP B CA 1
ATOM 5272 C C . ASP B 1 114 ? -2.971 -16.203 5.531 1 92.94 114 ASP B C 1
ATOM 5274 O O . ASP B 1 114 ? -1.876 -16.531 5.992 1 92.94 114 ASP B O 1
ATOM 5278 N N . VAL B 1 115 ? -3.508 -15.047 5.766 1 95.44 115 VAL B N 1
ATOM 5279 C CA . VAL B 1 115 ? -2.979 -14.023 6.656 1 95.44 115 VAL B CA 1
ATOM 5280 C C . VAL B 1 115 ? -3.994 -13.719 7.754 1 95.44 115 VAL B C 1
ATOM 5282 O O . VAL B 1 115 ? -5.145 -13.367 7.469 1 95.44 115 VAL B O 1
ATOM 5285 N N . ASP B 1 116 ? -3.586 -13.883 8.977 1 95.38 116 ASP B N 1
ATOM 5286 C CA . ASP B 1 116 ? -4.461 -13.516 10.086 1 95.38 116 ASP B CA 1
ATOM 5287 C C . ASP B 1 116 ? -4.457 -12 10.312 1 95.38 116 ASP B C 1
ATOM 5289 O O . ASP B 1 116 ? -3.672 -11.492 11.109 1 95.38 116 ASP B O 1
ATOM 5293 N N . LEU B 1 117 ? -5.43 -11.391 9.766 1 96.62 117 LEU B N 1
ATOM 5294 C CA . LEU B 1 117 ? -5.457 -9.93 9.789 1 96.62 117 LEU B CA 1
ATOM 5295 C C . LEU B 1 117 ? -5.832 -9.414 11.18 1 96.62 117 LEU B C 1
ATOM 5297 O O . LEU B 1 117 ? -5.605 -8.242 11.492 1 96.62 117 LEU B O 1
ATOM 5301 N N . THR B 1 118 ? -6.414 -10.266 12.055 1 96.12 118 THR B N 1
ATOM 5302 C CA . THR B 1 118 ? -6.648 -9.828 13.43 1 96.12 118 THR B CA 1
ATOM 5303 C C . THR B 1 118 ? -5.328 -9.664 14.172 1 96.12 118 THR B C 1
ATOM 5305 O O . THR B 1 118 ? -5.207 -8.805 15.047 1 96.12 118 THR B O 1
ATOM 5308 N N . ARG B 1 119 ? -4.352 -10.453 13.852 1 94.88 119 ARG B N 1
ATOM 5309 C CA . ARG B 1 119 ? -3.02 -10.258 14.414 1 94.88 119 ARG B CA 1
ATOM 5310 C C . ARG B 1 119 ? -2.346 -9.023 13.828 1 94.88 119 ARG B C 1
ATOM 5312 O O . ARG B 1 119 ? -1.711 -8.258 14.555 1 94.88 119 ARG B O 1
ATOM 5319 N N . VAL B 1 120 ? -2.533 -8.844 12.578 1 96.12 120 VAL B N 1
ATOM 5320 C CA . VAL B 1 120 ? -1.897 -7.75 11.852 1 96.12 120 VAL B CA 1
ATOM 5321 C C . VAL B 1 120 ? -2.434 -6.41 12.352 1 96.12 120 VAL B C 1
ATOM 5323 O O . VAL B 1 120 ? -1.676 -5.449 12.5 1 96.12 120 VAL B O 1
ATOM 5326 N N . PHE B 1 121 ? -3.791 -6.344 12.594 1 97.56 121 PHE B N 1
ATOM 5327 C CA . PHE B 1 121 ? -4.449 -5.082 12.914 1 97.56 121 PHE B CA 1
ATOM 5328 C C . PHE B 1 121 ? -4.551 -4.895 14.43 1 97.56 121 PHE B C 1
ATOM 5330 O O . PHE B 1 121 ? -5.234 -3.982 14.898 1 97.56 121 PHE B O 1
ATOM 5337 N N . ASN B 1 122 ? -3.863 -5.719 15.18 1 96.12 122 ASN B N 1
ATOM 5338 C CA . ASN B 1 122 ? -4.02 -5.691 16.625 1 96.12 122 ASN B CA 1
ATOM 5339 C C . ASN B 1 122 ? -3.604 -4.348 17.219 1 96.12 122 ASN B C 1
ATOM 5341 O O . ASN B 1 122 ? -4.199 -3.873 18.188 1 96.12 122 ASN B O 1
ATOM 5345 N N . ASP B 1 123 ? -2.598 -3.746 16.703 1 95.62 123 ASP B N 1
ATOM 5346 C CA . ASP B 1 123 ? -2.094 -2.488 17.25 1 95.62 123 ASP B CA 1
ATOM 5347 C C . ASP B 1 123 ? -2.928 -1.306 16.766 1 95.62 123 ASP B C 1
ATOM 5349 O O . ASP B 1 123 ? -3.082 -0.312 17.469 1 95.62 123 ASP B O 1
ATOM 5353 N N . VAL B 1 124 ? -3.467 -1.391 15.57 1 97.88 124 VAL B N 1
ATOM 5354 C CA . VAL B 1 124 ? -4.109 -0.231 14.969 1 97.88 124 VAL B CA 1
ATOM 5355 C C . VAL B 1 124 ? -5.566 -0.15 15.422 1 97.88 124 VAL B C 1
ATOM 5357 O O . VAL B 1 124 ? -6.148 0.936 15.469 1 97.88 124 VAL B O 1
ATOM 5360 N N . ALA B 1 125 ? -6.188 -1.232 15.844 1 98.25 125 ALA B N 1
ATOM 5361 C CA . ALA B 1 125 ? -7.629 -1.275 16.094 1 98.25 125 ALA B CA 1
ATOM 5362 C C . ALA B 1 125 ? -7.93 -1.172 17.594 1 98.25 125 ALA B C 1
ATOM 5364 O O . ALA B 1 125 ? -7.203 -1.73 18.406 1 98.25 125 ALA B O 1
ATOM 5365 N N . VAL B 1 126 ? -9.039 -0.445 17.953 1 97.12 126 VAL B N 1
ATOM 5366 C CA . VAL B 1 126 ? -9.531 -0.362 19.328 1 97.12 126 VAL B CA 1
ATOM 5367 C C . VAL B 1 126 ? -10.5 -1.509 19.594 1 97.12 126 VAL B C 1
ATOM 5369 O O . VAL B 1 126 ? -10.82 -1.805 20.75 1 97.12 126 VAL B O 1
ATOM 5372 N N . TYR B 1 127 ? -11.047 -2.148 18.609 1 96.25 127 TYR B N 1
ATOM 5373 C CA . TYR B 1 127 ? -11.906 -3.328 18.609 1 96.25 127 TYR B CA 1
ATOM 5374 C C . TYR B 1 127 ? -11.578 -4.23 17.422 1 96.25 127 TYR B C 1
ATOM 5376 O O . TYR B 1 127 ? -11.602 -3.789 16.266 1 96.25 127 TYR B O 1
ATOM 5384 N N . ASN B 1 128 ? -11.211 -5.5 17.594 1 98 128 ASN B N 1
ATOM 5385 C CA . ASN B 1 128 ? -10.641 -6.398 16.594 1 98 128 ASN B CA 1
ATOM 5386 C C . ASN B 1 128 ? -11.117 -7.832 16.781 1 98 128 ASN B C 1
ATOM 5388 O O . ASN B 1 128 ? -10.68 -8.516 17.703 1 98 128 ASN B O 1
ATOM 5392 N N . VAL B 1 129 ? -12.031 -8.258 15.805 1 96.25 129 VAL B N 1
ATOM 5393 C CA . VAL B 1 129 ? -12.742 -9.5 16.094 1 96.25 129 VAL B CA 1
ATOM 5394 C C . VAL B 1 129 ? -12.781 -10.383 14.859 1 96.25 129 VAL B C 1
ATOM 5396 O O . VAL B 1 129 ? -12.977 -9.891 13.742 1 96.25 129 VAL B O 1
ATOM 5399 N N . GLN B 1 130 ? -12.516 -11.633 15.039 1 96.44 130 GLN B N 1
ATOM 5400 C CA . GLN B 1 130 ? -12.891 -12.656 14.062 1 96.44 130 GLN B CA 1
ATOM 5401 C C . GLN B 1 130 ? -14.297 -13.18 14.328 1 96.44 130 GLN B C 1
ATOM 5403 O O . GLN B 1 130 ? -14.602 -13.656 15.422 1 96.44 130 GLN B O 1
ATOM 5408 N N . VAL B 1 131 ? -15.18 -13.109 13.375 1 95.75 131 VAL B N 1
ATOM 5409 C CA . VAL B 1 131 ? -16.578 -13.516 13.539 1 95.7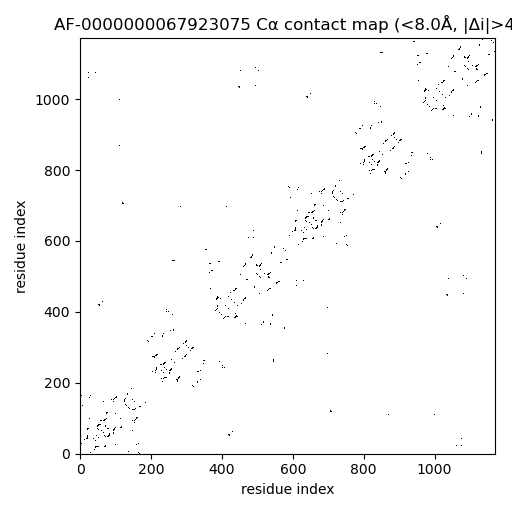5 131 VAL B CA 1
ATOM 5410 C C . VAL B 1 131 ? -16.688 -15.031 13.453 1 95.75 131 VAL B C 1
ATOM 5412 O O . VAL B 1 131 ? -16.203 -15.648 12.492 1 95.75 131 VAL B O 1
ATOM 5415 N N . SER B 1 132 ? -17.406 -15.625 14.422 1 92.5 132 SER B N 1
ATOM 5416 C CA . SER B 1 132 ? -17.453 -17.078 14.523 1 92.5 132 SER B CA 1
ATOM 5417 C C . SER B 1 132 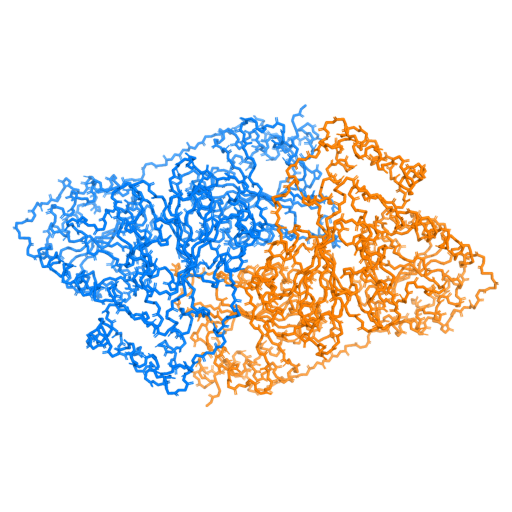? -18.625 -17.641 13.742 1 92.5 132 SER B C 1
ATOM 5419 O O . SER B 1 132 ? -18.547 -18.75 13.211 1 92.5 132 SER B O 1
ATOM 5421 N N . ASP B 1 133 ? -19.719 -16.938 13.734 1 92 133 ASP B N 1
ATOM 5422 C CA . ASP B 1 133 ? -20.922 -17.375 13.031 1 92 133 ASP B CA 1
ATOM 5423 C C . ASP B 1 133 ? -21.938 -16.234 12.93 1 92 133 ASP B C 1
ATOM 5425 O O . ASP B 1 133 ? -21.656 -15.102 13.312 1 92 133 ASP B O 1
ATOM 5429 N N . ALA B 1 134 ? -23.125 -16.516 12.352 1 92.44 134 ALA B N 1
ATOM 5430 C CA . ALA B 1 134 ? -24.125 -15.5 12.086 1 92.44 134 ALA B CA 1
ATOM 5431 C C . ALA B 1 134 ? -24.656 -14.906 13.391 1 92.44 134 ALA B C 1
ATOM 5433 O O . ALA B 1 134 ? -24.938 -13.703 13.453 1 92.44 134 ALA B O 1
ATOM 5434 N N . ALA B 1 135 ? -24.891 -15.688 14.375 1 87.88 135 ALA B N 1
ATOM 5435 C CA . ALA B 1 135 ? -25.375 -15.195 15.664 1 87.88 135 ALA B CA 1
ATOM 5436 C C . ALA B 1 135 ? -24.359 -14.25 16.297 1 87.88 135 ALA B C 1
ATOM 5438 O O . ALA B 1 135 ? -24.734 -13.242 16.906 1 87.88 135 ALA B O 1
ATOM 5439 N N . HIS B 1 136 ? -23.109 -14.664 16.219 1 92 136 HIS B N 1
ATOM 5440 C CA . HIS B 1 136 ? -22.031 -13.812 16.688 1 92 136 HIS B CA 1
ATOM 5441 C C . HIS B 1 136 ? -22.016 -12.477 15.969 1 92 136 HIS B C 1
ATOM 5443 O O . HIS B 1 136 ? -21.797 -11.43 16.578 1 92 136 HIS B O 1
ATOM 5449 N N . MET B 1 137 ? -22.266 -12.461 14.688 1 93.94 137 MET B N 1
ATOM 5450 C CA . MET B 1 137 ? -22.297 -11.258 13.859 1 93.94 137 MET B CA 1
ATOM 5451 C C . MET B 1 137 ? -23.312 -10.25 14.406 1 93.94 137 MET B C 1
ATOM 5453 O O . MET B 1 137 ? -23.031 -9.047 14.43 1 93.94 137 MET B O 1
ATOM 5457 N N . GLU B 1 138 ? -24.438 -10.672 14.852 1 88.62 138 GLU B N 1
ATOM 5458 C CA . GLU B 1 138 ? -25.484 -9.805 15.383 1 88.62 138 GLU B CA 1
ATOM 5459 C C . GLU B 1 138 ? -24.969 -8.945 16.531 1 88.62 138 GLU B C 1
ATOM 5461 O O . GLU B 1 138 ? -25.328 -7.777 16.656 1 88.62 138 GLU B O 1
ATOM 5466 N N . ASN B 1 139 ? -24.141 -9.523 17.297 1 88.5 139 ASN B N 1
ATOM 5467 C CA . ASN B 1 139 ? -23.594 -8.828 18.453 1 88.5 139 ASN B CA 1
ATOM 5468 C C . ASN B 1 139 ? -22.422 -7.93 18.094 1 88.5 139 ASN B C 1
ATOM 5470 O O . ASN B 1 139 ? -22.375 -6.766 18.484 1 88.5 139 ASN B O 1
ATOM 5474 N N . VAL B 1 140 ? -21.547 -8.484 17.266 1 94.12 140 VAL B N 1
ATOM 5475 C CA . VAL B 1 140 ? -20.25 -7.832 17.156 1 94.12 140 VAL B CA 1
ATOM 5476 C C . VAL B 1 140 ? -20.312 -6.73 16.094 1 94.12 140 VAL B C 1
ATOM 5478 O O . VAL B 1 140 ? -19.578 -5.746 16.172 1 94.12 140 VAL B O 1
ATOM 5481 N N . ALA B 1 141 ? -21.203 -6.84 15.164 1 95.12 141 ALA B N 1
ATOM 5482 C CA . ALA B 1 141 ? -21.297 -5.797 14.141 1 95.12 141 ALA B CA 1
ATOM 5483 C C . ALA B 1 141 ? -21.688 -4.457 14.766 1 95.12 141 ALA B C 1
ATOM 5485 O O . ALA B 1 141 ? -21.031 -3.441 14.508 1 95.12 141 ALA B O 1
ATOM 5486 N N . SER B 1 142 ? -22.703 -4.473 15.547 1 92.44 142 SER B N 1
ATOM 5487 C CA . SER B 1 142 ? -23.156 -3.252 16.203 1 92.44 142 SER B CA 1
ATOM 5488 C C . SER B 1 142 ? -22.094 -2.74 17.188 1 92.44 142 SER B C 1
ATOM 5490 O O . SER B 1 142 ? -21.875 -1.533 17.281 1 92.44 142 SER B O 1
ATOM 5492 N N . LEU B 1 143 ? -21.547 -3.656 17.938 1 93.62 143 LEU B N 1
ATOM 5493 C CA . LEU B 1 143 ? -20.531 -3.277 18.906 1 93.62 143 LEU B CA 1
ATOM 5494 C C . LEU B 1 143 ? -19.328 -2.65 18.203 1 93.62 143 LEU B C 1
ATOM 5496 O O . LEU B 1 143 ? -18.703 -1.721 18.734 1 93.62 143 LEU B O 1
ATOM 5500 N N . ALA B 1 144 ? -18.922 -3.172 17.047 1 97.06 144 ALA B N 1
ATOM 5501 C CA . ALA B 1 144 ? -17.812 -2.605 16.281 1 97.06 144 ALA B CA 1
ATOM 5502 C C . ALA B 1 144 ? -18.109 -1.168 15.867 1 97.06 144 ALA B C 1
ATOM 5504 O O . ALA B 1 144 ? -17.266 -0.283 16 1 97.06 144 ALA B O 1
ATOM 5505 N N . CYS B 1 145 ? -19.312 -0.938 15.352 1 96.31 145 CYS B N 1
ATOM 5506 C CA . CYS B 1 145 ? -19.734 0.407 14.961 1 96.31 145 CYS B CA 1
ATOM 5507 C C . CYS B 1 145 ? -19.703 1.349 16.156 1 96.31 145 CYS B C 1
ATOM 5509 O O . CYS B 1 145 ? -19.141 2.439 16.094 1 96.31 145 CYS B O 1
ATOM 5511 N N . ARG B 1 146 ? -20.266 0.954 17.25 1 92.56 146 ARG B N 1
ATOM 5512 C CA . ARG B 1 146 ? -20.359 1.756 18.469 1 92.56 146 ARG B CA 1
ATOM 5513 C C . ARG B 1 146 ? -18.969 2.08 19.016 1 92.56 146 ARG B C 1
ATOM 5515 O O . ARG B 1 146 ? -18.703 3.217 19.422 1 92.56 146 ARG B O 1
ATOM 5522 N N . THR B 1 147 ? -18.141 1.07 19.016 1 94.69 147 THR B N 1
ATOM 5523 C CA . THR B 1 147 ? -16.812 1.25 19.594 1 94.69 147 THR B CA 1
ATOM 5524 C C . THR B 1 147 ? -16 2.227 18.75 1 94.69 147 THR B C 1
ATOM 5526 O O . THR B 1 147 ? -15.312 3.096 19.297 1 94.69 147 THR B O 1
ATOM 5529 N N . ALA B 1 148 ? -16.016 2.086 17.391 1 97.25 148 ALA B N 1
ATOM 5530 C CA . ALA B 1 148 ? -15.297 3.012 16.516 1 97.25 148 ALA B CA 1
ATOM 5531 C C . ALA B 1 148 ? -15.734 4.449 16.766 1 97.25 148 ALA B C 1
ATOM 5533 O O . ALA B 1 148 ? -14.906 5.352 16.875 1 97.25 148 ALA B O 1
ATOM 5534 N N . LEU B 1 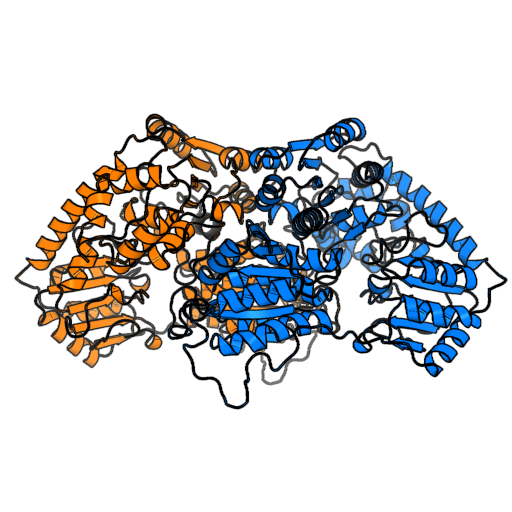149 ? -17.031 4.641 16.859 1 94.25 149 LEU B N 1
ATOM 5535 C CA . LEU B 1 149 ? -17.578 5.977 17.062 1 94.25 149 LEU B CA 1
ATOM 5536 C C . LEU B 1 149 ? -17.25 6.496 18.469 1 94.25 149 LEU B C 1
ATOM 5538 O O . LEU B 1 149 ? -16.828 7.641 18.625 1 94.25 149 LEU B O 1
ATOM 5542 N N . ALA B 1 150 ? -17.438 5.664 19.484 1 90.12 150 ALA B N 1
ATOM 5543 C CA . ALA B 1 150 ? -17.266 6.066 20.875 1 90.12 150 ALA B CA 1
ATOM 5544 C C . ALA B 1 150 ? -15.805 6.383 21.172 1 90.12 150 ALA B C 1
ATOM 5546 O O . ALA B 1 150 ? -15.5 7.297 21.938 1 90.12 150 ALA B O 1
ATOM 5547 N N . ARG B 1 151 ? -14.945 5.625 20.562 1 91.94 151 ARG B N 1
ATOM 5548 C CA . ARG B 1 151 ? -13.531 5.75 20.891 1 91.94 151 ARG B CA 1
ATOM 5549 C C . ARG B 1 151 ? -12.789 6.547 19.812 1 91.94 151 ARG B C 1
ATOM 5551 O O . ARG B 1 151 ? -11.586 6.785 19.938 1 91.94 151 ARG B O 1
ATOM 5558 N N . LYS B 1 152 ? -13.5 6.98 18.828 1 93.69 152 LYS B N 1
ATOM 5559 C CA . LYS B 1 152 ? -12.898 7.707 17.719 1 93.69 152 LYS B CA 1
ATOM 5560 C C . LYS B 1 152 ? -11.648 6.984 17.203 1 93.69 152 LYS B C 1
ATOM 5562 O O . LYS B 1 152 ? -10.578 7.582 17.109 1 93.69 152 LYS B O 1
ATOM 5567 N N . GLY B 1 153 ? -11.812 5.754 16.891 1 97.19 153 GLY B N 1
ATOM 5568 C CA . GLY B 1 153 ? -10.711 4.91 16.469 1 97.19 153 GLY B CA 1
ATOM 5569 C C . GLY B 1 153 ? -11.133 3.852 15.461 1 97.19 153 GLY B C 1
ATOM 5570 O O . GLY B 1 153 ? -12.203 3.945 14.859 1 97.19 153 GLY B O 1
ATOM 5571 N N . VAL B 1 154 ? -10.242 2.861 15.203 1 98.81 154 VAL B N 1
ATOM 5572 C CA . VAL B 1 154 ? -10.438 1.846 14.172 1 98.81 154 VAL B CA 1
ATOM 5573 C C . VAL B 1 154 ? -11.031 0.584 14.797 1 98.81 154 VAL B C 1
ATOM 5575 O O . VAL B 1 154 ? -10.492 0.059 15.773 1 98.81 154 VAL B O 1
ATOM 5578 N N . ALA B 1 155 ? -12.164 0.129 14.297 1 98.81 155 ALA B N 1
ATOM 5579 C CA . ALA B 1 155 ? -12.664 -1.214 14.57 1 98.81 155 ALA B CA 1
ATOM 5580 C C . ALA B 1 155 ? -12.461 -2.131 13.367 1 98.81 155 ALA B C 1
ATOM 5582 O O . ALA B 1 155 ? -12.359 -1.662 12.234 1 98.81 155 ALA B O 1
ATOM 5583 N N . HIS B 1 156 ? -12.367 -3.434 13.625 1 98.81 156 HIS B N 1
ATOM 5584 C CA . HIS B 1 156 ? -12.102 -4.398 12.562 1 98.81 156 HIS B CA 1
ATOM 5585 C C . HIS B 1 156 ? -12.898 -5.68 12.766 1 98.81 156 HIS B C 1
ATOM 5587 O O . HIS B 1 156 ? -12.961 -6.207 13.875 1 98.81 156 HIS B O 1
ATOM 5593 N N . LEU B 1 157 ? -13.633 -6.066 11.75 1 98.56 157 LEU B N 1
ATOM 5594 C CA . LEU B 1 157 ? -14.289 -7.367 11.68 1 98.56 157 LEU B CA 1
ATOM 5595 C C . LEU B 1 157 ? -13.68 -8.227 10.578 1 98.56 157 LEU B C 1
ATOM 5597 O O . LEU B 1 157 ? -13.633 -7.812 9.422 1 98.56 157 LEU B O 1
ATOM 5601 N N . SER B 1 158 ? -13.164 -9.367 10.914 1 98.44 158 SER B N 1
ATOM 5602 C CA . SER B 1 158 ? -12.68 -10.367 9.969 1 98.44 158 SER B CA 1
ATOM 5603 C C . SER B 1 158 ? -13.625 -11.555 9.883 1 98.44 158 SER B C 1
ATOM 5605 O O . SER B 1 158 ? -13.961 -12.164 10.898 1 98.44 158 SER B O 1
ATOM 5607 N N . ILE B 1 159 ? -14.094 -11.898 8.648 1 98 159 ILE B N 1
ATOM 5608 C CA . ILE B 1 159 ? -15.156 -12.891 8.5 1 98 159 ILE B CA 1
ATOM 5609 C C . ILE B 1 159 ? -14.75 -13.93 7.453 1 98 159 ILE B C 1
ATOM 5611 O O . ILE B 1 159 ? -14.484 -13.586 6.297 1 98 159 ILE B O 1
ATOM 5615 N N . ALA B 1 160 ? -14.727 -15.188 7.84 1 96.31 160 ALA B N 1
ATOM 5616 C CA . ALA B 1 160 ? -14.422 -16.266 6.895 1 96.31 160 ALA B CA 1
ATOM 5617 C C . ALA B 1 160 ? -15.461 -16.328 5.781 1 96.31 160 ALA B C 1
ATOM 5619 O O . ALA B 1 160 ? -16.641 -16.062 6.012 1 96.31 160 ALA B O 1
ATOM 5620 N N . SER B 1 161 ? -15.031 -16.719 4.598 1 95 161 SER B N 1
ATOM 5621 C CA . SER B 1 161 ? -15.883 -16.703 3.414 1 95 161 SER B CA 1
ATOM 5622 C C . SER B 1 161 ? -17.125 -17.578 3.6 1 95 161 SER B C 1
ATOM 5624 O O . SER B 1 161 ? -18.219 -17.203 3.191 1 95 161 SER B O 1
ATOM 5626 N N . ASP B 1 162 ? -16.984 -18.75 4.254 1 93.44 162 ASP B N 1
ATOM 5627 C CA . ASP B 1 162 ? -18.125 -19.656 4.465 1 93.44 162 ASP B CA 1
ATOM 5628 C C . ASP B 1 162 ? -19.016 -19.156 5.586 1 93.44 162 ASP B C 1
ATOM 5630 O O . ASP B 1 162 ? -20.234 -19.422 5.586 1 93.44 162 ASP B O 1
ATOM 5634 N N . ILE B 1 163 ? -18.469 -18.375 6.535 1 94.62 163 ILE B N 1
ATOM 5635 C CA . ILE B 1 163 ? -19.266 -17.797 7.613 1 94.62 163 ILE B CA 1
ATOM 5636 C C . ILE B 1 163 ? -20.141 -16.672 7.062 1 94.62 163 ILE B C 1
ATOM 5638 O O . ILE B 1 163 ? -21.266 -16.484 7.523 1 94.62 163 ILE B O 1
ATOM 5642 N N . GLN B 1 164 ? -19.703 -15.922 6.07 1 96.19 164 GLN B N 1
ATOM 5643 C CA . GLN B 1 164 ? -20.484 -14.859 5.441 1 96.19 164 GLN B CA 1
ATOM 5644 C C . GLN B 1 164 ? -21.812 -15.391 4.922 1 96.19 164 GLN B C 1
ATOM 5646 O O . GLN B 1 164 ? -22.844 -14.711 5.02 1 96.19 164 GLN B O 1
ATOM 5651 N N . GLU B 1 165 ? -21.781 -16.672 4.418 1 93.44 165 GLU B N 1
ATOM 5652 C CA . GLU B 1 165 ? -22.953 -17.266 3.754 1 93.44 165 GLU B CA 1
ATOM 5653 C C . GLU B 1 165 ? -23.781 -18.078 4.73 1 93.44 165 GLU B C 1
ATOM 5655 O O . GLU B 1 165 ? -24.844 -18.594 4.375 1 93.44 165 GLU B O 1
ATOM 5660 N N . GLN B 1 166 ? -23.359 -18.203 5.91 1 92.12 166 GLN B N 1
ATOM 5661 C CA . GLN B 1 166 ? -24.031 -19.047 6.891 1 92.12 166 GLN B CA 1
ATOM 5662 C C . GLN B 1 166 ? -25.359 -18.438 7.328 1 92.12 166 GLN B C 1
ATOM 5664 O O . GLN B 1 166 ? -25.391 -17.297 7.801 1 92.12 166 GLN B O 1
ATOM 5669 N N . PRO B 1 167 ? -26.422 -19.266 7.184 1 90.62 167 PRO B N 1
ATOM 5670 C CA . PRO B 1 167 ? -27.703 -18.766 7.676 1 90.62 167 PRO B CA 1
ATOM 5671 C C . PRO B 1 167 ? -27.734 -18.594 9.195 1 90.62 167 PRO B C 1
ATOM 5673 O O . PRO B 1 167 ? -27.016 -19.297 9.906 1 90.62 167 PRO B O 1
ATOM 5676 N N . SER B 1 168 ? -28.594 -17.75 9.664 1 86.69 168 SER B N 1
ATOM 5677 C CA . SER B 1 168 ? -28.609 -17.375 11.07 1 86.69 168 SER B CA 1
ATOM 5678 C C . SER B 1 168 ? -29.078 -18.516 11.953 1 86.69 168 SER B C 1
ATOM 5680 O O . SER B 1 168 ? -28.812 -18.547 13.156 1 86.69 168 SER B O 1
ATOM 5682 N N . ASP B 1 169 ? -29.75 -19.453 11.391 1 79.25 169 ASP B N 1
ATOM 5683 C CA . ASP B 1 169 ? -30.281 -20.547 12.195 1 79.25 169 ASP B CA 1
ATOM 5684 C C . ASP B 1 169 ? -29.391 -21.797 12.086 1 79.25 169 ASP B C 1
ATOM 5686 O O . ASP B 1 169 ? -29.766 -22.875 12.547 1 79.25 169 ASP B O 1
ATOM 5690 N N . ALA B 1 170 ? -28.266 -21.625 11.492 1 75.12 170 ALA B N 1
ATOM 5691 C CA . ALA B 1 170 ? -27.391 -22.766 11.281 1 75.12 170 ALA B CA 1
ATOM 5692 C C . ALA B 1 170 ? -26.688 -23.188 12.57 1 75.12 170 ALA B C 1
ATOM 5694 O O . ALA B 1 170 ? -26.391 -24.359 12.773 1 75.12 170 ALA B O 1
ATOM 5695 N N . ALA B 1 171 ? -26.312 -22.203 13.32 1 70.81 171 ALA B N 1
ATOM 5696 C CA . ALA B 1 171 ? -25.625 -22.516 14.562 1 70.81 171 ALA B CA 1
ATOM 5697 C C . ALA B 1 171 ? -26.5 -22.234 15.781 1 70.81 171 ALA B C 1
ATOM 5699 O O . ALA B 1 171 ? -27.312 -21.297 15.75 1 70.81 171 ALA B O 1
ATOM 5700 N N . LYS B 1 172 ? -26.359 -23.125 16.844 1 73.94 172 LYS B N 1
ATOM 5701 C CA . LYS B 1 172 ? -27.109 -22.953 18.078 1 73.94 172 LYS B CA 1
ATOM 5702 C C . LYS B 1 172 ? -26.547 -21.781 18.891 1 73.94 172 LYS B C 1
ATOM 5704 O O . LYS B 1 172 ? -25.328 -21.688 19.094 1 73.94 172 LYS B O 1
ATOM 5709 N N . ARG B 1 173 ? -27.453 -20.938 19.344 1 73.56 173 ARG B N 1
ATOM 5710 C CA . ARG B 1 173 ? -27.094 -19.812 20.203 1 73.56 173 ARG B CA 1
ATOM 5711 C C . ARG B 1 173 ? -26.906 -20.25 21.641 1 73.56 173 ARG B C 1
ATOM 5713 O O . ARG B 1 173 ? -27.578 -21.188 22.109 1 73.56 173 ARG B O 1
ATOM 5720 N N . SER B 1 174 ? -25.938 -19.562 22.297 1 67.81 174 SER B N 1
ATOM 5721 C CA . SER B 1 174 ? -25.859 -19.781 23.75 1 67.81 174 SER B CA 1
ATOM 5722 C C . SER B 1 174 ? -27.047 -19.172 24.469 1 67.81 174 SER B C 1
ATOM 5724 O O . SER B 1 174 ? -27.672 -18.219 23.969 1 67.81 174 SER B O 1
ATOM 5726 N N . LYS B 1 175 ? -27.422 -19.703 25.641 1 65.69 175 LYS B N 1
ATOM 5727 C CA . LYS B 1 175 ? -28.516 -19.172 26.453 1 65.69 175 LYS B CA 1
ATOM 5728 C C . LYS B 1 175 ? -28.297 -17.688 26.781 1 65.69 175 LYS B C 1
ATOM 5730 O O . LYS B 1 175 ? -29.25 -16.938 26.984 1 65.69 175 LYS B O 1
ATOM 5735 N N . ARG B 1 176 ? -27.141 -17.172 26.734 1 64.88 176 ARG B N 1
ATOM 5736 C CA . ARG B 1 176 ? -26.781 -15.812 27.125 1 64.88 176 ARG B CA 1
ATOM 5737 C C . ARG B 1 176 ? -26.797 -14.867 25.938 1 64.88 176 ARG B C 1
ATOM 5739 O O . ARG B 1 176 ? -26.688 -13.656 26.094 1 64.88 176 ARG B O 1
ATOM 5746 N N . ASN B 1 177 ? -26.891 -15.328 24.672 1 65.56 177 ASN B N 1
ATOM 5747 C CA . ASN B 1 177 ? -26.906 -14.531 23.453 1 65.56 177 ASN B CA 1
ATOM 5748 C C . ASN B 1 177 ? -28.281 -14.5 22.812 1 65.56 177 ASN B C 1
ATOM 5750 O O . ASN B 1 177 ? -28.469 -15.008 21.703 1 65.56 177 ASN B O 1
ATOM 5754 N N . ARG B 1 178 ? -29.172 -13.852 23.531 1 60.09 178 ARG B N 1
ATOM 5755 C CA . ARG B 1 178 ? -30.547 -13.75 23.016 1 60.09 178 ARG B CA 1
ATOM 5756 C C . ARG B 1 178 ? -30.594 -12.82 21.812 1 60.09 178 ARG B C 1
ATOM 5758 O O . ARG B 1 178 ? -29.891 -11.805 21.766 1 60.09 178 ARG B O 1
ATOM 5765 N N . PRO B 1 179 ? -31.391 -13.164 20.891 1 69.44 179 PRO B N 1
ATOM 5766 C CA . PRO B 1 179 ? -31.5 -12.289 19.719 1 69.44 179 PRO B CA 1
ATOM 5767 C C . PRO B 1 179 ? -31.859 -10.852 20.094 1 69.44 179 PRO B C 1
ATOM 5769 O O . PRO B 1 179 ? -32.688 -10.625 20.984 1 69.44 179 PRO B O 1
ATOM 5772 N N . ALA B 1 180 ? -31.188 -9.859 19.578 1 65.81 180 ALA B N 1
ATOM 5773 C CA . ALA B 1 180 ? -31.469 -8.43 19.703 1 65.81 180 ALA B CA 1
ATOM 5774 C C . ALA B 1 180 ? -31.438 -7.988 21.156 1 65.81 180 ALA B C 1
ATOM 5776 O O . ALA B 1 180 ? -32.219 -7.152 21.594 1 65.81 180 ALA B O 1
ATOM 5777 N N . HIS B 1 181 ? -30.688 -8.523 22.016 1 63.44 181 HIS B N 1
ATOM 5778 C CA . HIS B 1 181 ? -30.672 -8.195 23.438 1 63.44 181 HIS B CA 1
ATOM 5779 C C . HIS B 1 181 ? -29.922 -6.895 23.688 1 63.44 181 HIS B C 1
ATOM 5781 O O . HIS B 1 181 ? -29.891 -6.406 24.828 1 63.44 181 HIS B O 1
ATOM 5787 N N . THR B 1 182 ? -29.281 -6.293 22.656 1 64.56 182 THR B N 1
ATOM 5788 C CA . THR B 1 182 ? -28.562 -5.031 22.812 1 64.56 182 THR B CA 1
ATOM 5789 C C . THR B 1 182 ? -29.078 -3.996 21.812 1 64.56 182 THR B C 1
ATOM 5791 O O . THR B 1 182 ? -29.469 -4.34 20.688 1 64.56 182 THR B O 1
ATOM 5794 N N . PRO B 1 183 ? -29.141 -2.715 22.188 1 56.69 183 PRO B N 1
ATOM 5795 C CA . PRO B 1 183 ? -29.562 -1.671 21.25 1 56.69 183 PRO B CA 1
ATOM 5796 C C . PRO B 1 183 ? -28.531 -1.396 20.156 1 56.69 183 PRO B C 1
ATOM 5798 O O . PRO B 1 183 ? -27.344 -1.685 20.328 1 56.69 183 PRO B O 1
ATOM 5801 N N . GLN B 1 184 ? -29.078 -0.905 19.047 1 65.75 184 GLN B N 1
ATOM 5802 C CA . GLN B 1 184 ? -28.25 -0.484 17.938 1 65.75 184 GLN B CA 1
ATOM 5803 C C . GLN B 1 184 ? -28.125 1.037 17.875 1 65.75 184 GLN B C 1
ATOM 5805 O O . GLN B 1 184 ? -28.375 1.646 16.828 1 65.75 184 GLN B O 1
ATOM 5810 N N . ASP B 1 185 ? -27.812 1.609 19.047 1 67 185 ASP B N 1
ATOM 5811 C CA . ASP B 1 185 ? -27.781 3.066 19.109 1 67 185 ASP B CA 1
ATOM 5812 C C . ASP B 1 185 ? -26.469 3.557 19.75 1 67 185 ASP B C 1
ATOM 5814 O O . ASP B 1 185 ? -25.781 2.793 20.422 1 67 185 ASP B O 1
ATOM 5818 N N . MET B 1 186 ? -26.188 4.809 19.375 1 71.19 186 MET B N 1
ATOM 5819 C CA . MET B 1 186 ? -25.047 5.484 19.984 1 71.19 186 MET B CA 1
ATOM 5820 C C . MET B 1 186 ? -25.5 6.336 21.172 1 71.19 186 MET B C 1
ATOM 5822 O O . MET B 1 186 ? -26.547 6.969 21.125 1 71.19 186 MET B O 1
ATOM 5826 N N . PHE B 1 187 ? -24.719 6.191 22.266 1 61.31 187 PHE B N 1
ATOM 5827 C CA . PHE B 1 187 ? -24.906 7.07 23.406 1 61.31 187 PHE B CA 1
ATOM 5828 C C . PHE B 1 187 ? -23.672 7.941 23.625 1 61.31 187 PHE B C 1
ATOM 5830 O O . PHE B 1 187 ? -22.562 7.43 23.812 1 61.31 187 PHE B O 1
ATOM 5837 N N . VAL B 1 188 ? -23.812 9.234 23.359 1 68.75 188 VAL B N 1
ATOM 5838 C CA . VAL B 1 188 ? -22.672 10.133 23.422 1 68.75 188 VAL B CA 1
ATOM 5839 C C . VAL B 1 188 ? -22.656 10.875 24.75 1 68.75 188 VAL B C 1
ATOM 5841 O O . VAL B 1 188 ? -23.656 11.438 25.172 1 68.75 188 VAL B O 1
ATOM 5844 N N . PRO B 1 189 ? -21.5 10.656 25.422 1 60.81 189 PRO B N 1
ATOM 5845 C CA . PRO B 1 189 ? -21.406 11.43 26.656 1 60.81 189 PRO B CA 1
ATOM 5846 C C . PRO B 1 189 ? -21.266 12.93 26.406 1 60.81 189 PRO B C 1
ATOM 5848 O O . PRO B 1 189 ? -20.719 13.344 25.391 1 60.81 189 PRO B O 1
ATOM 5851 N N . HIS B 1 190 ? -21.969 13.68 27.234 1 71.44 190 HIS B N 1
ATOM 5852 C CA . HIS B 1 190 ? -21.719 15.117 27.297 1 71.44 190 HIS B CA 1
ATOM 5853 C C . HIS B 1 190 ? -20.656 15.445 28.328 1 71.44 190 HIS B C 1
ATOM 5855 O O . HIS B 1 190 ? -20.906 15.414 29.531 1 71.44 190 HIS B O 1
ATOM 5861 N N . CYS B 1 191 ? -19.406 15.562 27.766 1 70.19 191 CYS B N 1
ATOM 5862 C CA . CYS B 1 191 ? -18.297 15.836 28.672 1 70.19 191 CYS B CA 1
ATOM 5863 C C . CYS B 1 191 ? -18.078 17.328 28.828 1 70.19 191 CYS B C 1
ATOM 5865 O O . CYS B 1 191 ? -17.812 18.031 27.859 1 70.19 191 CYS B O 1
ATOM 5867 N N . VAL B 1 192 ? -18.344 17.844 30.062 1 78.44 192 VAL B N 1
ATOM 5868 C CA . VAL B 1 192 ? -18.141 19.266 30.375 1 78.44 192 VAL B CA 1
ATOM 5869 C C . VAL B 1 192 ? -17.031 19.406 31.406 1 78.44 192 VAL B C 1
ATOM 5871 O O . VAL B 1 192 ? -16.859 18.547 32.281 1 78.44 192 VAL B O 1
ATOM 5874 N N . ALA B 1 193 ? -16.234 20.484 31.266 1 83.62 193 ALA B N 1
ATOM 5875 C CA . ALA B 1 193 ? -15.133 20.766 32.188 1 83.62 193 ALA B CA 1
ATOM 5876 C C . ALA B 1 193 ? -15.641 20.969 33.625 1 83.62 193 ALA B C 1
ATOM 5878 O O . ALA B 1 193 ? -16.734 21.5 33.812 1 83.62 193 ALA B O 1
ATOM 5879 N N . GLU B 1 194 ? -14.883 20.562 34.594 1 81.38 194 GLU B N 1
ATOM 5880 C CA . GLU B 1 194 ? -15.219 20.75 36 1 81.38 194 GLU B CA 1
ATOM 5881 C C . GLU B 1 194 ? -15.188 22.219 36.406 1 81.38 194 GLU B C 1
ATOM 5883 O O . GLU B 1 194 ? -14.312 22.969 35.969 1 81.38 194 GLU B O 1
ATOM 5888 N N . ASP B 1 195 ? -16.062 22.594 37.344 1 88.06 195 ASP B N 1
ATOM 5889 C CA . ASP B 1 195 ? -16.203 23.984 37.75 1 88.06 195 ASP B CA 1
ATOM 5890 C C . ASP B 1 195 ? -14.898 24.531 38.344 1 88.06 195 ASP B C 1
ATOM 5892 O O . ASP B 1 195 ? -14.492 25.656 38.031 1 88.06 195 ASP B O 1
ATOM 5896 N N . GLU B 1 196 ? -14.297 23.719 39.094 1 89.38 196 GLU B N 1
ATOM 5897 C CA . GLU B 1 196 ? -13.055 24.156 39.719 1 89.38 196 GLU B CA 1
ATOM 5898 C C . GLU B 1 196 ? -11.977 24.453 38.688 1 89.38 196 GLU B C 1
ATOM 5900 O O . GLU B 1 196 ? -11.203 25.406 38.844 1 89.38 196 GLU B O 1
ATOM 5905 N N . GLU B 1 197 ? -11.922 23.594 37.719 1 92.44 197 GLU B N 1
ATOM 5906 C CA . GLU B 1 197 ? -10.938 23.797 36.656 1 92.44 197 GLU B CA 1
ATOM 5907 C C . GLU B 1 197 ? -11.297 25.016 35.812 1 92.44 197 GLU B C 1
ATOM 5909 O O . GLU B 1 197 ? -10.414 25.719 35.344 1 92.44 197 GLU B O 1
ATOM 5914 N N . LEU B 1 198 ? -12.562 25.25 35.625 1 96.19 198 LEU B N 1
ATOM 5915 C CA . LEU B 1 198 ? -13.023 26.438 34.906 1 96.19 198 LEU B CA 1
ATOM 5916 C C . LEU B 1 198 ? -12.641 27.703 35.656 1 96.19 198 LEU B C 1
ATOM 5918 O O . LEU B 1 198 ? -12.195 28.672 35.062 1 96.19 198 LEU B O 1
ATOM 5922 N N . ASP B 1 199 ? -12.812 27.703 36.969 1 96.5 199 ASP B N 1
ATOM 5923 C CA . ASP B 1 199 ? -12.438 28.828 37.812 1 96.5 199 ASP B CA 1
ATOM 5924 C C . ASP B 1 199 ? -10.938 29.125 37.688 1 96.5 199 ASP B C 1
ATOM 5926 O O . ASP B 1 199 ? -10.531 30.281 37.562 1 96.5 199 ASP B O 1
ATOM 5930 N N . LYS B 1 200 ? -10.219 28.078 37.75 1 96.19 200 LYS B N 1
ATOM 5931 C CA . LYS B 1 200 ? -8.766 28.203 37.656 1 96.19 200 LYS B CA 1
ATOM 5932 C C . LYS B 1 200 ? -8.352 28.75 36.281 1 96.19 200 LYS B C 1
ATOM 5934 O O . LYS B 1 200 ? -7.488 29.625 36.188 1 96.19 200 LYS B O 1
ATOM 5939 N N . ALA B 1 201 ? -8.922 28.203 35.25 1 98.12 201 ALA B N 1
ATOM 5940 C CA . ALA B 1 201 ? -8.641 28.656 33.875 1 98.12 201 ALA B CA 1
ATOM 5941 C C . ALA B 1 201 ? -8.977 30.141 33.719 1 98.12 201 ALA B C 1
ATOM 5943 O O . ALA B 1 201 ? -8.188 30.906 33.156 1 98.12 201 ALA B O 1
ATOM 5944 N N . ALA B 1 202 ? -10.156 30.531 34.219 1 98.19 202 ALA B N 1
ATOM 5945 C CA . ALA B 1 202 ? -10.586 31.922 34.125 1 98.19 202 ALA B CA 1
ATOM 5946 C C . ALA B 1 202 ? -9.617 32.844 34.875 1 98.19 202 ALA B C 1
ATOM 5948 O O . ALA B 1 202 ? -9.281 33.938 34.406 1 98.19 202 ALA B O 1
ATOM 5949 N N . ALA B 1 203 ? -9.188 32.406 36.031 1 97.94 203 ALA B N 1
ATOM 5950 C CA . ALA B 1 203 ? -8.258 33.188 36.812 1 97.94 203 ALA B CA 1
ATOM 5951 C C . ALA B 1 203 ? -6.941 33.406 36.094 1 97.94 203 ALA B C 1
ATOM 5953 O O . ALA B 1 203 ? -6.391 34.531 36.094 1 97.94 203 ALA B O 1
ATOM 5954 N N . ILE B 1 204 ? -6.457 32.375 35.438 1 97.62 204 ILE B N 1
ATOM 5955 C CA . ILE B 1 204 ? -5.195 32.438 34.719 1 97.62 204 ILE B CA 1
ATOM 5956 C C . ILE B 1 204 ? -5.332 33.406 33.531 1 97.62 204 ILE B C 1
ATOM 5958 O O . ILE B 1 204 ? -4.504 34.312 33.375 1 97.62 204 ILE B O 1
ATOM 5962 N N . LEU B 1 205 ? -6.363 33.25 32.75 1 98.5 205 LEU B N 1
ATOM 5963 C CA . LEU B 1 205 ? -6.547 34.031 31.531 1 98.5 205 LEU B CA 1
ATOM 5964 C C . LEU B 1 205 ? -6.875 35.5 31.859 1 98.5 205 LEU B C 1
ATOM 5966 O O . LEU B 1 205 ? -6.402 36.406 31.188 1 98.5 205 LEU B O 1
ATOM 5970 N N . ASN B 1 206 ? -7.691 35.688 32.938 1 98.19 206 ASN B N 1
ATOM 5971 C CA . ASN B 1 206 ? -8.023 37.062 33.344 1 98.19 206 ASN B CA 1
ATOM 5972 C C . ASN B 1 206 ? -6.809 37.781 33.906 1 98.19 206 ASN B C 1
ATOM 5974 O O . ASN B 1 206 ? -6.684 39 33.75 1 98.19 206 ASN B O 1
ATOM 5978 N N . GLY B 1 207 ? -5.953 37.062 34.531 1 97.12 207 GLY B N 1
ATOM 5979 C CA . GLY B 1 207 ? -4.789 37.656 35.156 1 97.12 207 GLY B CA 1
ATOM 5980 C C . GLY B 1 207 ? -3.646 37.906 34.219 1 97.12 207 GLY B C 1
ATOM 5981 O O . GLY B 1 207 ? -2.717 38.656 34.531 1 97.12 207 GLY B O 1
ATOM 5982 N N . ALA B 1 208 ? -3.684 37.438 33.031 1 97.44 208 ALA B N 1
ATOM 5983 C CA . ALA B 1 208 ? -2.611 37.562 32.031 1 97.44 208 ALA B CA 1
ATOM 5984 C C . ALA B 1 208 ? -2.76 38.875 31.234 1 97.44 208 ALA B C 1
ATOM 5986 O O . ALA B 1 208 ? -3.877 39.344 31 1 97.44 208 ALA B O 1
ATOM 5987 N N . LYS B 1 209 ? -1.654 39.406 30.797 1 96.94 209 LYS B N 1
ATOM 5988 C CA . LYS B 1 209 ? -1.654 40.625 29.984 1 96.94 209 LYS B CA 1
ATOM 5989 C C . LYS B 1 209 ? -1.655 40.281 28.5 1 96.94 209 LYS B C 1
ATOM 5991 O O . LYS B 1 209 ? -2.264 41 27.688 1 96.94 209 LYS B O 1
ATOM 5996 N N . ARG B 1 210 ? -0.917 39.25 28.109 1 98.38 210 ARG B N 1
ATOM 5997 C CA . ARG B 1 210 ? -0.777 38.812 26.719 1 98.38 210 ARG B CA 1
ATOM 5998 C C . ARG B 1 210 ? -1.182 37.344 26.578 1 98.38 210 ARG B C 1
ATOM 6000 O O . ARG B 1 210 ? -0.365 36.438 26.797 1 98.38 210 ARG B O 1
ATOM 6007 N N . VAL B 1 211 ? -2.4 37.094 26.141 1 98.62 211 VAL B N 1
ATOM 6008 C CA . VAL B 1 211 ? -2.908 35.75 25.953 1 98.62 211 VAL B CA 1
ATOM 6009 C C . VAL B 1 211 ? -2.824 35.344 24.484 1 98.62 211 VAL B C 1
ATOM 6011 O O . VAL B 1 211 ? -3.242 36.094 23.609 1 98.62 211 VAL B O 1
ATOM 6014 N N . ALA B 1 212 ? -2.229 34.219 24.156 1 98.69 212 ALA B N 1
ATOM 6015 C CA . ALA B 1 212 ? -2.273 33.594 22.828 1 98.69 212 ALA B CA 1
ATOM 6016 C C . ALA B 1 212 ? -3.193 32.375 22.828 1 98.69 212 ALA B C 1
ATOM 6018 O O . ALA B 1 212 ? -3.242 31.641 23.797 1 98.69 212 ALA B O 1
ATOM 6019 N N . ILE B 1 213 ? -3.951 32.188 21.812 1 98.88 213 ILE B N 1
ATOM 6020 C CA . ILE B 1 213 ? -4.824 31.016 21.656 1 98.88 213 ILE B CA 1
ATOM 6021 C C . ILE B 1 213 ? -4.301 30.109 20.531 1 98.88 213 ILE B C 1
ATOM 6023 O O . ILE B 1 213 ? -4.047 30.578 19.422 1 98.88 213 ILE B O 1
ATOM 6027 N N . LEU B 1 214 ? -4.039 28.859 20.781 1 98.62 214 LEU B N 1
ATOM 6028 C CA . LEU B 1 214 ? -3.697 27.844 19.797 1 98.62 214 LEU B CA 1
ATOM 6029 C C . LEU B 1 214 ? -4.887 26.922 19.531 1 98.62 214 LEU B C 1
ATOM 6031 O O . LEU B 1 214 ? -5.309 26.172 20.406 1 98.62 214 LEU B O 1
ATOM 6035 N N . ALA B 1 215 ? -5.43 27.016 18.344 1 98.56 215 ALA B N 1
ATOM 6036 C CA . ALA B 1 215 ? -6.605 26.234 17.969 1 98.56 215 ALA B CA 1
ATOM 6037 C C . ALA B 1 215 ? -6.23 25.094 17.031 1 98.56 215 ALA B C 1
ATOM 6039 O O . ALA B 1 215 ? -5.5 25.312 16.047 1 98.56 215 ALA B O 1
ATOM 6040 N N . GLY B 1 216 ? -6.629 23.875 17.391 1 97.31 216 GLY B N 1
ATOM 6041 C CA . GLY B 1 216 ? -6.418 22.719 16.531 1 97.31 216 GLY B CA 1
ATOM 6042 C C . GLY B 1 216 ? -7.707 22.141 15.984 1 97.31 216 GLY B C 1
ATOM 6043 O O . GLY B 1 216 ? -8.719 22.844 15.906 1 97.31 216 GLY B O 1
ATOM 6044 N N . ARG B 1 217 ? -7.648 20.969 15.555 1 95 217 ARG B N 1
ATOM 6045 C CA . ARG B 1 217 ? -8.781 20.281 14.938 1 95 217 ARG B CA 1
ATOM 6046 C C . ARG B 1 217 ? -9.961 20.203 15.891 1 95 217 ARG B C 1
ATOM 6048 O O . ARG B 1 217 ? -11.117 20.266 15.461 1 95 217 ARG B O 1
ATOM 6055 N N . GLY B 1 218 ? -9.719 20.031 17.141 1 94.56 218 GLY B N 1
ATOM 6056 C CA . GLY B 1 218 ? -10.781 19.906 18.141 1 94.56 218 GLY B CA 1
ATOM 6057 C C . GLY B 1 218 ? -11.609 21.172 18.281 1 94.56 218 GLY B C 1
ATOM 6058 O O . GLY B 1 218 ? -12.688 21.141 18.875 1 94.56 218 GLY B O 1
ATOM 6059 N N . ALA B 1 219 ? -11.148 22.234 17.766 1 96.81 219 ALA B N 1
ATOM 6060 C CA . ALA B 1 219 ? -11.859 23.516 17.875 1 96.81 219 ALA B CA 1
ATOM 6061 C C . ALA B 1 219 ? -12.828 23.688 16.703 1 96.81 219 ALA B C 1
ATOM 6063 O O . ALA B 1 219 ? -13.578 24.656 16.656 1 96.81 219 ALA B O 1
ATOM 6064 N N . MET B 1 220 ? -12.742 22.578 15.828 1 93.81 220 MET B N 1
ATOM 6065 C CA . MET B 1 220 ? -13.703 22.625 14.727 1 93.81 220 MET B CA 1
ATOM 6066 C C . MET B 1 220 ? -15.133 22.641 15.25 1 93.81 220 MET B C 1
ATOM 6068 O O . MET B 1 220 ? -15.484 21.844 16.125 1 93.81 220 MET B O 1
ATOM 6072 N N . GLY B 1 221 ? -16.016 23.469 14.969 1 92.12 221 GLY B N 1
ATOM 6073 C CA . GLY B 1 221 ? -17.391 23.594 15.438 1 92.12 221 GLY B CA 1
ATOM 6074 C C . GLY B 1 221 ? -17.547 24.609 16.562 1 92.12 221 GLY B C 1
ATOM 6075 O O . GLY B 1 221 ? -18.656 24.859 17.016 1 92.12 221 GLY B O 1
ATOM 6076 N N . ALA B 1 222 ? -16.422 25.125 16.984 1 96.69 222 ALA B N 1
ATOM 6077 C CA . ALA B 1 222 ? -16.469 26.062 18.094 1 96.69 222 ALA B CA 1
ATOM 6078 C C . ALA B 1 222 ? -16.016 27.453 17.641 1 96.69 222 ALA B C 1
ATOM 6080 O O . ALA B 1 222 ? -15.438 28.219 18.422 1 96.69 222 ALA B O 1
ATOM 6081 N N . ALA B 1 223 ? -16.188 27.75 16.344 1 97.06 223 ALA B N 1
ATOM 6082 C CA . ALA B 1 223 ? -15.68 29 15.773 1 97.06 223 ALA B CA 1
ATOM 6083 C C . ALA B 1 223 ? -16.281 30.203 16.484 1 97.06 223 ALA B C 1
ATOM 6085 O O . ALA B 1 223 ? -15.555 31.141 16.828 1 97.06 223 ALA B O 1
ATOM 6086 N N . ALA B 1 224 ? -17.594 30.219 16.75 1 97.44 224 ALA B N 1
ATOM 6087 C CA . ALA B 1 224 ? -18.266 31.359 17.375 1 97.44 224 ALA B CA 1
ATOM 6088 C C . ALA B 1 224 ? -17.766 31.578 18.797 1 97.44 224 ALA B C 1
ATOM 6090 O O . ALA B 1 224 ? -17.484 32.719 19.188 1 97.44 224 ALA B O 1
ATOM 6091 N N . GLU B 1 225 ? -17.672 30.516 19.547 1 98.25 225 GLU B N 1
ATOM 6092 C CA . GLU B 1 225 ? -17.203 30.594 20.922 1 98.25 225 GLU B CA 1
ATOM 6093 C C . GLU B 1 225 ? -15.734 31.031 20.969 1 98.25 225 GLU B C 1
ATOM 6095 O O . GLU B 1 225 ? -15.336 31.797 21.844 1 98.25 225 GLU B O 1
ATOM 6100 N N . LEU B 1 226 ? -14.969 30.5 20.031 1 98.5 226 LEU B N 1
ATOM 6101 C CA . LEU B 1 226 ? -13.555 30.844 19.953 1 98.5 226 LEU B CA 1
ATOM 6102 C C . LEU B 1 226 ? -13.367 32.312 19.641 1 98.5 226 LEU B C 1
ATOM 6104 O O . LEU B 1 226 ? -12.508 32.969 20.219 1 98.5 226 LEU B O 1
ATOM 6108 N N . GLU B 1 227 ? -14.156 32.875 18.719 1 98 227 GLU B N 1
ATOM 6109 C CA . GLU B 1 227 ? -14.133 34.281 18.391 1 98 227 GLU B CA 1
ATOM 6110 C C . GLU B 1 227 ? -14.469 35.156 19.594 1 98 227 GLU B C 1
ATOM 6112 O O . GLU B 1 227 ? -13.836 36.156 19.828 1 98 227 GLU B O 1
ATOM 6117 N N . GLU B 1 228 ? -15.508 34.719 20.297 1 98.31 228 GLU B N 1
ATOM 6118 C CA . GLU B 1 228 ? -15.891 35.438 21.516 1 98.31 228 GLU B CA 1
ATOM 6119 C C . GLU B 1 228 ? -14.75 35.438 22.531 1 98.31 228 GLU B C 1
ATOM 6121 O O . GLU B 1 228 ? -14.453 36.5 23.125 1 98.31 228 GLU B O 1
ATOM 6126 N N . THR B 1 229 ? -14.117 34.281 22.703 1 98.62 229 THR B N 1
ATOM 6127 C CA . THR B 1 229 ? -12.992 34.188 23.625 1 98.62 229 THR B CA 1
ATOM 6128 C C . THR B 1 229 ? -11.867 35.125 23.219 1 98.62 229 THR B C 1
ATOM 6130 O O . THR B 1 229 ? -11.328 35.844 24.062 1 98.62 229 THR B O 1
ATOM 6133 N N . ALA B 1 230 ? -11.5 35.094 21.906 1 98.62 230 ALA B N 1
ATOM 6134 C CA . ALA B 1 230 ? -10.445 35.969 21.391 1 98.62 230 ALA B CA 1
ATOM 6135 C C . ALA B 1 230 ? -10.781 37.438 21.609 1 98.62 230 ALA B C 1
ATOM 6137 O O . ALA B 1 230 ? -9.898 38.219 21.953 1 98.62 230 ALA B O 1
ATOM 6138 N N . GLY B 1 231 ? -11.992 37.844 21.406 1 98.06 231 GLY B N 1
ATOM 6139 C CA . GLY B 1 231 ? -12.445 39.219 21.625 1 98.06 231 GLY B CA 1
ATOM 6140 C C . GLY B 1 231 ? -12.352 39.656 23.062 1 98.06 231 GLY B C 1
ATOM 6141 O O . GLY B 1 231 ? -11.867 40.75 23.359 1 98.06 231 GLY B O 1
ATOM 6142 N N . LEU B 1 232 ? -12.844 38.781 23.969 1 98.31 232 LEU B N 1
ATOM 6143 C CA . LEU B 1 232 ? -12.82 39.094 25.391 1 98.31 232 LEU B CA 1
ATOM 6144 C C . LEU B 1 232 ? -11.383 39.25 25.891 1 98.31 232 LEU B C 1
ATOM 6146 O O . LEU B 1 232 ? -11.094 40.156 26.656 1 98.31 232 LEU B O 1
ATOM 6150 N N . LEU B 1 233 ? -10.484 38.406 25.406 1 98.38 233 LEU B N 1
ATOM 6151 C CA . LEU B 1 233 ? -9.117 38.375 25.922 1 98.38 233 LEU B CA 1
ATOM 6152 C C . LEU B 1 233 ? -8.195 39.25 25.094 1 98.38 233 LEU B C 1
ATOM 6154 O O . LEU B 1 233 ? -7.023 39.438 25.438 1 98.38 233 LEU B O 1
ATOM 6158 N N . GLN B 1 234 ? -8.75 39.812 23.953 1 98.19 234 GLN B N 1
ATOM 6159 C CA . GLN B 1 234 ? -7.91 40.562 23.016 1 98.19 234 GLN B CA 1
ATOM 6160 C C . GLN B 1 234 ? -6.672 39.75 22.625 1 98.19 234 GLN B C 1
ATOM 6162 O O . GLN B 1 234 ? -5.551 40.25 22.703 1 98.19 234 GLN B O 1
ATOM 6167 N N . ALA B 1 235 ? -6.961 38.531 22.266 1 98.62 235 ALA B N 1
ATOM 6168 C CA . ALA B 1 235 ? -5.902 37.562 22.047 1 98.62 235 ALA B CA 1
ATOM 6169 C C . ALA B 1 235 ? -5.844 37.125 20.578 1 98.62 235 ALA B C 1
ATOM 6171 O O . ALA B 1 235 ? -6.883 36.938 19.938 1 98.62 235 ALA B O 1
ATOM 6172 N N . PRO B 1 236 ? -4.641 37.031 19.922 1 98.62 236 PRO B N 1
ATOM 6173 C CA . PRO B 1 236 ? -4.527 36.406 18.609 1 98.62 236 PRO B CA 1
ATOM 6174 C C . PRO B 1 236 ? -4.824 34.906 18.641 1 98.62 236 PRO B C 1
ATOM 6176 O O . PRO B 1 236 ? -4.52 34.25 19.641 1 98.62 236 PRO B O 1
ATOM 6179 N N . VAL B 1 237 ? -5.406 34.406 17.609 1 98.75 237 VAL B N 1
ATOM 6180 C CA . VAL B 1 237 ? -5.684 32.969 17.422 1 98.75 237 VAL B CA 1
ATOM 6181 C C . VAL B 1 237 ? -4.672 32.375 16.453 1 98.75 237 VAL B C 1
ATOM 6183 O O . VAL B 1 237 ? -4.656 32.719 15.266 1 98.75 237 VAL B O 1
ATOM 6186 N N . ILE B 1 238 ? -3.787 31.531 16.922 1 98.62 238 ILE B N 1
ATOM 6187 C CA . ILE B 1 238 ? -2.838 30.734 16.156 1 98.62 238 ILE B CA 1
ATOM 6188 C C . ILE B 1 238 ? -3.465 29.391 15.797 1 98.62 238 ILE B C 1
ATOM 6190 O O . ILE B 1 238 ? -4.145 28.766 16.625 1 98.62 238 ILE B O 1
ATOM 6194 N N . LYS B 1 239 ? -3.25 28.906 14.617 1 98.25 239 LYS B N 1
ATOM 6195 C CA . LYS B 1 239 ? -3.924 27.688 14.172 1 98.25 239 LYS B CA 1
ATOM 6196 C C . LYS B 1 239 ? -2.916 26.594 13.859 1 98.25 239 LYS B C 1
ATOM 6198 O O . LYS B 1 239 ? -2.059 26.75 12.984 1 98.25 239 LYS B O 1
ATOM 6203 N N . ALA B 1 240 ? -3.006 25.469 14.594 1 97 240 ALA B N 1
ATOM 6204 C CA . ALA B 1 240 ? -2.338 24.266 14.109 1 97 240 ALA B CA 1
ATOM 6205 C C . ALA B 1 240 ? -2.875 23.859 12.734 1 97 240 ALA B C 1
ATOM 6207 O O . ALA B 1 240 ? -3.975 24.25 12.352 1 97 240 ALA B O 1
ATOM 6208 N N . LEU B 1 241 ? -2.158 23.078 11.977 1 96.75 241 LEU B N 1
ATOM 6209 C CA . LEU B 1 241 ? -2.473 22.812 10.578 1 96.75 241 LEU B CA 1
ATOM 6210 C C . LEU B 1 241 ? -3.871 22.219 10.438 1 96.75 241 LEU B C 1
ATOM 6212 O O . LEU B 1 241 ? -4.645 22.641 9.57 1 96.75 241 LEU B O 1
ATOM 6216 N N . LEU B 1 242 ? -4.227 21.281 11.32 1 95.62 242 LEU B N 1
ATOM 6217 C CA . LEU B 1 242 ? -5.516 20.625 11.203 1 95.62 242 LEU B CA 1
ATOM 6218 C C . LEU B 1 242 ? -6.645 21.531 11.672 1 95.62 242 LEU B C 1
ATOM 6220 O O . LEU B 1 242 ? -7.82 21.234 11.445 1 95.62 242 LEU B O 1
ATOM 6224 N N . GLY B 1 243 ? -6.367 22.641 12.297 1 97.12 243 GLY B N 1
ATOM 6225 C CA . GLY B 1 243 ? -7.336 23.656 12.672 1 97.12 243 GLY B CA 1
ATOM 6226 C C . GLY B 1 243 ? -7.398 24.812 11.688 1 97.12 243 GLY B C 1
ATOM 6227 O O . GLY B 1 243 ? -7.996 25.844 11.984 1 97.12 243 GLY B O 1
ATOM 6228 N N . LYS B 1 244 ? -6.801 24.641 10.547 1 97.69 244 LYS B N 1
ATOM 6229 C CA . LYS B 1 244 ? -6.664 25.734 9.586 1 97.69 244 LYS B CA 1
ATOM 6230 C C . LYS B 1 244 ? -8.023 26.328 9.227 1 97.69 244 LYS B C 1
ATOM 6232 O O . LYS B 1 244 ? -8.148 27.531 9.039 1 97.69 244 LYS B O 1
ATOM 6237 N N . ALA B 1 245 ? -9.055 25.5 9.203 1 96.75 245 ALA B N 1
ATOM 6238 C CA . ALA B 1 245 ? -10.359 25.938 8.727 1 96.75 245 ALA B CA 1
ATOM 6239 C C . ALA B 1 245 ? -11.234 26.422 9.883 1 96.75 245 ALA B C 1
ATOM 6241 O O . ALA B 1 245 ? -12.414 26.734 9.688 1 96.75 245 ALA B O 1
ATOM 6242 N N . VAL B 1 246 ? -10.711 26.516 11.133 1 97.31 246 VAL B N 1
ATOM 6243 C CA . VAL B 1 246 ? -11.508 26.906 12.289 1 97.31 246 VAL B CA 1
ATOM 6244 C C . VAL B 1 246 ? -11.992 28.344 12.125 1 97.31 246 VAL B C 1
ATOM 6246 O O . VAL B 1 246 ? -13.148 28.656 12.43 1 97.31 246 VAL B O 1
ATOM 6249 N N . LEU B 1 247 ? -11.102 29.203 11.68 1 97.38 247 LEU B N 1
ATOM 6250 C CA . LEU B 1 247 ? -11.391 30.594 11.297 1 97.38 247 LEU B CA 1
ATOM 6251 C C . LEU B 1 247 ? -10.82 30.891 9.914 1 97.38 247 LEU B C 1
ATOM 6253 O O . LEU B 1 247 ? -9.781 30.344 9.531 1 97.38 247 LEU B O 1
ATOM 6257 N N . PRO B 1 248 ? -11.562 31.734 9.172 1 96.94 248 PRO B N 1
ATOM 6258 C CA . PRO B 1 248 ? -10.953 32.125 7.906 1 96.94 248 PRO B CA 1
ATOM 6259 C C . PRO B 1 248 ? -9.586 32.812 8.102 1 96.94 248 PRO B C 1
ATOM 6261 O O . PRO B 1 248 ? -9.352 33.438 9.117 1 96.94 248 PRO B O 1
ATOM 6264 N N . ASP B 1 249 ? -8.734 32.688 7.09 1 96.12 249 ASP B N 1
ATOM 6265 C CA . ASP B 1 249 ? -7.352 33.125 7.227 1 96.12 249 ASP B CA 1
ATOM 6266 C C . ASP B 1 249 ? -7.273 34.656 7.23 1 96.12 249 ASP B C 1
ATOM 6268 O O . ASP B 1 249 ? -6.266 35.219 7.656 1 96.12 249 ASP B O 1
ATOM 6272 N N . ASP B 1 250 ? -8.312 35.312 6.809 1 93.19 250 ASP B N 1
ATOM 6273 C CA . ASP B 1 250 ? -8.328 36.781 6.824 1 93.19 250 ASP B CA 1
ATOM 6274 C C . ASP B 1 250 ? -9.07 37.312 8.047 1 93.19 250 ASP B C 1
ATOM 6276 O O . ASP B 1 250 ? -9.352 38.5 8.141 1 93.19 250 ASP B O 1
ATOM 6280 N N . HIS B 1 251 ? -9.453 36.438 8.953 1 96.06 251 HIS B N 1
ATOM 6281 C CA . HIS B 1 251 ? -10.117 36.875 10.18 1 96.06 251 HIS B CA 1
ATOM 6282 C C . HIS B 1 251 ? -9.227 37.812 10.984 1 96.06 251 HIS B C 1
ATOM 6284 O O . HIS B 1 251 ? -8.016 37.594 11.094 1 96.06 251 HIS B O 1
ATOM 6290 N N . PRO B 1 252 ? -9.797 38.781 11.562 1 95.31 252 PRO B N 1
ATOM 6291 C CA . PRO B 1 252 ? -8.984 39.781 12.25 1 95.31 252 PRO B CA 1
ATOM 6292 C C . PRO B 1 252 ? -8.281 39.219 13.484 1 95.31 252 PRO B C 1
ATOM 6294 O O . PRO B 1 252 ? -7.309 39.812 13.969 1 95.31 252 PRO B O 1
ATOM 6297 N N . TYR B 1 253 ? -8.695 38.125 13.992 1 97.19 253 TYR B N 1
ATOM 6298 C CA . TYR B 1 253 ? -8.109 37.594 15.219 1 97.19 253 TYR B CA 1
ATOM 6299 C C . TYR B 1 253 ? -6.988 36.625 14.906 1 97.19 253 TYR B C 1
ATOM 6301 O O . TYR B 1 253 ? -6.215 36.25 15.789 1 97.19 253 TYR B O 1
ATOM 6309 N N . THR B 1 254 ? -6.812 36.125 13.695 1 97.5 254 THR B N 1
ATOM 6310 C CA . THR B 1 254 ? -5.879 35.031 13.469 1 97.5 254 THR B CA 1
ATOM 6311 C C . THR B 1 254 ? -4.539 35.562 12.961 1 97.5 254 THR B C 1
ATOM 6313 O O . THR B 1 254 ? -4.488 36.594 12.273 1 97.5 254 THR B O 1
ATOM 6316 N N . THR B 1 255 ? -3.465 34.906 13.359 1 97.81 255 THR B N 1
ATOM 6317 C CA . THR B 1 255 ? -2.135 35.156 12.82 1 97.81 255 THR B CA 1
ATOM 6318 C C . THR B 1 255 ? -1.673 33.969 11.961 1 97.81 255 THR B C 1
ATOM 6320 O O . THR B 1 255 ? -0.487 33.875 11.641 1 97.81 255 THR B O 1
ATOM 6323 N N . GLY B 1 256 ? -2.537 33.062 11.586 1 96.81 256 GLY B N 1
ATOM 6324 C CA . GLY B 1 256 ? -2.213 31.953 10.703 1 96.81 256 GLY B CA 1
ATOM 6325 C C . GLY B 1 256 ? -1.629 30.75 11.438 1 96.81 256 GLY B C 1
ATOM 6326 O O . GLY B 1 256 ? -2.018 30.469 12.57 1 96.81 256 GLY B O 1
ATOM 6327 N N . GLY B 1 257 ? -0.828 29.984 10.695 1 97 257 GLY B N 1
ATOM 6328 C CA . GLY B 1 257 ? -0.34 28.719 11.188 1 97 257 GLY B CA 1
ATOM 6329 C C . GLY B 1 257 ? 0.857 28.859 12.109 1 97 257 GLY B C 1
ATOM 6330 O O . GLY B 1 257 ? 1.412 29.938 12.258 1 97 257 GLY B O 1
ATOM 6331 N N . ILE B 1 258 ? 1.253 27.703 12.703 1 96.12 258 ILE B N 1
ATOM 6332 C CA . ILE B 1 258 ? 2.387 27.609 13.617 1 96.12 258 ILE B CA 1
ATOM 6333 C C . ILE B 1 258 ? 3.361 26.547 13.125 1 96.12 258 ILE B C 1
ATOM 6335 O O . ILE B 1 258 ? 3.029 25.766 12.234 1 96.12 258 ILE B O 1
ATOM 6339 N N . GLY B 1 259 ? 4.559 26.594 13.617 1 92.62 259 GLY B N 1
ATOM 6340 C CA . GLY B 1 259 ? 5.562 25.594 13.25 1 92.62 259 GLY B CA 1
ATOM 6341 C C . GLY B 1 259 ? 6.355 25.984 12.016 1 92.62 259 GLY B C 1
ATOM 6342 O O . GLY B 1 259 ? 6.297 27.125 11.562 1 92.62 259 GLY B O 1
ATOM 6343 N N . ILE B 1 260 ? 7.023 24.969 11.461 1 89.5 260 ILE B N 1
ATOM 6344 C CA . ILE B 1 260 ? 7.875 25.188 10.297 1 89.5 260 ILE B CA 1
ATOM 6345 C C . ILE B 1 260 ? 7.027 25.672 9.117 1 89.5 260 ILE B C 1
ATOM 6347 O O . ILE B 1 260 ? 7.496 26.453 8.289 1 89.5 260 ILE B O 1
ATOM 6351 N N . LEU B 1 261 ? 5.805 25.312 9.117 1 92 261 LEU B N 1
ATOM 6352 C CA . LEU B 1 261 ? 4.891 25.688 8.039 1 92 261 LEU B CA 1
ATOM 6353 C C . LEU B 1 261 ? 4.137 26.969 8.398 1 92 261 LEU B C 1
ATOM 6355 O O . LEU B 1 261 ? 3.311 27.453 7.617 1 92 261 LEU B O 1
ATOM 6359 N N . GLY B 1 262 ? 4.406 27.531 9.617 1 94.44 262 GLY B N 1
ATOM 6360 C CA . GLY B 1 262 ? 3.584 28.609 10.148 1 94.44 262 GLY B CA 1
ATOM 6361 C C . GLY B 1 262 ? 4.078 29.984 9.766 1 94.44 262 GLY B C 1
ATOM 6362 O O . GLY B 1 262 ? 4.648 30.172 8.688 1 94.44 262 GLY B O 1
ATOM 6363 N N . THR B 1 263 ? 3.68 31 10.523 1 95.88 263 THR B N 1
ATOM 6364 C CA . THR B 1 263 ? 3.973 32.406 10.258 1 95.88 263 THR B CA 1
ATOM 6365 C C . THR B 1 263 ? 4.859 33 11.352 1 95.88 263 THR B C 1
ATOM 6367 O O . THR B 1 263 ? 4.863 32.5 12.484 1 95.88 263 THR B O 1
ATOM 6370 N N . LEU B 1 264 ? 5.574 34 10.977 1 95.06 264 LEU B N 1
ATOM 6371 C CA . LEU B 1 264 ? 6.418 34.688 11.945 1 95.06 264 LEU B CA 1
ATOM 6372 C C . LEU B 1 264 ? 5.57 35.312 13.055 1 95.06 264 LEU B C 1
ATOM 6374 O O . LEU B 1 264 ? 5.91 35.188 14.234 1 95.06 264 LEU B O 1
ATOM 6378 N N . PRO B 1 265 ? 4.422 36 12.75 1 97.25 265 PRO B N 1
ATOM 6379 C CA . PRO B 1 265 ? 3.592 36.562 13.812 1 97.25 265 PRO B CA 1
ATOM 6380 C C . PRO B 1 265 ? 3.088 35.531 14.805 1 97.25 265 PRO B C 1
ATOM 6382 O O . PRO B 1 265 ? 3.006 35.781 16 1 97.25 265 PRO B O 1
ATOM 6385 N N . SER B 1 266 ? 2.672 34.375 14.336 1 98.06 266 SER B N 1
ATOM 6386 C CA . SER B 1 266 ? 2.252 33.281 15.234 1 98.06 266 SER B CA 1
ATOM 6387 C C . SER B 1 266 ? 3.389 32.875 16.156 1 98.06 266 SER B C 1
ATOM 6389 O O . SER B 1 266 ? 3.178 32.656 17.359 1 98.06 266 SER B O 1
ATOM 6391 N N . GLN B 1 267 ? 4.547 32.656 15.531 1 95.94 267 GLN B N 1
ATOM 6392 C CA . GLN B 1 267 ? 5.707 32.281 16.328 1 95.94 267 GLN B CA 1
ATOM 6393 C C . GLN B 1 267 ? 6.023 33.375 17.375 1 95.94 267 GLN B C 1
ATOM 6395 O O . GLN B 1 267 ? 6.289 33.062 18.531 1 95.94 267 GLN B O 1
ATOM 6400 N N . GLU B 1 268 ? 6.012 34.625 17.016 1 96.44 268 GLU B N 1
ATOM 6401 C CA . GLU B 1 268 ? 6.297 35.75 17.906 1 96.44 268 GLU B CA 1
ATOM 6402 C C . GLU B 1 268 ? 5.262 35.812 19.031 1 96.44 268 GLU B C 1
ATOM 6404 O O . GLU B 1 268 ? 5.605 36.094 20.188 1 96.44 268 GLU B O 1
ATOM 6409 N N . ALA B 1 269 ? 3.994 35.656 18.656 1 98.12 269 ALA B N 1
ATOM 6410 C CA . ALA B 1 269 ? 2.938 35.656 19.672 1 98.12 269 ALA B CA 1
ATOM 6411 C C . ALA B 1 269 ? 3.189 34.562 20.734 1 98.12 269 ALA B C 1
ATOM 6413 O O . ALA B 1 269 ? 3.041 34.844 21.922 1 98.12 269 ALA B O 1
ATOM 6414 N N . MET B 1 270 ? 3.592 33.406 20.312 1 97.56 270 MET B N 1
ATOM 6415 C CA . MET B 1 270 ? 3.867 32.312 21.234 1 97.56 270 MET B CA 1
ATOM 6416 C C . MET B 1 270 ? 5.094 32.625 22.094 1 97.56 270 MET B C 1
ATOM 6418 O O . MET B 1 270 ? 5.145 32.25 23.266 1 97.56 270 MET B O 1
ATOM 6422 N N . GLU B 1 271 ? 6.039 33.281 21.516 1 96.19 271 GLU B N 1
ATOM 6423 C CA . GLU B 1 271 ? 7.297 33.562 22.203 1 96.19 271 GLU B CA 1
ATOM 6424 C C . GLU B 1 271 ? 7.129 34.656 23.234 1 96.19 271 GLU B C 1
ATOM 6426 O O . GLU B 1 271 ? 7.953 34.812 24.141 1 96.19 271 GLU B O 1
ATOM 6431 N N . THR B 1 272 ? 6.086 35.5 23.156 1 97.56 272 THR B N 1
ATOM 6432 C CA . THR B 1 272 ? 6.02 36.719 23.984 1 97.56 272 THR B CA 1
ATOM 6433 C C . THR B 1 272 ? 4.797 36.656 24.906 1 97.56 272 THR B C 1
ATOM 6435 O O . THR B 1 272 ? 4.691 37.469 25.844 1 97.56 272 THR B O 1
ATOM 6438 N N . CYS B 1 273 ? 3.885 35.75 24.719 1 98.25 273 CYS B N 1
ATOM 6439 C CA . CYS B 1 273 ? 2.682 35.688 25.531 1 98.25 273 CYS B CA 1
ATOM 6440 C C . CYS B 1 273 ? 3.018 35.281 26.969 1 98.25 273 CYS B C 1
ATOM 6442 O O . CYS B 1 273 ? 4.078 34.719 27.219 1 98.25 273 CYS B O 1
ATOM 6444 N N . ASP B 1 274 ? 2.16 35.688 27.859 1 98.19 274 ASP B N 1
ATOM 6445 C CA . ASP B 1 274 ? 2.348 35.281 29.25 1 98.19 274 ASP B CA 1
ATOM 6446 C C . ASP B 1 274 ? 1.271 34.312 29.703 1 98.19 274 ASP B C 1
ATOM 6448 O O . ASP B 1 274 ? 1.297 33.812 30.828 1 98.19 274 ASP B O 1
ATOM 6452 N N . ALA B 1 275 ? 0.345 33.938 28.828 1 98.25 275 ALA B N 1
ATOM 6453 C CA . ALA B 1 275 ? -0.584 32.812 28.969 1 98.25 275 ALA B CA 1
ATOM 6454 C C . ALA B 1 275 ? -0.957 32.219 27.609 1 98.25 275 ALA B C 1
ATOM 6456 O O . ALA B 1 275 ? -0.982 32.938 26.609 1 98.25 275 ALA B O 1
ATOM 6457 N N . VAL B 1 276 ? -1.188 30.969 27.547 1 98.12 276 VAL B N 1
ATOM 6458 C CA . VAL B 1 276 ? -1.591 30.297 26.312 1 98.12 276 VAL B CA 1
ATOM 6459 C C . VAL B 1 276 ? -2.822 29.438 26.562 1 98.12 276 VAL B C 1
ATOM 6461 O O . VAL B 1 276 ? -2.875 28.688 27.547 1 98.12 276 VAL B O 1
ATOM 6464 N N . LEU B 1 277 ? -3.859 29.641 25.797 1 98.69 277 LEU B N 1
ATOM 6465 C CA . LEU B 1 277 ? -5.047 28.781 25.766 1 98.69 277 LEU B CA 1
ATOM 6466 C C . LEU B 1 277 ? -5.016 27.844 24.562 1 98.69 277 LEU B C 1
ATOM 6468 O O . LEU B 1 277 ? -5.152 28.297 23.422 1 98.69 277 LEU B O 1
ATOM 6472 N N . ILE B 1 278 ? -4.812 26.547 24.797 1 98.12 278 ILE B N 1
ATOM 6473 C CA . ILE B 1 278 ? -4.809 25.531 23.75 1 98.12 278 ILE B CA 1
ATOM 6474 C C . ILE B 1 278 ? -6.203 24.938 23.609 1 98.12 278 ILE B C 1
ATOM 6476 O O . ILE B 1 278 ? -6.754 24.391 24.578 1 98.12 278 ILE B O 1
ATOM 6480 N N . VAL B 1 279 ? -6.789 25.078 22.453 1 98.44 279 VAL B N 1
ATOM 6481 C CA . VAL B 1 279 ? -8.148 24.609 22.234 1 98.44 279 VAL B CA 1
ATOM 6482 C C . VAL B 1 279 ? -8.148 23.469 21.203 1 98.44 279 VAL B C 1
ATOM 6484 O O . VAL B 1 279 ? -8.094 23.719 20 1 98.44 279 VAL B O 1
ATOM 6487 N N . GLY B 1 280 ? -8.266 22.219 21.672 1 96.62 280 GLY B N 1
ATOM 6488 C CA . GLY B 1 280 ? -8.414 21.062 20.812 1 96.62 280 GLY B CA 1
ATOM 6489 C C . GLY B 1 280 ? -7.184 20.781 19.969 1 96.62 280 GLY B C 1
ATOM 6490 O O . GLY B 1 280 ? -7.293 20.453 18.781 1 96.62 280 GLY B O 1
ATOM 6491 N N . SER B 1 281 ? -5.93 20.969 20.516 1 95.62 281 SER B N 1
ATOM 6492 C CA . SER B 1 281 ? -4.711 20.75 19.75 1 95.62 281 SER B CA 1
ATOM 6493 C C . SER B 1 281 ? -3.67 20 20.578 1 95.62 281 SER B C 1
ATOM 6495 O O . SER B 1 281 ? -3.535 20.219 21.781 1 95.62 281 SER B O 1
ATOM 6497 N N . THR B 1 282 ? -3.057 19.062 19.922 1 91.25 282 THR B N 1
ATOM 6498 C CA . THR B 1 282 ? -1.846 18.438 20.438 1 91.25 282 THR B CA 1
ATOM 6499 C C . THR B 1 282 ? -0.686 18.609 19.469 1 91.25 282 THR B C 1
ATOM 6501 O O . THR B 1 282 ? 0.054 17.656 19.203 1 91.25 282 THR B O 1
ATOM 6504 N N . PHE B 1 283 ? -0.629 19.828 18.844 1 93.06 283 PHE B N 1
ATOM 6505 C CA . PHE B 1 283 ? 0.49 20.156 17.969 1 93.06 283 PHE B CA 1
ATOM 6506 C C . PHE B 1 283 ? 1.796 19.609 18.531 1 93.06 283 PHE B C 1
ATOM 6508 O O . PHE B 1 283 ? 2.162 19.891 19.672 1 93.06 283 PHE B O 1
ATOM 6515 N N . PRO B 1 284 ? 2.529 18.812 17.734 1 91 284 PRO B N 1
ATOM 6516 C CA . PRO B 1 284 ? 3.529 17.938 18.359 1 91 284 PRO B CA 1
ATOM 6517 C C . PRO B 1 284 ? 4.891 18.609 18.5 1 91 284 PRO B C 1
ATOM 6519 O O . PRO B 1 284 ? 5.793 18.062 19.141 1 91 284 PRO B O 1
ATOM 6522 N N . TYR B 1 285 ? 5.105 19.781 18.094 1 90.81 285 TYR B N 1
ATOM 6523 C CA . TYR B 1 285 ? 6.438 20.391 18.078 1 90.81 285 TYR B CA 1
ATOM 6524 C C . TYR B 1 285 ? 6.609 21.375 19.219 1 90.81 285 TYR B C 1
ATOM 6526 O O . TYR B 1 285 ? 6.234 22.531 19.109 1 90.81 285 TYR B O 1
ATOM 6534 N N . ILE B 1 286 ? 7.273 20.969 20.219 1 89.69 286 ILE B N 1
ATOM 6535 C CA . ILE B 1 286 ? 7.324 21.656 21.5 1 89.69 286 ILE B CA 1
ATOM 6536 C C . ILE B 1 286 ? 8.125 22.953 21.375 1 89.69 286 ILE B C 1
ATOM 6538 O O . ILE B 1 286 ? 7.898 23.906 22.109 1 89.69 286 ILE B O 1
ATOM 6542 N N . GLU B 1 287 ? 9.031 22.969 20.359 1 88.62 287 GLU B N 1
ATOM 6543 C CA . GLU B 1 287 ? 9.938 24.109 20.219 1 88.62 287 GLU B CA 1
ATOM 6544 C C . GLU B 1 287 ? 9.172 25.359 19.812 1 88.62 287 GLU B C 1
ATOM 6546 O O . GLU B 1 287 ? 9.703 26.469 19.891 1 88.62 287 GLU B O 1
ATOM 6551 N N . TYR B 1 288 ? 7.91 25.234 19.469 1 92.94 288 TYR B N 1
ATOM 6552 C CA . TYR B 1 288 ? 7.145 26.391 19.016 1 92.94 288 TYR B CA 1
ATOM 6553 C C . TYR B 1 288 ? 6.164 26.844 20.078 1 92.94 288 TYR B C 1
ATOM 6555 O O . TYR B 1 288 ? 5.465 27.844 19.906 1 92.94 288 TYR B O 1
ATOM 6563 N N . TYR B 1 289 ? 6.039 26.109 21.188 1 94.25 289 TYR B N 1
ATOM 6564 C CA . TYR B 1 289 ? 5.289 26.562 22.359 1 94.25 289 TYR B CA 1
ATOM 6565 C C . TYR B 1 289 ? 6.09 27.594 23.156 1 94.25 289 TYR B C 1
ATOM 6567 O O . TYR B 1 289 ? 7.305 27.703 22.969 1 94.25 289 TYR B O 1
ATOM 6575 N N . PRO B 1 290 ? 5.383 28.359 24.031 1 94.06 290 PRO B N 1
ATOM 6576 C CA . PRO B 1 290 ? 6.164 29.203 24.938 1 94.06 290 PRO B CA 1
ATOM 6577 C C . PRO B 1 290 ? 7.168 28.406 25.766 1 94.06 290 PRO B C 1
ATOM 6579 O O . PRO B 1 290 ? 6.898 27.266 26.141 1 94.06 290 PRO B O 1
ATOM 6582 N N . LYS B 1 291 ? 8.273 29.078 26.047 1 91.25 291 LYS B N 1
ATOM 6583 C CA . LYS B 1 291 ? 9.242 28.422 26.922 1 91.25 291 LYS B CA 1
ATOM 6584 C C . LYS B 1 291 ? 8.641 28.141 28.297 1 91.25 291 LYS B C 1
ATOM 6586 O O . LYS B 1 291 ? 7.828 28.922 28.797 1 91.25 291 LYS B O 1
ATOM 6591 N N . PRO B 1 292 ? 9.07 27.062 28.859 1 85 292 PRO B N 1
ATOM 6592 C CA . PRO B 1 292 ? 8.578 26.797 30.219 1 85 292 PRO B CA 1
ATOM 6593 C C . PRO B 1 292 ? 8.828 27.969 31.172 1 85 292 PRO B C 1
ATOM 6595 O O . PRO B 1 292 ? 9.93 28.531 31.203 1 85 292 PRO B O 1
ATOM 6598 N N . GLY B 1 293 ? 7.871 28.297 31.922 1 89.44 293 GLY B N 1
ATOM 6599 C CA . GLY B 1 293 ? 7.992 29.391 32.875 1 89.44 293 GLY B CA 1
ATOM 6600 C C . GLY B 1 293 ? 7.598 30.734 32.281 1 89.44 293 GLY B C 1
ATOM 6601 O O . GLY B 1 293 ? 7.324 31.688 33.031 1 89.44 293 GLY B O 1
ATOM 6602 N N . GLN B 1 294 ? 7.461 30.781 30.969 1 93.56 294 GLN B N 1
ATOM 6603 C CA . GLN B 1 294 ? 7.141 32.031 30.281 1 93.56 294 GLN B CA 1
ATOM 6604 C C . GLN B 1 294 ? 5.648 32.344 30.375 1 93.56 294 GLN B C 1
ATOM 6606 O O . GLN B 1 294 ? 5.258 33.469 30.656 1 93.56 294 GLN B O 1
ATOM 6611 N N . ALA B 1 295 ? 4.855 31.406 30.156 1 97.06 295 ALA B N 1
ATOM 6612 C CA . ALA B 1 295 ? 3.406 31.578 30.062 1 97.06 295 ALA B CA 1
ATOM 6613 C C . ALA B 1 295 ? 2.67 30.547 30.906 1 97.06 295 ALA B C 1
ATOM 6615 O O . ALA B 1 295 ? 3.152 29.438 31.094 1 97.06 295 ALA B O 1
ATOM 6616 N N . ARG B 1 296 ? 1.557 30.906 31.406 1 96.5 296 ARG B N 1
ATOM 6617 C CA . ARG B 1 296 ? 0.675 29.969 32.094 1 96.5 296 ARG B CA 1
ATOM 6618 C C . ARG B 1 296 ? -0.266 29.281 31.094 1 96.5 296 ARG B C 1
ATOM 6620 O O . ARG B 1 296 ? -0.784 29.922 30.188 1 96.5 296 ARG B O 1
ATOM 6627 N N . GLY B 1 297 ? -0.379 27.953 31.266 1 96.56 297 GLY B N 1
ATOM 6628 C CA . GLY B 1 297 ? -1.081 27.188 30.25 1 96.56 297 GLY B CA 1
ATOM 6629 C C . GLY B 1 297 ? -2.465 26.734 30.688 1 96.56 297 GLY B C 1
ATOM 6630 O O . GLY B 1 297 ? -2.65 26.297 31.828 1 96.56 297 GLY B O 1
ATOM 6631 N N . VAL B 1 298 ? -3.465 26.938 29.812 1 97.19 298 VAL B N 1
ATOM 6632 C CA . VAL B 1 298 ? -4.816 26.391 29.875 1 97.19 298 VAL B CA 1
ATOM 6633 C C . VAL B 1 298 ? -5.102 25.562 28.641 1 97.19 298 VAL B C 1
ATOM 6635 O O . VAL B 1 298 ? -4.727 25.953 27.531 1 97.19 298 VAL B O 1
ATOM 6638 N N . GLN B 1 299 ? -5.664 24.375 28.781 1 97.31 299 GLN B N 1
ATOM 6639 C CA . GLN B 1 299 ? -5.922 23.531 27.609 1 97.31 299 GLN B CA 1
ATOM 6640 C C . GLN B 1 299 ? -7.305 22.891 27.688 1 97.31 299 GLN B C 1
ATOM 6642 O O . GLN B 1 299 ? -7.723 22.422 28.75 1 97.31 299 GLN B O 1
ATOM 6647 N N . ILE B 1 300 ? -8.023 23.016 26.641 1 97 300 ILE B N 1
ATOM 6648 C CA . ILE B 1 300 ? -9.289 22.312 26.438 1 97 300 ILE B CA 1
ATOM 6649 C C . ILE B 1 300 ? -9.086 21.125 25.5 1 97 300 ILE B C 1
ATOM 6651 O O . ILE B 1 300 ? -8.578 21.297 24.391 1 97 300 ILE B O 1
ATOM 6655 N N . ASP B 1 301 ? -9.43 19.969 25.922 1 94.06 301 ASP B N 1
ATOM 6656 C CA . ASP B 1 301 ? -9.406 18.766 25.109 1 94.06 301 ASP B CA 1
ATOM 6657 C C . ASP B 1 301 ? -10.469 17.766 25.562 1 94.06 301 ASP B C 1
ATOM 6659 O O . ASP B 1 301 ? -10.82 17.719 26.75 1 94.06 301 ASP B O 1
ATOM 6663 N N . CYS B 1 302 ? -10.992 17.078 24.609 1 91.38 302 CYS B N 1
ATOM 6664 C CA . CYS B 1 302 ? -12.016 16.109 24.969 1 91.38 302 CYS B CA 1
ATOM 6665 C C . CYS B 1 302 ? -11.391 14.828 25.531 1 91.38 302 CYS B C 1
ATOM 6667 O O . CYS B 1 302 ? -12.086 14.008 26.141 1 91.38 302 CYS B O 1
ATOM 6669 N N . ASP B 1 303 ? -10.117 14.656 25.391 1 88.56 303 ASP B N 1
ATOM 6670 C CA . ASP B 1 303 ? -9.383 13.492 25.875 1 88.56 303 ASP B CA 1
ATOM 6671 C C . ASP B 1 303 ? -8.391 13.891 26.969 1 88.56 303 ASP B C 1
ATOM 6673 O O . ASP B 1 303 ? -7.383 14.547 26.688 1 88.56 303 ASP B O 1
ATOM 6677 N N . ALA B 1 304 ? -8.625 13.453 28.172 1 87.81 304 ALA B N 1
ATOM 6678 C CA . ALA B 1 304 ? -7.785 13.789 29.312 1 87.81 304 ALA B CA 1
ATOM 6679 C C . ALA B 1 304 ? -6.344 13.344 29.094 1 87.81 304 ALA B C 1
ATOM 6681 O O . ALA B 1 304 ? -5.406 13.984 29.578 1 87.81 304 ALA B O 1
ATOM 6682 N N . GLN B 1 305 ? -6.168 12.305 28.266 1 86.75 305 GLN B N 1
ATOM 6683 C CA . GLN B 1 305 ? -4.84 11.758 28 1 86.75 305 GLN B CA 1
ATOM 6684 C C . GLN B 1 305 ? -3.973 12.758 27.25 1 86.75 305 GLN B C 1
ATOM 6686 O O . GLN B 1 305 ? -2.742 12.688 27.297 1 86.75 305 GLN B O 1
ATOM 6691 N N . ARG B 1 306 ? -4.574 13.727 26.609 1 89.44 306 ARG B N 1
ATOM 6692 C CA . ARG B 1 306 ? -3.846 14.602 25.688 1 89.44 306 ARG B CA 1
ATOM 6693 C C . ARG B 1 306 ? -3.564 15.953 26.344 1 89.44 306 ARG B C 1
ATOM 6695 O O . ARG B 1 306 ? -2.867 16.781 25.766 1 89.44 306 ARG B O 1
ATOM 6702 N N . ILE B 1 307 ? -4.082 16.188 27.516 1 90 307 ILE B N 1
ATOM 6703 C CA . ILE B 1 307 ? -3.85 17.438 28.203 1 90 307 ILE B CA 1
ATOM 6704 C C . ILE B 1 307 ? -2.424 17.469 28.75 1 90 307 ILE B C 1
ATOM 6706 O O . ILE B 1 307 ? -1.984 16.516 29.406 1 90 307 ILE B O 1
ATOM 6710 N N . GLY B 1 308 ? -1.669 18.469 28.391 1 89.06 308 GLY B N 1
ATOM 6711 C CA . GLY B 1 308 ? -0.341 18.688 28.938 1 89.06 308 GLY B CA 1
ATOM 6712 C C . GLY B 1 308 ? 0.734 17.875 28.25 1 89.06 308 GLY B C 1
ATOM 6713 O O . GLY B 1 308 ? 1.83 17.703 28.781 1 89.06 308 GLY B O 1
ATOM 6714 N N . LEU B 1 309 ? 0.488 17.406 27.062 1 85.94 309 LEU B N 1
ATOM 6715 C CA . LEU B 1 309 ? 1.438 16.562 26.359 1 85.94 309 LEU B CA 1
ATOM 6716 C C . LEU B 1 309 ? 2.656 17.359 25.906 1 85.94 309 LEU B C 1
ATOM 6718 O O . LEU B 1 309 ? 3.768 16.828 25.844 1 85.94 309 LEU B O 1
ATOM 6722 N N . ARG B 1 310 ? 2.406 18.625 25.594 1 90.75 310 ARG B N 1
ATOM 6723 C CA . ARG B 1 310 ? 3.443 19.375 24.891 1 90.75 310 ARG B CA 1
ATOM 6724 C C . ARG B 1 310 ? 3.832 20.625 25.672 1 90.75 310 ARG B C 1
ATOM 6726 O O . ARG B 1 310 ? 4.863 21.234 25.406 1 90.75 310 ARG B O 1
ATOM 6733 N N . PHE B 1 311 ? 2.988 21.047 26.594 1 91.12 311 PHE B N 1
ATOM 6734 C CA . PHE B 1 311 ? 3.172 22.266 27.375 1 91.12 311 PHE B CA 1
ATOM 6735 C C . PHE B 1 311 ? 2.691 22.062 28.812 1 91.12 311 PHE B C 1
ATOM 6737 O O . PHE B 1 311 ? 1.753 21.312 29.047 1 91.12 311 PHE B O 1
ATOM 6744 N N . PRO B 1 312 ? 3.408 22.656 29.797 1 91.38 312 PRO B N 1
ATOM 6745 C CA . PRO B 1 312 ? 2.994 22.484 31.188 1 91.38 312 PRO B CA 1
ATOM 6746 C C . PRO B 1 312 ? 1.691 23.219 31.516 1 91.38 312 PRO B C 1
ATOM 6748 O O . PRO B 1 312 ? 1.712 24.266 32.156 1 91.38 312 PRO B O 1
ATOM 6751 N N . VAL B 1 313 ? 0.617 22.656 31.297 1 93.12 313 VAL B N 1
ATOM 6752 C CA . VAL B 1 313 ? -0.725 23.188 31.484 1 93.12 313 VAL B CA 1
ATOM 6753 C C . VAL B 1 313 ? -1.063 23.203 32.969 1 93.12 313 VAL B C 1
ATOM 6755 O O . VAL B 1 313 ? -0.83 22.219 33.688 1 93.12 313 VAL B O 1
ATOM 6758 N N . GLU B 1 314 ? -1.57 24.312 33.406 1 92.94 314 GLU B N 1
ATOM 6759 C CA . GLU B 1 314 ? -1.963 24.453 34.812 1 92.94 314 GLU B CA 1
ATOM 6760 C C . GLU B 1 314 ? -3.439 24.125 35 1 92.94 314 GLU B C 1
ATOM 6762 O O . GLU B 1 314 ? -3.83 23.594 36.062 1 92.94 314 GLU B O 1
ATOM 6767 N N . ALA B 1 315 ? -4.25 24.484 34.062 1 94.75 315 ALA B N 1
ATOM 6768 C CA . ALA B 1 315 ? -5.68 24.172 34.062 1 94.75 315 ALA B CA 1
ATOM 6769 C C . ALA B 1 315 ? -6.074 23.344 32.844 1 94.75 315 ALA B C 1
ATOM 6771 O O . ALA B 1 315 ? -5.977 23.828 31.703 1 94.75 315 ALA B O 1
ATOM 6772 N N . GLY B 1 316 ? -6.391 22.125 33.094 1 95.06 316 GLY B N 1
ATOM 6773 C CA . GLY B 1 316 ? -6.871 21.234 32.062 1 95.06 316 GLY B CA 1
ATOM 6774 C C . GLY B 1 316 ? -8.383 21.062 32.062 1 95.06 316 GLY B C 1
ATOM 6775 O O . GLY B 1 316 ? -8.953 20.578 33.031 1 95.06 316 GLY B O 1
ATOM 6776 N N . LEU B 1 317 ? -9 21.516 31 1 95.38 317 LEU B N 1
ATOM 6777 C CA . LEU B 1 317 ? -10.453 21.438 30.859 1 95.38 317 LEU B CA 1
ATOM 6778 C C . LEU B 1 317 ? -10.852 20.297 29.938 1 95.38 317 LEU B C 1
ATOM 6780 O O . LEU B 1 317 ? -10.844 20.469 28.719 1 95.38 317 LEU B O 1
ATOM 6784 N N . VAL B 1 318 ? -11.281 19.172 30.469 1 93 318 VAL B N 1
ATOM 6785 C CA . VAL B 1 318 ? -11.68 18 29.688 1 93 318 VAL B CA 1
ATOM 6786 C C . VAL B 1 318 ? -13.133 18.141 29.25 1 93 318 VAL B C 1
ATOM 6788 O O . VAL B 1 318 ? -14.047 18.125 30.078 1 93 318 VAL B O 1
ATOM 6791 N N . GLY B 1 319 ? -13.383 18.344 27.969 1 91.5 319 GLY B N 1
ATOM 6792 C CA . GLY B 1 319 ? -14.734 18.516 27.453 1 91.5 319 GLY B CA 1
ATOM 6793 C C . GLY B 1 319 ? -14.773 19 26.016 1 91.5 319 GLY B C 1
ATOM 6794 O O . GLY B 1 319 ? -13.727 19.219 25.391 1 91.5 319 GLY B O 1
ATOM 6795 N N . ASP B 1 320 ? -15.945 19.141 25.547 1 92.44 320 ASP B N 1
ATOM 6796 C CA . ASP B 1 320 ? -16.172 19.672 24.203 1 92.44 320 ASP B CA 1
ATOM 6797 C C . ASP B 1 320 ? -15.727 21.125 24.109 1 92.44 320 ASP B C 1
ATOM 6799 O O . ASP B 1 320 ? -15.961 21.922 25.031 1 92.44 320 ASP B O 1
ATOM 6803 N N . ALA B 1 321 ? -15.086 21.438 23.031 1 95.88 321 ALA B N 1
ATOM 6804 C CA . ALA B 1 321 ? -14.484 22.766 22.891 1 95.88 321 ALA B CA 1
ATOM 6805 C C . ALA B 1 321 ? -15.555 23.844 22.938 1 95.88 321 ALA B C 1
ATOM 6807 O O . ALA B 1 321 ? -15.406 24.844 23.641 1 95.88 321 ALA B O 1
ATOM 6808 N N . ALA B 1 322 ? -16.641 23.688 22.172 1 96.06 322 ALA B N 1
ATOM 6809 C CA . ALA B 1 322 ? -17.672 24.719 22.094 1 96.06 322 ALA B CA 1
ATOM 6810 C C . ALA B 1 322 ? -18.344 24.922 23.453 1 96.06 322 ALA B C 1
ATOM 6812 O O . ALA B 1 322 ? -18.469 26.062 23.906 1 96.06 322 ALA B O 1
ATOM 6813 N N . GLU B 1 323 ? -18.672 23.875 24.078 1 95.06 323 GLU B N 1
ATOM 6814 C CA . GLU B 1 323 ? -19.344 23.953 25.375 1 95.06 323 GLU B CA 1
ATOM 6815 C C . GLU B 1 323 ? -18.422 24.516 26.453 1 95.06 323 GLU B C 1
ATOM 6817 O O . GLU B 1 323 ? -18.844 25.328 27.281 1 95.06 323 GLU B O 1
ATOM 6822 N N . THR B 1 324 ? -17.203 24 26.422 1 96.56 324 THR B N 1
ATOM 6823 C CA . THR B 1 324 ? -16.234 24.453 27.406 1 96.56 324 THR B CA 1
ATOM 6824 C C . THR B 1 324 ? -15.93 25.938 27.234 1 96.56 324 THR B C 1
ATOM 6826 O O . THR B 1 324 ? -15.867 26.672 28.219 1 96.56 324 THR B O 1
ATOM 6829 N N . LEU B 1 325 ? -15.75 26.391 26 1 97.94 325 LEU B N 1
ATOM 6830 C CA . LEU B 1 325 ? -15.477 27.797 25.719 1 97.94 325 LEU B CA 1
ATOM 6831 C C . LEU B 1 325 ? -16.672 28.656 26.109 1 97.94 325 LEU B C 1
ATOM 6833 O O . LEU B 1 325 ? -16.5 29.781 26.625 1 97.94 325 LEU B O 1
ATOM 6837 N N . HIS B 1 326 ? -17.875 28.188 25.859 1 96.88 326 HIS B N 1
ATOM 6838 C CA . HIS B 1 326 ? -19.078 28.922 26.234 1 96.88 326 HIS B CA 1
ATOM 6839 C C . HIS B 1 326 ? -19.109 29.172 27.75 1 96.88 326 HIS B C 1
ATOM 6841 O O . HIS B 1 326 ? -19.375 30.297 28.188 1 96.88 326 HIS B O 1
ATOM 6847 N N . ALA B 1 327 ? -18.844 28.141 28.484 1 96.94 327 ALA B N 1
ATOM 6848 C CA . ALA B 1 327 ? -18.812 28.25 29.938 1 96.94 327 ALA B CA 1
ATOM 6849 C C . ALA B 1 327 ? -17.688 29.172 30.391 1 96.94 327 ALA B C 1
ATOM 6851 O O . ALA B 1 327 ? -17.891 30 31.281 1 96.94 327 ALA B O 1
ATOM 6852 N N . LEU B 1 328 ? -16.516 29.016 29.828 1 97.81 328 LEU B N 1
ATOM 6853 C CA . LEU B 1 328 ? -15.359 29.828 30.188 1 97.81 328 LEU B CA 1
ATOM 6854 C C . LEU B 1 328 ? -15.602 31.297 29.875 1 97.81 328 LEU B C 1
ATOM 6856 O O . LEU B 1 328 ? -15.242 32.156 30.672 1 97.81 328 LEU B O 1
ATOM 6860 N N . ASN B 1 329 ? -16.188 31.594 28.703 1 98.19 329 ASN B N 1
ATOM 6861 C CA . ASN B 1 329 ? -16.438 32.969 28.25 1 98.19 329 ASN B CA 1
ATOM 6862 C C . ASN B 1 329 ? -17.297 33.75 29.266 1 98.19 329 ASN B C 1
ATOM 6864 O O . ASN B 1 329 ? -17.125 34.969 29.406 1 98.19 329 ASN B O 1
ATOM 6868 N N . ARG B 1 330 ? -18.156 33.062 29.922 1 97.31 330 ARG B N 1
ATOM 6869 C CA . ARG B 1 330 ? -19 33.719 30.922 1 97.31 330 ARG B CA 1
ATOM 6870 C C . ARG B 1 330 ? -18.188 34.188 32.125 1 97.31 330 ARG B C 1
ATOM 6872 O O . ARG B 1 330 ? -18.625 35.062 32.875 1 97.31 330 ARG B O 1
ATOM 6879 N N . MET B 1 331 ? -17.078 33.625 32.219 1 98 331 MET B N 1
ATOM 6880 C CA . MET B 1 331 ? -16.25 33.938 33.406 1 98 331 MET B CA 1
ATOM 6881 C C . MET B 1 331 ? -15.109 34.875 33.031 1 98 331 MET B C 1
ATOM 6883 O O . MET B 1 331 ? -14.406 35.375 33.906 1 98 331 MET B O 1
ATOM 6887 N N . LEU B 1 332 ? -14.883 35.094 31.75 1 98.12 332 LEU B N 1
ATOM 6888 C CA . LEU B 1 332 ? -13.789 35.969 31.297 1 98.12 332 LEU B CA 1
ATOM 6889 C C . LEU B 1 332 ? -14.18 37.438 31.375 1 98.12 332 LEU B C 1
ATOM 6891 O O . LEU B 1 332 ? -15.336 37.781 31.125 1 98.12 332 LEU B O 1
ATOM 6895 N N . LYS B 1 333 ? -13.219 38.25 31.703 1 97.19 333 LYS B N 1
ATOM 6896 C CA . LYS B 1 333 ? -13.383 39.688 31.734 1 97.19 333 LYS B CA 1
ATOM 6897 C C . LYS B 1 333 ? -12.742 40.344 30.5 1 97.19 333 LYS B C 1
ATOM 6899 O O . LYS B 1 333 ? -11.586 40.062 30.172 1 97.19 333 LYS B O 1
ATOM 6904 N N . PRO B 1 334 ? -13.516 41.219 29.875 1 96.44 334 PRO B N 1
ATOM 6905 C CA . PRO B 1 334 ? -12.93 41.875 28.703 1 96.44 334 PRO B CA 1
ATOM 6906 C C . PRO B 1 334 ? -11.664 42.656 29.047 1 96.44 334 PRO B C 1
ATOM 6908 O O . PRO B 1 334 ? -11.664 43.469 29.969 1 96.44 334 PRO B O 1
ATOM 6911 N N . LYS B 1 335 ? -10.672 42.344 28.297 1 95.88 335 LYS B N 1
ATOM 6912 C CA . LYS B 1 335 ? -9.43 43.094 28.5 1 95.88 335 LYS B CA 1
ATOM 6913 C C . LYS B 1 335 ? -9.523 44.5 27.953 1 95.88 335 LYS B C 1
ATOM 6915 O O . LYS B 1 335 ? -10.078 44.719 26.875 1 95.88 335 LYS B O 1
ATOM 6920 N N . ALA B 1 336 ? -8.992 45.438 28.703 1 89.94 336 ALA B N 1
ATOM 6921 C CA . ALA B 1 336 ? -9.031 46.844 28.312 1 89.94 336 ALA B CA 1
ATOM 6922 C C . ALA B 1 336 ? -7.895 47.188 27.344 1 89.94 336 ALA B C 1
ATOM 6924 O O . ALA B 1 336 ? -8.023 48.062 26.516 1 89.94 336 ALA B O 1
ATOM 6925 N N . ASP B 1 337 ? -6.859 46.438 27.516 1 91.81 337 ASP B N 1
ATOM 6926 C CA . ASP B 1 337 ? -5.668 46.656 26.703 1 91.81 337 ASP B CA 1
ATOM 6927 C C . ASP B 1 337 ? -5.617 45.656 25.547 1 91.81 337 ASP B C 1
ATOM 6929 O O . ASP B 1 337 ? -5.559 44.438 25.75 1 91.81 337 ASP B O 1
ATOM 6933 N N . GLY B 1 338 ? -5.66 46.219 24.375 1 94.69 338 GLY B N 1
ATOM 6934 C CA . GLY B 1 338 ? -5.629 45.406 23.172 1 94.69 338 GLY B CA 1
ATOM 6935 C C . GLY B 1 338 ? -4.305 45.469 22.438 1 94.69 338 GLY B C 1
ATOM 6936 O O . GLY B 1 338 ? -4.227 45.094 21.266 1 94.69 338 GLY B O 1
ATOM 6937 N N . ALA B 1 339 ? -3.312 45.844 23.125 1 97.19 339 ALA B N 1
ATOM 6938 C CA . ALA B 1 339 ? -2.029 46.125 22.484 1 97.19 339 ALA B CA 1
ATOM 6939 C C . ALA B 1 339 ? -1.423 44.844 21.906 1 97.19 339 ALA B C 1
ATOM 6941 O O . ALA B 1 339 ? -0.807 44.875 20.844 1 97.19 339 ALA B O 1
ATOM 6942 N N . PHE B 1 340 ? -1.53 43.781 22.641 1 97.94 340 PHE B N 1
ATOM 6943 C CA . PHE B 1 340 ? -0.958 42.5 22.203 1 97.94 340 PHE B CA 1
ATOM 6944 C C . PHE B 1 340 ? -1.595 42.062 20.891 1 97.94 340 PHE B C 1
ATOM 6946 O O . PHE B 1 340 ? -0.893 41.688 19.938 1 97.94 340 PHE B O 1
ATOM 6953 N N . LEU B 1 341 ? -2.941 42.094 20.812 1 98.12 341 LEU B N 1
ATOM 6954 C CA . LEU B 1 341 ? -3.664 41.75 19.594 1 98.12 341 LEU B CA 1
ATOM 6955 C C . LEU B 1 341 ? -3.363 42.719 18.469 1 98.12 341 LEU B C 1
ATOM 6957 O O . LEU B 1 341 ? -3.213 42.312 17.312 1 98.12 341 LEU B O 1
ATOM 6961 N N . ALA B 1 342 ? -3.316 43.969 18.781 1 97.81 342 ALA B N 1
ATOM 6962 C CA . ALA B 1 342 ? -3.01 44.969 17.781 1 97.81 342 ALA B CA 1
ATOM 6963 C C . ALA B 1 342 ? -1.624 44.75 17.188 1 97.81 342 ALA B C 1
ATOM 6965 O O . ALA B 1 342 ? -1.437 44.875 15.969 1 97.81 342 ALA B O 1
ATOM 6966 N N . ALA B 1 343 ? -0.688 44.438 18.016 1 97.81 343 ALA B N 1
ATOM 6967 C CA . ALA B 1 343 ? 0.666 44.156 17.547 1 97.81 343 ALA B CA 1
ATOM 6968 C C . ALA B 1 343 ? 0.681 42.938 16.656 1 97.81 343 ALA B C 1
ATOM 6970 O O . ALA B 1 343 ? 1.381 42.906 15.641 1 97.81 343 ALA B O 1
ATOM 6971 N N . ALA B 1 344 ? -0.042 41.938 17.062 1 97.88 344 ALA B N 1
ATOM 6972 C CA . ALA B 1 344 ? -0.126 40.719 16.281 1 97.88 344 ALA B CA 1
ATOM 6973 C C . ALA B 1 344 ? -0.749 40.969 14.914 1 97.88 344 ALA B C 1
ATOM 6975 O O . ALA B 1 344 ? -0.308 40.406 13.906 1 97.88 344 ALA B O 1
ATOM 6976 N N . ARG B 1 345 ? -1.793 41.781 14.859 1 97.44 345 ARG B N 1
ATOM 6977 C CA . ARG B 1 345 ? -2.455 42.125 13.609 1 97.44 345 ARG B CA 1
ATOM 6978 C C . ARG B 1 345 ? -1.502 42.875 12.672 1 97.44 345 ARG B C 1
ATOM 6980 O O . ARG B 1 345 ? -1.465 42.594 11.469 1 97.44 345 ARG B O 1
ATOM 6987 N N . THR B 1 346 ? -0.781 43.781 13.25 1 97.62 346 THR B N 1
ATOM 6988 C CA . THR B 1 346 ? 0.198 44.531 12.469 1 97.62 346 THR B CA 1
ATOM 6989 C C . THR B 1 346 ? 1.277 43.594 11.922 1 97.62 346 THR B C 1
ATOM 6991 O O . THR B 1 346 ? 1.636 43.688 10.742 1 97.62 346 THR B O 1
ATOM 6994 N N . ALA B 1 347 ? 1.752 42.75 12.773 1 97.06 347 ALA B N 1
ATOM 6995 C CA . ALA B 1 347 ? 2.773 41.781 12.367 1 97.06 347 ALA B CA 1
ATOM 6996 C C . ALA B 1 347 ? 2.256 40.875 11.25 1 97.06 347 ALA B C 1
ATOM 6998 O O . ALA B 1 347 ? 3.004 40.5 10.344 1 97.06 347 ALA B O 1
ATOM 6999 N N . MET B 1 348 ? 1.01 40.5 11.344 1 97.31 348 MET B N 1
ATOM 7000 C CA . MET B 1 348 ? 0.428 39.625 10.336 1 97.31 348 MET B CA 1
ATOM 7001 C C . MET B 1 348 ? 0.316 40.344 8.992 1 97.31 348 MET B C 1
ATOM 7003 O O . MET B 1 348 ? 0.528 39.719 7.941 1 97.31 348 MET B O 1
ATOM 7007 N N . GLN B 1 349 ? -0.04 41.594 9.016 1 96.19 349 GLN B N 1
ATOM 7008 C CA . GLN B 1 349 ? -0.081 42.375 7.797 1 96.19 349 GLN B CA 1
ATOM 7009 C C . GLN B 1 349 ? 1.298 42.469 7.148 1 96.19 349 GLN B C 1
ATOM 7011 O O . GLN B 1 349 ? 1.429 42.344 5.93 1 96.19 349 GLN B O 1
ATOM 7016 N N . GLU B 1 350 ? 2.307 42.688 7.977 1 95.38 350 GLU B N 1
ATOM 7017 C CA . GLU B 1 350 ? 3.682 42.75 7.484 1 95.38 350 GLU B CA 1
ATOM 7018 C C . GLU B 1 350 ? 4.113 41.406 6.902 1 95.38 350 GLU B C 1
ATOM 7020 O O . GLU B 1 350 ? 4.789 41.344 5.871 1 95.38 350 GLU B O 1
ATOM 7025 N N . TRP B 1 351 ? 3.744 40.375 7.617 1 94.88 351 TRP B N 1
ATOM 7026 C CA . TRP B 1 351 ? 4.051 39.031 7.152 1 94.88 351 TRP B CA 1
ATOM 7027 C C . TRP B 1 351 ? 3.432 38.75 5.785 1 94.88 351 TRP B C 1
ATOM 7029 O O . TRP B 1 351 ? 4.086 38.219 4.898 1 94.88 351 TRP B O 1
ATOM 7039 N N . ARG B 1 352 ? 2.211 39.156 5.613 1 94.69 352 ARG B N 1
ATOM 7040 C CA . ARG B 1 352 ? 1.522 38.969 4.34 1 94.69 352 ARG B CA 1
ATOM 7041 C C . ARG B 1 352 ? 2.209 39.719 3.227 1 94.69 352 ARG B C 1
ATOM 7043 O O . ARG B 1 352 ? 2.32 39.25 2.098 1 94.69 352 ARG B O 1
ATOM 7050 N N . GLU B 1 353 ? 2.623 40.875 3.529 1 93.88 353 GLU B N 1
ATOM 7051 C CA . GLU B 1 353 ? 3.348 41.688 2.555 1 93.88 353 GLU B CA 1
ATOM 7052 C C . GLU B 1 353 ? 4.672 41.062 2.168 1 93.88 353 GLU B C 1
ATOM 7054 O O . GLU B 1 353 ? 5.059 41.062 0.999 1 93.88 353 GLU B O 1
ATOM 7059 N N . MET B 1 354 ? 5.32 40.5 3.137 1 92.06 354 MET B N 1
ATOM 7060 C CA . MET B 1 354 ? 6.578 39.812 2.883 1 92.06 354 MET B CA 1
ATOM 7061 C C . MET B 1 354 ? 6.355 38.594 1.992 1 92.06 354 MET B C 1
ATOM 7063 O O . MET B 1 354 ? 7.121 38.344 1.057 1 92.06 354 MET B O 1
ATOM 7067 N N . MET B 1 355 ? 5.324 37.844 2.299 1 92.31 355 MET B N 1
ATOM 7068 C CA . MET B 1 355 ? 5.027 36.625 1.525 1 92.31 355 MET B CA 1
ATOM 7069 C C . MET B 1 355 ? 4.688 37 0.081 1 92.31 355 MET B C 1
ATOM 7071 O O . MET B 1 355 ? 4.992 36.219 -0.837 1 92.31 355 MET B O 1
ATOM 7075 N N . ARG B 1 356 ? 4.121 38.156 -0.138 1 92.25 356 ARG B N 1
ATOM 7076 C CA . ARG B 1 356 ? 3.762 38.594 -1.481 1 92.25 356 ARG B CA 1
ATOM 7077 C C . ARG B 1 356 ? 4.996 38.719 -2.367 1 92.25 356 ARG B C 1
ATOM 7079 O O . ARG B 1 356 ? 4.922 38.5 -3.58 1 92.25 356 ARG B O 1
ATOM 7086 N N . GLN B 1 357 ? 6.102 38.938 -1.802 1 88.19 357 GLN B N 1
ATOM 7087 C CA . GLN B 1 357 ? 7.348 39.062 -2.553 1 88.19 357 GLN B CA 1
ATOM 7088 C C . GLN B 1 357 ? 7.699 37.75 -3.25 1 88.19 357 GLN B C 1
ATOM 7090 O O . GLN B 1 357 ? 8.234 37.75 -4.363 1 88.19 357 GLN B O 1
ATOM 7095 N N . SER B 1 358 ? 7.469 36.656 -2.594 1 86.69 358 SER B N 1
ATOM 7096 C CA . SER B 1 358 ? 7.734 35.344 -3.174 1 86.69 358 SER B CA 1
ATOM 7097 C C . SER B 1 358 ? 6.598 34.906 -4.09 1 86.69 358 SER B C 1
ATOM 7099 O O . SER B 1 358 ? 6.816 34.156 -5.043 1 86.69 358 SER B O 1
ATOM 7101 N N . GLU B 1 359 ? 5.453 35.406 -3.908 1 90.81 359 GLU B N 1
ATOM 7102 C CA . GLU B 1 359 ? 4.25 35 -4.629 1 90.81 359 GLU B CA 1
ATOM 7103 C C . GLU B 1 359 ? 4.129 35.75 -5.961 1 90.81 359 GLU B C 1
ATOM 7105 O O . GLU B 1 359 ? 3.439 35.281 -6.871 1 90.81 359 GLU B O 1
ATOM 7110 N N . ASP B 1 360 ? 4.797 36.906 -6.062 1 83.12 360 ASP B N 1
ATOM 7111 C CA . ASP B 1 360 ? 4.688 37.75 -7.258 1 83.12 360 ASP B CA 1
ATOM 7112 C C . ASP B 1 360 ? 5.914 37.562 -8.156 1 83.12 360 ASP B C 1
ATOM 7114 O O . ASP B 1 360 ? 6.027 38.25 -9.18 1 83.12 360 ASP B O 1
ATOM 7118 N N . GLY B 1 361 ? 6.711 36.688 -7.762 1 77.56 361 GLY B N 1
ATOM 7119 C CA . GLY B 1 361 ? 7.938 36.531 -8.523 1 77.56 361 GLY B CA 1
ATOM 7120 C C . GLY B 1 361 ? 7.707 35.906 -9.898 1 77.56 361 GLY B C 1
ATOM 7121 O O . GLY B 1 361 ? 6.891 35 -10.047 1 77.56 361 GLY B O 1
ATOM 7122 N N . GLU B 1 362 ? 8.289 36.5 -10.922 1 75.69 362 GLU B N 1
ATOM 7123 C CA . GLU B 1 362 ? 8.156 36.031 -12.297 1 75.69 362 GLU B CA 1
ATOM 7124 C C . GLU B 1 362 ? 9.359 35.188 -12.711 1 75.69 362 GLU B C 1
ATOM 7126 O O . GLU B 1 362 ? 9.688 35.125 -13.898 1 75.69 362 GLU B O 1
ATOM 7131 N N . GLY B 1 363 ? 9.883 34.562 -11.742 1 77.62 363 GLY B N 1
ATOM 7132 C CA . GLY B 1 363 ? 11.094 33.812 -12.047 1 77.62 363 GLY B CA 1
ATOM 7133 C C . GLY B 1 363 ? 10.828 32.562 -12.867 1 77.62 363 GLY B C 1
ATOM 7134 O O . GLY B 1 363 ? 9.672 32.156 -13.023 1 77.62 363 GLY B O 1
ATOM 7135 N N . HIS B 1 364 ? 11.875 32.094 -13.719 1 83.81 364 HIS B N 1
ATOM 7136 C CA . HIS B 1 364 ? 11.945 30.812 -14.375 1 83.81 364 HIS B CA 1
ATOM 7137 C C . HIS B 1 364 ? 13.078 29.953 -13.797 1 83.81 364 HIS B C 1
ATOM 7139 O O . HIS B 1 364 ? 14.234 30.375 -13.789 1 83.81 364 HIS B O 1
ATOM 7145 N N . PRO B 1 365 ? 12.695 28.812 -13.266 1 88.62 365 PRO B N 1
ATOM 7146 C CA . PRO B 1 365 ? 11.445 28.047 -13.219 1 88.62 365 PRO B CA 1
ATOM 7147 C C . PRO B 1 365 ? 10.383 28.719 -12.344 1 88.62 365 PRO B C 1
ATOM 7149 O O . PRO B 1 365 ? 10.711 29.594 -11.523 1 88.62 365 PRO B O 1
ATOM 7152 N N . LEU B 1 366 ? 9.188 28.391 -12.609 1 94.44 366 LEU B N 1
ATOM 7153 C CA . LEU B 1 366 ? 8.016 28.906 -11.906 1 94.44 366 LEU B CA 1
ATOM 7154 C C . LEU B 1 366 ? 8.18 28.75 -10.398 1 94.44 366 LEU B C 1
ATOM 7156 O O . LEU B 1 366 ? 8.617 27.703 -9.922 1 94.44 366 LEU B O 1
ATOM 7160 N N . LYS B 1 367 ? 7.875 29.859 -9.641 1 94.12 367 LYS B N 1
ATOM 7161 C CA . LYS B 1 367 ? 7.891 29.766 -8.18 1 94.12 367 LYS B CA 1
ATOM 7162 C C . LYS B 1 367 ? 6.672 29 -7.664 1 94.12 367 LYS B C 1
ATOM 7164 O O . LYS B 1 367 ? 5.539 29.312 -8.039 1 94.12 367 LYS B O 1
ATOM 7169 N N . PRO B 1 368 ? 6.938 28.047 -6.832 1 95.81 368 PRO B N 1
ATOM 7170 C CA . PRO B 1 368 ? 5.793 27.281 -6.336 1 95.81 368 PRO B CA 1
ATOM 7171 C C . PRO B 1 368 ? 4.809 28.141 -5.539 1 95.81 368 PRO B C 1
ATOM 7173 O O . PRO B 1 368 ? 3.604 27.875 -5.566 1 95.81 368 PRO B O 1
ATOM 7176 N N . GLN B 1 369 ? 5.27 29.219 -4.84 1 95.81 369 GLN B N 1
ATOM 7177 C CA . GLN B 1 369 ? 4.422 30.109 -4.047 1 95.81 369 GLN B CA 1
ATOM 7178 C C . GLN B 1 369 ? 3.402 30.828 -4.922 1 95.81 369 GLN B C 1
ATOM 7180 O O . GLN B 1 369 ? 2.24 30.969 -4.539 1 95.81 369 GLN B O 1
ATOM 7185 N N . LEU B 1 370 ? 3.824 31.203 -6.098 1 96 370 LEU B N 1
ATOM 7186 C CA . LEU B 1 370 ? 2.967 31.906 -7.043 1 96 370 LEU B CA 1
ATOM 7187 C C . LEU B 1 370 ? 1.797 31.031 -7.477 1 96 370 LEU B C 1
ATOM 7189 O O . LEU B 1 370 ? 0.648 31.469 -7.484 1 96 370 LEU B O 1
ATOM 7193 N N . ILE B 1 371 ? 2.117 29.812 -7.805 1 97.19 371 ILE B N 1
ATOM 7194 C CA . ILE B 1 371 ? 1.112 28.906 -8.328 1 97.19 371 ILE B CA 1
ATOM 7195 C C . ILE B 1 371 ? 0.125 28.531 -7.227 1 97.19 371 ILE B C 1
ATOM 7197 O O . ILE B 1 371 ? -1.08 28.422 -7.469 1 97.19 371 ILE B O 1
ATOM 7201 N N . ALA B 1 372 ? 0.598 28.281 -6.016 1 97.31 372 ALA B N 1
ATOM 7202 C CA . ALA B 1 372 ? -0.276 27.938 -4.895 1 97.31 372 ALA B CA 1
ATOM 7203 C C . ALA B 1 372 ? -1.258 29.078 -4.602 1 97.31 372 ALA B C 1
ATOM 7205 O O . ALA B 1 372 ? -2.449 28.828 -4.395 1 97.31 372 ALA B O 1
ATOM 7206 N N . ARG B 1 373 ? -0.798 30.312 -4.574 1 97.31 373 ARG B N 1
ATOM 7207 C CA . ARG B 1 373 ? -1.648 31.469 -4.316 1 97.31 373 ARG B CA 1
ATOM 7208 C C . ARG B 1 373 ? -2.705 31.625 -5.406 1 97.31 373 ARG B C 1
ATOM 7210 O O . ARG B 1 373 ? -3.891 31.797 -5.113 1 97.31 373 ARG B O 1
ATOM 7217 N N . ALA B 1 374 ? -2.215 31.609 -6.66 1 97.88 374 ALA B N 1
ATOM 7218 C CA . ALA B 1 374 ? -3.121 31.797 -7.789 1 97.88 374 ALA B CA 1
ATOM 7219 C C . ALA B 1 374 ? -4.215 30.719 -7.797 1 97.88 374 ALA B C 1
ATOM 7221 O O . ALA B 1 374 ? -5.379 31.031 -8.078 1 97.88 374 ALA B O 1
ATOM 7222 N N . PHE B 1 375 ? -3.832 29.516 -7.512 1 98.56 375 PHE B N 1
ATOM 7223 C CA . PHE B 1 375 ? -4.785 28.406 -7.414 1 98.56 375 PHE B CA 1
ATOM 7224 C C . PHE B 1 375 ? -5.785 28.656 -6.289 1 98.56 375 PHE B C 1
ATOM 7226 O O . PHE B 1 375 ? -6.992 28.531 -6.488 1 98.56 375 PHE B O 1
ATOM 7233 N N . GLY B 1 376 ? -5.301 29 -5.098 1 98.19 376 GLY B N 1
ATOM 7234 C CA . GLY B 1 376 ? -6.141 29.266 -3.938 1 98.19 376 GLY B CA 1
ATOM 7235 C C . GLY B 1 376 ? -7.152 30.359 -4.168 1 98.19 376 GLY B C 1
ATOM 7236 O O . GLY B 1 376 ? -8.289 30.281 -3.691 1 98.19 376 GLY B O 1
ATOM 7237 N N . GLU B 1 377 ? -6.773 31.406 -4.879 1 97.31 377 GLU B N 1
ATOM 7238 C CA . GLU B 1 377 ? -7.617 32.562 -5.129 1 97.31 377 GLU B CA 1
ATOM 7239 C C . GLU B 1 377 ? -8.812 32.219 -6 1 97.31 377 GLU B C 1
ATOM 7241 O O . GLU B 1 377 ? -9.812 32.938 -6.027 1 97.31 377 GLU B O 1
ATOM 7246 N N . ARG B 1 378 ? -8.773 31.078 -6.586 1 98.06 378 ARG B N 1
ATOM 7247 C CA . ARG B 1 378 ? -9.82 30.688 -7.523 1 98.06 378 ARG B CA 1
ATOM 7248 C C . ARG B 1 378 ? -10.812 29.734 -6.875 1 98.06 378 ARG B C 1
ATOM 7250 O O . ARG B 1 378 ? -11.852 29.406 -7.465 1 98.06 378 ARG B O 1
ATOM 7257 N N . LEU B 1 379 ? -10.508 29.25 -5.68 1 98.19 379 LEU B N 1
ATOM 7258 C CA . LEU B 1 379 ? -11.383 28.297 -5.004 1 98.19 379 LEU B CA 1
ATOM 7259 C C . LEU B 1 379 ? -12.742 28.938 -4.691 1 98.19 379 LEU B C 1
ATOM 7261 O O . LEU B 1 379 ? -12.805 30.078 -4.238 1 98.19 379 LEU B O 1
ATOM 7265 N N . ALA B 1 380 ? -13.789 28.219 -4.914 1 97.31 380 ALA B N 1
ATOM 7266 C CA . ALA B 1 380 ? -15.141 28.672 -4.57 1 97.31 380 ALA B CA 1
ATOM 7267 C C . ALA B 1 380 ? -15.32 28.75 -3.059 1 97.31 380 ALA B C 1
ATOM 7269 O O . ALA B 1 380 ? -14.547 28.172 -2.299 1 97.31 380 ALA B O 1
ATOM 7270 N N . ASP B 1 381 ? -16.344 29.453 -2.561 1 95 381 ASP B N 1
ATOM 7271 C CA . ASP B 1 381 ? -16.547 29.766 -1.152 1 95 381 ASP B CA 1
ATOM 7272 C C . ASP B 1 381 ? -16.859 28.516 -0.344 1 95 381 ASP B C 1
ATOM 7274 O O . ASP B 1 381 ? -16.641 28.469 0.869 1 95 381 ASP B O 1
ATOM 7278 N N . ASN B 1 382 ? -17.281 27.469 -0.979 1 96.75 382 ASN B N 1
ATOM 7279 C CA . ASN B 1 382 ? -17.594 26.25 -0.226 1 96.75 382 ASN B CA 1
ATOM 7280 C C . ASN B 1 382 ? -16.703 25.078 -0.634 1 96.75 382 ASN B C 1
ATOM 7282 O O . ASN B 1 382 ? -17.094 23.922 -0.482 1 96.75 382 ASN B O 1
ATOM 7286 N N . THR B 1 383 ? -15.555 25.391 -1.169 1 98.38 383 THR B N 1
ATOM 7287 C CA . THR B 1 383 ? -14.625 24.359 -1.645 1 98.38 383 THR B CA 1
ATOM 7288 C C . THR B 1 383 ? -14.094 23.531 -0.48 1 98.38 383 THR B C 1
ATOM 7290 O O . THR B 1 383 ? -13.812 24.062 0.593 1 98.38 383 THR B O 1
ATOM 7293 N N . VAL B 1 384 ? -14.039 22.203 -0.65 1 98.62 384 VAL B N 1
ATOM 7294 C CA . VAL B 1 384 ? -13.25 21.328 0.218 1 98.62 384 VAL B CA 1
ATOM 7295 C C . VAL B 1 384 ? -11.852 21.156 -0.363 1 98.62 384 VAL B C 1
ATOM 7297 O O . VAL B 1 384 ? -11.695 20.656 -1.479 1 98.62 384 VAL B O 1
ATOM 7300 N N . LEU B 1 385 ? -10.836 21.609 0.341 1 98.81 385 LEU B N 1
ATOM 7301 C CA . LEU B 1 385 ? -9.453 21.531 -0.113 1 98.81 385 LEU B CA 1
ATOM 7302 C C . LEU B 1 385 ? -8.695 20.438 0.632 1 98.81 385 LEU B C 1
ATOM 7304 O O . LEU B 1 385 ? -8.555 20.5 1.855 1 98.81 385 LEU B O 1
ATOM 7308 N N . ALA B 1 386 ? -8.297 19.406 -0.077 1 98.69 386 ALA B N 1
ATOM 7309 C CA . ALA B 1 386 ? -7.398 18.391 0.456 1 98.69 386 ALA B CA 1
ATOM 7310 C C . ALA B 1 386 ? -5.957 18.641 0.014 1 98.69 386 ALA B C 1
ATOM 7312 O O . ALA B 1 386 ? -5.719 19.219 -1.044 1 98.69 386 ALA B O 1
ATOM 7313 N N . THR B 1 387 ? -5.012 18.281 0.804 1 98.25 387 THR B N 1
ATOM 7314 C CA . THR B 1 387 ? -3.613 18.312 0.385 1 98.25 387 THR B CA 1
ATOM 7315 C C . THR B 1 387 ? -2.898 17.031 0.799 1 98.25 387 THR B C 1
ATOM 7317 O O . THR B 1 387 ? -3.479 16.188 1.482 1 98.25 387 THR B O 1
ATOM 7320 N N . ASP B 1 388 ? -1.706 16.797 0.255 1 97.62 388 ASP B N 1
ATOM 7321 C CA . ASP B 1 388 ? -0.842 15.656 0.531 1 97.62 388 ASP B CA 1
ATOM 7322 C C . ASP B 1 388 ? 0.292 16.047 1.478 1 97.62 388 ASP B C 1
ATOM 7324 O O . ASP B 1 388 ? 0.386 17.188 1.908 1 97.62 388 ASP B O 1
ATOM 7328 N N . SER B 1 389 ? 1.102 15.047 1.875 1 96.56 389 SER B N 1
ATOM 7329 C CA . SER B 1 389 ? 2.277 15.336 2.689 1 96.56 389 SER B CA 1
ATOM 7330 C C . SER B 1 389 ? 3.494 15.633 1.816 1 96.56 389 SER B C 1
ATOM 7332 O O . SER B 1 389 ? 3.729 14.953 0.817 1 96.56 389 SER B O 1
ATOM 7334 N N . GLY B 1 390 ? 4.184 16.641 2.146 1 95.38 390 GLY B N 1
ATOM 7335 C CA . GLY B 1 390 ? 5.352 17.109 1.419 1 95.38 390 GLY B CA 1
ATOM 7336 C C . GLY B 1 390 ? 5.461 18.609 1.381 1 95.38 390 GLY B C 1
ATOM 7337 O O . GLY B 1 390 ? 4.828 19.312 2.18 1 95.38 390 GLY B O 1
ATOM 7338 N N . GLN B 1 391 ? 6.293 19.141 0.495 1 95.38 391 GLN B N 1
ATOM 7339 C CA . GLN B 1 391 ? 6.414 20.578 0.341 1 95.38 391 GLN B CA 1
ATOM 7340 C C . GLN B 1 391 ? 5.082 21.203 -0.068 1 95.38 391 GLN B C 1
ATOM 7342 O O . GLN B 1 391 ? 4.773 22.328 0.327 1 95.38 391 GLN B O 1
ATOM 7347 N N . ASN B 1 392 ? 4.277 20.438 -0.81 1 97.62 392 ASN B N 1
ATOM 7348 C CA . ASN B 1 392 ? 2.943 20.875 -1.194 1 97.62 392 ASN B CA 1
ATOM 7349 C C . ASN B 1 392 ? 2.096 21.234 0.026 1 97.62 392 ASN B C 1
ATOM 7351 O O . ASN B 1 392 ? 1.22 22.094 -0.048 1 97.62 392 ASN B O 1
ATOM 7355 N N . THR B 1 393 ? 2.34 20.594 1.162 1 97 393 THR B N 1
ATOM 7356 C CA . THR B 1 393 ? 1.601 20.891 2.383 1 97 393 THR B CA 1
ATOM 7357 C C . THR B 1 393 ? 1.916 22.312 2.869 1 97 393 THR B C 1
ATOM 7359 O O . THR B 1 393 ? 1.015 23.047 3.27 1 97 393 THR B O 1
ATOM 7362 N N . GLU B 1 394 ? 3.199 22.641 2.834 1 95.12 394 GLU B N 1
ATOM 7363 C CA . GLU B 1 394 ? 3.625 23.984 3.229 1 95.12 394 GLU B CA 1
ATOM 7364 C C . GLU B 1 394 ? 2.998 25.047 2.334 1 95.12 394 GLU B C 1
ATOM 7366 O O . GLU B 1 394 ? 2.545 26.078 2.818 1 95.12 394 GLU B O 1
ATOM 7371 N N . LEU B 1 395 ? 2.996 24.781 1.063 1 97.06 395 LEU B N 1
ATOM 7372 C CA . LEU B 1 395 ? 2.443 25.719 0.097 1 97.06 395 LEU B CA 1
ATOM 7373 C C . LEU B 1 395 ? 0.955 25.953 0.347 1 97.06 395 LEU B C 1
ATOM 7375 O O . LEU B 1 395 ? 0.484 27.094 0.334 1 97.06 395 LEU B O 1
ATOM 7379 N N . ALA B 1 396 ? 0.245 24.859 0.605 1 97.69 396 ALA B N 1
ATOM 7380 C CA . ALA B 1 396 ? -1.182 24.969 0.898 1 97.69 396 ALA B CA 1
ATOM 7381 C C . ALA B 1 396 ? -1.414 25.703 2.213 1 97.69 396 ALA B C 1
ATOM 7383 O O . ALA B 1 396 ? -2.342 26.516 2.326 1 97.69 396 ALA B O 1
ATOM 7384 N N . ALA B 1 397 ? -0.577 25.438 3.186 1 96.5 397 ALA B N 1
ATOM 7385 C CA . ALA B 1 397 ? -0.721 26 4.52 1 96.5 397 ALA B CA 1
ATOM 7386 C C . ALA B 1 397 ? -0.46 27.516 4.504 1 96.5 397 ALA B C 1
ATOM 7388 O O . ALA B 1 397 ? -1.187 28.281 5.137 1 96.5 397 ALA B O 1
ATOM 7389 N N . ARG B 1 398 ? 0.523 27.953 3.752 1 95.12 398 ARG B N 1
ATOM 7390 C CA . ARG B 1 398 ? 1.025 29.312 3.875 1 95.12 398 ARG B CA 1
ATOM 7391 C C . ARG B 1 398 ? 0.478 30.203 2.762 1 95.12 398 ARG B C 1
ATOM 7393 O O . ARG B 1 398 ? 0.275 31.406 2.961 1 95.12 398 ARG B O 1
ATOM 7400 N N . HIS B 1 399 ? 0.196 29.625 1.617 1 96.31 399 HIS B N 1
ATOM 7401 C CA . HIS B 1 399 ? -0.022 30.484 0.462 1 96.31 399 HIS B CA 1
ATOM 7402 C C . HIS B 1 399 ? -1.454 30.375 -0.051 1 96.31 399 HIS B C 1
ATOM 7404 O O . HIS B 1 399 ? -1.839 31.062 -0.995 1 96.31 399 HIS B O 1
ATOM 7410 N N . VAL B 1 400 ? -2.229 29.5 0.533 1 97.75 400 VAL B N 1
ATOM 7411 C CA . VAL B 1 400 ? -3.66 29.453 0.254 1 97.75 400 VAL B CA 1
ATOM 7412 C C . VAL B 1 400 ? -4.438 30.016 1.438 1 97.75 400 VAL B C 1
ATOM 7414 O O . VAL B 1 400 ? -4.453 29.438 2.52 1 97.75 400 VAL B O 1
ATOM 7417 N N . ASP B 1 401 ? -5.082 31.156 1.262 1 96.69 401 ASP B N 1
ATOM 7418 C CA . ASP B 1 401 ? -5.914 31.734 2.305 1 96.69 401 ASP B CA 1
ATOM 7419 C C . ASP B 1 401 ? -7.332 31.172 2.258 1 96.69 401 ASP B C 1
ATOM 7421 O O . ASP B 1 401 ? -8.078 31.438 1.315 1 96.69 401 ASP B O 1
ATOM 7425 N N . LEU B 1 402 ? -7.645 30.422 3.266 1 97.69 402 LEU B N 1
ATOM 7426 C CA . LEU B 1 402 ? -8.984 29.844 3.33 1 97.69 402 LEU B CA 1
ATOM 7427 C C . LEU B 1 402 ? -10.008 30.891 3.748 1 97.69 402 LEU B C 1
ATOM 7429 O O . LEU B 1 402 ? -9.766 31.672 4.676 1 97.69 402 LEU B O 1
ATOM 7433 N N . ARG B 1 403 ? -11.133 30.891 3.066 1 96.75 403 ARG B N 1
ATOM 7434 C CA . ARG B 1 403 ? -12.258 31.766 3.393 1 96.75 403 ARG B CA 1
ATOM 7435 C C . ARG B 1 403 ? -13.312 31 4.191 1 96.75 403 ARG B C 1
ATOM 7437 O O . ARG B 1 403 ? -13.234 29.781 4.328 1 96.75 403 ARG B O 1
ATOM 7444 N N . GLU B 1 404 ? -14.219 31.844 4.773 1 94.81 404 GLU B N 1
ATOM 7445 C CA . GLU B 1 404 ? -15.336 31.234 5.492 1 94.81 404 GLU B CA 1
ATOM 7446 C C . GLU B 1 404 ? -16.125 30.281 4.598 1 94.81 404 GLU B C 1
ATOM 7448 O O . GLU B 1 404 ? -16.422 30.594 3.443 1 94.81 404 GLU B O 1
ATOM 7453 N N . GLY B 1 405 ? -16.406 29.109 5.09 1 94.56 405 GLY B N 1
ATOM 7454 C CA . GLY B 1 405 ? -17.188 28.141 4.336 1 94.56 405 GLY B CA 1
ATOM 7455 C C . GLY B 1 405 ? -16.344 27.078 3.67 1 94.56 405 GLY B C 1
ATOM 7456 O O . GLY B 1 405 ? -16.844 26.016 3.291 1 94.56 405 GLY B O 1
ATOM 7457 N N . GLN B 1 406 ? -15.055 27.359 3.477 1 97.25 406 GLN B N 1
ATOM 7458 C CA . GLN B 1 406 ? -14.141 26.375 2.904 1 97.25 406 GLN B CA 1
ATOM 7459 C C . GLN B 1 406 ? -13.641 25.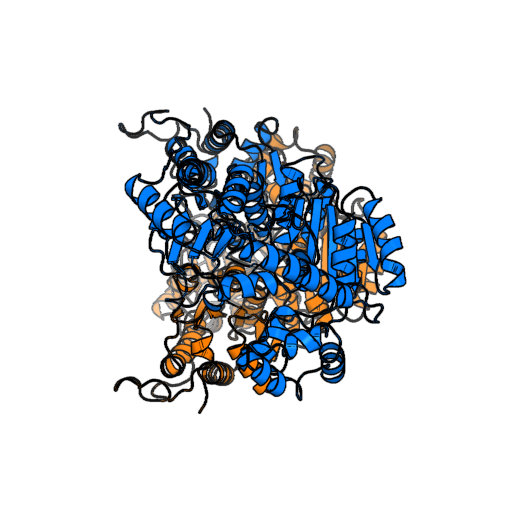406 3.971 1 97.25 406 GLN B C 1
ATOM 7461 O O . GLN B 1 406 ? -13.625 25.734 5.16 1 97.25 406 GLN B O 1
ATOM 7466 N N . GLU B 1 407 ? -13.344 24.188 3.582 1 97.38 407 GLU B N 1
ATOM 7467 C CA . GLU B 1 407 ? -12.797 23.156 4.453 1 97.38 407 GLU B CA 1
ATOM 7468 C C . GLU B 1 407 ? -11.383 22.766 4.031 1 97.38 407 GLU B C 1
ATOM 7470 O O . GLU B 1 407 ? -10.977 23.016 2.896 1 97.38 407 GLU B O 1
ATOM 7475 N N . PHE B 1 408 ? -10.664 22.203 4.977 1 97.88 408 PHE B N 1
ATOM 7476 C CA . PHE B 1 408 ? -9.281 21.812 4.742 1 97.88 408 PHE B CA 1
ATOM 7477 C C . PHE B 1 408 ? -8.977 20.469 5.395 1 97.88 408 PHE B C 1
ATOM 7479 O O . PHE B 1 408 ? -9.445 20.188 6.5 1 97.88 408 PHE B O 1
ATOM 7486 N N . GLY B 1 409 ? -8.266 19.594 4.652 1 97.25 409 GLY B N 1
ATOM 7487 C CA . GLY B 1 409 ? -7.898 18.312 5.234 1 97.25 409 GLY B CA 1
ATOM 7488 C C . GLY B 1 409 ? -6.57 17.781 4.719 1 97.25 409 GLY B C 1
ATOM 7489 O O . GLY B 1 409 ? -6.23 17.984 3.551 1 97.25 409 GLY B O 1
ATOM 7490 N N . VAL B 1 410 ? -5.824 17.109 5.535 1 96.94 410 VAL B N 1
ATOM 7491 C CA . VAL B 1 410 ? -4.57 16.422 5.238 1 96.94 410 VAL B CA 1
ATOM 7492 C C . VAL B 1 410 ? -4.32 15.328 6.273 1 96.94 410 VAL B C 1
ATOM 7494 O O . VAL B 1 410 ? -4.926 15.336 7.348 1 96.94 410 VAL B O 1
ATOM 7497 N N . SER B 1 411 ? -3.49 14.328 5.891 1 97.69 411 SER B N 1
ATOM 7498 C CA . SER B 1 411 ? -3.004 13.375 6.883 1 97.69 411 SER B CA 1
ATOM 7499 C C . SER B 1 411 ? -2.232 14.078 7.996 1 97.69 411 SER B C 1
ATOM 7501 O O . SER B 1 411 ? -1.185 14.672 7.746 1 97.69 411 SER B O 1
ATOM 7503 N N . GLY B 1 412 ? -2.754 14.07 9.203 1 95.12 412 GLY B N 1
ATOM 7504 C CA . GLY B 1 412 ? -2.201 14.844 10.312 1 95.12 412 GLY B CA 1
ATOM 7505 C C . GLY B 1 412 ? -1.005 14.172 10.961 1 95.12 412 GLY B C 1
ATOM 7506 O O . GLY B 1 412 ? 0.121 14.289 10.469 1 95.12 412 GLY B O 1
ATOM 7507 N N . ALA B 1 413 ? -1.281 13.359 11.961 1 93.69 413 ALA B N 1
ATOM 7508 C CA . ALA B 1 413 ? -0.21 12.797 12.781 1 93.69 413 ALA B CA 1
ATOM 7509 C C . ALA B 1 413 ? 0.575 11.742 12.008 1 93.69 413 ALA B C 1
ATOM 7511 O O . ALA B 1 413 ? 1.775 11.562 12.234 1 93.69 413 ALA B O 1
ATOM 7512 N N . LEU B 1 414 ? -0.056 11.055 11.094 1 96.88 414 LEU B N 1
ATOM 7513 C CA . LEU B 1 414 ? 0.68 10.062 10.32 1 96.88 414 LEU B CA 1
ATOM 7514 C C . LEU B 1 414 ? 1.53 10.734 9.242 1 96.88 414 LEU B C 1
ATOM 7516 O O . LEU B 1 414 ? 2.592 10.219 8.875 1 96.88 414 LEU B O 1
ATOM 7520 N N . ALA B 1 415 ? 1.012 11.883 8.68 1 96.69 415 ALA B N 1
ATOM 7521 C CA . ALA B 1 415 ? 1.729 12.625 7.652 1 96.69 415 ALA B CA 1
ATOM 7522 C C . ALA B 1 415 ? 2.102 11.727 6.48 1 96.69 415 ALA B C 1
ATOM 7524 O O . ALA B 1 415 ? 3.266 11.672 6.074 1 96.69 415 ALA B O 1
ATOM 7525 N N . SER B 1 416 ? 1.121 11.055 5.945 1 97.62 416 SER B N 1
ATOM 7526 C CA . SER B 1 416 ? 1.377 10.086 4.887 1 97.62 416 SER B CA 1
ATOM 7527 C C . SER B 1 416 ? 1.323 10.742 3.51 1 97.62 416 SER B C 1
ATOM 7529 O O . SER B 1 416 ? 0.435 11.555 3.236 1 97.62 416 SER B O 1
ATOM 7531 N N . MET B 1 417 ? 2.283 10.414 2.678 1 97.06 417 MET B N 1
ATOM 7532 C CA . MET B 1 417 ? 2.139 10.703 1.253 1 97.06 417 MET B CA 1
ATOM 7533 C C . MET B 1 417 ? 1.004 9.883 0.647 1 97.06 417 MET B C 1
ATOM 7535 O O . MET B 1 417 ? 0.593 8.867 1.213 1 97.06 417 MET B O 1
ATOM 7539 N N . ALA B 1 418 ? 0.431 10.328 -0.432 1 96.12 418 ALA B N 1
ATOM 7540 C CA . ALA B 1 418 ? -0.542 9.617 -1.259 1 96.12 418 ALA B CA 1
ATOM 7541 C C . ALA B 1 418 ? -1.951 9.758 -0.69 1 96.12 418 ALA B C 1
ATOM 7543 O O . ALA B 1 418 ? -2.904 9.195 -1.231 1 96.12 418 ALA B O 1
ATOM 7544 N N . CYS B 1 419 ? -2.189 10.531 0.352 1 97.81 419 CYS B N 1
ATOM 7545 C CA . CYS B 1 419 ? -3.51 10.641 0.965 1 97.81 419 CYS B CA 1
ATOM 7546 C C . CYS B 1 419 ? -4.367 11.664 0.231 1 97.81 419 CYS B C 1
ATOM 7548 O O . CYS B 1 419 ? -5.594 11.57 0.241 1 97.81 419 CYS B O 1
ATOM 7550 N N . GLY B 1 420 ? -3.779 12.695 -0.422 1 98.44 420 GLY B N 1
ATOM 7551 C CA . GLY B 1 420 ? -4.461 13.875 -0.932 1 98.44 420 GLY B CA 1
ATOM 7552 C C . GLY B 1 420 ? -5.57 13.547 -1.911 1 98.44 420 GLY B C 1
ATOM 7553 O O . GLY B 1 420 ? -6.699 14.016 -1.76 1 98.44 420 GLY B O 1
ATOM 7554 N N . LEU B 1 421 ? -5.266 12.711 -2.936 1 98.69 421 LEU B N 1
ATOM 7555 C CA . LEU B 1 421 ? -6.258 12.336 -3.939 1 98.69 421 LEU B CA 1
ATOM 7556 C C . LEU B 1 421 ? -7.414 11.578 -3.301 1 98.69 421 LEU B C 1
ATOM 7558 O O . LEU B 1 421 ? -8.578 11.852 -3.598 1 98.69 421 LEU B O 1
ATOM 7562 N N . SER B 1 422 ? -7.137 10.602 -2.41 1 98.81 422 SER B N 1
ATOM 7563 C CA . SER B 1 422 ? -8.164 9.805 -1.744 1 98.81 422 SER B CA 1
ATOM 7564 C C . SER B 1 422 ? -9.062 10.688 -0.882 1 98.81 422 SER B C 1
ATOM 7566 O O . SER B 1 422 ? -10.281 10.492 -0.846 1 98.81 422 SER B O 1
ATOM 7568 N N . TYR B 1 423 ? -8.438 11.688 -0.157 1 98.88 423 TYR B N 1
ATOM 7569 C CA . TYR B 1 423 ? -9.211 12.625 0.648 1 98.88 423 TYR B CA 1
ATOM 7570 C C . TYR B 1 423 ? -10.172 13.422 -0.221 1 98.88 423 TYR B C 1
ATOM 7572 O O . TYR B 1 423 ? -11.336 13.625 0.146 1 98.88 423 TYR B O 1
ATOM 7580 N N . ALA B 1 424 ? -9.672 13.898 -1.397 1 98.88 424 ALA B N 1
ATOM 7581 C CA . ALA B 1 424 ? -10.484 14.688 -2.314 1 98.88 424 ALA B CA 1
ATOM 7582 C C . ALA B 1 424 ? -11.656 13.875 -2.859 1 98.88 424 ALA B C 1
ATOM 7584 O O . ALA B 1 424 ? -12.789 14.359 -2.912 1 98.88 424 ALA B O 1
ATOM 7585 N N . ILE B 1 425 ? -11.398 12.609 -3.25 1 98.88 425 ILE B N 1
ATOM 7586 C CA . ILE B 1 425 ? -12.453 11.758 -3.791 1 98.88 425 ILE B CA 1
ATOM 7587 C C . ILE B 1 425 ? -13.508 11.5 -2.721 1 98.88 425 ILE B C 1
ATOM 7589 O O . ILE B 1 425 ? -14.711 11.578 -2.996 1 98.88 425 ILE B O 1
ATOM 7593 N N . ALA B 1 426 ? -13.055 11.172 -1.491 1 98.88 426 ALA B N 1
ATOM 7594 C CA . ALA B 1 426 ? -13.984 10.938 -0.39 1 98.88 426 ALA B CA 1
ATOM 7595 C C . ALA B 1 426 ? -14.875 12.148 -0.155 1 98.88 426 ALA B C 1
ATOM 7597 O O . ALA B 1 426 ? -16.062 12.008 0.158 1 98.88 426 ALA B O 1
ATOM 7598 N N . ALA B 1 427 ? -14.312 13.383 -0.269 1 98.81 427 ALA B N 1
ATOM 7599 C CA . ALA B 1 427 ? -15.094 14.609 -0.105 1 98.81 427 ALA B CA 1
ATOM 7600 C C . ALA B 1 427 ? -16.188 14.711 -1.17 1 98.81 427 ALA B C 1
ATOM 7602 O O . ALA B 1 427 ? -17.328 15.055 -0.866 1 98.81 427 ALA B O 1
ATOM 7603 N N . GLY B 1 428 ? -15.812 14.414 -2.453 1 98.69 428 GLY B N 1
ATOM 7604 C CA . GLY B 1 428 ? -16.797 14.453 -3.531 1 98.69 428 GLY B CA 1
ATOM 7605 C C . GLY B 1 428 ? -17.922 13.469 -3.336 1 98.69 428 GLY B C 1
ATOM 7606 O O . GLY B 1 428 ? -19.062 13.742 -3.711 1 98.69 428 GLY B O 1
ATOM 7607 N N . ILE B 1 429 ? -17.594 12.281 -2.762 1 98.69 429 ILE B N 1
ATOM 7608 C CA . ILE B 1 429 ? -18.609 11.258 -2.49 1 98.69 429 ILE B CA 1
ATOM 7609 C C . ILE B 1 429 ? -19.484 11.695 -1.327 1 98.69 429 ILE B C 1
ATOM 7611 O O . ILE B 1 429 ? -20.703 11.5 -1.356 1 98.69 429 ILE B O 1
ATOM 7615 N N . ALA B 1 430 ? -18.891 12.336 -0.296 1 98.31 430 ALA B N 1
ATOM 7616 C CA . ALA B 1 430 ? -19.594 12.766 0.906 1 98.31 430 ALA B CA 1
ATOM 7617 C C . ALA B 1 430 ? -20.531 13.938 0.606 1 98.31 430 ALA B C 1
ATOM 7619 O O . ALA B 1 430 ? -21.609 14.047 1.201 1 98.31 430 ALA B O 1
ATOM 7620 N N . PHE B 1 431 ? -20.078 14.883 -0.292 1 97.88 431 PHE B N 1
ATOM 7621 C CA . PHE B 1 431 ? -20.812 16.109 -0.59 1 97.88 431 PHE B CA 1
ATOM 7622 C C . PHE B 1 431 ? -21.016 16.266 -2.092 1 97.88 431 PHE B C 1
ATOM 7624 O O . PHE B 1 431 ? -20.438 17.156 -2.717 1 97.88 431 PHE B O 1
ATOM 7631 N N . PRO B 1 432 ? -21.984 15.516 -2.666 1 96.25 432 PRO B N 1
ATOM 7632 C CA . PRO B 1 432 ? -22.188 15.594 -4.113 1 96.25 432 PRO B CA 1
ATOM 7633 C C . PRO B 1 432 ? -22.5 17.016 -4.586 1 96.25 432 PRO B C 1
ATOM 7635 O O . PRO B 1 432 ? -23.344 17.688 -4.004 1 96.25 432 PRO B O 1
ATOM 7638 N N . GLY B 1 433 ? -21.766 17.5 -5.562 1 93.62 433 GLY B N 1
ATOM 7639 C CA . GLY B 1 433 ? -22 18.812 -6.148 1 93.62 433 GLY B CA 1
ATOM 7640 C C . GLY B 1 433 ? -21.109 19.891 -5.578 1 93.62 433 GLY B C 1
ATOM 7641 O O . GLY B 1 433 ? -20.938 20.953 -6.191 1 93.62 433 GLY B O 1
ATOM 7642 N N . ARG B 1 434 ? -20.609 19.719 -4.348 1 96.69 434 ARG B N 1
ATOM 7643 C CA . ARG B 1 434 ? -19.688 20.672 -3.754 1 96.69 434 ARG B CA 1
ATOM 7644 C C . ARG B 1 434 ? -18.359 20.703 -4.508 1 96.69 434 ARG B C 1
ATOM 7646 O O . ARG B 1 434 ? -17.859 19.656 -4.918 1 96.69 434 ARG B O 1
ATOM 7653 N N . PRO B 1 435 ? -17.781 21.906 -4.812 1 98.19 435 PRO B N 1
ATOM 7654 C CA . PRO B 1 435 ? -16.484 21.953 -5.477 1 98.19 435 PRO B CA 1
ATOM 7655 C C . PRO B 1 435 ? -15.367 21.328 -4.637 1 98.19 435 PRO B C 1
ATOM 7657 O O . PRO B 1 435 ? -15.297 21.562 -3.428 1 98.19 435 PRO B O 1
ATOM 7660 N N . ILE B 1 436 ? -14.555 20.5 -5.285 1 98.81 436 ILE B N 1
ATOM 7661 C CA . ILE B 1 436 ? -13.461 19.797 -4.625 1 98.81 436 ILE B CA 1
ATOM 7662 C C . ILE B 1 436 ? -12.125 20.25 -5.23 1 98.81 436 ILE B C 1
ATOM 7664 O O . ILE B 1 436 ? -12.008 20.406 -6.449 1 98.81 436 ILE B O 1
ATOM 7668 N N . ALA B 1 437 ? -11.125 20.516 -4.41 1 98.88 437 ALA B N 1
ATOM 7669 C CA . ALA B 1 437 ? -9.773 20.859 -4.84 1 98.88 437 ALA B CA 1
ATOM 7670 C C . ALA B 1 437 ? -8.727 20.062 -4.066 1 98.88 437 ALA B C 1
ATOM 7672 O O . ALA B 1 437 ? -8.992 19.594 -2.957 1 98.88 437 ALA B O 1
ATOM 7673 N N . ALA B 1 438 ? -7.59 19.891 -4.664 1 98.88 438 ALA B N 1
ATOM 7674 C CA . ALA B 1 438 ? -6.457 19.25 -3.994 1 98.88 438 ALA B CA 1
ATOM 7675 C C . ALA B 1 438 ? -5.137 19.859 -4.453 1 98.88 438 ALA B C 1
ATOM 7677 O O . ALA B 1 438 ? -4.992 20.234 -5.617 1 98.88 438 ALA B O 1
ATOM 7678 N N . ILE B 1 439 ? -4.184 20.031 -3.584 1 98.88 439 ILE B N 1
ATOM 7679 C CA . ILE B 1 439 ? -2.797 20.375 -3.871 1 98.88 439 ILE B CA 1
ATOM 7680 C C . ILE B 1 439 ? -1.876 19.234 -3.439 1 98.88 439 ILE B C 1
ATOM 7682 O O . ILE B 1 439 ? -1.774 18.938 -2.25 1 98.88 439 ILE B O 1
ATOM 7686 N N . VAL B 1 440 ? -1.232 18.594 -4.402 1 98.81 440 VAL B N 1
ATOM 7687 C CA . VAL B 1 440 ? -0.397 17.438 -4.125 1 98.81 440 VAL B CA 1
ATOM 7688 C C . VAL B 1 440 ? 0.984 17.625 -4.746 1 98.81 440 VAL B C 1
ATOM 7690 O O . VAL B 1 440 ? 1.179 18.516 -5.574 1 98.81 440 VAL B O 1
ATOM 7693 N N . GLY B 1 441 ? 1.995 16.891 -4.246 1 98.5 441 GLY B N 1
ATOM 7694 C CA . GLY B 1 441 ? 3.305 16.812 -4.875 1 98.5 441 GLY B CA 1
ATOM 7695 C C . GLY B 1 441 ? 3.408 15.719 -5.922 1 98.5 441 GLY B C 1
ATOM 7696 O O . GLY B 1 441 ? 2.605 14.781 -5.926 1 98.5 441 GLY B O 1
ATOM 7697 N N . ASP B 1 442 ? 4.422 15.828 -6.793 1 98.25 442 ASP B N 1
ATOM 7698 C CA . ASP B 1 442 ? 4.594 14.828 -7.844 1 98.25 442 ASP B CA 1
ATOM 7699 C C . ASP B 1 442 ? 5.008 13.484 -7.258 1 98.25 442 ASP B C 1
ATOM 7701 O O . ASP B 1 442 ? 4.672 12.43 -7.812 1 98.25 442 ASP B O 1
ATOM 7705 N N . GLY B 1 443 ? 5.715 13.453 -6.133 1 98 443 GLY B N 1
ATOM 7706 C CA . GLY B 1 443 ? 6.055 12.195 -5.477 1 98 443 GLY B CA 1
ATOM 7707 C C . GLY B 1 443 ? 4.844 11.469 -4.93 1 98 443 GLY B C 1
ATOM 7708 O O . GLY B 1 443 ? 4.625 10.297 -5.242 1 98 443 GLY B O 1
ATOM 7709 N N . GLY B 1 444 ? 4.047 12.188 -4.109 1 98 444 GLY B N 1
ATOM 7710 C CA . GLY B 1 444 ? 2.869 11.586 -3.498 1 98 444 GLY B CA 1
ATOM 7711 C C . GLY B 1 444 ? 1.82 11.172 -4.508 1 98 444 GLY B C 1
ATOM 7712 O O . GLY B 1 444 ? 1.231 10.094 -4.391 1 98 444 GLY B O 1
ATOM 7713 N N . PHE B 1 445 ? 1.56 11.938 -5.574 1 98.62 445 PHE B N 1
ATOM 7714 C CA . PHE B 1 445 ? 0.531 11.648 -6.566 1 98.62 445 PHE B CA 1
ATOM 7715 C C . PHE B 1 445 ? 0.878 10.391 -7.352 1 98.62 445 PHE B C 1
ATOM 7717 O O . PHE B 1 445 ? -0.005 9.594 -7.684 1 98.62 445 PHE B O 1
ATOM 7724 N N . ALA B 1 446 ? 2.164 10.211 -7.602 1 98.44 446 ALA B N 1
ATOM 7725 C CA . ALA B 1 446 ? 2.617 9.062 -8.391 1 98.44 446 ALA B CA 1
ATOM 7726 C C . ALA B 1 446 ? 2.373 7.758 -7.641 1 98.44 446 ALA B C 1
ATOM 7728 O O . ALA B 1 446 ? 2.221 6.699 -8.258 1 98.44 446 ALA B O 1
ATOM 7729 N N . MET B 1 447 ? 2.328 7.777 -6.316 1 97.94 447 MET B N 1
ATOM 7730 C CA . MET B 1 447 ? 2.16 6.574 -5.508 1 97.94 447 MET B CA 1
ATOM 7731 C C . MET B 1 447 ? 0.819 5.906 -5.797 1 97.94 447 MET B C 1
ATOM 7733 O O . MET B 1 447 ? 0.707 4.68 -5.746 1 97.94 447 MET B O 1
ATOM 7737 N N . GLN B 1 448 ? -0.219 6.734 -6.059 1 97 448 GLN B N 1
ATOM 7738 C CA . GLN B 1 448 ? -1.553 6.211 -6.336 1 97 448 GLN B CA 1
ATOM 7739 C C . GLN B 1 448 ? -2.123 6.816 -7.617 1 97 448 GLN B C 1
ATOM 7741 O O . GLN B 1 448 ? -3.285 7.227 -7.652 1 97 448 GLN B O 1
ATOM 7746 N N . LEU B 1 449 ? -1.298 6.871 -8.633 1 98.25 449 LEU B N 1
ATOM 7747 C CA . LEU B 1 449 ? -1.637 7.555 -9.875 1 98.25 449 LEU B CA 1
ATOM 7748 C C . LEU B 1 449 ? -2.9 6.969 -10.492 1 98.25 449 LEU B C 1
ATOM 7750 O O . LEU B 1 449 ? -3.77 7.707 -10.961 1 98.25 449 LEU B O 1
ATOM 7754 N N . GLY B 1 450 ? -3.068 5.66 -10.484 1 98.25 450 GLY B N 1
ATOM 7755 C CA . GLY B 1 450 ? -4.207 4.992 -11.094 1 98.25 450 GLY B CA 1
ATOM 7756 C C . GLY B 1 450 ? -5.531 5.355 -10.438 1 98.25 450 GLY B C 1
ATOM 7757 O O . GLY B 1 450 ? -6.59 5.219 -11.055 1 98.25 450 GLY B O 1
ATOM 7758 N N . GLU B 1 451 ? -5.492 5.844 -9.188 1 98.38 451 GLU B N 1
ATOM 7759 C CA . GLU B 1 451 ? -6.695 6.16 -8.43 1 98.38 451 GLU B CA 1
ATOM 7760 C C 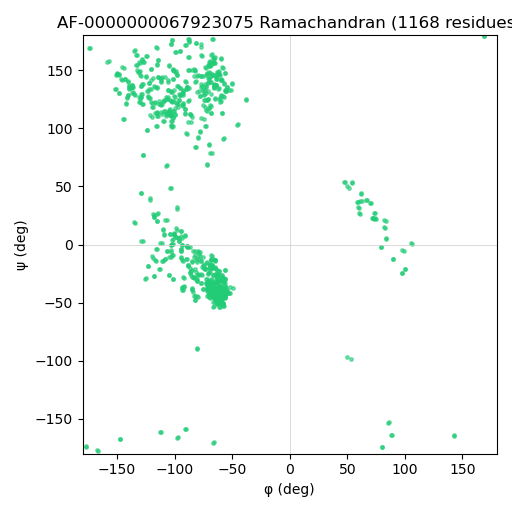. GLU B 1 451 ? -7.422 7.367 -9.016 1 98.38 451 GLU B C 1
ATOM 7762 O O . GLU B 1 451 ? -8.594 7.594 -8.727 1 98.38 451 GLU B O 1
ATOM 7767 N N . PHE B 1 452 ? -6.723 8.164 -9.844 1 98.81 452 PHE B N 1
ATOM 7768 C CA . PHE B 1 452 ? -7.391 9.273 -10.516 1 98.81 452 PHE B CA 1
ATOM 7769 C C . PHE B 1 452 ? -8.547 8.773 -11.367 1 98.81 452 PHE B C 1
ATOM 7771 O O . PHE B 1 452 ? -9.562 9.469 -11.516 1 98.81 452 PHE B O 1
ATOM 7778 N N . SER B 1 453 ? -8.484 7.547 -11.883 1 98.69 453 SER B N 1
ATOM 7779 C CA . SER B 1 453 ? -9.57 6.965 -12.656 1 98.69 453 SER B CA 1
ATOM 7780 C C . SER B 1 453 ? -10.836 6.824 -11.812 1 98.69 453 SER B C 1
ATOM 7782 O O . SER B 1 453 ? -11.945 6.871 -12.344 1 98.69 453 SER B O 1
ATOM 7784 N N . THR B 1 454 ? -10.703 6.637 -10.461 1 98.62 454 THR B N 1
ATOM 7785 C CA . THR B 1 454 ? -11.852 6.574 -9.562 1 98.62 454 THR B CA 1
ATOM 7786 C C . THR B 1 454 ? -12.578 7.914 -9.516 1 98.62 454 THR B C 1
ATOM 7788 O O . THR B 1 454 ? -13.805 7.961 -9.5 1 98.62 454 THR B O 1
ATOM 7791 N N . ALA B 1 455 ? -11.797 9.039 -9.484 1 98.75 455 ALA B N 1
ATOM 7792 C CA . ALA B 1 455 ? -12.406 10.367 -9.547 1 98.75 455 ALA B CA 1
ATOM 7793 C C . ALA B 1 455 ? -13.211 10.531 -10.836 1 98.75 455 ALA B C 1
ATOM 7795 O O . ALA B 1 455 ? -14.297 11.117 -10.828 1 98.75 455 ALA B O 1
ATOM 7796 N N . VAL B 1 456 ? -12.641 10.039 -11.93 1 98.75 456 VAL B N 1
ATOM 7797 C CA . VAL B 1 456 ? -13.305 10.117 -13.227 1 98.75 456 VAL B CA 1
ATOM 7798 C C . VAL B 1 456 ? -14.578 9.273 -13.211 1 98.75 456 VAL B C 1
ATOM 7800 O O . VAL B 1 456 ? -15.641 9.734 -13.641 1 98.75 456 VAL B O 1
ATOM 7803 N N . ARG B 1 457 ? -14.516 8.062 -12.695 1 98.31 457 ARG B N 1
ATOM 7804 C CA . ARG B 1 457 ? -15.641 7.133 -12.656 1 98.31 457 ARG B CA 1
ATOM 7805 C C . ARG B 1 457 ? -16.844 7.754 -11.945 1 98.31 457 ARG B C 1
ATOM 7807 O O . ARG B 1 457 ? -17.984 7.598 -12.391 1 98.31 457 ARG B O 1
ATOM 7814 N N . TYR B 1 458 ? -16.578 8.414 -10.906 1 98.19 458 TYR B N 1
ATOM 7815 C CA . TYR B 1 458 ? -17.672 8.891 -10.07 1 98.19 458 TYR B CA 1
ATOM 7816 C C . TYR B 1 458 ? -17.953 10.367 -10.328 1 98.19 458 TYR B C 1
ATOM 7818 O O . TYR B 1 458 ? -18.688 11.008 -9.578 1 98.19 458 TYR B O 1
ATOM 7826 N N . GLY B 1 459 ? -17.328 10.977 -11.336 1 97.81 459 GLY B N 1
ATOM 7827 C CA . GLY B 1 459 ? -17.625 12.328 -11.781 1 97.81 459 GLY B CA 1
ATOM 7828 C C . GLY B 1 459 ? -17.359 13.375 -10.719 1 97.81 459 GLY B C 1
ATOM 7829 O O . GLY B 1 459 ? -18.156 14.289 -10.516 1 97.81 459 GLY B O 1
ATOM 7830 N N . ILE B 1 460 ? -16.266 13.195 -9.898 1 98.31 460 ILE B N 1
ATOM 7831 C CA . ILE B 1 460 ? -15.93 14.148 -8.844 1 98.31 460 ILE B CA 1
ATOM 7832 C C . ILE B 1 460 ? -15.547 15.492 -9.461 1 98.31 460 ILE B C 1
ATOM 7834 O O . ILE B 1 460 ? -14.695 15.547 -10.359 1 98.31 460 ILE B O 1
ATOM 7838 N N . PRO B 1 461 ? -16.172 16.625 -9.094 1 98.12 461 PRO B N 1
ATOM 7839 C CA . PRO B 1 461 ? -15.758 17.938 -9.586 1 98.12 461 PRO B CA 1
ATOM 7840 C C . PRO B 1 461 ? -14.438 18.406 -8.984 1 98.12 461 PRO B C 1
ATOM 7842 O O . PRO B 1 461 ? -14.391 19.422 -8.289 1 98.12 461 PRO B O 1
ATOM 7845 N N . LEU B 1 462 ? -13.359 17.781 -9.328 1 98.69 462 LEU B N 1
ATOM 7846 C CA . LEU B 1 462 ? -12.055 17.906 -8.695 1 98.69 462 LEU B CA 1
ATOM 7847 C C . LEU B 1 462 ? -11.117 18.766 -9.555 1 98.69 462 LEU B C 1
ATOM 7849 O O . LEU B 1 462 ? -10.984 18.531 -10.758 1 98.69 462 LEU B O 1
ATOM 7853 N N . LYS B 1 463 ? -10.562 19.828 -9 1 98.94 463 LYS B N 1
ATOM 7854 C CA . LYS B 1 463 ? -9.398 20.531 -9.516 1 98.94 463 LYS B CA 1
ATOM 7855 C C . LYS B 1 463 ? -8.141 20.172 -8.719 1 98.94 463 LYS B C 1
ATOM 7857 O O . LYS B 1 463 ? -7.98 20.609 -7.578 1 98.94 463 LYS B O 1
ATOM 7862 N N . LEU B 1 464 ? -7.258 19.359 -9.312 1 98.94 464 LEU B N 1
ATOM 7863 C CA . LEU B 1 464 ? -6.078 18.875 -8.617 1 98.94 464 LEU B CA 1
ATOM 7864 C C . LEU B 1 464 ? -4.812 19.531 -9.148 1 98.94 464 LEU B C 1
ATOM 7866 O O . LEU B 1 464 ? -4.457 19.344 -10.312 1 98.94 464 LEU B O 1
ATOM 7870 N N . LEU B 1 465 ? -4.129 20.312 -8.328 1 98.94 465 LEU B N 1
ATOM 7871 C CA . LEU B 1 465 ? -2.861 20.953 -8.656 1 98.94 465 LEU B CA 1
ATOM 7872 C C . LEU B 1 465 ? -1.683 20.078 -8.227 1 98.94 465 LEU B C 1
ATOM 7874 O O . LEU B 1 465 ? -1.571 19.719 -7.051 1 98.94 465 LEU B O 1
ATOM 7878 N N . VAL B 1 466 ? -0.85 19.719 -9.164 1 98.88 466 VAL B N 1
ATOM 7879 C CA . VAL B 1 466 ? 0.381 19 -8.875 1 98.88 466 VAL B CA 1
ATOM 7880 C C . VAL B 1 466 ? 1.563 19.953 -8.875 1 98.88 466 VAL B C 1
ATOM 7882 O O . VAL B 1 466 ? 1.913 20.531 -9.906 1 98.88 466 VAL B O 1
ATOM 7885 N N . ILE B 1 467 ? 2.123 20.156 -7.672 1 98.62 467 ILE B N 1
ATOM 7886 C CA . ILE B 1 467 ? 3.402 20.844 -7.578 1 98.62 467 ILE B CA 1
ATOM 7887 C C . ILE B 1 467 ? 4.523 19.938 -8.07 1 98.62 467 ILE B C 1
ATOM 7889 O O . ILE B 1 467 ? 5.004 19.078 -7.328 1 98.62 467 ILE B O 1
ATOM 7893 N N . LYS B 1 468 ? 4.98 20.172 -9.297 1 98.25 468 LYS B N 1
ATOM 7894 C CA . LYS B 1 468 ? 5.93 19.25 -9.938 1 98.25 468 LYS B CA 1
ATOM 7895 C C . LYS B 1 468 ? 7.324 19.875 -9.992 1 98.25 468 LYS B C 1
ATOM 7897 O O . LYS B 1 468 ? 7.543 20.859 -10.695 1 98.25 468 LYS B O 1
ATOM 7902 N N . ASN B 1 469 ? 8.195 19.328 -9.227 1 97.31 469 ASN B N 1
ATOM 7903 C CA . ASN B 1 469 ? 9.586 19.766 -9.273 1 97.31 469 ASN B CA 1
ATOM 7904 C C . ASN B 1 469 ? 10.547 18.594 -9.484 1 97.31 469 ASN B C 1
ATOM 7906 O O . ASN B 1 469 ? 11.766 18.766 -9.445 1 97.31 469 ASN B O 1
ATOM 7910 N N . ASN B 1 470 ? 9.992 17.344 -9.664 1 97.62 470 ASN B N 1
ATOM 7911 C CA . ASN B 1 470 ? 10.734 16.109 -9.93 1 97.62 470 ASN B CA 1
ATOM 7912 C C . ASN B 1 470 ? 11.734 15.805 -8.82 1 97.62 470 ASN B C 1
ATOM 7914 O O . ASN B 1 470 ? 12.844 15.344 -9.086 1 97.62 470 ASN B O 1
ATOM 7918 N N . MET B 1 471 ? 11.328 16.109 -7.605 1 96.75 471 MET B N 1
ATOM 7919 C CA . MET B 1 471 ? 12.172 15.922 -6.43 1 96.75 471 MET B CA 1
ATOM 7920 C C . MET B 1 471 ? 11.336 15.656 -5.188 1 96.75 471 MET B C 1
ATOM 7922 O O . MET B 1 471 ? 10.281 16.266 -5.004 1 96.75 471 MET B O 1
ATOM 7926 N N . LEU B 1 472 ? 11.727 14.641 -4.379 1 97.38 472 LEU B N 1
ATOM 7927 C CA . LEU B 1 472 ? 11.203 14.609 -3.018 1 97.38 472 LEU B CA 1
ATOM 7928 C C . LEU B 1 472 ? 11.781 15.758 -2.189 1 97.38 472 LEU B C 1
ATOM 7930 O O . LEU B 1 472 ? 12.617 15.539 -1.317 1 97.38 472 LEU B O 1
ATOM 7934 N N . ASN B 1 473 ? 11.227 16.875 -2.402 1 96 473 ASN B N 1
ATOM 7935 C CA . ASN B 1 473 ? 11.852 18.141 -1.999 1 96 473 ASN B CA 1
ATOM 7936 C C . ASN B 1 473 ? 11.898 18.266 -0.48 1 96 473 ASN B C 1
ATOM 7938 O O . ASN B 1 473 ? 12.875 18.781 0.068 1 96 473 ASN B O 1
ATOM 7942 N N . GLN B 1 474 ? 10.852 17.922 0.182 1 95.06 474 GLN B N 1
ATOM 7943 C CA . GLN B 1 474 ? 10.867 18.016 1.638 1 95.06 474 GLN B CA 1
ATOM 7944 C C . GLN B 1 474 ? 12.008 17.188 2.221 1 95.06 474 GLN B C 1
ATOM 7946 O O . GLN B 1 474 ? 12.68 17.609 3.16 1 95.06 474 GLN B O 1
ATOM 7951 N N . ILE B 1 475 ? 12.219 16 1.684 1 96 475 ILE B N 1
ATOM 7952 C CA . ILE B 1 475 ? 13.266 15.109 2.166 1 96 475 ILE B CA 1
ATOM 7953 C C . ILE B 1 475 ? 14.641 15.703 1.84 1 96 475 ILE B C 1
ATOM 7955 O O . ILE B 1 475 ? 15.555 15.641 2.658 1 96 475 ILE B O 1
ATOM 7959 N N . ALA B 1 476 ? 14.805 16.281 0.652 1 95.5 476 ALA B N 1
ATOM 7960 C CA . ALA B 1 476 ? 16.062 16.906 0.264 1 95.5 476 ALA B CA 1
ATOM 7961 C C . ALA B 1 476 ? 16.453 18 1.246 1 95.5 476 ALA B C 1
ATOM 7963 O O . ALA B 1 476 ? 17.609 18.078 1.681 1 95.5 476 ALA B O 1
ATOM 7964 N N . TRP B 1 477 ? 15.523 18.844 1.6 1 93.75 477 TRP B N 1
ATOM 7965 C CA . TRP B 1 477 ? 15.797 19.938 2.518 1 93.75 477 TRP B CA 1
ATOM 7966 C C . TRP B 1 477 ? 16.109 19.422 3.916 1 93.75 477 TRP B C 1
ATOM 7968 O O . TRP B 1 477 ? 16.969 19.969 4.613 1 93.75 477 TRP B O 1
ATOM 7978 N N . GLU B 1 478 ? 15.375 18.375 4.344 1 93.31 478 GLU B N 1
ATOM 7979 C CA . GLU B 1 478 ? 15.648 17.781 5.648 1 93.31 478 GLU B CA 1
ATOM 7980 C C . GLU B 1 478 ? 17.062 17.219 5.707 1 93.31 478 GLU B C 1
ATOM 7982 O O . GLU B 1 478 ? 17.75 17.344 6.723 1 93.31 478 GLU B O 1
ATOM 7987 N N . GLN B 1 479 ? 17.484 16.516 4.621 1 95.62 479 GLN B N 1
ATOM 7988 C CA . GLN B 1 479 ? 18.844 15.984 4.57 1 95.62 479 GLN B CA 1
ATOM 7989 C C . GLN B 1 479 ? 19.875 17.094 4.762 1 95.62 479 GLN B C 1
ATOM 7991 O O . GLN B 1 479 ? 20.844 16.938 5.516 1 95.62 479 GLN B O 1
ATOM 7996 N N . MET B 1 480 ? 19.672 18.266 4.199 1 94.38 480 MET B N 1
ATOM 7997 C CA . MET B 1 480 ? 20.641 19.375 4.227 1 94.38 480 MET B CA 1
ATOM 7998 C C . MET B 1 480 ? 20.531 20.141 5.535 1 94.38 480 MET B C 1
ATOM 8000 O O . MET B 1 480 ? 21.547 20.391 6.195 1 94.38 480 MET B O 1
ATOM 8004 N N . MET B 1 481 ? 19.312 20.484 5.941 1 91.19 481 MET B N 1
ATOM 8005 C CA . MET B 1 481 ? 19.125 21.406 7.051 1 91.19 481 MET B CA 1
ATOM 8006 C C . MET B 1 481 ? 19.172 20.672 8.391 1 91.19 481 MET B C 1
ATOM 8008 O O . MET B 1 481 ? 19.656 21.219 9.383 1 91.19 481 MET B O 1
ATOM 8012 N N . PHE B 1 482 ? 18.609 19.453 8.422 1 89.88 482 PHE B N 1
ATOM 8013 C CA . PHE B 1 482 ? 18.531 18.781 9.703 1 89.88 482 PHE B CA 1
ATOM 8014 C C . PHE B 1 482 ? 19.828 18.031 9.992 1 89.88 482 PHE B C 1
ATOM 8016 O O . PHE B 1 482 ? 20.312 18.031 11.133 1 89.88 482 PHE B O 1
ATOM 8023 N N . LEU B 1 483 ? 20.406 17.406 8.953 1 91.62 483 LEU B N 1
ATOM 8024 C CA . LEU B 1 483 ? 21.531 16.516 9.227 1 91.62 483 LEU B CA 1
ATOM 8025 C C . LEU B 1 483 ? 22.828 17.109 8.68 1 91.62 483 LEU B C 1
ATOM 8027 O O . LEU B 1 483 ? 23.922 16.656 9.031 1 91.62 483 LEU B O 1
ATOM 8031 N N . GLY B 1 484 ? 22.734 18.109 7.848 1 94.75 484 GLY B N 1
ATOM 8032 C CA . GLY B 1 484 ? 23.922 18.703 7.266 1 94.75 484 GLY B CA 1
ATOM 8033 C C . GLY B 1 484 ? 24.578 17.812 6.219 1 94.75 484 GLY B C 1
ATOM 8034 O O . GLY B 1 484 ? 25.797 17.891 6.023 1 94.75 484 GLY B O 1
ATOM 8035 N N . ASN B 1 485 ? 23.812 16.922 5.645 1 95.81 485 ASN B N 1
ATOM 8036 C CA . ASN B 1 485 ? 24.312 16.031 4.598 1 95.81 485 ASN B CA 1
ATOM 8037 C C . ASN B 1 485 ? 23.891 16.5 3.211 1 95.81 485 ASN B C 1
ATOM 8039 O O . ASN B 1 485 ? 22.812 17.094 3.055 1 95.81 485 ASN B O 1
ATOM 8043 N N . PRO B 1 486 ? 24.734 16.203 2.15 1 96.06 486 PRO B N 1
ATOM 8044 C CA . PRO B 1 486 ? 24.297 16.516 0.787 1 96.06 486 PRO B CA 1
ATOM 8045 C C . PRO B 1 486 ? 23.031 15.742 0.391 1 96.06 486 PRO B C 1
ATOM 8047 O O . PRO B 1 486 ? 22.812 14.633 0.868 1 96.06 486 PRO B O 1
ATOM 8050 N N . GLN B 1 487 ? 22.281 16.422 -0.443 1 95.44 487 GLN B N 1
ATOM 8051 C CA . GLN B 1 487 ? 21.094 15.781 -0.987 1 95.44 487 GLN B CA 1
ATOM 8052 C C . GLN B 1 487 ? 21.438 14.461 -1.665 1 95.44 487 GLN B C 1
ATOM 8054 O O . GLN B 1 487 ? 22.406 14.383 -2.434 1 95.44 487 GLN B O 1
ATOM 8059 N N . PHE B 1 488 ? 20.688 13.352 -1.373 1 96.44 488 PHE B N 1
ATOM 8060 C CA . PHE B 1 488 ? 20.922 12.039 -1.962 1 96.44 488 PHE B CA 1
ATOM 8061 C C . PHE B 1 488 ? 19.609 11.266 -2.109 1 96.44 488 PHE B C 1
ATOM 8063 O O . PHE B 1 488 ? 18.828 11.172 -1.161 1 96.44 488 PHE B O 1
ATOM 8070 N N . GLY B 1 489 ? 19.406 10.719 -3.336 1 96.5 489 GLY B N 1
ATOM 8071 C CA . GLY B 1 489 ? 18.328 9.781 -3.588 1 96.5 489 GLY B CA 1
ATOM 8072 C C . GLY B 1 489 ? 16.953 10.438 -3.646 1 96.5 489 GLY B C 1
ATOM 8073 O O . GLY B 1 489 ? 15.93 9.773 -3.449 1 96.5 489 GLY B O 1
ATOM 8074 N N . CYS B 1 490 ? 16.875 11.742 -3.924 1 97.44 490 CYS B N 1
ATOM 8075 C CA . CYS B 1 490 ? 15.609 12.461 -3.816 1 97.44 490 CYS B CA 1
ATOM 8076 C C . CYS B 1 490 ? 15.062 12.812 -5.195 1 97.44 490 CYS B C 1
ATOM 8078 O O . CYS B 1 490 ? 13.891 13.164 -5.332 1 97.44 490 CYS B O 1
ATOM 8080 N N . GLU B 1 491 ? 15.867 12.688 -6.297 1 97.44 491 GLU B N 1
ATOM 8081 C CA . GLU B 1 491 ? 15.43 13.031 -7.645 1 97.44 491 GLU B CA 1
ATOM 8082 C C . GLU B 1 491 ? 14.414 12.023 -8.164 1 97.44 491 GLU B C 1
ATOM 8084 O O . GLU B 1 491 ? 14.57 10.812 -7.973 1 97.44 491 GLU B O 1
ATOM 8089 N N . LEU B 1 492 ? 13.414 12.5 -8.836 1 97.88 492 LEU B N 1
ATOM 8090 C CA . LEU B 1 492 ? 12.352 11.641 -9.352 1 97.88 492 LEU B CA 1
ATOM 8091 C C . LEU B 1 492 ? 12.391 11.578 -10.875 1 97.88 492 LEU B C 1
ATOM 8093 O O . LEU B 1 492 ? 12.672 12.586 -11.531 1 97.88 492 LEU B O 1
ATOM 8097 N N . GLN B 1 493 ? 12.148 10.367 -11.43 1 97.62 493 GLN B N 1
ATOM 8098 C CA . GLN B 1 493 ? 11.844 10.266 -12.852 1 97.62 493 GLN B CA 1
ATOM 8099 C C . GLN B 1 493 ? 10.594 11.062 -13.211 1 97.62 493 GLN B C 1
ATOM 8101 O O . GLN B 1 493 ? 9.531 10.859 -12.625 1 97.62 493 GLN B O 1
ATOM 8106 N N . PRO B 1 494 ? 10.75 11.984 -14.156 1 97.81 494 PRO B N 1
ATOM 8107 C CA . PRO B 1 494 ? 9.609 12.844 -14.461 1 97.81 494 PRO B CA 1
ATOM 8108 C C . PRO B 1 494 ? 8.422 12.07 -15.031 1 97.81 494 PRO B C 1
ATOM 8110 O O . PRO B 1 494 ? 8.609 11.125 -15.805 1 97.81 494 PRO B O 1
ATOM 8113 N N . ILE B 1 495 ? 7.25 12.453 -14.672 1 98.69 495 ILE B N 1
ATOM 8114 C CA . ILE B 1 495 ? 5.984 11.984 -15.227 1 98.69 495 ILE B CA 1
ATOM 8115 C C . ILE B 1 495 ? 5.18 13.172 -15.742 1 98.69 495 ILE B C 1
ATOM 8117 O O . ILE B 1 495 ? 5.133 14.227 -15.109 1 98.69 495 ILE B O 1
ATOM 8121 N N . ASP B 1 496 ? 4.648 13.102 -16.938 1 98.81 496 ASP B N 1
ATOM 8122 C CA . ASP B 1 496 ? 3.68 14.062 -17.453 1 98.81 496 ASP B CA 1
ATOM 8123 C C . ASP B 1 496 ? 2.281 13.781 -16.922 1 98.81 496 ASP B C 1
ATOM 8125 O O . ASP B 1 496 ? 1.492 13.078 -17.562 1 98.81 496 ASP B O 1
ATOM 8129 N N . PHE B 1 497 ? 1.998 14.43 -15.82 1 98.88 497 PHE B N 1
ATOM 8130 C CA . PHE B 1 497 ? 0.767 14.109 -15.109 1 98.88 497 PHE B CA 1
ATOM 8131 C C . PHE B 1 497 ? -0.451 14.578 -15.891 1 98.88 497 PHE B C 1
ATOM 8133 O O . PHE B 1 497 ? -1.541 14.023 -15.75 1 98.88 497 PHE B O 1
ATOM 8140 N N . ALA B 1 498 ? -0.34 15.656 -16.656 1 98.81 498 ALA B N 1
ATOM 8141 C CA . ALA B 1 498 ? -1.442 16.094 -17.516 1 98.81 498 ALA B CA 1
ATOM 8142 C C . ALA B 1 498 ? -1.807 15.008 -18.531 1 98.81 498 ALA B C 1
ATOM 8144 O O . ALA B 1 498 ? -2.982 14.672 -18.688 1 98.81 498 ALA B O 1
ATOM 8145 N N . LYS B 1 499 ? -0.795 14.469 -19.203 1 98.69 499 LYS B N 1
ATOM 8146 C CA . LYS B 1 499 ? -1 13.391 -20.156 1 98.69 499 LYS B CA 1
ATOM 8147 C C . LYS B 1 499 ? -1.562 12.148 -19.469 1 98.69 499 LYS B C 1
ATOM 8149 O O . LYS B 1 499 ? -2.434 11.469 -20.016 1 98.69 499 LYS B O 1
ATOM 8154 N N . ALA B 1 500 ? -1.049 11.828 -18.297 1 98.81 500 ALA B N 1
ATOM 8155 C CA . ALA B 1 500 ? -1.55 10.68 -17.547 1 98.81 500 ALA B CA 1
ATOM 8156 C C . ALA B 1 500 ? -3.029 10.852 -17.203 1 98.81 500 ALA B C 1
ATOM 8158 O O . ALA B 1 500 ? -3.793 9.883 -17.234 1 98.81 500 ALA B O 1
ATOM 8159 N N . ALA B 1 501 ? -3.406 12.086 -16.828 1 98.69 501 ALA B N 1
ATOM 8160 C CA . ALA B 1 501 ? -4.812 12.359 -16.531 1 98.69 501 ALA B CA 1
ATOM 8161 C C . ALA B 1 501 ? -5.695 12.047 -17.734 1 98.69 501 ALA B C 1
ATOM 8163 O O . ALA B 1 501 ? -6.766 11.445 -17.594 1 98.69 501 ALA B O 1
ATOM 8164 N N . GLU B 1 502 ? -5.277 12.414 -18.859 1 98.69 502 GLU B N 1
ATOM 8165 C CA . GLU B 1 502 ? -6.02 12.141 -20.094 1 98.69 502 GLU B CA 1
ATOM 8166 C C . GLU B 1 502 ? -6.125 10.641 -20.344 1 98.69 502 GLU B C 1
ATOM 8168 O O . GLU B 1 502 ? -7.168 10.156 -20.781 1 98.69 502 GLU B O 1
ATOM 8173 N N . ALA B 1 503 ? -5.035 9.938 -20.062 1 98.75 503 ALA B N 1
ATOM 8174 C CA . ALA B 1 503 ? -5.031 8.492 -20.234 1 98.75 503 ALA B CA 1
ATOM 8175 C C . ALA B 1 503 ? -6.082 7.836 -19.328 1 98.75 503 ALA B C 1
ATOM 8177 O O . ALA B 1 503 ? -6.578 6.75 -19.641 1 98.75 503 ALA B O 1
ATOM 8178 N N . MET B 1 504 ? -6.465 8.477 -18.312 1 98.5 504 MET B N 1
ATOM 8179 C CA . MET B 1 504 ? -7.391 7.898 -17.344 1 98.5 504 MET B CA 1
ATOM 8180 C C . MET B 1 504 ? -8.797 8.461 -17.516 1 98.5 504 MET B C 1
ATOM 8182 O O . MET B 1 504 ? -9.703 8.148 -16.75 1 98.5 504 MET B O 1
ATOM 8186 N N . GLY B 1 505 ? -9.023 9.367 -18.469 1 98.12 505 GLY B N 1
ATOM 8187 C CA . GLY B 1 505 ? -10.352 9.828 -18.812 1 98.12 505 GLY B CA 1
ATOM 8188 C C . GLY B 1 505 ? -10.648 11.227 -18.312 1 98.12 505 GLY B C 1
ATOM 8189 O O . GLY B 1 505 ? -11.742 11.758 -18.547 1 98.12 505 GLY B O 1
ATOM 8190 N N . GLY B 1 506 ? -9.664 11.852 -17.641 1 98.5 506 GLY B N 1
ATOM 8191 C CA . GLY B 1 506 ? -9.828 13.227 -17.188 1 98.5 506 GLY B CA 1
ATOM 8192 C C . GLY B 1 506 ? -9.203 14.234 -18.125 1 98.5 506 GLY B C 1
ATOM 8193 O O . GLY B 1 506 ? -9.016 13.953 -19.312 1 98.5 506 GLY B O 1
ATOM 8194 N N . LYS B 1 507 ? -9.055 15.453 -17.688 1 98.62 507 LYS B N 1
ATOM 8195 C CA . LYS B 1 507 ? -8.406 16.516 -18.438 1 98.62 507 LYS B CA 1
ATOM 8196 C C . LYS B 1 507 ? -7.086 16.938 -17.797 1 98.62 507 LYS B C 1
ATOM 8198 O O . LYS B 1 507 ? -6.953 16.906 -16.578 1 98.62 507 LYS B O 1
ATOM 8203 N N . GLY B 1 508 ? -6.145 17.234 -18.625 1 98.81 508 GLY B N 1
ATOM 8204 C CA . GLY B 1 508 ? -4.832 17.641 -18.141 1 98.81 508 GLY B CA 1
ATOM 8205 C C . GLY B 1 508 ? -4.422 19.016 -18.641 1 98.81 508 GLY B C 1
ATOM 8206 O O . GLY B 1 508 ? -4.707 19.391 -19.781 1 98.81 508 GLY B O 1
ATOM 8207 N N . PHE B 1 509 ? -3.818 19.828 -17.797 1 98.88 509 PHE B N 1
ATOM 8208 C CA . PHE B 1 509 ? -3.264 21.141 -18.094 1 98.88 509 PHE B CA 1
ATOM 8209 C C . PHE B 1 509 ? -1.836 21.266 -17.562 1 98.88 509 PHE B C 1
ATOM 8211 O O . PHE B 1 509 ? -1.477 20.625 -16.578 1 98.88 509 PHE B O 1
ATOM 8218 N N . SER B 1 510 ? -1.044 22.047 -18.266 1 98.62 510 SER B N 1
ATOM 8219 C CA . SER B 1 510 ? 0.346 22.25 -17.859 1 98.62 510 SER B CA 1
ATOM 8220 C C . SER B 1 510 ? 0.693 23.734 -17.797 1 98.62 510 SER B C 1
ATOM 8222 O O . SER B 1 510 ? 0.262 24.516 -18.641 1 98.62 510 SER B O 1
ATOM 8224 N N . ILE B 1 511 ? 1.372 24.062 -16.75 1 98.31 511 ILE B N 1
ATOM 8225 C CA . ILE B 1 511 ? 1.895 25.406 -16.547 1 98.31 511 ILE B CA 1
ATOM 8226 C C . ILE B 1 511 ? 3.408 25.359 -16.359 1 98.31 511 ILE B C 1
ATOM 8228 O O . ILE B 1 511 ? 3.906 24.609 -15.516 1 98.31 511 ILE B O 1
ATOM 8232 N N . GLU B 1 512 ? 4.176 26.109 -17.109 1 95.94 512 GLU B N 1
ATOM 8233 C CA . GLU B 1 512 ? 5.629 26.109 -17 1 95.94 512 GLU B CA 1
ATOM 8234 C C . GLU B 1 512 ? 6.172 27.516 -16.766 1 95.94 512 GLU B C 1
ATOM 8236 O O . GLU B 1 512 ? 7.27 27.688 -16.234 1 95.94 512 GLU B O 1
ATOM 8241 N N . ARG B 1 513 ? 5.391 28.641 -17.312 1 94.56 513 ARG B N 1
ATOM 8242 C CA . ARG B 1 513 ? 5.828 30.031 -17.234 1 94.56 513 ARG B CA 1
ATOM 8243 C C . ARG B 1 513 ? 4.812 30.875 -16.469 1 94.56 513 ARG B C 1
ATOM 8245 O O . ARG B 1 513 ? 3.609 30.609 -16.531 1 94.56 513 ARG B O 1
ATOM 8252 N N . ALA B 1 514 ? 5.27 31.766 -15.703 1 95.25 514 ALA B N 1
ATOM 8253 C CA . ALA B 1 514 ? 4.445 32.656 -14.875 1 95.25 514 ALA B CA 1
ATOM 8254 C C . ALA B 1 514 ? 3.332 33.281 -15.695 1 95.25 514 ALA B C 1
ATOM 8256 O O . ALA B 1 514 ? 2.211 33.469 -15.211 1 95.25 514 ALA B O 1
ATOM 8257 N N . GLU B 1 515 ? 3.598 33.625 -16.922 1 94.88 515 GLU B N 1
ATOM 8258 C CA . GLU B 1 515 ? 2.652 34.344 -17.766 1 94.88 515 GLU B CA 1
ATOM 8259 C C . GLU B 1 515 ? 1.462 33.469 -18.141 1 94.88 515 GLU B C 1
ATOM 8261 O O . GLU B 1 515 ? 0.415 33.969 -18.547 1 94.88 515 GLU B O 1
ATOM 8266 N N . GLU B 1 516 ? 1.633 32.125 -17.984 1 96.25 516 GLU B N 1
ATOM 8267 C CA . GLU B 1 516 ? 0.585 31.172 -18.359 1 96.25 516 GLU B CA 1
ATOM 8268 C C . GLU B 1 516 ? -0.364 30.922 -17.188 1 96.25 516 GLU B C 1
ATOM 8270 O O . GLU B 1 516 ? -1.461 30.391 -17.375 1 96.25 516 GLU B O 1
ATOM 8275 N N . VAL B 1 517 ? -0.026 31.328 -16.016 1 97.38 517 VAL B N 1
ATOM 8276 C CA . VAL B 1 517 ? -0.67 30.891 -14.781 1 97.38 517 VAL B CA 1
ATOM 8277 C C . VAL B 1 517 ? -2.148 31.281 -14.805 1 97.38 517 VAL B C 1
ATOM 8279 O O . VAL B 1 517 ? -3.02 30.422 -14.648 1 97.38 517 VAL B O 1
ATOM 8282 N N . GLU B 1 518 ? -2.438 32.594 -15.047 1 96.75 518 GLU B N 1
ATOM 8283 C CA . GLU B 1 518 ? -3.818 33.062 -14.984 1 96.75 518 GLU B CA 1
ATOM 8284 C C . GLU B 1 518 ? -4.672 32.406 -16.062 1 96.75 518 GLU B C 1
ATOM 8286 O O . GLU B 1 518 ? -5.75 31.875 -15.781 1 96.75 518 GLU B O 1
ATOM 8291 N N . ARG B 1 519 ? -4.219 32.375 -17.266 1 97.88 519 ARG B N 1
ATOM 8292 C CA . ARG B 1 519 ? -4.961 31.828 -18.406 1 97.88 519 ARG B CA 1
ATOM 8293 C C . ARG B 1 519 ? -5.242 30.344 -18.234 1 97.88 519 ARG B C 1
ATOM 8295 O O . ARG B 1 519 ? -6.375 29.891 -18.406 1 97.88 519 ARG B O 1
ATOM 8302 N N . VAL B 1 520 ? -4.219 29.578 -17.891 1 98.56 520 VAL B N 1
ATOM 8303 C CA . VAL B 1 520 ? -4.352 28.125 -17.812 1 98.56 520 VAL B CA 1
ATOM 8304 C C . VAL B 1 520 ? -5.234 27.766 -16.625 1 98.56 520 VAL B C 1
ATOM 8306 O O . VAL B 1 520 ? -6.062 26.844 -16.719 1 98.56 520 VAL B O 1
ATOM 8309 N N . LEU B 1 521 ? -5.07 28.422 -15.5 1 98.75 521 LEU B N 1
ATOM 8310 C CA . LEU B 1 521 ? -5.926 28.141 -14.352 1 98.75 521 LEU B CA 1
ATOM 8311 C C . LEU B 1 521 ? -7.383 28.453 -14.672 1 98.75 521 LEU B C 1
ATOM 8313 O O . LEU B 1 521 ? -8.281 27.719 -14.273 1 98.75 521 LEU B O 1
ATOM 8317 N N . ASP B 1 522 ? -7.617 29.609 -15.352 1 98.5 522 ASP B N 1
ATOM 8318 C CA . ASP B 1 522 ? -8.984 29.953 -15.742 1 98.5 522 ASP B CA 1
ATOM 8319 C C . ASP B 1 522 ? -9.594 28.844 -16.594 1 98.5 522 ASP B C 1
ATOM 8321 O O . ASP B 1 522 ? -10.75 28.469 -16.406 1 98.5 522 ASP B O 1
ATOM 8325 N N . GLN B 1 523 ? -8.859 28.328 -17.547 1 98.62 523 GLN B N 1
ATOM 8326 C CA . GLN B 1 523 ? -9.32 27.25 -18.406 1 98.62 523 GLN B CA 1
ATOM 8327 C C . GLN B 1 523 ? -9.586 25.984 -17.594 1 98.62 523 GLN B C 1
ATOM 8329 O O . GLN B 1 523 ? -10.602 25.312 -17.797 1 98.62 523 GLN B O 1
ATOM 8334 N N . ALA B 1 524 ? -8.648 25.641 -16.703 1 98.62 524 ALA B N 1
ATOM 8335 C CA . ALA B 1 524 ? -8.773 24.438 -15.891 1 98.62 524 ALA B CA 1
ATOM 8336 C C . ALA B 1 524 ? -10.008 24.5 -14.992 1 98.62 524 ALA B C 1
ATOM 8338 O O . ALA B 1 524 ? -10.727 23.5 -14.852 1 98.62 524 ALA B O 1
ATOM 8339 N N . PHE B 1 525 ? -10.258 25.656 -14.391 1 98.38 525 PHE B N 1
ATOM 8340 C CA . PHE B 1 525 ? -11.375 25.797 -13.461 1 98.38 525 PHE B CA 1
ATOM 8341 C C . PHE B 1 525 ? -12.703 25.844 -14.203 1 98.38 525 PHE B C 1
ATOM 8343 O O . PHE B 1 525 ? -13.758 25.578 -13.625 1 98.38 525 PHE B O 1
ATOM 8350 N N . ALA B 1 526 ? -12.695 26.172 -15.5 1 97.88 526 ALA B N 1
ATOM 8351 C CA . ALA B 1 526 ? -13.906 26.219 -16.312 1 97.88 526 ALA B CA 1
ATOM 8352 C C . ALA B 1 526 ? -14.242 24.828 -16.859 1 97.88 526 ALA B C 1
ATOM 8354 O O . ALA B 1 526 ? -15.367 24.594 -17.312 1 97.88 526 ALA B O 1
ATOM 8355 N N . ALA B 1 527 ? -13.305 23.922 -16.797 1 97.31 527 ALA B N 1
ATOM 8356 C CA . ALA B 1 527 ? -13.492 22.578 -17.359 1 97.31 527 ALA B CA 1
ATOM 8357 C C . ALA B 1 527 ? -14.398 21.734 -16.469 1 97.31 527 ALA B C 1
ATOM 8359 O O . ALA B 1 527 ? -14.32 21.812 -15.242 1 97.31 527 ALA B O 1
ATOM 8360 N N . ASP B 1 528 ? -15.203 20.875 -17.078 1 94.81 528 ASP B N 1
ATOM 8361 C CA . ASP B 1 528 ? -16.062 19.953 -16.344 1 94.81 528 ASP B CA 1
ATOM 8362 C C . ASP B 1 528 ? -15.305 18.688 -15.961 1 94.81 528 ASP B C 1
ATOM 8364 O O . ASP B 1 528 ? -14.375 18.281 -16.656 1 94.81 528 ASP B O 1
ATOM 8368 N N . GLY B 1 529 ? -15.742 18.078 -14.797 1 94.62 529 GLY B N 1
ATOM 8369 C CA . GLY B 1 529 ? -15.148 16.812 -14.383 1 94.62 529 GLY B CA 1
ATOM 8370 C C . GLY B 1 529 ? -13.805 16.984 -13.695 1 94.62 529 GLY B C 1
ATOM 8371 O O . GLY B 1 529 ? -13.375 18.109 -13.43 1 94.62 529 GLY B O 1
ATOM 8372 N N . PRO B 1 530 ? -13.148 15.82 -13.391 1 98.25 530 PRO B N 1
ATOM 8373 C CA . PRO B 1 530 ? -11.859 15.891 -12.703 1 98.25 530 PRO B CA 1
ATOM 8374 C C . PRO B 1 530 ? -10.734 16.391 -13.617 1 98.25 530 PRO B C 1
ATOM 8376 O O . PRO B 1 530 ? -10.633 15.953 -14.766 1 98.25 530 PRO B O 1
ATOM 8379 N N . VAL B 1 531 ? -9.953 17.266 -13.078 1 98.5 531 VAL B N 1
ATOM 8380 C CA . VAL B 1 531 ? -8.867 17.922 -13.805 1 98.5 531 VAL B CA 1
ATOM 8381 C C . VAL B 1 531 ? -7.562 17.781 -13.023 1 98.5 531 VAL B C 1
ATOM 8383 O O . VAL B 1 531 ? -7.551 17.891 -11.797 1 98.5 531 VAL B O 1
ATOM 8386 N N . VAL B 1 532 ? -6.453 17.484 -13.82 1 98.88 532 VAL B N 1
ATOM 8387 C CA . VAL B 1 532 ? -5.113 17.578 -13.258 1 98.88 532 VAL B CA 1
ATOM 8388 C C . VAL B 1 532 ? -4.387 18.781 -13.859 1 98.88 532 VAL B C 1
ATOM 8390 O O . VAL B 1 532 ? -4.328 18.922 -15.086 1 98.88 532 VAL B O 1
ATOM 8393 N N . ILE B 1 533 ? -3.922 19.672 -13.031 1 98.94 533 ILE B N 1
ATOM 8394 C CA . ILE B 1 533 ? -3.092 20.812 -13.414 1 98.94 533 ILE B CA 1
ATOM 8395 C C . ILE B 1 533 ? -1.669 20.609 -12.898 1 98.94 533 ILE B C 1
ATOM 8397 O O . ILE B 1 533 ? -1.418 20.703 -11.695 1 98.94 533 ILE B O 1
ATOM 8401 N N . GLN B 1 534 ? -0.715 20.281 -13.797 1 98.81 534 GLN B N 1
ATOM 8402 C CA . GLN B 1 534 ? 0.669 20.203 -13.344 1 98.81 534 GLN B CA 1
ATOM 8403 C C . GLN B 1 534 ? 1.391 21.531 -13.539 1 98.81 534 GLN B C 1
ATOM 8405 O O . GLN B 1 534 ? 1.245 22.172 -14.586 1 98.81 534 GLN B O 1
ATOM 8410 N N . ALA B 1 535 ? 1.998 21.984 -12.539 1 98.56 535 ALA B N 1
ATOM 8411 C CA . ALA B 1 535 ? 2.852 23.172 -12.586 1 98.56 535 ALA B CA 1
ATOM 8412 C C . ALA B 1 535 ? 4.316 22.797 -12.391 1 98.56 535 ALA B C 1
ATOM 8414 O O . ALA B 1 535 ? 4.691 22.25 -11.344 1 98.56 535 ALA B O 1
ATOM 8415 N N . LEU B 1 536 ? 5.133 22.953 -13.422 1 97.94 536 LEU B N 1
ATOM 8416 C CA . LEU B 1 536 ? 6.57 22.734 -13.297 1 97.94 536 LEU B CA 1
ATOM 8417 C C . LEU B 1 536 ? 7.234 23.891 -12.555 1 97.94 536 LEU B C 1
ATOM 8419 O O . LEU B 1 536 ? 7.371 24.984 -13.102 1 97.94 536 LEU B O 1
ATOM 8423 N N . VAL B 1 537 ? 7.652 23.625 -11.297 1 96.88 537 VAL B N 1
ATOM 8424 C CA . VAL B 1 537 ? 8.133 24.703 -10.445 1 96.88 537 VAL B CA 1
ATOM 8425 C C . VAL B 1 537 ? 9.609 24.5 -10.125 1 96.88 537 VAL B C 1
ATOM 8427 O O . VAL B 1 537 ? 10.18 23.453 -10.445 1 96.88 537 VAL B O 1
ATOM 8430 N N . ASP B 1 538 ? 10.25 25.5 -9.539 1 95.44 538 ASP B N 1
ATOM 8431 C CA . ASP B 1 538 ? 11.664 25.5 -9.172 1 95.44 538 ASP B CA 1
ATOM 8432 C C . ASP B 1 538 ? 11.945 24.531 -8.039 1 95.44 538 ASP B C 1
ATOM 8434 O O . ASP B 1 538 ? 11.5 24.734 -6.906 1 95.44 538 ASP B O 1
ATOM 8438 N N . ALA B 1 539 ? 12.695 23.469 -8.328 1 94.81 539 ALA B N 1
ATOM 8439 C CA . ALA B 1 539 ? 13.031 22.453 -7.34 1 94.81 539 ALA B CA 1
ATOM 8440 C C . ALA B 1 539 ? 13.969 23.016 -6.27 1 94.81 539 ALA B C 1
ATOM 8442 O O . ALA B 1 539 ? 14.133 22.406 -5.203 1 94.81 539 ALA B O 1
ATOM 8443 N N . TYR B 1 540 ? 14.547 24.188 -6.504 1 94 540 TYR B N 1
ATOM 8444 C CA . TYR B 1 540 ? 15.609 24.688 -5.645 1 94 540 TYR B CA 1
ATOM 8445 C C . TYR B 1 540 ? 15.117 25.875 -4.809 1 94 540 TYR B C 1
ATOM 8447 O O . TYR B 1 540 ? 15.922 26.609 -4.23 1 94 540 TYR B O 1
ATOM 8455 N N . GLU B 1 541 ? 13.766 26.078 -4.91 1 91.62 541 GLU B N 1
ATOM 8456 C CA . GLU B 1 541 ? 13.141 27.031 -3.986 1 91.62 541 GLU B CA 1
ATOM 8457 C C . GLU B 1 541 ? 13.078 26.453 -2.572 1 91.62 541 GLU B C 1
ATOM 8459 O O . GLU B 1 541 ? 12.414 25.438 -2.338 1 91.62 541 GLU B O 1
ATOM 8464 N N . PRO B 1 542 ? 13.805 27.094 -1.605 1 87.12 542 PRO B N 1
ATOM 8465 C CA . PRO B 1 542 ? 13.859 26.5 -0.266 1 87.12 542 PRO B CA 1
ATOM 8466 C C . PRO B 1 542 ? 12.547 26.641 0.496 1 87.12 542 PRO B C 1
ATOM 8468 O O . PRO B 1 542 ? 11.836 27.641 0.326 1 87.12 542 PRO B O 1
ATOM 8471 N N . MET B 1 543 ? 12.289 25.625 1.29 1 81.38 543 MET B N 1
ATOM 8472 C CA . MET B 1 543 ? 11.258 25.75 2.312 1 81.38 543 MET B CA 1
ATOM 8473 C C . MET B 1 543 ? 11.82 26.359 3.59 1 81.38 543 MET B C 1
ATOM 8475 O O . MET B 1 543 ? 12.469 25.672 4.379 1 81.38 543 MET B O 1
ATOM 8479 N N . MET B 1 544 ? 11.531 27.578 3.85 1 86.75 544 MET B N 1
ATOM 8480 C CA . MET B 1 544 ? 12.125 28.25 5 1 86.75 544 MET B CA 1
ATOM 8481 C C . MET B 1 544 ? 11.133 28.328 6.156 1 86.75 544 MET B C 1
ATOM 8483 O O . MET B 1 544 ? 9.969 28.688 5.961 1 86.75 544 MET B O 1
ATOM 8487 N N . PRO B 1 545 ? 11.656 27.922 7.371 1 89.5 545 PRO B N 1
ATOM 8488 C CA . PRO B 1 545 ? 10.812 28.25 8.523 1 89.5 545 PRO B CA 1
ATOM 8489 C C . PRO B 1 545 ? 10.688 29.766 8.75 1 89.5 545 PRO B C 1
ATOM 8491 O O . PRO B 1 545 ? 11.461 30.547 8.188 1 89.5 545 PRO B O 1
ATOM 8494 N N . PRO B 1 546 ? 9.656 30.172 9.5 1 89.5 546 PRO B N 1
ATOM 8495 C CA . PRO B 1 546 ? 9.516 31.609 9.773 1 89.5 546 PRO B CA 1
ATOM 8496 C C . PRO B 1 546 ? 10.773 32.219 10.383 1 89.5 546 PRO B C 1
ATOM 8498 O O . PRO B 1 546 ? 11.164 33.344 10.016 1 89.5 546 PRO B O 1
ATOM 8501 N N . LYS B 1 547 ? 11.391 31.484 11.281 1 88.5 547 LYS B N 1
ATOM 8502 C CA . LYS B 1 547 ? 12.703 31.781 11.844 1 88.5 547 LYS B CA 1
ATOM 8503 C C . LYS B 1 547 ? 13.641 30.578 11.719 1 88.5 547 LYS B C 1
ATOM 8505 O O . LYS B 1 547 ? 13.375 29.516 12.281 1 88.5 547 LYS B O 1
ATOM 8510 N N . MET B 1 548 ? 14.734 30.828 11.023 1 89.25 548 MET B N 1
ATOM 8511 C CA . MET B 1 548 ? 15.672 29.734 10.82 1 89.25 548 MET B CA 1
ATOM 8512 C C . MET B 1 548 ? 16.453 29.422 12.102 1 89.25 548 MET B C 1
ATOM 8514 O O . MET B 1 548 ? 17.172 30.281 12.609 1 89.25 548 MET B O 1
ATOM 8518 N N . PRO B 1 549 ? 16.297 28.219 12.594 1 87.56 549 PRO B N 1
ATOM 8519 C CA . PRO B 1 549 ? 17.141 27.859 13.734 1 87.56 549 PRO B CA 1
ATOM 8520 C C . PRO B 1 549 ? 18.625 27.859 13.398 1 87.56 549 PRO B C 1
ATOM 8522 O O . PRO B 1 549 ? 19.016 27.438 12.305 1 87.56 549 PRO B O 1
ATOM 8525 N N . PRO B 1 550 ? 19.5 28.266 14.359 1 89.25 550 PRO B N 1
ATOM 8526 C CA . PRO B 1 550 ? 20.922 28.359 14.078 1 89.25 550 PRO B CA 1
ATOM 8527 C C . PRO B 1 550 ? 21.531 27.031 13.664 1 89.25 550 PRO B C 1
ATOM 8529 O O . PRO B 1 550 ? 22.406 26.984 12.789 1 89.25 550 PRO B O 1
ATOM 8532 N N . ASP B 1 551 ? 21.109 25.984 14.281 1 91.31 551 ASP B N 1
ATOM 8533 C CA . ASP B 1 551 ? 21.656 24.672 13.953 1 91.31 551 ASP B CA 1
ATOM 8534 C C . ASP B 1 551 ? 21.281 24.266 12.531 1 91.31 551 ASP B C 1
ATOM 8536 O O . ASP B 1 551 ? 22.078 23.656 11.82 1 91.31 551 ASP B O 1
ATOM 8540 N N . TYR B 1 552 ? 20.109 24.609 12.109 1 91.12 552 TYR B N 1
ATOM 8541 C CA . TYR B 1 552 ? 19.688 24.328 10.742 1 91.12 552 TYR B CA 1
ATOM 8542 C C . TYR B 1 552 ? 20.516 25.109 9.734 1 91.12 552 TYR B C 1
ATOM 8544 O O . TYR B 1 552 ? 20.906 24.578 8.695 1 91.12 552 TYR B O 1
ATOM 8552 N N . ALA B 1 553 ? 20.75 26.391 10.094 1 91 553 ALA B N 1
ATOM 8553 C CA . ALA B 1 553 ? 21.562 27.234 9.219 1 91 553 ALA B CA 1
ATOM 8554 C C . ALA B 1 553 ? 22.969 26.656 9.07 1 91 553 ALA B C 1
ATOM 8556 O O . ALA B 1 553 ? 23.531 26.641 7.965 1 91 553 ALA B O 1
ATOM 8557 N N . LYS B 1 554 ? 23.562 26.25 10.156 1 93.94 554 LYS B N 1
ATOM 8558 C CA . LYS B 1 554 ? 24.891 25.672 10.148 1 93.94 554 LYS B CA 1
ATOM 8559 C C . LYS B 1 554 ? 24.938 24.406 9.297 1 93.94 554 LYS B C 1
ATOM 8561 O O . LYS B 1 554 ? 25.828 24.219 8.477 1 93.94 554 LYS B O 1
ATOM 8566 N N . ASN B 1 555 ? 23.984 23.531 9.523 1 94.88 555 ASN B N 1
ATOM 8567 C CA . ASN B 1 555 ? 23.891 22.297 8.766 1 94.88 555 ASN B CA 1
ATOM 8568 C C . ASN B 1 555 ? 23.734 22.562 7.27 1 94.88 555 ASN B C 1
ATOM 8570 O O . ASN B 1 555 ? 24.391 21.922 6.445 1 94.88 555 ASN B O 1
ATOM 8574 N N . PHE B 1 556 ? 22.938 23.531 6.957 1 93.5 556 PHE B N 1
ATOM 8575 C CA . PHE B 1 556 ? 22.672 23.906 5.57 1 93.5 556 PHE B CA 1
ATOM 8576 C C . PHE B 1 556 ? 23.953 24.375 4.887 1 93.5 556 PHE B C 1
ATOM 8578 O O . PHE B 1 556 ? 24.25 23.953 3.768 1 93.5 556 PHE B O 1
ATOM 8585 N N . ARG B 1 557 ? 24.734 25.125 5.539 1 92.94 557 ARG B N 1
ATOM 8586 C CA . ARG B 1 557 ? 26 25.625 5.004 1 92.94 557 ARG B CA 1
ATOM 8587 C C . ARG B 1 557 ? 26.984 24.484 4.789 1 92.94 557 ARG B C 1
ATOM 8589 O O . ARG B 1 557 ? 27.766 24.5 3.834 1 92.94 557 ARG B O 1
ATOM 8596 N N . LYS B 1 558 ? 26.922 23.578 5.645 1 95.69 558 LYS B N 1
ATOM 8597 C CA . LYS B 1 558 ? 27.812 22.422 5.562 1 95.69 558 LYS B CA 1
ATOM 8598 C C . LYS B 1 558 ? 27.453 21.531 4.371 1 95.69 558 LYS B C 1
ATOM 8600 O O . LYS B 1 558 ? 28.344 21.031 3.686 1 95.69 558 LYS B O 1
ATOM 8605 N N . ALA B 1 559 ? 26.219 21.375 4.113 1 95.88 559 ALA B N 1
ATOM 8606 C CA . ALA B 1 559 ? 25.734 20.422 3.113 1 95.88 559 ALA B CA 1
ATOM 8607 C C . ALA B 1 559 ? 25.828 21.016 1.709 1 95.88 559 ALA B C 1
ATOM 8609 O O . ALA B 1 559 ? 26.016 20.281 0.733 1 95.88 559 ALA B O 1
ATOM 8610 N N . LEU B 1 560 ? 25.719 22.328 1.572 1 94.88 560 LEU B N 1
ATOM 8611 C CA . LEU B 1 560 ? 25.422 23.016 0.32 1 94.88 560 LEU B CA 1
ATOM 8612 C C . LEU B 1 560 ? 26.562 22.812 -0.685 1 94.88 560 LEU B C 1
ATOM 8614 O O . LEU B 1 560 ? 26.297 22.578 -1.869 1 94.88 560 LEU B O 1
ATOM 8618 N N . PRO B 1 561 ? 27.812 22.812 -0.319 1 94.62 561 PRO B N 1
ATOM 8619 C CA . PRO B 1 561 ? 28.891 22.719 -1.303 1 94.62 561 PRO B CA 1
ATOM 8620 C C . PRO B 1 561 ? 28.859 21.422 -2.104 1 94.62 561 PRO B C 1
ATOM 8622 O O . PRO B 1 561 ? 29.25 21.406 -3.273 1 94.62 561 PRO B O 1
ATOM 8625 N N . ASP B 1 562 ? 28.391 20.344 -1.483 1 95 562 ASP B N 1
ATOM 8626 C CA . ASP B 1 562 ? 28.422 19.047 -2.129 1 95 562 ASP B CA 1
ATOM 8627 C C . ASP B 1 562 ? 27.031 18.641 -2.633 1 95 562 ASP B C 1
ATOM 8629 O O . ASP B 1 562 ? 26.812 17.484 -3.021 1 95 562 ASP B O 1
ATOM 8633 N N . THR B 1 563 ? 26.109 19.547 -2.576 1 95.12 563 THR B N 1
ATOM 8634 C CA . THR B 1 563 ? 24.75 19.266 -3 1 95.12 563 THR B CA 1
ATOM 8635 C C . THR B 1 563 ? 24.547 19.641 -4.465 1 95.12 563 THR B C 1
ATOM 8637 O O . THR B 1 563 ? 24.922 20.734 -4.891 1 95.12 563 THR B O 1
ATOM 8640 N N . PRO B 1 564 ? 23.922 18.688 -5.273 1 92.06 564 PRO B N 1
ATOM 8641 C CA . PRO B 1 564 ? 23.562 19.078 -6.641 1 92.06 564 PRO B CA 1
ATOM 8642 C C . PRO B 1 564 ? 22.656 20.297 -6.688 1 92.06 564 PRO B C 1
ATOM 8644 O O . PRO B 1 564 ? 21.75 20.438 -5.859 1 92.06 564 PRO B O 1
ATOM 8647 N N . GLY B 1 565 ? 22.875 21.281 -7.656 1 92.69 565 GLY B N 1
ATOM 8648 C CA . GLY B 1 565 ? 22.047 22.453 -7.805 1 92.69 565 GLY B CA 1
ATOM 8649 C C . GLY B 1 565 ? 22.406 23.562 -6.836 1 92.69 565 GLY B C 1
ATOM 8650 O O . GLY B 1 565 ? 21.641 24.516 -6.648 1 92.69 565 GLY B O 1
ATOM 8651 N N . ARG B 1 566 ? 23.578 23.469 -6.211 1 94.44 566 ARG B N 1
ATOM 8652 C CA . ARG B 1 566 ? 24.016 24.391 -5.168 1 94.44 566 ARG B CA 1
ATOM 8653 C C . ARG B 1 566 ? 23.906 25.844 -5.641 1 94.44 566 ARG B C 1
ATOM 8655 O O . ARG B 1 566 ? 23.438 26.703 -4.898 1 94.44 566 ARG B O 1
ATOM 8662 N N . GLU B 1 567 ? 24.281 26.141 -6.863 1 94.56 567 GLU B N 1
ATOM 8663 C CA . GLU B 1 567 ? 24.281 27.516 -7.359 1 94.56 567 GLU B CA 1
ATOM 8664 C C . GLU B 1 567 ? 22.875 28.094 -7.398 1 94.56 567 GLU B C 1
ATOM 8666 O O . GLU B 1 567 ? 22.656 29.234 -6.984 1 94.56 567 GLU B O 1
ATOM 8671 N N . ARG B 1 568 ? 21.969 27.312 -7.859 1 93.94 568 ARG B N 1
ATOM 8672 C CA . ARG B 1 568 ? 20.594 27.75 -7.922 1 93.94 568 ARG B CA 1
ATOM 8673 C C . ARG B 1 568 ? 20 27.922 -6.523 1 93.94 568 ARG B C 1
ATOM 8675 O O . ARG B 1 568 ? 19.219 28.844 -6.277 1 93.94 568 ARG B O 1
ATOM 8682 N N . ILE B 1 569 ? 20.344 27.031 -5.641 1 94.44 569 ILE B N 1
ATOM 8683 C CA . ILE B 1 569 ? 19.875 27.125 -4.262 1 94.44 569 ILE B CA 1
ATOM 8684 C C . ILE B 1 569 ? 20.391 28.406 -3.623 1 94.44 569 ILE B C 1
ATOM 8686 O O . ILE B 1 569 ? 19.625 29.141 -2.975 1 94.44 569 ILE B O 1
ATOM 8690 N N . GLU B 1 570 ? 21.672 28.703 -3.854 1 93.88 570 GLU B N 1
ATOM 8691 C CA . GLU B 1 570 ? 22.281 29.906 -3.307 1 93.88 570 GLU B CA 1
ATOM 8692 C C . GLU B 1 570 ? 21.609 31.172 -3.852 1 93.88 570 GLU B C 1
ATOM 8694 O O . GLU B 1 570 ? 21.375 32.125 -3.111 1 93.88 570 GLU B O 1
ATOM 8699 N N . GLU B 1 571 ? 21.266 31.125 -5.074 1 92.75 571 GLU B N 1
ATOM 8700 C CA . GLU B 1 571 ? 20.578 32.25 -5.695 1 92.75 571 GLU B CA 1
ATOM 8701 C C . GLU B 1 571 ? 19.203 32.469 -5.047 1 92.75 571 GLU B C 1
ATOM 8703 O O . GLU B 1 571 ? 18.828 33.625 -4.77 1 92.75 571 GLU B O 1
ATOM 8708 N N . ASN B 1 572 ? 18.469 31.453 -4.832 1 92.31 572 ASN B N 1
ATOM 8709 C CA . ASN B 1 572 ? 17.125 31.562 -4.27 1 92.31 572 ASN B CA 1
ATOM 8710 C C . ASN B 1 572 ? 17.172 32 -2.812 1 92.31 572 ASN B C 1
ATOM 8712 O O . ASN B 1 572 ? 16.312 32.781 -2.379 1 92.31 572 ASN B O 1
ATOM 8716 N N . VAL B 1 573 ? 18.141 31.562 -2.07 1 91.69 573 VAL B N 1
ATOM 8717 C CA . VAL B 1 573 ? 18.266 31.891 -0.656 1 91.69 573 VAL B CA 1
ATOM 8718 C C . VAL B 1 573 ? 18.641 33.375 -0.506 1 91.69 573 VAL B C 1
ATOM 8720 O O . VAL B 1 573 ? 18.281 34 0.482 1 91.69 573 VAL B O 1
ATOM 8723 N N . ALA B 1 574 ? 19.25 33.938 -1.544 1 91 574 ALA B N 1
ATOM 8724 C CA . ALA B 1 574 ? 19.734 35.312 -1.509 1 91 574 ALA B CA 1
ATOM 8725 C C . ALA B 1 574 ? 18.609 36.281 -1.838 1 91 574 ALA B C 1
ATOM 8727 O O . ALA B 1 574 ? 18.75 37.5 -1.631 1 91 574 ALA B O 1
ATOM 8728 N N . ARG B 1 575 ? 17.469 35.781 -2.195 1 88.56 575 ARG B N 1
ATOM 8729 C CA . ARG B 1 575 ? 16.344 36.625 -2.562 1 88.56 575 ARG B CA 1
ATOM 8730 C C . ARG B 1 575 ? 15.336 36.719 -1.418 1 88.56 575 ARG B C 1
ATOM 8732 O O . ARG B 1 575 ? 15.234 35.812 -0.589 1 88.56 575 ARG B O 1
ATOM 8739 N N . GLU B 1 576 ? 14.656 37.906 -1.399 1 88.12 576 GLU B N 1
ATOM 8740 C CA . GLU B 1 576 ? 13.57 38.031 -0.438 1 88.12 576 GLU B CA 1
ATOM 8741 C C . GLU B 1 576 ? 12.383 37.156 -0.82 1 88.12 576 GLU B C 1
ATOM 8743 O O . GLU B 1 576 ? 12.109 36.938 -2.004 1 88.12 576 GLU B O 1
ATOM 8748 N N . PRO B 1 577 ? 11.688 36.688 0.085 1 90 577 PRO B N 1
ATOM 8749 C CA . PRO B 1 577 ? 11.828 36.875 1.528 1 90 577 PRO B CA 1
ATOM 8750 C C . PRO B 1 577 ? 12.781 35.875 2.182 1 90 577 PRO B C 1
ATOM 8752 O O . PRO B 1 577 ? 13 35.938 3.395 1 90 577 PRO B O 1
ATOM 8755 N N . ALA B 1 578 ? 13.305 34.969 1.422 1 87.75 578 ALA B N 1
ATOM 8756 C CA . ALA B 1 578 ? 14.156 33.906 1.971 1 87.75 578 ALA B CA 1
ATOM 8757 C C . ALA B 1 578 ? 15.359 34.5 2.699 1 87.75 578 ALA B C 1
ATOM 8759 O O . ALA B 1 578 ? 15.758 34.031 3.756 1 87.75 578 ALA B O 1
ATOM 8760 N N . LYS B 1 579 ? 15.922 35.531 2.15 1 87 579 LYS B N 1
ATOM 8761 C CA . LYS B 1 579 ? 17.078 36.188 2.754 1 87 579 LYS B CA 1
ATOM 8762 C C . LYS B 1 579 ? 16.75 36.656 4.168 1 87 579 LYS B C 1
ATOM 8764 O O . LYS B 1 579 ? 17.5 36.375 5.109 1 87 579 LYS B O 1
ATOM 8769 N N . THR B 1 580 ? 15.648 37.375 4.246 1 86.31 580 THR B N 1
ATOM 8770 C CA . THR B 1 580 ? 15.227 37.906 5.539 1 86.31 580 THR B CA 1
ATOM 8771 C C . THR B 1 580 ? 14.953 36.75 6.523 1 86.31 580 THR B C 1
ATOM 8773 O O . THR B 1 580 ? 15.328 36.844 7.695 1 86.31 580 THR B O 1
ATOM 8776 N N . MET B 1 581 ? 14.305 35.75 6.082 1 85.38 581 MET B N 1
ATOM 8777 C CA . MET B 1 581 ? 13.945 34.594 6.938 1 85.38 581 MET B CA 1
ATOM 8778 C C . MET B 1 581 ? 15.195 33.844 7.391 1 85.38 581 MET B C 1
ATOM 8780 O O . MET B 1 581 ? 15.227 33.312 8.5 1 85.38 581 MET B O 1
ATOM 8784 N N . MET B 1 582 ? 16.188 33.844 6.527 1 83.5 582 MET B N 1
ATOM 8785 C CA . MET B 1 582 ? 17.453 33.188 6.855 1 83.5 582 MET B CA 1
ATOM 8786 C C . MET B 1 582 ? 18.219 34 7.898 1 83.5 582 MET B C 1
ATOM 8788 O O . MET B 1 582 ? 18.922 33.406 8.742 1 83.5 582 MET B O 1
ATOM 8792 N N . GLU B 1 583 ? 18.094 35.281 7.809 1 78.38 583 GLU B N 1
ATOM 8793 C CA . GLU B 1 583 ? 18.844 36.156 8.688 1 78.38 583 GLU B CA 1
ATOM 8794 C C . GLU B 1 583 ? 18.094 36.438 9.992 1 78.38 583 GLU B C 1
ATOM 8796 O O . GLU B 1 583 ? 18.672 36.938 10.953 1 78.38 583 GLU B O 1
ATOM 8801 N N . ALA B 1 584 ? 16.875 36.156 9.898 1 68.19 584 ALA B N 1
ATOM 8802 C CA . ALA B 1 584 ? 16.094 36.375 11.109 1 68.19 584 ALA B CA 1
ATOM 8803 C C . ALA B 1 584 ? 16.641 35.594 12.281 1 68.19 584 ALA B C 1
ATOM 8805 O O . ALA B 1 584 ? 16.984 34.406 12.141 1 68.19 584 ALA B O 1
ATOM 8806 N N . GLU B 1 585 ? 17.547 36.188 13.086 1 59.09 585 GLU B N 1
ATOM 8807 C CA . GLU B 1 585 ? 18.25 35.562 14.219 1 59.09 585 GLU B CA 1
ATOM 8808 C C . GLU B 1 585 ? 17.281 34.781 15.094 1 59.09 585 GLU B C 1
ATOM 8810 O O . GLU B 1 585 ? 16.234 35.281 15.5 1 59.09 585 GLU B O 1
ATOM 8815 N N . GLY B 1 586 ? 17.297 33.344 14.922 1 50.41 586 GLY B N 1
ATOM 8816 C CA . GLY B 1 586 ? 16.625 32.5 15.891 1 50.41 586 GLY B CA 1
ATOM 8817 C C . GLY B 1 586 ? 17.125 32.688 17.312 1 50.41 586 GLY B C 1
ATOM 8818 O O . GLY B 1 586 ? 18.234 33.188 17.516 1 50.41 586 GLY B O 1
#

Radius of gyration: 31.1 Å; Cα contacts (8 Å, |Δi|>4): 2904; chains: 2; bounding box: 68×99×77 Å

Nearest PDB structures (foldseek):
  2ez4-assembly1_A  TM=8.932E-01  e=1.066E-54  Lactiplantibacillus plantarum
  4fee-assembly1_A  TM=8.931E-01  e=1.978E-54  Lactiplantibacillus plantarum JDM1
  1pox-assembly1_A  TM=8.875E-01  e=7.200E-54  Lactiplantibacillus plantarum
  6haf-assembly1_A  TM=8.931E-01  e=2.094E-53  Lactiplantibacillus plantarum
  1y9d-assembly1_A  TM=8.900E-01  e=4.121E-48  Lactiplantibacillus plantarum

pLDDT: mean 94.27, std 7.13, range [50.41, 98.94]

Solvent-accessible surface area (backbone atoms only — not comparable to full-atom values): 56573 Å² total; per-residue (Å²): 120,60,22,20,20,42,50,45,53,52,49,41,46,67,67,66,34,52,57,35,24,18,41,80,30,82,20,33,44,46,43,51,52,36,43,62,77,38,50,91,67,32,41,78,45,70,48,58,37,38,34,45,11,20,28,18,13,25,33,33,9,66,78,68,72,44,75,10,28,21,39,23,12,24,28,40,40,38,46,38,25,48,46,17,40,41,42,14,36,58,59,46,19,17,23,40,40,38,30,18,25,53,45,74,90,47,58,90,65,77,40,67,28,63,51,64,58,62,67,52,41,51,83,53,32,82,39,74,43,74,53,83,38,25,64,51,37,66,57,47,49,48,48,36,54,45,46,10,59,74,65,26,18,21,11,37,43,35,34,20,38,58,38,24,62,27,41,42,81,72,61,89,70,57,92,86,58,54,84,83,77,65,83,78,68,84,83,79,82,85,52,65,43,55,68,69,41,46,52,49,35,32,51,53,62,57,70,37,83,31,41,29,31,40,30,11,47,50,26,54,89,16,42,71,38,48,50,49,45,28,61,31,48,30,20,37,37,27,19,35,79,73,12,52,54,42,51,32,57,80,39,84,47,43,33,44,31,50,60,65,50,22,30,54,38,24,46,50,44,32,69,66,25,40,20,39,40,32,32,23,53,72,73,69,61,50,88,57,48,51,56,89,87,52,38,51,28,29,35,34,28,72,47,70,88,55,59,56,76,65,48,84,48,74,21,67,33,41,11,44,45,40,62,39,38,50,59,41,49,73,62,50,58,69,51,86,62,45,60,60,27,52,51,41,47,53,39,35,54,52,48,52,56,46,52,44,51,42,36,66,47,73,47,87,53,15,41,59,49,26,55,36,29,58,55,38,72,65,57,58,62,58,21,40,36,18,24,23,43,53,55,34,33,39,38,50,62,64,38,29,72,50,50,70,68,29,43,64,48,59,58,62,36,36,47,31,58,46,39,14,65,30,32,30,46,24,47,31,70,74,38,74,88,46,49,28,27,29,38,26,29,52,58,25,47,34,39,45,42,36,42,54,22,44,34,39,67,69,58,26,50,28,48,32,38,29,53,29,46,47,42,44,51,48,48,34,49,43,32,18,28,74,70,28,34,46,56,74,82,34,74,45,68,64,60,42,57,20,52,32,27,42,22,27,67,36,40,48,40,80,37,60,49,57,86,42,47,65,62,50,50,53,52,56,73,70,47,82,45,28,34,31,36,33,34,45,29,40,66,49,60,78,87,69,32,47,54,30,45,64,66,34,53,53,18,31,63,62,7,37,85,72,19,86,63,37,69,57,32,52,53,46,45,66,32,68,46,46,33,56,26,61,60,36,80,94,123,59,22,21,19,43,50,46,53,52,48,40,46,67,66,66,36,52,57,36,24,18,40,82,29,80,21,33,46,47,42,50,53,36,44,63,77,39,50,91,68,33,41,78,46,68,48,58,39,36,35,45,11,20,27,17,12,24,33,34,8,67,77,68,72,45,76,12,28,22,37,23,12,26,27,40,41,38,47,37,24,48,46,18,41,43,42,14,36,58,58,46,19,18,22,38,40,38,30,19,26,53,46,74,89,48,57,91,65,77,38,65,26,64,51,65,57,63,67,53,41,51,84,52,30,82,40,75,43,74,55,82,38,24,65,50,35,68,56,48,49,49,48,36,56,44,47,9,59,75,63,25,17,21,10,36,42,35,34,20,37,58,38,26,62,27,40,43,80,71,58,88,72,58,91,85,59,54,84,81,76,64,83,78,68,83,84,79,82,85,52,64,43,53,67,68,39,46,52,50,35,31,50,54,61,57,70,37,82,30,40,29,30,37,31,11,48,48,26,54,88,14,40,70,38,48,51,51,43,28,60,32,48,31,19,37,36,25,20,35,78,73,12,51,54,41,50,32,56,80,38,83,48,42,34,42,32,48,59,65,50,22,30,52,37,24,45,50,43,33,69,65,24,40,20,38,41,32,32,23,52,71,72,69,60,50,87,57,48,49,56,89,87,53,37,51,28,29,34,33,28,71,46,71,85,56,58,55,74,64,49,84,49,74,21,66,31,42,12,44,45,39,63,39,38,49,59,41,48,75,61,50,58,71,52,88,61,45,60,58,28,51,50,39,44,52,39,34,52,51,49,52,56,44,52,44,51,43,36,67,47,76,47,87,53,16,42,60,47,26,54,36,30,58,54,38,74,66,55,58,60,58,21,39,36,18,25,19,42,52,55,35,33,38,37,49,62,64,36,29,71,47,49,68,68,30,43,65,48,58,59,63,37,35,47,31,59,46,40,14,66,30,31,30,45,22,47,29,69,74,38,74,88,46,49,26,27,28,37,26,28,51,58,27,46,35,39,44,43,37,43,55,23,44,33,40,67,69,56,26,50,30,47,33,38,29,52,30,46,47,43,44,51,49,47,35,49,43,33,17,26,73,70,28,34,45,55,73,84,34,74,45,68,63,61,42,57,20,53,32,27,42,21,28,68,37,41,47,38,78,35,59,49,56,87,42,46,67,61,50,49,55,52,56,72,70,47,81,46,26,34,31,36,32,33,45,27,40,66,47,62,78,88,67,32,45,54,31,46,64,67,35,52,53,19,32,64,63,8,38,82,72,20,86,62,37,68,56,31,53,54,44,44,69,31,68,45,45,33,56,24,61,61,34,79,95

Sequence (1172 aa):
MPNAAEILVDTLIDWNVEVIFGLPGDGINGIMEALRKKQDRISFVQVRHEESAAFMACAYAKWTGKLGVCLATSGPGGAHLLTGLYDAKLDQAPVLAITGMQFHDLIETFTQQDVDLTRVFNDVAVYNVQVSDAAHMENVASLACRTALARKGVAHLSIASDIQEQPSDAAKRSKRNRPAHTPQDMFVPHCVAEDEELDKAAAILNGAKRVAILAGRGAMGAAAELEETAGLLQAPVIKALLGKAVLPDDHPYTTGGIGILGTLPSQEAMETCDAVLIVGSTFPYIEYYPKPGQARGVQIDCDAQRIGLRFPVEAGLVGDAAETLHALNRMLKPKADGAFLAAARTAMQEWREMMRQSEDGEGHPLKPQLIARAFGERLADNTVLATDSGQNTELAARHVDLREGQEFGVSGALASMACGLSYAIAAGIAFPGRPIAAIVGDGGFAMQLGEFSTAVRYGIPLKLLVIKNNMLNQIAWEQMMFLGNPQFGCELQPIDFAKAAEAMGGKGFSIERAEEVERVLDQAFAADGPVVIQALVDAYEPMMPPKMPPDYAKNFRKALPDTPGRERIEENVAREPAKTMMEAEGMPNAAEILVDTLIDWNVEVIFGLPGDGINGIMEALRKKQDRISFVQVRHEESAAFMACAYAKWTGKLGVCLATSGPGGAHLLTGLYDAKLDQAPVLAITGMQFHDLIETFTQQDVDLTRVFNDVAVYNVQVSDAAHMENVASLACRTALARKGVAHLSIASDIQEQPSDAAKRSKRNRPAHTPQDMFVPHCVAEDEELDKAAAILNGAKRVAILAGRGAMGAAAELEETAGLLQAPVIKALLGKAVLPDDHPYTTGGIGILGTLPSQEAMETCDAVLIVGSTFPYIEYYPKPGQARGVQIDCDAQRIGLRFPVEAGLVGDAAETLHALNRMLKPKADGAFLAAARTAMQEWREMMRQSEDGEGHPLKPQLIARAFGERLADNTVLATDSGQNTELAARHVDLREGQEFGVSGALASMACGLSYAIAAGIAFPGRPIAAIVGDGGFAMQLGEFSTAVRYGIPLKLLVIKNNMLNQIAWEQMMFLGNPQFGCELQPIDFAKAAEAMGGKGFSIERAEEVERVLDQAFAADGPVVIQALVDAYEPMMPPKMPPDYAKNFRKALPDTPGRERIEENVAREPAKTMMEAEG

Organism: Mesorhizobium plurifarium (NCBI:txid69974)

Secondary structure (DSSP, 8-state):
--BHHHHHHHHHHHTT--EEEE---GGGHHHHHHHHHTTTTSEEEE-SSHHHHHHHHHHHHHHHSSPEEEEE-STHHHHTTHHHHHHHHHTT--EEEEEEES-TTTTTSS-TT---HHHHTTTTEEEEEEE-SHHHHHHHHHHHHHHHHHHTSEEEEEEEHHHHT-BTTSSPPPTT--TT-S------------HHHHHHHHHHHHH-SSEEEEE-GGGTT-HHHHHHHHHHHT--EEE-GGGTTSS-TT-TTEEEE-STTS-HHHHHHHHH-SEEEEES---S-GGGSPPTTTSEEEEEES-GGGTTSSS-EEEEEES-HHHHHHHHHTTPPPPS--HHHHHHHHHHHHHHHHHHHHHT---SSBPHHHHHHHHHTT--TT-EEEE-SSHHHHHHHHH--PPTT-EEE---SS--TTHHHHHHHHHHHHSTTS-EEEEEEHHHHHHTGGGHHHHHHTT--EEEEEEE-SB-HHHHHHHHHTT-PPP-S-B-----HHHHHHHTTSEEEEE-SGGGHHHHHHHHHHS-S-EEEEEEB-TT-----SS--HHHHHHHHHHGGGSTTHHHHHHHHTSTTHHHHHHS--/--BHHHHHHHHHHHTT--EEEE---GGGHHHHHHHHHTTTTSEEEE-SSHHHHHHHHHHHHHHHSSPEEEEE-STHHHHTTHHHHHHHHHTT--EEEEEEES-TTTTTSS-TT---HHHHTTTTEEEEEEE-SHHHHHHHHHHHHHHHHHHTSEEEEEEEHHHHT-BTTSSPPPTT--TT-S------------HHHHHHHHHHHHH-SSEEEEE-GGGTT-HHHHHHHHHHHT--EEE-GGGTTSS-TT-TTEEEE-STTS-HHHHHHHHH-SEEEEES---S-GGGSPPTTTSEEEEEES-GGGTTSSS-EEEEEES-HHHHHHHHHTTPPPPS--HHHHHHHHHHHHHHHHHHHHHS---SSBPHHHHHHHHHTT--TT-EEEE-SSHHHHHHHHH--PPTT-EEE---SS--TTHHHHHHHHHHHHSTTS-EEEEEEHHHHHHTGGGHHHHHHTT--EEEEEEE-SB-HHHHHHHHHTS-PPP-S-B-----HHHHHHHTTSEEEEE-SGGGHHHHHHHHHHS-S-EEEEEEB-TT-----SS--HHHHHHHHHHGGGSTTHHHHHHHHTSTTHHHHHHS--